Protein AF-A0A812XXJ5-F1 (afdb_monomer)

Radius of gyration: 35.47 Å; Cα contacts (8 Å, |Δi|>4): 1606; chains: 1; bounding box: 100×124×85 Å

pLDDT: mean 75.96, std 28.28, range [20.53, 98.88]

Sequence (986 aa):
MIASSPAGRAKTDRVAYLERGMTMTDVVAQTDQEGAGFGAFVGRHIGPDDSEVASMLAAVGAADMDSFIDQVVPAAIRMDRELELPAARNERVLLRDLREIAVKNKEHVRKMPGRLVGVSIDSQGKPALRLAVQTREQHIKRDRATSNICTAQVLLAVIASMYGVYHGPDGLKAIAQRIRHLTQTLRAGLLELGHEIDEDLVFDTLRVKVNGDPNAVLKATRDLRINLREFGDGTLGITMDETGDEQLVMDLLASFGCDGTCSFDALSEQAWMEIPEVFERTSAFMTHEVFNTHRSETEMLRYISELQSRELSLAHSMIPLGSCTMKLNATSEMIPVSWREFAHMHPFAPADQCEGYFELFRQLEAWLAEITGFEAVSLMPNAGSQGEYAGLLAIKAYHESRTDTQRNVCLIPTSAHGTNPASAVVAGMKVVGVKVDESGTIVFEDLVAQAEKHKDTLAAAMITYPSTCGVFDDSIREMIQVVHDKGGLVYLDGANMNAQVGLCRPGDYGADVCHLNLHKTFCIPHGGGGPGMGPIGVNDKLKPFLPGHPVRNPSTGGSVGAVSAAPEGSASILPISWVYIAMMGKRGLTQASKVAILNANYMAERLKDHYDILFRGARGHVAHEFVMDCRAFKKSAGIEIDDIAKRLIDFGFHAPTMSWPVPGTLMVEPTESESKAELDRFCDALITIRNEIRDIEEGKMPKDDNPLKGAPHSIAAIGADEWTHPYSRDVAAYPAEHLRRFKFWSPVGRVDNPYGDRNLVRDSGMRSIILASVLMTPFVSAAATQPFMEFHVQGVVDDSVNDRVIPVDFQLVFDTAAPPSRKQGDVIYFDAISAESVHSTLSAQLTPMRFESKTLDVPLAESMIYNSSTGVLVLASGSQLFGISHPVGPFSGSMTSLPDDPMDYALDTGVSTAVFALTADTGATITWNLAAGFTDPEGQRLGAFTIAVRLVDDPNDSCIADLNNDGALNFLDVSHYLQLYGAGCD

Foldseek 3Di:
DDDDDCPDPPPVVVVVVVVPPDDPVNVVVVVVVVCPDQHPVLPQQFFADPVLLCVLCVLLVHPDLVSVVPLAAFPVFWDPDFFPWDDFDDLVVVLVVLVVLLVLAFFDDDDDDDFFKFWFAFPVRHIDIDGFPCCLELQNVQLNHPFLDFFGAQLVVVVVVLVLLQQPDPNVVVLQLVLQLLQLLLVLLLVVLPWDWDPDDDRFKTKTQQPDQVVQLCVQCVVVPHHWDDPPPNIIMDGGHSPDDLVNSVSSSVSSPDPPPDDSVVSSVVRPSDDPPVPDPPDDARPFVSSPQQHDPVSSVVVVVVVVLQDQAVVQAFAFAQLQQNGDQDPSLVVQLPPCSQVGHDLLPDPSSCSSLLVLCVSLQVSVCSQAVFDTKFLFFFAQLLQLLQVLLLLQVLCVVVVLNLAAEEEEELQDGSSNSSSSVVNVHDYDYFYADQQRHTPQVSLLVVLVVCLSRHREYEAEPVTSQQGHDNCLLVSQVSNVVSVYAYEYECSVCLLPGRTGHNVSSGHFKYWHWCSNNQNQPCSVRDGTTIMMGGHPSSQQSGEAEDSHGDPSHHDSYHSAPRRSHSSSSSSSSSSSCNNCDSPSSNVQSSQLQSLAQSLCSLCVVLFPFRHYYPSRGGTSKTKTAPPVLCVQQVAFVQLLQLLVLLLVYHFYHACHPHHRIGMGGRGSRHYVVSSVSSSVSSSLVSVQSVCSSVVVAPSCAGLSNFGPCAPCNLPDPDDDGPDDSCCNRPVDPVVVVPHSGNNGHHTDNVRCNVCRQPDLSCRNPRPDRDDDDDDDDPDDDADKDKDWDWDWFQPPVVRDIHIWIKIWMFGPPDQFPDDDPPDTHTDTPDIDTDDDDDDDDDDDDDDDDPPDDDDDDWDWDADPVVRDIDGDDPDDDDDDDDDDDDDDDDDDDDDDDDDDDDDDDDDDDDDDDDDDDDDDWDKDFPPPFDADPVGHGPDTGIDTDDDDDDSDDDDDDDDDDDDDDDDDDDDDDDDDDDDDDD

Solvent-accessible surface area (backbone atoms only — not comparable to full-atom values): 57285 Å² total; per-residue (Å²): 140,92,84,84,80,86,90,72,71,85,69,64,61,73,60,62,56,69,80,68,76,64,50,77,66,55,55,52,58,49,52,67,61,74,51,77,63,81,49,82,51,40,74,68,50,39,33,47,50,77,67,49,48,53,54,40,34,53,71,67,71,30,93,46,72,64,68,39,44,65,53,49,52,50,75,90,55,45,59,94,61,81,51,96,52,62,72,57,40,57,65,75,62,46,55,52,55,51,46,69,38,26,77,37,39,48,62,49,92,91,92,90,74,82,88,56,61,30,50,27,33,22,74,81,71,44,84,39,80,43,76,44,67,56,71,44,34,12,86,70,33,21,66,71,22,84,46,32,67,73,59,33,38,40,43,63,48,51,54,53,50,49,52,44,25,44,44,18,50,68,44,49,48,51,50,54,50,50,27,29,46,55,34,27,22,40,50,40,48,43,45,75,74,56,31,49,59,77,90,70,93,66,60,35,55,48,58,36,41,52,72,69,63,52,65,57,31,55,47,43,30,46,76,74,71,48,86,70,45,76,71,86,80,65,34,38,35,48,74,53,47,89,86,60,52,72,67,56,41,51,56,49,44,42,30,74,64,48,86,76,78,75,48,70,70,69,25,48,76,60,26,74,77,80,65,61,72,96,75,48,83,81,74,86,60,64,81,45,65,72,25,70,70,24,63,48,72,68,43,36,53,48,53,54,52,53,56,53,70,61,55,92,47,80,92,76,37,72,46,26,24,35,95,43,44,61,47,62,60,52,68,82,28,52,58,58,39,73,33,61,42,37,57,34,38,24,79,82,49,61,69,89,40,32,53,21,55,53,53,51,48,56,52,43,34,53,51,53,11,63,50,31,49,26,78,36,38,40,56,24,18,42,15,49,42,38,11,48,28,49,49,50,40,12,53,46,50,48,32,44,76,69,70,40,67,68,32,33,31,29,40,33,44,70,54,51,63,26,32,61,45,14,19,35,44,75,59,68,29,49,78,42,81,25,54,58,49,86,56,52,43,73,36,61,69,48,45,51,50,52,37,65,75,34,30,86,27,28,36,35,33,52,45,49,50,46,27,68,44,19,24,52,68,82,55,55,49,61,56,42,48,52,37,47,78,31,68,18,45,34,39,32,42,29,65,41,36,48,56,25,37,60,44,32,30,56,32,80,52,58,38,40,27,33,24,36,30,36,33,24,65,33,39,33,55,49,43,93,42,3,51,38,33,1,32,30,33,19,29,78,84,35,42,65,21,26,58,13,31,97,90,55,59,44,99,58,36,24,73,59,34,64,77,39,98,32,52,45,33,60,57,39,56,50,55,19,35,47,40,50,52,44,33,28,10,37,64,35,45,26,49,40,17,53,40,10,24,49,46,24,36,36,51,55,61,74,38,51,94,75,37,52,66,60,32,42,21,99,73,71,36,37,30,32,21,39,33,38,52,42,61,64,36,44,76,66,34,64,41,53,56,66,29,56,36,27,31,33,37,37,68,47,29,58,47,43,25,69,40,48,72,48,78,46,26,38,13,38,15,55,28,27,36,50,28,55,73,54,57,46,54,53,51,52,47,52,54,49,50,48,48,57,46,45,34,30,56,72,63,78,38,54,68,83,60,40,63,45,67,58,23,25,60,11,60,66,64,72,66,42,93,71,81,89,63,94,63,54,67,55,63,47,60,45,70,44,77,71,39,80,79,58,68,69,61,44,83,51,41,41,65,42,63,72,57,16,63,72,38,63,79,70,56,83,92,63,60,78,77,62,81,83,76,85,86,80,80,85,84,81,81,94,72,95,75,78,60,65,50,77,46,80,50,75,50,69,48,76,39,78,88,76,77,45,78,42,78,46,43,34,44,39,33,30,57,70,72,54,80,60,79,43,73,61,88,97,48,75,40,71,69,72,77,46,79,50,76,76,75,91,80,92,82,92,80,96,71,86,91,73,94,79,67,97,84,64,96,76,92,84,88,81,74,80,52,73,42,85,92,78,75,48,77,46,82,71,68,84,95,65,86,87,84,89,91,85,87,86,90,88,88,91,85,88,89,84,86,87,89,87,89,84,90,84,85,84,88,80,90,81,94,72,88,82,81,92,78,91,75,94,76,77,97,74,76,57,72,49,75,57,84,69,64,48,53,51,101,86,66,51,74,78,51,75,67,77,55,75,61,80,88,84,83,84,91,86,81,82,89,80,88,85,89,82,94,76,94,77,89,86,90,86,86,86,84,86,84,86,86,83,87,82,89,81,89,132

Mean predicted aligned error: 15.4 Å

Nearest PDB structures (foldseek):
  6i33-assembly1_A  TM=9.801E-01  e=5.096E-86  Homo sapiens
  4lhd-assembly1_A  TM=9.634E-01  e=4.604E-86  Synechocystis sp. PCC 6803 substr. Kazusa
  4lhd-assembly1_B  TM=9.481E-01  e=3.361E-83  Synechocystis sp. PCC 6803 substr. Kazusa
  4lhc-assembly1_B  TM=9.491E-01  e=8.633E-82  Synechocystis sp. PCC 6803 substr. Kazusa
  6i33-assembly1_B  TM=9.437E-01  e=5.094E-81  Homo sapiens

Structure (mmCIF, N/CA/C/O backbone):
data_AF-A0A812XXJ5-F1
#
_entry.id   AF-A0A812XXJ5-F1
#
loop_
_atom_site.group_PDB
_atom_site.id
_atom_site.type_symbol
_atom_site.label_atom_id
_atom_site.label_alt_id
_atom_site.label_comp_id
_atom_site.label_asym_id
_atom_site.label_entity_id
_atom_site.label_seq_id
_atom_site.pdbx_PDB_ins_code
_atom_site.Cartn_x
_atom_site.Cartn_y
_atom_site.Cartn_z
_atom_site.occupancy
_atom_site.B_iso_or_equiv
_atom_site.auth_seq_id
_atom_site.auth_comp_id
_atom_site.auth_asym_id
_atom_site.auth_atom_id
_atom_site.pdbx_PDB_model_num
ATOM 1 N N . MET A 1 1 ? 31.289 -24.194 38.822 1.00 35.09 1 MET A N 1
ATOM 2 C CA . MET A 1 1 ? 30.716 -25.557 38.790 1.00 35.09 1 MET A CA 1
ATOM 3 C C . MET A 1 1 ? 30.378 -25.878 37.344 1.00 35.09 1 MET A C 1
ATOM 5 O O . MET A 1 1 ? 29.595 -25.139 36.770 1.00 35.09 1 MET A O 1
ATOM 9 N N . ILE A 1 2 ? 31.008 -26.894 36.743 1.00 33.88 2 ILE A N 1
ATOM 10 C CA . ILE A 1 2 ? 30.732 -27.341 35.365 1.00 33.88 2 ILE A CA 1
ATOM 11 C C . ILE A 1 2 ? 30.642 -28.872 35.379 1.00 33.88 2 ILE A C 1
ATOM 13 O O . ILE A 1 2 ? 31.660 -29.545 35.495 1.00 33.88 2 ILE A O 1
ATOM 17 N N . ALA A 1 3 ? 29.413 -29.385 35.321 1.00 27.33 3 ALA A N 1
ATOM 18 C CA . ALA A 1 3 ? 28.987 -30.770 35.080 1.00 27.33 3 ALA A CA 1
ATOM 19 C C . ALA A 1 3 ? 27.441 -30.763 35.134 1.00 27.33 3 ALA A C 1
ATOM 21 O O . ALA A 1 3 ? 26.890 -30.026 35.945 1.00 27.33 3 ALA A O 1
ATOM 22 N N . SER A 1 4 ? 26.677 -31.513 34.341 1.00 29.58 4 SER A N 1
ATOM 23 C CA . SER A 1 4 ? 27.002 -32.417 33.230 1.00 29.58 4 SER A CA 1
ATOM 24 C C . SER A 1 4 ? 25.770 -32.548 32.314 1.00 29.58 4 SER A C 1
ATOM 26 O O . SER A 1 4 ? 24.636 -32.569 32.785 1.00 29.58 4 SER A O 1
ATOM 28 N N . SER A 1 5 ? 25.978 -32.639 30.997 1.00 29.11 5 SER A N 1
ATOM 29 C CA . SER A 1 5 ? 24.898 -32.846 30.015 1.00 29.11 5 SER A CA 1
ATOM 30 C C . SER A 1 5 ? 24.563 -34.340 29.857 1.00 29.11 5 SER A C 1
ATOM 32 O O . SER A 1 5 ? 25.493 -35.145 29.750 1.00 29.11 5 SER A O 1
ATOM 34 N N . PRO A 1 6 ? 23.278 -34.740 29.751 1.00 34.16 6 PRO A N 1
ATOM 35 C CA . PRO A 1 6 ? 22.886 -36.093 29.365 1.00 34.16 6 PRO A CA 1
ATOM 36 C C . PRO A 1 6 ? 22.964 -36.287 27.837 1.00 34.16 6 PRO A C 1
ATOM 38 O O . PRO A 1 6 ? 21.974 -36.587 27.168 1.00 34.16 6 PRO A O 1
ATOM 41 N N . ALA A 1 7 ? 24.169 -36.173 27.272 1.00 34.25 7 ALA A N 1
ATOM 42 C CA . ALA A 1 7 ? 24.465 -36.512 25.878 1.00 34.25 7 ALA A CA 1
ATOM 43 C C . ALA A 1 7 ? 24.474 -38.046 25.662 1.00 34.25 7 ALA A C 1
ATOM 45 O O . ALA A 1 7 ? 25.510 -38.638 25.362 1.00 34.25 7 ALA A O 1
ATOM 46 N N . GLY A 1 8 ? 23.320 -38.697 25.865 1.00 30.09 8 GLY A N 1
ATOM 47 C CA . GLY A 1 8 ? 23.207 -40.161 25.955 1.00 30.09 8 GLY A CA 1
ATOM 48 C C . GLY A 1 8 ? 22.128 -40.839 25.102 1.00 30.09 8 GLY A C 1
ATOM 49 O O . GLY A 1 8 ? 22.223 -42.044 24.906 1.00 30.09 8 GLY A O 1
ATOM 50 N N . ARG A 1 9 ? 21.124 -40.119 24.569 1.00 31.97 9 ARG A N 1
ATOM 51 C CA . ARG A 1 9 ? 20.019 -40.735 23.790 1.00 31.97 9 ARG A CA 1
ATOM 52 C C . ARG A 1 9 ? 20.116 -40.610 22.264 1.00 31.97 9 ARG A C 1
ATOM 54 O O . ARG A 1 9 ? 19.564 -41.445 21.567 1.00 31.97 9 ARG A O 1
ATOM 61 N N . ALA A 1 10 ? 20.868 -39.650 21.725 1.00 36.59 10 ALA A N 1
ATOM 62 C CA . ALA A 1 10 ? 20.902 -39.389 20.275 1.00 36.59 10 ALA A CA 1
ATOM 63 C C . ALA A 1 10 ? 21.847 -40.301 19.451 1.00 36.59 10 ALA A C 1
ATOM 65 O O . ALA A 1 10 ? 21.981 -40.111 18.242 1.00 36.59 10 ALA A O 1
ATOM 66 N N . LYS A 1 11 ? 22.552 -41.259 20.077 1.00 32.81 11 LYS A N 1
ATOM 67 C CA . LYS A 1 11 ? 23.518 -42.144 19.388 1.00 32.81 11 LYS A CA 1
ATOM 68 C C . LYS A 1 11 ? 23.005 -43.554 19.085 1.00 32.81 11 LYS A C 1
ATOM 70 O O . LYS A 1 11 ? 23.611 -44.216 18.250 1.00 32.81 11 LYS A O 1
ATOM 75 N N . THR A 1 12 ? 21.922 -44.006 19.713 1.00 31.84 12 THR A N 1
ATOM 76 C CA . THR A 1 12 ? 21.368 -45.353 19.492 1.00 31.84 12 THR A CA 1
ATOM 77 C C . THR A 1 12 ? 20.500 -45.449 18.238 1.00 31.84 12 THR A C 1
ATOM 79 O O . THR A 1 12 ? 20.599 -46.443 17.525 1.00 31.84 12 THR A O 1
ATOM 82 N N . ASP A 1 13 ? 19.742 -44.407 17.886 1.00 37.28 13 ASP A N 1
ATOM 83 C CA . ASP A 1 13 ? 18.824 -44.487 16.736 1.00 37.28 13 ASP A CA 1
ATOM 84 C C . ASP A 1 13 ? 19.546 -44.436 15.383 1.00 37.28 13 ASP A C 1
ATOM 86 O O . ASP A 1 13 ? 19.122 -45.085 14.430 1.00 37.28 13 ASP A O 1
ATOM 90 N N . ARG A 1 14 ? 20.702 -43.759 15.287 1.00 37.78 14 ARG A N 1
ATOM 91 C CA . ARG A 1 14 ? 21.489 -43.688 14.036 1.00 37.78 14 ARG A CA 1
ATOM 92 C C . ARG A 1 14 ? 22.013 -45.040 13.534 1.00 37.78 14 ARG A C 1
ATOM 94 O O . ARG A 1 14 ? 22.386 -45.123 12.369 1.00 37.78 14 ARG A O 1
ATOM 101 N N . VAL A 1 15 ? 22.052 -46.072 14.377 1.00 37.00 15 VAL A N 1
ATOM 102 C CA . VAL A 1 15 ? 22.482 -47.422 13.973 1.00 37.00 15 VAL A CA 1
ATOM 103 C C . VAL A 1 15 ? 21.308 -48.235 13.406 1.00 37.00 15 VAL A C 1
ATOM 105 O O . VAL A 1 15 ? 21.505 -49.014 12.480 1.00 37.00 15 VAL A O 1
ATOM 108 N N . ALA A 1 16 ? 20.074 -47.986 13.861 1.00 37.50 16 ALA A N 1
ATOM 109 C CA . ALA A 1 16 ? 18.888 -48.741 13.446 1.00 37.50 16 ALA A CA 1
ATOM 110 C C . ALA A 1 16 ? 18.421 -48.457 12.001 1.00 37.50 16 ALA A C 1
ATOM 112 O O . ALA A 1 16 ? 17.788 -49.311 11.380 1.00 37.50 16 ALA A O 1
ATOM 113 N N . TYR A 1 17 ? 18.729 -47.278 11.445 1.00 43.41 17 TYR A N 1
ATOM 114 C CA . TYR A 1 17 ? 18.312 -46.906 10.082 1.00 43.41 17 TYR A CA 1
ATOM 115 C C . TYR A 1 17 ? 19.141 -47.577 8.974 1.00 43.41 17 TYR A C 1
ATOM 117 O O . TYR A 1 17 ? 18.617 -47.832 7.892 1.00 43.41 17 TYR A O 1
ATOM 125 N N . LEU A 1 18 ? 20.410 -47.917 9.235 1.00 37.88 18 LEU A N 1
ATOM 126 C CA . LEU A 1 18 ? 21.273 -48.579 8.246 1.00 37.88 18 LEU A CA 1
ATOM 127 C C . LEU A 1 18 ? 20.935 -50.067 8.058 1.00 37.88 18 LEU A C 1
ATOM 129 O O . LEU A 1 18 ? 21.150 -50.608 6.977 1.00 37.88 18 LEU A O 1
ATOM 133 N N . GLU A 1 19 ? 20.357 -50.723 9.067 1.00 40.06 19 GLU A N 1
ATOM 134 C CA . GLU A 1 19 ? 20.002 -52.151 9.011 1.00 40.06 19 GLU A CA 1
ATOM 135 C C . GLU A 1 19 ? 18.722 -52.444 8.201 1.00 40.06 19 GLU A C 1
ATOM 137 O O . GLU A 1 19 ? 18.415 -53.606 7.941 1.00 40.06 19 GLU A O 1
ATOM 142 N N . ARG A 1 20 ? 17.971 -51.414 7.779 1.00 47.72 20 ARG A N 1
ATOM 143 C CA . ARG A 1 20 ? 16.685 -51.564 7.064 1.00 47.72 20 ARG A CA 1
ATOM 144 C C . ARG A 1 20 ? 16.734 -51.294 5.559 1.00 47.72 20 ARG A C 1
ATOM 146 O O . ARG A 1 20 ? 15.711 -51.437 4.900 1.00 47.72 20 ARG A O 1
ATOM 153 N N . GLY A 1 21 ? 17.887 -50.908 5.009 1.00 36.34 21 GLY A N 1
ATOM 154 C CA . GLY A 1 21 ? 18.051 -50.681 3.564 1.00 36.34 21 GLY A CA 1
ATOM 155 C C . GLY A 1 21 ? 17.225 -49.523 2.981 1.00 36.34 21 GLY A C 1
ATOM 156 O O . GLY A 1 21 ? 17.043 -49.469 1.769 1.00 36.34 21 GLY A O 1
ATOM 157 N N . MET A 1 22 ? 16.724 -48.614 3.824 1.00 39.72 22 MET A N 1
ATOM 158 C CA . MET A 1 22 ? 15.948 -47.444 3.402 1.00 39.72 22 MET A CA 1
ATOM 159 C C . MET A 1 22 ? 16.862 -46.391 2.766 1.00 39.72 22 MET A C 1
ATOM 161 O O . MET A 1 22 ? 17.947 -46.099 3.274 1.00 39.72 22 MET A O 1
ATOM 165 N N . THR A 1 23 ? 16.422 -45.807 1.655 1.00 48.12 23 THR A N 1
ATOM 166 C CA . THR A 1 23 ? 17.123 -44.706 0.989 1.00 48.12 23 THR A CA 1
ATOM 167 C C . THR A 1 23 ? 16.859 -43.379 1.703 1.00 48.12 23 THR A C 1
ATOM 169 O O . THR A 1 23 ? 15.901 -43.236 2.464 1.00 48.12 23 THR A O 1
ATOM 172 N N . MET A 1 24 ? 17.681 -42.359 1.429 1.00 42.09 24 MET A N 1
ATOM 173 C CA . MET A 1 24 ? 17.445 -41.008 1.961 1.00 42.09 24 MET A CA 1
ATOM 174 C C . MET A 1 24 ? 16.073 -40.452 1.524 1.00 42.09 24 MET A C 1
ATOM 176 O O . MET A 1 24 ? 15.468 -39.669 2.250 1.00 42.09 24 MET A O 1
ATOM 180 N N . THR A 1 25 ? 15.575 -40.885 0.362 1.00 45.19 25 THR A N 1
ATOM 181 C CA . THR A 1 25 ? 14.255 -40.544 -0.183 1.00 45.19 25 THR A CA 1
ATOM 182 C C . THR A 1 25 ? 13.123 -41.136 0.657 1.00 45.19 25 THR A C 1
ATOM 184 O O . THR A 1 25 ? 12.153 -40.439 0.942 1.00 45.19 25 THR A O 1
ATOM 187 N N . ASP A 1 26 ? 13.271 -42.384 1.113 1.00 37.09 26 ASP A N 1
ATOM 188 C CA . ASP A 1 26 ? 12.275 -43.058 1.959 1.00 37.09 26 ASP A CA 1
ATOM 189 C C . ASP A 1 26 ? 12.176 -42.393 3.339 1.00 37.09 26 ASP A C 1
ATOM 191 O O . ASP A 1 26 ? 11.082 -42.223 3.868 1.00 37.09 26 ASP A O 1
ATOM 195 N N . VAL A 1 27 ? 13.311 -41.952 3.896 1.00 41.41 27 VAL A N 1
ATOM 196 C CA . VAL A 1 27 ? 13.356 -41.214 5.172 1.00 41.41 27 VAL A CA 1
ATOM 197 C C . VAL A 1 27 ? 12.649 -39.858 5.057 1.00 41.41 27 VAL A C 1
ATOM 199 O O . VAL A 1 27 ? 11.899 -39.491 5.958 1.00 41.41 27 VAL A O 1
ATOM 202 N N . VAL A 1 28 ? 12.839 -39.134 3.945 1.00 46.38 28 VAL A N 1
ATOM 203 C CA . VAL A 1 28 ? 12.136 -37.863 3.686 1.00 46.38 28 VAL A CA 1
ATOM 204 C C . VAL A 1 28 ? 10.626 -38.093 3.549 1.00 46.38 28 VAL A C 1
ATOM 206 O O . VAL A 1 28 ? 9.851 -37.429 4.235 1.00 46.38 28 VAL A O 1
ATOM 209 N N . ALA A 1 29 ? 10.213 -39.096 2.767 1.00 40.56 29 ALA A N 1
ATOM 210 C CA . ALA A 1 29 ? 8.803 -39.447 2.594 1.00 40.56 29 ALA A CA 1
ATOM 211 C C . ALA A 1 29 ? 8.122 -39.903 3.902 1.00 40.56 29 ALA A C 1
ATOM 213 O O . ALA A 1 29 ? 6.923 -39.689 4.079 1.00 40.56 29 ALA A O 1
ATOM 214 N N . GLN A 1 30 ? 8.869 -40.497 4.842 1.00 33.72 30 GLN A N 1
ATOM 215 C CA . GLN A 1 30 ? 8.343 -40.833 6.168 1.00 33.72 30 GLN A CA 1
ATOM 216 C C . GLN A 1 30 ? 8.179 -39.590 7.057 1.00 33.72 30 GLN A C 1
ATOM 218 O O . GLN A 1 30 ? 7.142 -39.444 7.706 1.00 33.72 30 GLN A O 1
ATOM 223 N N . THR A 1 31 ? 9.124 -38.640 7.024 1.00 39.50 31 THR A N 1
ATOM 224 C CA . THR A 1 31 ? 8.947 -37.345 7.712 1.00 39.50 31 THR A CA 1
ATOM 225 C C . THR A 1 31 ? 7.811 -36.495 7.134 1.00 39.50 31 THR A C 1
ATOM 227 O O . THR A 1 31 ? 7.184 -35.751 7.887 1.00 39.50 31 THR A O 1
ATOM 230 N N . ASP A 1 32 ? 7.481 -36.649 5.847 1.00 42.84 32 ASP A N 1
ATOM 231 C CA . ASP A 1 32 ? 6.318 -35.996 5.228 1.00 42.84 32 ASP A CA 1
ATOM 232 C C . ASP A 1 32 ? 4.971 -36.551 5.748 1.00 42.84 32 ASP A C 1
ATOM 234 O O . ASP A 1 32 ? 3.967 -35.839 5.715 1.00 42.84 32 ASP A O 1
ATOM 238 N N . GLN A 1 33 ? 4.928 -37.786 6.272 1.00 38.91 33 GLN A N 1
ATOM 239 C CA . GLN A 1 33 ? 3.727 -38.352 6.910 1.00 38.91 33 GLN A CA 1
ATOM 240 C C . GLN A 1 33 ? 3.664 -38.106 8.426 1.00 38.91 33 GLN A C 1
ATOM 242 O O . GLN A 1 33 ? 2.576 -37.908 8.963 1.00 38.91 33 GLN A O 1
ATOM 247 N N . GLU A 1 34 ? 4.801 -38.075 9.127 1.00 37.19 34 GLU A N 1
ATOM 248 C CA . GLU A 1 34 ? 4.832 -37.823 10.580 1.00 37.19 34 GLU A CA 1
ATOM 249 C C . GLU A 1 34 ? 4.711 -36.327 10.949 1.00 37.19 34 GLU A C 1
ATOM 251 O O . GLU A 1 34 ? 4.401 -35.997 12.092 1.00 37.19 34 GLU A O 1
ATOM 256 N N . GLY A 1 35 ? 4.854 -35.410 9.983 1.00 37.69 35 GLY A N 1
ATOM 257 C CA . GLY A 1 35 ? 4.602 -33.970 10.151 1.00 37.69 35 GLY A CA 1
ATOM 258 C C . GLY A 1 35 ? 3.122 -33.544 10.154 1.00 37.69 35 GLY A C 1
ATOM 259 O O . GLY A 1 35 ? 2.835 -32.348 10.112 1.00 37.69 35 GLY A O 1
ATOM 260 N N . ALA A 1 36 ? 2.173 -34.486 10.176 1.00 33.16 36 ALA A N 1
ATOM 261 C CA . ALA A 1 36 ? 0.744 -34.259 9.917 1.00 33.16 36 ALA A CA 1
ATOM 262 C C . ALA A 1 36 ? -0.081 -33.646 11.080 1.00 33.16 36 ALA A C 1
ATOM 264 O O . ALA A 1 36 ? -1.299 -33.821 11.136 1.00 33.16 36 ALA A O 1
ATOM 265 N N . GLY A 1 37 ? 0.549 -32.903 11.995 1.00 39.50 37 GLY A N 1
ATOM 266 C CA . GLY A 1 37 ? -0.133 -32.046 12.973 1.00 39.50 37 GLY A CA 1
ATOM 267 C C . GLY A 1 37 ? 0.094 -30.575 12.627 1.00 39.50 37 GLY A C 1
ATOM 268 O O . GLY A 1 37 ? 1.243 -30.151 12.653 1.00 39.50 37 GLY A O 1
ATOM 269 N N . PHE A 1 38 ? -0.977 -29.845 12.269 1.00 38.00 38 PHE A N 1
ATOM 270 C CA . PHE A 1 38 ? -1.027 -28.396 11.964 1.00 38.00 38 PHE A CA 1
ATOM 271 C C . PHE A 1 38 ? 0.333 -27.763 11.595 1.00 38.00 38 PHE A C 1
ATOM 273 O O . PHE A 1 38 ? 1.044 -27.211 12.431 1.00 38.00 38 PHE A O 1
ATOM 280 N N . GLY A 1 39 ? 0.690 -27.892 10.310 1.00 52.38 39 GLY A N 1
ATOM 281 C CA . GLY A 1 39 ? 2.053 -27.723 9.800 1.00 52.38 39 GLY A CA 1
ATOM 282 C C . GLY A 1 39 ? 2.787 -26.458 10.261 1.00 52.38 39 GLY A C 1
ATOM 283 O O . GLY A 1 39 ? 2.228 -25.364 10.300 1.00 52.38 39 GLY A O 1
ATOM 284 N N . ALA A 1 40 ? 4.085 -26.624 10.532 1.00 71.12 40 ALA A N 1
ATOM 285 C CA . ALA A 1 40 ? 4.940 -25.724 11.311 1.00 71.12 40 ALA A CA 1
ATOM 286 C C . ALA A 1 40 ? 5.050 -24.247 10.866 1.00 71.12 40 ALA A C 1
ATOM 288 O O . ALA A 1 40 ? 5.731 -23.494 11.562 1.00 71.12 40 ALA A O 1
ATOM 289 N N . PHE A 1 41 ? 4.472 -23.830 9.735 1.00 84.62 41 PHE A N 1
ATOM 290 C CA . PHE A 1 41 ? 4.342 -22.411 9.378 1.00 84.62 41 PHE A CA 1
ATOM 291 C C . PHE A 1 41 ? 3.077 -21.772 9.972 1.00 84.62 41 PHE A C 1
ATOM 293 O O . PHE A 1 41 ? 3.145 -20.649 10.454 1.00 84.62 41 PHE A O 1
ATOM 300 N N . VAL A 1 42 ? 1.944 -22.485 10.017 1.00 85.88 42 VAL A N 1
ATOM 301 C CA . VAL A 1 42 ? 0.667 -21.931 10.509 1.00 85.88 42 VAL A CA 1
ATOM 302 C C . VAL A 1 42 ? 0.802 -21.484 11.968 1.00 85.88 42 VAL A C 1
ATOM 304 O O . VAL A 1 42 ? 0.491 -20.341 12.280 1.00 85.88 42 VAL A O 1
ATOM 307 N N . GLY A 1 43 ? 1.391 -22.324 12.828 1.00 80.06 43 GLY A N 1
ATOM 308 C CA . GLY A 1 43 ? 1.739 -21.981 14.219 1.00 80.06 43 GLY A CA 1
ATOM 309 C C . GLY A 1 43 ? 2.967 -21.067 14.391 1.00 80.06 43 GLY A C 1
ATOM 310 O O . GLY A 1 43 ? 3.507 -20.971 15.487 1.00 80.06 43 GLY A O 1
ATOM 311 N N . ARG A 1 44 ? 3.463 -20.458 13.306 1.00 88.38 44 ARG A N 1
ATOM 312 C CA . ARG A 1 44 ? 4.425 -19.339 13.318 1.00 88.38 44 ARG A CA 1
ATOM 313 C C . ARG A 1 44 ? 3.848 -18.060 12.703 1.00 88.38 44 ARG A C 1
ATOM 315 O O . ARG A 1 44 ? 4.388 -16.992 12.964 1.00 88.38 44 ARG A O 1
ATOM 322 N N . HIS A 1 45 ? 2.790 -18.170 11.897 1.00 90.50 45 HIS A N 1
ATOM 323 C CA . HIS A 1 45 ? 2.058 -17.043 11.315 1.00 90.50 45 HIS A CA 1
ATOM 324 C C . HIS A 1 45 ? 0.926 -16.547 12.210 1.00 90.50 45 HIS A C 1
ATOM 326 O O . HIS A 1 45 ? 0.690 -15.344 12.288 1.00 90.50 45 HIS A O 1
ATOM 332 N N . ILE A 1 46 ? 0.216 -17.474 12.855 1.00 92.00 46 ILE A N 1
ATOM 333 C CA . ILE A 1 46 ? -0.828 -17.181 13.835 1.00 92.00 46 ILE A CA 1
ATOM 334 C C . ILE A 1 46 ? -0.154 -16.985 15.193 1.00 92.00 46 ILE A C 1
ATOM 336 O O . ILE A 1 46 ? 0.599 -17.852 15.636 1.00 92.00 46 ILE A O 1
ATOM 340 N N . GLY A 1 47 ? -0.406 -15.837 15.819 1.00 92.81 47 GLY A N 1
ATOM 341 C CA . GLY A 1 47 ? 0.215 -15.443 17.083 1.00 92.81 47 GLY A CA 1
ATOM 342 C C . GLY A 1 47 ? -0.318 -16.215 18.293 1.00 92.81 47 GLY A C 1
ATOM 343 O O . GLY A 1 47 ? 0.495 -16.735 19.058 1.00 92.81 47 GLY A O 1
ATOM 344 N N . PRO A 1 48 ? -1.650 -16.296 18.494 1.00 92.00 48 PRO A N 1
ATOM 345 C CA . PRO A 1 48 ? -2.225 -17.014 19.626 1.00 92.00 48 PRO A CA 1
ATOM 346 C C . PRO A 1 48 ? -2.160 -18.536 19.460 1.00 92.00 48 PRO A C 1
ATOM 348 O O . PRO A 1 48 ? -2.541 -19.069 18.416 1.00 92.00 48 PRO A O 1
ATOM 351 N N . ASP A 1 49 ? -1.732 -19.243 20.510 1.00 91.00 49 ASP A N 1
ATOM 352 C CA . ASP A 1 49 ? -1.787 -20.711 20.556 1.00 91.00 49 ASP A CA 1
ATOM 353 C C . ASP A 1 49 ? -3.191 -21.244 20.911 1.00 91.00 49 ASP A C 1
ATOM 355 O O . ASP A 1 49 ? -4.080 -20.491 21.310 1.00 91.00 49 ASP A O 1
ATOM 359 N N . ASP A 1 50 ? -3.408 -22.559 20.784 1.00 90.38 50 ASP A N 1
ATOM 360 C CA . ASP A 1 50 ? -4.709 -23.198 21.049 1.00 90.38 50 ASP A CA 1
ATOM 361 C C . ASP A 1 50 ? -5.262 -22.908 22.463 1.00 90.38 50 ASP A C 1
ATOM 363 O O . ASP A 1 50 ? -6.479 -22.856 22.663 1.00 90.38 50 ASP A O 1
ATOM 367 N N . SER A 1 51 ? -4.387 -22.713 23.457 1.00 92.56 51 SER A N 1
ATOM 368 C CA . SER A 1 51 ? -4.775 -22.404 24.838 1.00 92.56 51 SER A CA 1
ATOM 369 C C . SER A 1 51 ? -5.133 -20.927 25.021 1.00 92.56 51 SER A C 1
ATOM 371 O O . SER A 1 51 ? -6.101 -20.609 25.720 1.00 92.56 51 SER A O 1
ATOM 373 N N . GLU A 1 52 ? -4.419 -20.030 24.336 1.00 95.44 52 GLU A N 1
ATOM 374 C CA . GLU A 1 52 ? -4.764 -18.612 24.255 1.00 95.44 52 GLU A CA 1
ATOM 375 C C . GLU A 1 52 ? -6.105 -18.419 23.530 1.00 95.44 52 GLU A C 1
ATOM 377 O O . GLU A 1 52 ? -6.999 -17.769 24.075 1.00 95.44 52 GLU A O 1
ATOM 382 N N . VAL A 1 53 ? -6.298 -19.073 22.377 1.00 95.12 53 VAL A N 1
ATOM 383 C CA . VAL A 1 53 ? -7.558 -19.086 21.612 1.00 95.12 53 VAL A CA 1
ATOM 384 C C . VAL A 1 53 ? -8.725 -19.569 22.476 1.00 95.12 53 VAL A C 1
ATOM 386 O O . VAL A 1 53 ? -9.758 -18.902 22.530 1.00 95.12 53 VAL A O 1
ATOM 389 N N . ALA A 1 54 ? -8.568 -20.677 23.210 1.00 95.06 54 ALA A N 1
ATOM 390 C CA . ALA A 1 54 ? -9.605 -21.172 24.117 1.00 95.06 54 ALA A CA 1
ATOM 391 C C . ALA A 1 54 ? -9.943 -20.163 25.235 1.00 95.06 54 ALA A C 1
ATOM 393 O O . ALA A 1 54 ? -11.117 -19.958 25.555 1.00 95.06 54 ALA A O 1
ATOM 394 N N . SER A 1 55 ? -8.937 -19.483 25.799 1.00 96.88 55 SER A N 1
ATOM 395 C CA . SER A 1 55 ? -9.153 -18.420 26.790 1.00 96.88 55 SER A CA 1
ATOM 396 C C . SER A 1 55 ? -9.856 -17.192 26.203 1.00 96.88 55 SER A C 1
ATOM 398 O O . SER A 1 55 ? -10.608 -16.532 26.921 1.00 96.88 55 SER A O 1
ATOM 400 N N . MET A 1 56 ? -9.596 -16.852 24.940 1.00 97.81 56 MET A N 1
ATOM 401 C CA . MET A 1 56 ? -10.193 -15.699 24.261 1.00 97.81 56 MET A CA 1
ATOM 402 C C . MET A 1 56 ? -11.642 -15.977 23.859 1.00 97.81 56 MET A C 1
ATOM 404 O O . MET A 1 56 ? -12.498 -15.124 24.081 1.00 97.81 56 MET A O 1
ATOM 408 N N . LEU A 1 57 ? -11.940 -17.190 23.376 1.00 97.62 57 LEU A N 1
ATOM 409 C CA . LEU A 1 57 ? -13.307 -17.658 23.111 1.00 97.62 57 LEU A CA 1
ATOM 410 C C . LEU A 1 57 ? -14.172 -17.603 24.375 1.00 97.62 57 LEU A C 1
ATOM 412 O O . LEU A 1 57 ? -15.265 -17.039 24.347 1.00 97.62 57 LEU A O 1
ATOM 416 N N . ALA A 1 58 ? -13.645 -18.085 25.506 1.00 96.06 58 ALA A N 1
ATOM 417 C CA . ALA A 1 58 ? -14.328 -17.995 26.794 1.00 96.06 58 ALA A CA 1
ATOM 418 C C . ALA A 1 58 ? -14.581 -16.540 27.238 1.00 96.06 58 ALA A C 1
ATOM 420 O O . ALA A 1 58 ? -15.625 -16.256 27.823 1.00 96.06 58 ALA A O 1
ATOM 421 N N . ALA A 1 59 ? -13.659 -15.614 26.946 1.00 95.38 59 ALA A N 1
ATOM 422 C CA . ALA A 1 59 ? -13.822 -14.195 27.265 1.00 95.38 59 ALA A CA 1
ATOM 423 C C . ALA A 1 59 ? -14.917 -13.518 26.420 1.00 95.38 59 ALA A C 1
ATOM 425 O O . ALA A 1 59 ? -15.688 -12.738 26.967 1.00 95.38 59 ALA A O 1
ATOM 426 N N . VAL A 1 60 ? -15.040 -13.857 25.129 1.00 95.88 60 VAL A N 1
ATOM 427 C CA . VAL A 1 60 ? -16.127 -13.362 24.254 1.00 95.88 60 VAL A CA 1
ATOM 428 C C . VAL A 1 60 ? -17.437 -14.159 24.388 1.00 95.88 60 VAL A C 1
ATOM 430 O O . VAL A 1 60 ? -18.376 -13.933 23.629 1.00 95.88 60 VAL A O 1
ATOM 433 N N . GLY A 1 61 ? -17.519 -15.093 25.344 1.00 94.62 61 GLY A N 1
ATOM 434 C CA . GLY A 1 61 ? -18.725 -15.876 25.638 1.00 94.62 61 GLY A CA 1
ATOM 435 C C . GLY A 1 61 ? -19.038 -17.012 24.654 1.00 94.62 61 GLY A C 1
ATOM 436 O O . GLY A 1 61 ? -20.148 -17.544 24.684 1.00 94.62 61 GLY A O 1
ATOM 437 N N . ALA A 1 62 ? -18.091 -17.401 23.797 1.00 95.00 62 ALA A N 1
ATOM 438 C CA . ALA A 1 62 ? -18.262 -18.472 22.818 1.00 95.00 62 ALA A CA 1
ATOM 439 C C . ALA A 1 62 ? -17.789 -19.840 23.343 1.00 95.00 62 ALA A C 1
ATOM 441 O O . ALA A 1 62 ? -16.854 -19.933 24.138 1.00 95.00 62 ALA A O 1
ATOM 442 N N . ALA A 1 63 ? -18.429 -20.917 22.872 1.00 93.06 63 ALA A N 1
ATOM 443 C CA . ALA A 1 63 ? -18.084 -22.288 23.256 1.00 93.06 63 ALA A CA 1
ATOM 444 C C . ALA A 1 63 ? -16.882 -22.840 22.468 1.00 93.06 63 ALA A C 1
ATOM 446 O O . ALA A 1 63 ? -16.035 -23.532 23.030 1.00 93.06 63 ALA A O 1
ATOM 447 N N . ASP A 1 64 ? -16.811 -22.523 21.175 1.00 95.69 64 ASP A N 1
ATOM 448 C CA . ASP A 1 64 ? -15.742 -22.913 20.259 1.00 95.69 64 ASP A CA 1
ATOM 449 C C . ASP A 1 64 ? -15.626 -21.899 19.102 1.00 95.69 64 ASP A C 1
ATOM 451 O O . ASP A 1 64 ? -16.429 -20.972 18.974 1.00 95.69 64 ASP A O 1
ATOM 455 N N . MET A 1 65 ? -14.597 -22.053 18.264 1.00 96.38 65 MET A N 1
ATOM 456 C CA . MET A 1 65 ? -14.320 -21.118 17.169 1.00 96.38 65 MET A CA 1
ATOM 457 C C . MET A 1 65 ? -15.395 -21.140 16.072 1.00 96.38 65 MET A C 1
ATOM 459 O O . MET A 1 65 ? -15.666 -20.105 15.470 1.00 96.38 65 MET A O 1
ATOM 463 N N . ASP A 1 66 ? -16.007 -22.291 15.788 1.00 92.88 66 ASP A N 1
ATOM 464 C CA . ASP A 1 66 ? -17.010 -22.369 14.724 1.00 92.88 66 ASP A CA 1
ATOM 465 C C . ASP A 1 66 ? -18.303 -21.685 15.174 1.00 92.88 66 ASP A C 1
ATOM 467 O O . ASP A 1 66 ? -18.725 -20.730 14.530 1.00 92.88 66 ASP A O 1
ATOM 471 N N . SER A 1 67 ? -18.836 -22.044 16.345 1.00 93.38 67 SER A N 1
ATOM 472 C CA . SER A 1 67 ? -20.000 -21.384 16.952 1.00 93.38 67 SER A CA 1
ATOM 473 C C . SER A 1 67 ? -19.801 -19.884 17.193 1.00 93.38 67 SER A C 1
ATOM 475 O O . SER A 1 67 ? -20.770 -19.129 17.127 1.00 93.38 67 SER A O 1
ATOM 477 N N . PHE A 1 68 ? -18.572 -19.419 17.436 1.00 96.56 68 PHE A N 1
ATOM 478 C CA . PHE A 1 68 ? -18.247 -17.990 17.431 1.00 96.56 68 PHE A CA 1
ATOM 479 C C . PHE A 1 68 ? -18.427 -17.371 16.036 1.00 96.56 68 PHE A C 1
ATOM 481 O O . PHE A 1 68 ? -19.126 -16.374 15.882 1.00 96.56 68 PHE A O 1
ATOM 488 N N . ILE A 1 69 ? -17.852 -17.978 14.999 1.00 96.31 69 ILE A N 1
ATOM 489 C CA . ILE A 1 69 ? -17.905 -17.460 13.625 1.00 96.31 69 ILE A CA 1
ATOM 490 C C . ILE A 1 69 ? -19.330 -17.493 13.050 1.00 96.31 69 ILE A C 1
ATOM 492 O O . ILE A 1 69 ? -19.694 -16.562 12.334 1.00 96.31 69 ILE A O 1
ATOM 496 N N . ASP A 1 70 ? -20.159 -18.473 13.425 1.00 93.06 70 ASP A N 1
ATOM 497 C CA . ASP A 1 70 ? -21.611 -18.505 13.162 1.00 93.06 70 ASP A CA 1
ATOM 498 C C . ASP A 1 70 ? -22.352 -17.268 13.713 1.00 93.06 70 ASP A C 1
ATOM 500 O O . ASP A 1 70 ? -23.367 -16.848 13.157 1.00 93.06 70 ASP A O 1
ATOM 504 N N . GLN A 1 71 ? -21.855 -16.672 14.803 1.00 92.81 71 GLN A N 1
ATOM 505 C CA . GLN A 1 71 ? -22.417 -15.459 15.406 1.00 92.81 71 GLN A CA 1
ATOM 506 C C . GLN A 1 71 ? -21.859 -14.171 14.782 1.00 92.81 71 GLN A C 1
ATOM 508 O O . GLN A 1 71 ? -22.490 -13.121 14.901 1.00 92.81 71 GLN A O 1
ATOM 513 N N . VAL A 1 72 ? -20.726 -14.224 14.077 1.00 94.06 72 VAL A N 1
ATOM 514 C CA . VAL A 1 72 ? -20.144 -13.056 13.397 1.00 94.06 72 VAL A CA 1
ATOM 515 C C . VAL A 1 72 ? -20.582 -12.991 11.932 1.00 94.06 72 VAL A C 1
ATOM 517 O O . VAL A 1 72 ? -21.275 -12.051 11.535 1.00 94.06 72 VAL A O 1
ATOM 520 N N . VAL A 1 73 ? -20.212 -13.992 11.130 1.00 94.94 73 VAL A N 1
ATOM 521 C CA . VAL A 1 73 ? -20.386 -13.987 9.670 1.00 94.94 73 VAL A CA 1
ATOM 522 C C . VAL A 1 73 ? -21.838 -14.335 9.308 1.00 94.94 73 VAL A C 1
ATOM 524 O O . VAL A 1 73 ? -22.342 -15.358 9.775 1.00 94.94 73 VAL A O 1
ATOM 527 N N . PRO A 1 74 ? -22.530 -13.545 8.463 1.00 94.06 74 PRO A N 1
ATOM 528 C CA . PRO A 1 74 ? -23.917 -13.823 8.101 1.00 94.06 74 PRO A CA 1
ATOM 529 C C . PRO A 1 74 ? -24.062 -15.184 7.412 1.00 94.06 74 PRO A C 1
ATOM 531 O O . PRO A 1 74 ? -23.435 -15.448 6.383 1.00 94.06 74 PRO A O 1
ATOM 534 N N . ALA A 1 75 ? -24.947 -16.035 7.937 1.00 91.62 75 ALA A N 1
ATOM 535 C CA . ALA A 1 75 ? -25.156 -17.392 7.425 1.00 91.62 75 ALA A CA 1
ATOM 536 C C . ALA A 1 75 ? -25.531 -17.436 5.930 1.00 91.62 75 ALA A C 1
ATOM 538 O O . ALA A 1 75 ? -25.226 -18.411 5.252 1.00 91.62 75 ALA A O 1
ATOM 539 N N . ALA A 1 76 ? -26.150 -16.373 5.402 1.00 92.44 76 ALA A N 1
ATOM 540 C CA . ALA A 1 76 ? -26.520 -16.276 3.994 1.00 92.44 76 ALA A CA 1
ATOM 541 C C . ALA A 1 76 ? -25.310 -16.318 3.042 1.00 92.44 76 ALA A C 1
ATOM 543 O O . ALA A 1 76 ? -25.413 -16.918 1.974 1.00 92.44 76 ALA A O 1
ATOM 544 N N . ILE A 1 77 ? -24.182 -15.697 3.405 1.00 94.12 77 ILE A N 1
ATOM 545 C CA . ILE A 1 77 ? -22.998 -15.552 2.533 1.00 94.12 77 ILE A CA 1
ATOM 546 C C . ILE A 1 77 ? -21.870 -16.542 2.849 1.00 94.12 77 ILE A C 1
ATOM 548 O O . ILE A 1 77 ? -20.816 -16.498 2.215 1.00 94.12 77 ILE A O 1
ATOM 552 N N . ARG A 1 78 ? -22.061 -17.384 3.867 1.00 93.25 78 ARG A N 1
ATOM 553 C CA . ARG A 1 78 ? -21.033 -18.287 4.377 1.00 93.25 78 ARG A CA 1
ATOM 554 C C . ARG A 1 78 ? -20.764 -19.429 3.396 1.00 93.25 78 ARG A C 1
ATOM 556 O O . ARG A 1 78 ? -21.697 -19.999 2.837 1.00 93.25 78 ARG A O 1
ATOM 563 N N . MET A 1 79 ? -19.495 -19.797 3.238 1.00 93.06 79 MET A N 1
ATOM 564 C CA . MET A 1 79 ? -19.096 -21.003 2.510 1.00 93.06 79 MET A CA 1
ATOM 565 C C . MET A 1 79 ? -19.556 -22.268 3.249 1.00 93.06 79 MET A C 1
ATOM 567 O O . MET A 1 79 ? -19.404 -22.380 4.466 1.00 93.06 79 MET A O 1
ATOM 571 N N . ASP A 1 80 ? -20.059 -23.249 2.500 1.00 86.06 80 ASP A N 1
ATOM 572 C CA . ASP A 1 80 ? -20.418 -24.594 2.973 1.00 86.06 80 ASP A CA 1
ATOM 573 C C . ASP A 1 80 ? -19.313 -25.642 2.713 1.00 86.06 80 ASP A C 1
ATOM 575 O O . ASP A 1 80 ? -19.430 -26.801 3.121 1.00 86.06 80 ASP A O 1
ATOM 579 N N . ARG A 1 81 ? -18.212 -25.228 2.069 1.00 90.25 81 ARG A N 1
ATOM 580 C CA . ARG A 1 81 ? -17.057 -26.055 1.696 1.00 90.25 81 ARG A CA 1
ATOM 581 C C . ARG A 1 81 ? -15.723 -25.405 2.071 1.00 90.25 81 ARG A C 1
ATOM 583 O O . ARG A 1 81 ? -15.621 -24.188 2.182 1.00 90.25 81 ARG A O 1
ATOM 590 N N . GLU A 1 82 ? -14.672 -26.218 2.205 1.00 86.38 82 GLU A N 1
ATOM 591 C CA . GLU A 1 82 ? -13.292 -25.708 2.258 1.00 86.38 82 GLU A CA 1
ATOM 592 C C . GLU A 1 82 ? -12.888 -25.081 0.901 1.00 86.38 82 GLU A C 1
ATOM 594 O O . GLU A 1 82 ? -13.425 -25.446 -0.149 1.00 86.38 82 GLU A O 1
ATOM 599 N N . LEU A 1 83 ? -11.893 -24.184 0.915 1.00 88.50 83 LEU A N 1
ATOM 600 C CA . LEU A 1 83 ? -11.258 -23.646 -0.298 1.00 88.50 83 LEU A CA 1
ATOM 601 C C . LEU A 1 83 ? -10.594 -24.757 -1.139 1.00 88.50 83 LEU A C 1
ATOM 603 O O . LEU A 1 83 ? -9.897 -25.621 -0.599 1.00 88.50 83 LEU A O 1
ATOM 607 N N . GLU A 1 84 ? -10.716 -24.684 -2.463 1.00 88.94 84 GLU A N 1
ATOM 608 C CA . GLU A 1 84 ? -10.089 -25.585 -3.448 1.00 88.94 84 GLU A CA 1
ATOM 609 C C . GLU A 1 84 ? -8.624 -25.202 -3.737 1.00 88.94 84 GLU A C 1
ATOM 611 O O . GLU A 1 84 ? -8.176 -25.075 -4.874 1.00 88.94 84 GLU A O 1
ATOM 616 N N . LEU A 1 85 ? -7.849 -25.026 -2.665 1.00 87.31 85 LEU A N 1
ATOM 617 C CA . LEU A 1 85 ? -6.418 -24.722 -2.717 1.00 87.31 85 LEU A CA 1
ATOM 618 C C . LEU A 1 85 ? -5.566 -25.957 -2.377 1.00 87.31 85 LEU A C 1
ATOM 620 O O . LEU A 1 85 ? -6.041 -26.869 -1.686 1.00 87.31 85 LEU A O 1
ATOM 624 N N . PRO A 1 86 ? -4.281 -25.979 -2.787 1.00 79.56 86 PRO A N 1
ATOM 625 C CA . PRO A 1 86 ? -3.324 -26.980 -2.330 1.00 79.56 86 PRO A CA 1
ATOM 626 C C . PRO A 1 86 ? -3.261 -27.104 -0.798 1.00 79.56 86 PRO A C 1
ATOM 628 O O . PRO A 1 86 ? -3.564 -26.174 -0.042 1.00 79.56 86 PRO A O 1
ATOM 631 N N . ALA A 1 87 ? -2.838 -28.279 -0.329 1.00 82.00 87 ALA A N 1
ATOM 632 C CA . ALA A 1 87 ? -2.539 -28.490 1.083 1.00 82.00 87 ALA A CA 1
ATOM 633 C C . ALA A 1 87 ? -1.346 -27.625 1.533 1.00 82.00 87 ALA A C 1
ATOM 635 O O . ALA A 1 87 ? -0.457 -27.328 0.736 1.00 82.00 87 ALA A O 1
ATOM 636 N N . ALA A 1 88 ? -1.332 -27.260 2.818 1.00 83.50 88 ALA A N 1
ATOM 637 C CA . ALA A 1 88 ? -0.268 -26.486 3.455 1.00 83.50 88 ALA A CA 1
ATOM 638 C C . ALA A 1 88 ? 1.120 -27.116 3.234 1.00 83.50 88 ALA A C 1
ATOM 640 O O . ALA A 1 88 ? 1.285 -28.332 3.373 1.00 83.50 88 ALA A O 1
ATOM 641 N N . ARG A 1 89 ? 2.123 -26.293 2.912 1.00 84.06 89 ARG A N 1
ATOM 642 C CA . ARG A 1 89 ? 3.482 -26.736 2.556 1.00 84.06 89 ARG A CA 1
ATOM 643 C C . ARG A 1 89 ? 4.529 -26.257 3.564 1.00 84.06 89 ARG A C 1
ATOM 645 O O . ARG A 1 89 ? 4.447 -25.158 4.098 1.00 84.06 89 ARG A O 1
ATOM 652 N N . ASN A 1 90 ? 5.559 -27.072 3.798 1.00 79.69 90 ASN A N 1
ATOM 653 C CA . ASN A 1 90 ? 6.699 -26.692 4.636 1.00 79.69 90 ASN A CA 1
ATOM 654 C C . ASN A 1 90 ? 7.610 -25.677 3.916 1.00 79.69 90 ASN A C 1
ATOM 656 O O . ASN A 1 90 ? 7.980 -25.910 2.765 1.00 79.69 90 ASN A O 1
ATOM 660 N N . GLU A 1 91 ? 8.043 -24.618 4.609 1.00 76.88 91 GLU A N 1
ATOM 661 C CA . GLU A 1 91 ? 8.918 -23.555 4.073 1.00 76.88 91 GLU A CA 1
ATOM 662 C C . GLU A 1 91 ? 10.142 -24.071 3.317 1.00 76.88 91 GLU A C 1
ATOM 664 O O . GLU A 1 91 ? 10.436 -23.597 2.224 1.00 76.88 91 GLU A O 1
ATOM 669 N N . ARG A 1 92 ? 10.869 -25.053 3.867 1.00 71.69 92 ARG A N 1
ATOM 670 C CA . ARG A 1 92 ? 12.112 -25.544 3.253 1.00 71.69 92 ARG A CA 1
ATOM 671 C C . ARG A 1 92 ? 11.842 -26.238 1.920 1.00 71.69 92 ARG A C 1
ATOM 673 O O . ARG A 1 92 ? 12.627 -26.099 0.984 1.00 71.69 92 ARG A O 1
ATOM 680 N N . VAL A 1 93 ? 10.752 -27.000 1.855 1.00 70.19 93 VAL A N 1
ATOM 681 C CA . VAL A 1 93 ? 10.312 -27.692 0.637 1.00 70.19 93 VAL A CA 1
ATOM 682 C C . VAL A 1 93 ? 9.800 -26.668 -0.373 1.00 70.19 93 VAL A C 1
ATOM 684 O O . VAL A 1 93 ? 10.155 -26.726 -1.544 1.00 70.19 93 VAL A O 1
ATOM 687 N N . LEU A 1 94 ? 9.023 -25.687 0.086 1.00 81.38 94 LEU A N 1
ATOM 688 C CA . LEU A 1 94 ? 8.456 -24.659 -0.773 1.00 81.38 94 LEU A CA 1
ATOM 689 C C . LEU A 1 94 ? 9.519 -23.737 -1.382 1.00 81.38 94 LEU A C 1
ATOM 691 O O . LEU A 1 94 ? 9.453 -23.460 -2.574 1.00 81.38 94 LEU A O 1
ATOM 695 N N . LEU A 1 95 ? 10.515 -23.305 -0.604 1.00 72.25 95 LEU A N 1
ATOM 696 C CA . LEU A 1 95 ? 11.625 -22.486 -1.101 1.00 72.25 95 LEU A CA 1
ATOM 697 C C . LEU A 1 95 ? 12.476 -23.237 -2.134 1.00 72.25 95 LEU A C 1
ATOM 699 O O . LEU A 1 95 ? 12.923 -22.632 -3.104 1.00 72.25 95 LEU A O 1
ATOM 703 N N . ARG A 1 96 ? 12.675 -24.553 -1.975 1.00 79.81 96 ARG A N 1
ATOM 704 C CA . ARG A 1 96 ? 13.334 -25.376 -3.003 1.00 79.81 96 ARG A CA 1
ATOM 705 C C . ARG A 1 96 ? 12.520 -25.378 -4.299 1.00 79.81 96 ARG A C 1
ATOM 707 O O . ARG A 1 96 ? 13.065 -25.081 -5.354 1.00 79.81 96 ARG A O 1
ATOM 714 N N . ASP A 1 97 ? 11.228 -25.668 -4.221 1.00 78.31 97 ASP A N 1
ATOM 715 C CA . ASP A 1 97 ? 10.393 -25.834 -5.415 1.00 78.31 97 ASP A CA 1
ATOM 716 C C . ASP A 1 97 ? 10.117 -24.492 -6.113 1.00 78.31 97 ASP A C 1
ATOM 718 O O . ASP A 1 97 ? 10.115 -24.407 -7.339 1.00 78.31 97 ASP A O 1
ATOM 722 N N . LEU A 1 98 ? 9.976 -23.402 -5.353 1.00 79.50 98 LEU A N 1
ATOM 723 C CA . LEU A 1 98 ? 9.910 -22.055 -5.917 1.00 79.50 98 LEU A CA 1
ATOM 724 C C . LEU A 1 98 ? 11.227 -21.672 -6.604 1.00 79.50 98 LEU A C 1
ATOM 726 O O . LEU A 1 98 ? 11.195 -20.949 -7.593 1.00 79.50 98 LEU A O 1
ATOM 730 N N . ARG A 1 99 ? 12.383 -22.175 -6.145 1.00 76.00 99 ARG A N 1
ATOM 731 C CA . ARG A 1 99 ? 13.666 -21.973 -6.838 1.00 76.00 99 ARG A CA 1
ATOM 732 C C . ARG A 1 99 ? 13.683 -22.672 -8.201 1.00 76.00 99 ARG A C 1
ATOM 734 O O . ARG A 1 99 ? 14.208 -22.097 -9.148 1.00 76.00 99 ARG A O 1
ATOM 741 N N . GLU A 1 100 ? 13.073 -23.852 -8.326 1.00 81.44 100 GLU A N 1
ATOM 742 C CA . GLU A 1 100 ? 12.913 -24.569 -9.607 1.00 81.44 100 GLU A CA 1
ATOM 743 C C . GLU A 1 100 ? 11.982 -23.835 -10.589 1.00 81.44 100 GLU A C 1
ATOM 745 O O . GLU A 1 100 ? 12.203 -23.871 -11.801 1.00 81.44 100 GLU A O 1
ATOM 750 N N . ILE A 1 101 ? 10.973 -23.121 -10.078 1.00 74.12 101 ILE A N 1
ATOM 751 C CA . ILE A 1 101 ? 10.169 -22.178 -10.871 1.00 74.12 101 ILE A CA 1
ATOM 752 C C . ILE A 1 101 ? 11.036 -20.981 -11.288 1.00 74.12 101 ILE A C 1
ATOM 754 O O . ILE A 1 101 ? 11.055 -20.608 -12.458 1.00 74.12 101 ILE A O 1
ATOM 758 N N . ALA A 1 102 ? 11.778 -20.404 -10.342 1.00 60.47 102 ALA A N 1
ATOM 759 C CA . ALA A 1 102 ? 12.508 -19.158 -10.523 1.00 60.47 102 ALA A CA 1
ATOM 760 C C . ALA A 1 102 ? 13.619 -19.251 -11.591 1.00 60.47 102 ALA A C 1
ATOM 762 O O . ALA A 1 102 ? 13.744 -18.340 -12.397 1.00 60.47 102 ALA A O 1
ATOM 763 N N . VAL A 1 103 ? 14.396 -20.342 -11.675 1.00 78.25 103 VAL A N 1
ATOM 764 C CA . VAL A 1 103 ? 15.585 -20.471 -12.570 1.00 78.25 103 VAL A CA 1
ATOM 765 C C . VAL A 1 103 ? 15.326 -20.370 -14.091 1.00 78.25 103 VAL A C 1
ATOM 767 O O . VAL A 1 103 ? 16.230 -20.597 -14.894 1.00 78.25 103 VAL A O 1
ATOM 770 N N . LYS A 1 104 ? 14.111 -20.004 -14.505 1.00 77.12 104 LYS A N 1
ATOM 771 C CA . LYS A 1 104 ? 13.634 -19.874 -15.888 1.00 77.12 104 LYS A CA 1
ATOM 772 C C . LYS A 1 104 ? 13.599 -18.420 -16.425 1.00 77.12 104 LYS A C 1
ATOM 774 O O . LYS A 1 104 ? 12.986 -18.183 -17.460 1.00 77.12 104 LYS A O 1
ATOM 779 N N . ASN A 1 105 ? 14.228 -17.463 -15.732 1.00 62.44 105 ASN A N 1
ATOM 780 C CA . ASN A 1 105 ? 13.951 -16.011 -15.801 1.00 62.44 105 ASN A CA 1
ATOM 781 C C . ASN A 1 105 ? 15.219 -15.115 -16.106 1.00 62.44 105 ASN A C 1
ATOM 783 O O . ASN A 1 105 ? 16.307 -15.495 -15.666 1.00 62.44 105 ASN A O 1
ATOM 787 N N . LYS A 1 106 ? 15.127 -13.962 -16.843 1.00 45.53 106 LYS A N 1
ATOM 788 C CA . LYS A 1 106 ? 16.213 -12.946 -17.166 1.00 45.53 106 LYS A CA 1
ATOM 789 C C . LYS A 1 106 ? 15.830 -11.401 -17.225 1.00 45.53 106 LYS A C 1
ATOM 791 O O . LYS A 1 106 ? 14.676 -11.051 -17.454 1.00 45.53 106 LYS A O 1
ATOM 796 N N . GLU A 1 107 ? 16.803 -10.459 -17.112 1.00 37.03 107 GLU A N 1
ATOM 797 C CA . GLU A 1 107 ? 16.772 -9.143 -16.357 1.00 37.03 107 GLU A CA 1
ATOM 798 C C . GLU A 1 107 ? 16.406 -7.735 -16.975 1.00 37.03 107 GLU A C 1
ATOM 800 O O . GLU A 1 107 ? 16.523 -7.590 -18.182 1.00 37.03 107 GLU A O 1
ATOM 805 N N . HIS A 1 108 ? 16.059 -6.714 -16.112 1.00 33.00 108 HIS A N 1
ATOM 806 C CA . HIS A 1 108 ? 16.140 -5.185 -16.187 1.00 33.00 108 HIS A CA 1
ATOM 807 C C . HIS A 1 108 ? 14.852 -4.267 -15.959 1.00 33.00 108 HIS A C 1
ATOM 809 O O . HIS A 1 108 ? 13.735 -4.705 -16.175 1.00 33.00 108 HIS A O 1
ATOM 815 N N . VAL A 1 109 ? 14.918 -3.008 -15.426 1.00 32.38 109 VAL A N 1
ATOM 816 C CA . VAL A 1 109 ? 13.753 -2.293 -14.744 1.00 32.38 109 VAL A CA 1
ATOM 817 C C . VAL A 1 109 ? 13.794 -0.720 -14.700 1.00 32.38 109 VAL A C 1
ATOM 819 O O . VAL A 1 109 ? 14.903 -0.201 -14.755 1.00 32.38 109 VAL A O 1
ATOM 822 N N . ARG A 1 110 ? 12.655 0.017 -14.446 1.00 34.72 110 ARG A N 1
ATOM 823 C CA . ARG A 1 110 ? 12.413 1.282 -13.598 1.00 34.72 110 ARG A CA 1
ATOM 824 C C . ARG A 1 110 ? 11.284 2.235 -14.155 1.00 34.72 110 ARG A C 1
ATOM 826 O O . ARG A 1 110 ? 10.970 2.086 -15.325 1.00 34.72 110 ARG A O 1
ATOM 833 N N . LYS A 1 111 ? 10.639 3.251 -13.495 1.00 32.25 111 LYS A N 1
ATOM 834 C CA . LYS A 1 111 ? 10.133 3.562 -12.098 1.00 32.25 111 LYS A CA 1
ATOM 835 C C . LYS A 1 111 ? 9.287 4.897 -12.014 1.00 32.25 111 LYS A C 1
ATOM 837 O O . LYS A 1 111 ? 9.678 5.846 -12.679 1.00 32.25 111 LYS A O 1
ATOM 842 N N . MET A 1 112 ? 8.248 5.035 -11.145 1.00 29.52 112 MET A N 1
ATOM 843 C CA . MET A 1 112 ? 7.611 6.300 -10.589 1.00 29.52 112 MET A CA 1
ATOM 844 C C . MET A 1 112 ? 6.373 5.974 -9.671 1.00 29.52 112 MET A C 1
ATOM 846 O O . MET A 1 112 ? 6.042 4.786 -9.642 1.00 29.52 112 MET A O 1
ATOM 850 N N . PRO A 1 113 ? 5.596 6.897 -9.008 1.00 44.31 113 PRO A N 1
ATOM 851 C CA . PRO A 1 113 ? 5.802 8.238 -8.380 1.00 44.31 113 PRO A CA 1
ATOM 852 C C . PRO A 1 113 ? 5.372 8.257 -6.854 1.00 44.31 113 PRO A C 1
ATOM 854 O O . PRO A 1 113 ? 5.529 7.218 -6.209 1.00 44.31 113 PRO A O 1
ATOM 857 N N . GLY A 1 114 ? 4.834 9.349 -6.226 1.00 49.19 114 GLY A N 1
ATOM 858 C CA . GLY A 1 114 ? 4.330 9.268 -4.814 1.00 49.19 114 GLY A CA 1
ATOM 859 C C . GLY A 1 114 ? 4.004 10.516 -3.926 1.00 49.19 114 GLY A C 1
ATOM 860 O O . GLY A 1 114 ? 3.563 11.558 -4.404 1.00 49.19 114 GLY A O 1
ATOM 861 N N . ARG A 1 115 ? 4.157 10.325 -2.591 1.00 69.19 115 ARG A N 1
ATOM 862 C CA . ARG A 1 115 ? 3.852 11.227 -1.432 1.00 69.19 115 ARG A CA 1
ATOM 863 C C . ARG A 1 115 ? 4.898 12.351 -1.216 1.00 69.19 115 ARG A C 1
ATOM 865 O O . ARG A 1 115 ? 5.953 12.309 -1.835 1.00 69.19 115 ARG A O 1
ATOM 872 N N . LEU A 1 116 ? 4.658 13.294 -0.282 1.00 70.38 116 LEU A N 1
ATOM 873 C CA . LEU A 1 116 ? 5.599 14.385 0.074 1.00 70.38 116 LEU A CA 1
ATOM 874 C C . LEU A 1 116 ? 5.890 14.506 1.590 1.00 70.38 116 LEU A C 1
ATOM 876 O O . LEU A 1 116 ? 4.969 14.590 2.404 1.00 70.38 116 LEU A O 1
ATOM 880 N N . VAL A 1 117 ? 7.175 14.596 1.948 1.00 75.69 117 VAL A N 1
ATOM 881 C CA . VAL A 1 117 ? 7.690 14.905 3.301 1.00 75.69 117 VAL A CA 1
ATOM 882 C C . VAL A 1 117 ? 8.030 16.399 3.394 1.00 75.69 117 VAL A C 1
ATOM 884 O O . V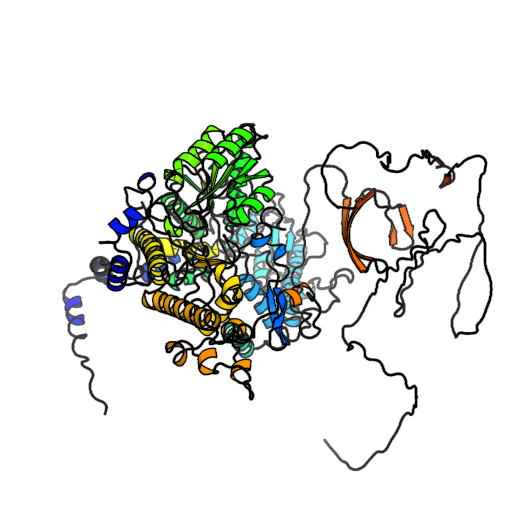AL A 1 117 ? 8.459 16.981 2.404 1.00 75.69 117 VAL A O 1
ATOM 887 N N . GLY A 1 118 ? 7.866 17.018 4.564 1.00 69.12 118 GLY A N 1
ATOM 888 C CA . GLY A 1 118 ? 8.262 18.402 4.837 1.00 69.12 118 GLY A CA 1
ATOM 889 C C . GLY A 1 118 ? 8.781 18.612 6.264 1.00 69.12 118 GLY A C 1
ATOM 890 O O . GLY A 1 118 ? 8.596 17.762 7.142 1.00 69.12 118 GLY A O 1
ATOM 891 N N . VAL A 1 119 ? 9.442 19.753 6.477 1.00 74.94 119 VAL A N 1
ATOM 892 C CA . VAL A 1 119 ? 10.009 20.167 7.772 1.00 74.94 119 VAL A CA 1
ATOM 893 C C . VAL A 1 119 ? 8.935 20.791 8.660 1.00 74.94 119 VAL A C 1
ATOM 895 O O . VAL A 1 119 ? 8.076 21.534 8.190 1.00 74.94 119 VAL A O 1
ATOM 898 N N . SER A 1 120 ? 9.023 20.534 9.958 1.00 85.50 120 SER A N 1
ATOM 899 C CA . SER A 1 120 ? 8.390 21.330 11.004 1.00 85.50 120 SER A CA 1
ATOM 900 C C . SER A 1 120 ? 9.296 21.388 12.240 1.00 85.50 120 SER A C 1
ATOM 902 O O . SER A 1 120 ? 10.455 20.980 12.186 1.00 85.50 120 SER A O 1
ATOM 904 N N . ILE A 1 121 ? 8.759 21.873 13.356 1.00 88.38 121 ILE A N 1
ATOM 905 C CA . ILE A 1 121 ? 9.372 21.818 14.684 1.00 88.38 121 ILE A CA 1
ATOM 906 C C . ILE A 1 121 ? 8.605 20.861 15.604 1.00 88.38 121 ILE A C 1
ATOM 908 O O . ILE A 1 121 ? 7.417 20.596 15.394 1.00 88.38 121 ILE A O 1
ATOM 912 N N . ASP A 1 122 ? 9.280 20.338 16.623 1.00 92.06 122 ASP A N 1
ATOM 913 C CA . ASP A 1 122 ? 8.665 19.629 17.743 1.00 92.06 122 ASP A CA 1
ATOM 914 C C . ASP A 1 122 ? 8.333 20.560 18.925 1.00 92.06 122 ASP A C 1
ATOM 916 O O . ASP A 1 122 ? 8.644 21.753 18.925 1.00 92.06 122 ASP A O 1
ATOM 920 N N . SER A 1 123 ? 7.712 20.002 19.966 1.00 90.31 123 SER A N 1
ATOM 921 C CA . SER A 1 123 ? 7.351 20.705 21.203 1.00 90.31 123 SER A CA 1
ATOM 922 C C . SER A 1 123 ? 8.545 21.215 22.024 1.00 90.31 123 SER A C 1
ATOM 924 O O . SER A 1 123 ? 8.341 21.924 23.006 1.00 90.31 123 SER A O 1
ATOM 926 N N . GLN A 1 124 ? 9.780 20.879 21.638 1.00 88.75 124 GLN A N 1
ATOM 927 C CA . GLN A 1 124 ? 11.025 21.405 22.204 1.00 88.75 124 GLN A CA 1
ATOM 928 C C . GLN A 1 124 ? 11.690 22.443 21.275 1.00 88.75 124 GLN A C 1
ATOM 930 O O . GLN A 1 124 ? 12.808 22.879 21.548 1.00 88.75 124 GLN A O 1
ATOM 935 N N . GLY A 1 125 ? 11.028 22.828 20.175 1.00 88.25 125 GLY A N 1
ATOM 936 C CA . GLY A 1 125 ? 11.537 23.755 19.163 1.00 88.25 125 GLY A CA 1
ATOM 937 C C . GLY A 1 125 ? 12.580 23.154 18.215 1.00 88.25 125 GLY A C 1
ATOM 938 O O . GLY A 1 125 ? 13.220 23.901 17.477 1.00 88.25 125 GLY A O 1
ATOM 939 N N . LYS A 1 126 ? 12.785 21.831 18.223 1.00 88.25 126 LYS A N 1
ATOM 940 C CA . LYS A 1 126 ? 13.788 21.157 17.383 1.00 88.25 126 LYS A CA 1
ATOM 941 C C . LYS A 1 126 ? 13.209 20.780 16.016 1.00 88.25 126 LYS A C 1
ATOM 943 O O . LYS A 1 126 ? 12.029 20.439 15.954 1.00 88.25 126 LYS A O 1
ATOM 948 N N . PRO A 1 127 ? 14.011 20.764 14.934 1.00 85.56 127 PRO A N 1
ATOM 949 C CA . PRO A 1 127 ? 13.553 20.297 13.628 1.00 85.56 127 PRO A CA 1
ATOM 950 C C . PRO A 1 127 ? 13.010 18.862 13.672 1.00 85.56 127 PRO A C 1
ATOM 952 O O . PRO A 1 127 ? 13.640 17.957 14.221 1.00 85.56 127 PRO A O 1
ATOM 955 N N . ALA A 1 128 ? 11.853 18.652 13.050 1.00 87.25 128 ALA A N 1
ATOM 956 C CA . ALA A 1 128 ? 11.183 17.363 12.932 1.00 87.25 128 ALA A CA 1
ATOM 957 C C . ALA A 1 128 ? 10.575 17.190 11.531 1.00 87.25 128 ALA A C 1
ATOM 959 O O . ALA A 1 128 ? 10.247 18.164 10.853 1.00 87.25 128 ALA A O 1
ATOM 960 N N . LEU A 1 129 ? 10.410 15.944 11.085 1.00 85.38 129 LEU A N 1
ATOM 961 C CA . LEU A 1 129 ? 9.836 15.620 9.775 1.00 85.38 129 LEU A CA 1
ATOM 962 C C . LEU A 1 129 ? 8.378 15.163 9.903 1.00 85.38 129 LEU A C 1
ATOM 964 O O . LEU A 1 129 ? 8.019 14.454 10.843 1.00 85.38 129 LEU A O 1
ATOM 968 N N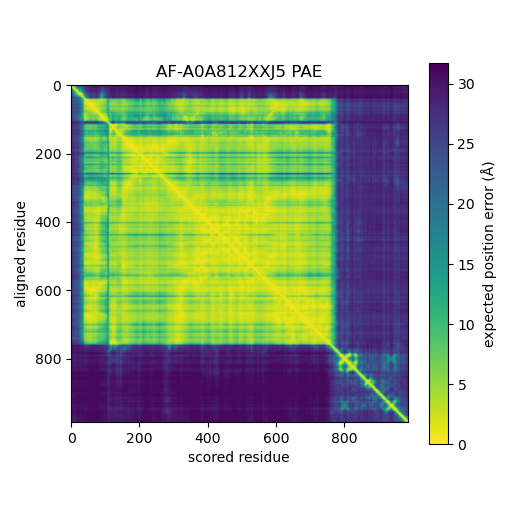 . ARG A 1 130 ? 7.546 15.524 8.921 1.00 84.38 130 ARG A N 1
ATOM 969 C CA . ARG A 1 130 ? 6.168 15.021 8.764 1.00 84.38 130 ARG A CA 1
ATOM 970 C C . ARG A 1 130 ? 5.773 14.906 7.291 1.00 84.38 130 ARG A C 1
ATOM 972 O O . ARG A 1 130 ? 6.363 15.559 6.437 1.00 84.38 130 ARG A O 1
ATOM 979 N N . LEU A 1 131 ? 4.722 14.144 6.980 1.00 78.44 131 LEU A N 1
ATOM 980 C CA . LEU A 1 131 ? 4.056 14.237 5.670 1.00 78.44 131 LEU A CA 1
ATOM 981 C C . LEU A 1 131 ? 3.348 15.595 5.564 1.00 78.44 131 LEU A C 1
ATOM 983 O O . LEU A 1 131 ? 2.547 15.922 6.444 1.00 78.44 131 LEU A O 1
ATOM 987 N N . ALA A 1 132 ? 3.635 16.391 4.535 1.00 67.69 132 ALA A N 1
ATOM 988 C CA . ALA A 1 132 ? 3.216 17.796 4.448 1.00 67.69 132 ALA A CA 1
ATOM 989 C C . ALA A 1 132 ? 2.098 18.038 3.419 1.00 67.69 132 ALA A C 1
ATOM 991 O O . ALA A 1 132 ? 2.005 17.363 2.391 1.00 67.69 132 ALA A O 1
ATOM 992 N N . VAL A 1 133 ? 1.236 19.024 3.691 1.00 70.12 133 VAL A N 1
ATOM 993 C CA . VAL A 1 133 ? 0.077 19.386 2.855 1.00 70.12 133 VAL A CA 1
ATOM 994 C C . VAL A 1 133 ? -0.803 18.158 2.547 1.00 70.12 133 VAL A C 1
ATOM 996 O O . VAL A 1 133 ? -1.176 17.899 1.399 1.00 70.12 133 VAL A O 1
ATOM 999 N N . GLN A 1 134 ? -1.110 17.372 3.588 1.00 67.50 134 GLN A N 1
ATOM 1000 C CA . GLN A 1 134 ? -1.882 16.117 3.500 1.00 67.50 134 GLN A CA 1
ATOM 1001 C C . GLN A 1 134 ? -3.308 16.335 2.969 1.00 67.50 134 GLN A C 1
ATOM 1003 O O . GLN A 1 134 ? -3.923 15.422 2.432 1.00 67.50 134 GLN A O 1
ATOM 1008 N N . THR A 1 135 ? -3.821 17.569 3.021 1.00 65.25 135 THR A N 1
ATOM 1009 C CA . THR A 1 135 ? -5.120 17.960 2.448 1.00 65.25 135 THR A CA 1
ATOM 1010 C C . THR A 1 135 ? -5.225 17.762 0.931 1.00 65.25 135 THR A C 1
ATOM 1012 O O . THR A 1 135 ? -6.305 17.941 0.381 1.00 65.25 135 THR A O 1
ATOM 1015 N N . ARG A 1 136 ? -4.144 17.408 0.224 1.00 68.00 136 ARG A N 1
ATOM 1016 C CA . ARG A 1 136 ? -4.178 16.978 -1.189 1.00 68.00 136 ARG A CA 1
ATOM 1017 C C . ARG A 1 136 ? -4.572 15.507 -1.361 1.00 68.00 136 ARG A C 1
ATOM 1019 O O . ARG A 1 136 ? -5.011 15.125 -2.443 1.00 68.00 136 ARG A O 1
ATOM 1026 N N . GLU A 1 137 ? -4.387 14.695 -0.324 1.00 62.56 137 GLU A N 1
ATOM 1027 C CA . GLU A 1 137 ? -4.474 13.238 -0.380 1.00 62.56 137 GLU A CA 1
ATOM 1028 C C . GLU A 1 137 ? -5.909 12.719 -0.190 1.00 62.56 137 GLU A C 1
ATOM 1030 O O . GLU A 1 137 ? -6.771 13.358 0.426 1.00 62.56 137 GLU A O 1
ATOM 1035 N N . GLN A 1 138 ? -6.144 11.510 -0.707 1.00 64.94 138 GLN A N 1
ATOM 1036 C CA . GLN A 1 138 ? -7.444 10.831 -0.744 1.00 64.94 138 GLN A CA 1
ATOM 1037 C C . GLN A 1 138 ? -8.150 10.745 0.622 1.00 64.94 138 GLN A C 1
ATOM 1039 O O . GLN A 1 138 ? -9.365 10.930 0.695 1.00 64.94 138 GLN A O 1
ATOM 1044 N N . HIS A 1 139 ? -7.396 10.559 1.711 1.00 68.50 139 HIS A N 1
ATOM 1045 C CA . HIS A 1 139 ? -7.955 10.314 3.043 1.00 68.50 139 HIS A CA 1
ATOM 1046 C C . HIS A 1 139 ? -8.619 11.559 3.660 1.00 68.50 139 HIS A C 1
ATOM 1048 O O . HIS A 1 139 ? -9.490 11.420 4.515 1.00 68.50 139 HIS A O 1
ATOM 1054 N N . ILE A 1 140 ? -8.262 12.764 3.194 1.00 68.56 140 ILE A N 1
ATOM 1055 C CA . ILE A 1 140 ? -8.914 14.027 3.581 1.00 68.56 140 ILE A CA 1
ATOM 1056 C C . ILE A 1 140 ? -9.877 14.506 2.491 1.00 68.56 140 ILE A C 1
ATOM 1058 O O . ILE A 1 140 ? -11.020 14.848 2.793 1.00 68.56 140 ILE A O 1
ATOM 1062 N N . LYS A 1 141 ? -9.436 14.565 1.225 1.00 70.31 141 LYS A N 1
ATOM 1063 C CA . LYS A 1 141 ? -10.205 15.226 0.154 1.00 70.31 141 LYS A CA 1
ATOM 1064 C C . LYS A 1 141 ? -11.102 14.317 -0.688 1.00 70.31 141 LYS A C 1
ATOM 1066 O O . LYS A 1 141 ? -11.909 14.860 -1.439 1.00 70.31 141 LYS A O 1
ATOM 1071 N N . ARG A 1 142 ? -11.011 12.987 -0.557 1.00 86.62 142 ARG A N 1
ATOM 1072 C CA . ARG A 1 142 ? -11.884 12.013 -1.243 1.00 86.62 142 ARG A CA 1
ATOM 1073 C C . ARG A 1 142 ? -11.966 12.283 -2.758 1.00 86.62 142 ARG A C 1
ATOM 1075 O O . ARG A 1 142 ? -10.935 12.303 -3.422 1.00 86.62 142 ARG A O 1
ATOM 1082 N N . ASP A 1 143 ? -13.157 12.564 -3.290 1.00 55.66 143 ASP A N 1
ATOM 1083 C CA . ASP A 1 143 ? -13.431 12.931 -4.692 1.00 55.66 143 ASP A CA 1
ATOM 1084 C C . ASP A 1 143 ? -12.654 14.160 -5.201 1.00 55.66 143 ASP A C 1
ATOM 1086 O O . ASP A 1 143 ? -12.505 14.332 -6.407 1.00 55.66 143 ASP A O 1
ATOM 1090 N N . ARG A 1 144 ? -12.143 15.011 -4.300 1.00 58.09 144 ARG A N 1
ATOM 1091 C CA . ARG A 1 144 ? -11.397 16.243 -4.622 1.00 58.09 144 ARG A CA 1
ATOM 1092 C C . ARG A 1 144 ? -9.886 16.121 -4.410 1.00 58.09 144 ARG A C 1
ATOM 1094 O O . ARG A 1 144 ? -9.193 17.141 -4.348 1.00 58.09 144 ARG A O 1
ATOM 1101 N N . ALA A 1 145 ? -9.376 14.910 -4.194 1.00 58.06 145 ALA A N 1
ATOM 1102 C CA . ALA A 1 145 ? -7.946 14.667 -4.039 1.00 58.06 145 ALA A CA 1
ATOM 1103 C C . ALA A 1 145 ? -7.202 14.858 -5.371 1.00 58.06 145 ALA A C 1
ATOM 1105 O O . ALA A 1 145 ? -7.780 14.712 -6.444 1.00 58.06 145 ALA A O 1
ATOM 1106 N N . THR A 1 146 ? -5.903 15.161 -5.319 1.00 58.34 146 THR A N 1
ATOM 1107 C CA . THR A 1 146 ? -5.094 15.373 -6.539 1.00 58.34 146 THR A CA 1
ATOM 1108 C C . THR A 1 146 ? -4.767 14.073 -7.283 1.00 58.34 146 THR A C 1
ATOM 1110 O O . THR A 1 146 ? -4.244 14.107 -8.390 1.00 58.34 146 THR A O 1
ATOM 1113 N N . SER A 1 147 ? -5.008 12.924 -6.650 1.00 72.25 147 SER A N 1
ATOM 1114 C CA . SER A 1 147 ? -4.833 11.574 -7.187 1.00 72.25 147 SER A CA 1
ATOM 1115 C C . SER A 1 147 ? -5.541 10.578 -6.259 1.00 72.25 147 SER A C 1
ATOM 1117 O O . SER A 1 147 ? -5.765 10.874 -5.083 1.00 72.25 147 SER A O 1
ATOM 1119 N N . ASN A 1 148 ? -5.848 9.383 -6.762 1.00 71.88 148 ASN A N 1
ATOM 1120 C CA . ASN A 1 148 ? -6.300 8.250 -5.954 1.00 71.88 148 ASN A CA 1
ATOM 1121 C C . ASN A 1 148 ? -5.148 7.507 -5.240 1.00 71.88 148 ASN A C 1
ATOM 1123 O O . ASN A 1 148 ? -5.416 6.579 -4.483 1.00 71.88 148 ASN A O 1
ATOM 1127 N N . ILE A 1 149 ? -3.876 7.863 -5.467 1.00 70.19 149 ILE A N 1
ATOM 1128 C CA . ILE A 1 149 ? -2.731 7.151 -4.877 1.00 70.19 149 ILE A CA 1
ATOM 1129 C C . ILE A 1 149 ? -2.746 7.186 -3.336 1.00 70.19 149 ILE A C 1
ATOM 1131 O O . ILE A 1 149 ? -3.023 8.212 -2.714 1.00 70.19 149 ILE A O 1
ATOM 1135 N N . CYS A 1 150 ? -2.416 6.051 -2.711 1.00 76.06 150 CYS A N 1
ATOM 1136 C CA . CYS A 1 150 ? -2.319 5.917 -1.254 1.00 76.06 150 CYS A CA 1
ATOM 1137 C C . CYS A 1 150 ? -1.064 5.127 -0.854 1.00 76.06 150 CYS A C 1
ATOM 1139 O O . CYS A 1 150 ? -0.103 5.700 -0.331 1.00 76.06 150 CYS A O 1
ATOM 1141 N N . THR A 1 151 ? -1.037 3.823 -1.140 1.00 71.44 151 THR A N 1
ATOM 1142 C CA . THR A 1 151 ? 0.208 3.040 -1.165 1.00 71.44 151 THR A CA 1
ATOM 1143 C C . THR A 1 151 ? 0.997 3.454 -2.405 1.00 71.44 151 THR A C 1
ATOM 1145 O O . THR A 1 151 ? 0.437 3.514 -3.498 1.00 71.44 151 THR A O 1
ATOM 1148 N N . ALA A 1 152 ? 2.275 3.777 -2.228 1.00 79.00 152 ALA A N 1
ATOM 1149 C CA . ALA A 1 152 ? 3.182 4.213 -3.283 1.00 79.00 152 ALA A CA 1
ATOM 1150 C C . ALA A 1 152 ? 4.370 3.237 -3.376 1.00 79.00 152 ALA A C 1
ATOM 1152 O O . ALA A 1 152 ? 4.173 2.027 -3.454 1.00 79.00 152 ALA A O 1
ATOM 1153 N N . GLN A 1 153 ? 5.605 3.744 -3.379 1.00 82.38 153 GLN A N 1
ATOM 1154 C CA . GLN A 1 153 ? 6.834 2.961 -3.560 1.00 82.38 153 GLN A CA 1
ATOM 1155 C C . GLN A 1 153 ? 7.923 3.377 -2.548 1.00 82.38 153 GLN A C 1
ATOM 1157 O O . GLN A 1 153 ? 9.089 3.521 -2.912 1.00 82.38 153 GLN A O 1
ATOM 1162 N N . VAL A 1 154 ? 7.538 3.627 -1.286 1.00 84.94 154 VAL A N 1
ATOM 1163 C CA . VAL A 1 154 ? 8.392 4.264 -0.259 1.00 84.94 154 VAL A CA 1
ATOM 1164 C C . VAL A 1 154 ? 9.697 3.502 -0.019 1.00 84.94 154 VAL A C 1
ATOM 1166 O O . VAL A 1 154 ? 10.758 4.100 -0.184 1.00 84.94 154 VAL A O 1
ATOM 1169 N N . LEU A 1 155 ? 9.661 2.193 0.250 1.00 87.44 155 LEU A N 1
ATOM 1170 C CA . LEU A 1 155 ? 10.879 1.391 0.431 1.00 87.44 155 LEU A CA 1
ATOM 1171 C C . LEU A 1 155 ? 11.823 1.486 -0.780 1.00 87.44 155 LEU A C 1
ATOM 1173 O O . LEU A 1 155 ? 13.036 1.624 -0.633 1.00 87.44 155 LEU A O 1
ATOM 1177 N N . LEU A 1 156 ? 11.273 1.480 -1.998 1.00 85.31 156 LEU A N 1
ATOM 1178 C CA . LEU A 1 156 ? 12.074 1.598 -3.217 1.00 85.31 156 LEU A CA 1
ATOM 1179 C C . LEU A 1 156 ? 12.598 3.026 -3.440 1.00 85.31 156 LEU A C 1
ATOM 1181 O O . LEU A 1 156 ? 13.598 3.190 -4.142 1.00 85.31 156 LEU A O 1
ATOM 1185 N N . ALA A 1 157 ? 11.944 4.051 -2.890 1.00 80.81 157 ALA A N 1
ATOM 1186 C CA . ALA A 1 157 ? 12.443 5.423 -2.868 1.00 80.81 157 ALA A CA 1
ATOM 1187 C C . ALA A 1 157 ? 13.585 5.578 -1.851 1.00 80.81 157 ALA A C 1
ATOM 1189 O O . ALA A 1 157 ? 14.602 6.168 -2.202 1.00 80.81 157 ALA A O 1
ATOM 1190 N N . VAL A 1 158 ? 13.477 4.959 -0.668 1.00 85.81 158 VAL A N 1
ATOM 1191 C CA . VAL A 1 158 ? 14.561 4.884 0.330 1.00 85.81 158 VAL A CA 1
ATOM 1192 C C . VAL A 1 158 ? 15.790 4.174 -0.244 1.00 85.81 158 VAL A C 1
ATOM 1194 O O . VAL A 1 158 ? 16.896 4.689 -0.146 1.00 85.81 158 VAL A O 1
ATOM 1197 N N . ILE A 1 159 ? 15.626 3.045 -0.941 1.00 87.56 159 ILE A N 1
ATOM 1198 C CA . ILE A 1 159 ? 16.754 2.373 -1.618 1.00 87.56 159 ILE A CA 1
ATOM 1199 C C . ILE A 1 159 ? 17.416 3.300 -2.657 1.00 87.56 159 ILE A C 1
ATOM 1201 O O . ILE A 1 159 ? 18.640 3.340 -2.766 1.00 87.56 159 ILE A O 1
ATOM 1205 N N . ALA A 1 160 ? 16.626 4.080 -3.404 1.00 84.62 160 ALA A N 1
ATOM 1206 C CA . ALA A 1 160 ? 17.160 5.021 -4.391 1.00 84.62 160 ALA A CA 1
ATOM 1207 C C . ALA A 1 160 ? 17.862 6.234 -3.751 1.00 84.62 160 ALA A C 1
ATOM 1209 O O . ALA A 1 160 ? 18.880 6.683 -4.279 1.00 84.62 160 ALA A O 1
ATOM 1210 N N . SER A 1 161 ? 17.366 6.750 -2.621 1.00 86.88 161 SER A N 1
ATOM 1211 C CA . SER A 1 161 ? 18.049 7.822 -1.891 1.00 86.88 161 SER A CA 1
ATOM 1212 C C . SER A 1 161 ? 19.332 7.322 -1.231 1.00 86.88 161 SER A C 1
ATOM 1214 O O . SER A 1 161 ? 20.334 8.022 -1.313 1.00 86.88 161 SER A O 1
ATOM 1216 N N . MET A 1 162 ? 19.358 6.099 -0.685 1.00 91.75 162 MET A N 1
ATOM 1217 C CA . MET A 1 162 ? 20.582 5.491 -0.144 1.00 91.75 162 MET A CA 1
ATOM 1218 C C . MET A 1 162 ? 21.644 5.262 -1.223 1.00 91.75 162 MET A C 1
ATOM 1220 O O . MET A 1 162 ? 22.808 5.568 -0.990 1.00 91.75 162 MET A O 1
ATOM 1224 N N . TYR A 1 163 ? 21.257 4.826 -2.426 1.00 90.75 163 TYR A N 1
ATOM 1225 C CA . TYR A 1 163 ? 22.165 4.764 -3.579 1.00 90.75 163 TYR A CA 1
ATOM 1226 C C . TYR A 1 163 ? 22.740 6.155 -3.922 1.00 90.75 163 TYR A C 1
ATOM 1228 O O . TYR A 1 163 ? 23.951 6.311 -4.083 1.00 90.75 163 TYR A O 1
ATOM 1236 N N . GLY A 1 164 ? 21.898 7.196 -3.933 1.00 91.75 164 GLY A N 1
ATOM 1237 C CA . GLY A 1 164 ? 22.340 8.584 -4.112 1.00 91.75 164 GLY A CA 1
ATOM 1238 C C . GLY A 1 164 ? 23.265 9.097 -2.999 1.00 91.75 164 GLY A C 1
ATOM 1239 O O . GLY A 1 164 ? 24.236 9.787 -3.287 1.00 91.75 164 GLY A O 1
ATOM 1240 N N . VAL A 1 165 ? 23.009 8.736 -1.739 1.00 93.06 165 VAL A N 1
ATOM 1241 C CA . VAL A 1 165 ? 23.857 9.071 -0.581 1.00 93.06 165 VAL A CA 1
ATOM 1242 C C . VAL A 1 165 ? 25.205 8.350 -0.648 1.00 93.06 165 VAL A C 1
ATOM 1244 O O . VAL A 1 165 ? 26.234 8.968 -0.378 1.00 93.06 165 VAL A O 1
ATOM 1247 N N . TYR A 1 166 ? 25.223 7.078 -1.059 1.00 95.00 166 TYR A N 1
ATOM 1248 C CA . TYR A 1 166 ? 26.447 6.282 -1.149 1.00 95.00 166 TYR A CA 1
ATOM 1249 C C . TYR A 1 166 ? 27.391 6.821 -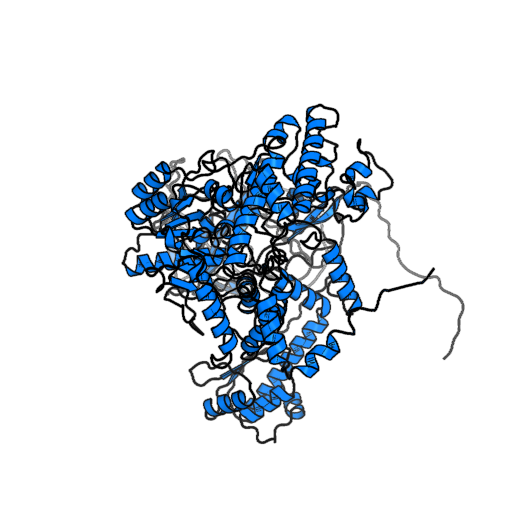2.228 1.00 95.00 166 TYR A C 1
ATOM 1251 O O . TYR A 1 166 ? 28.534 7.170 -1.939 1.00 95.00 166 TYR A O 1
ATOM 1259 N N . HIS A 1 167 ? 26.895 6.968 -3.460 1.00 95.12 167 HIS A N 1
ATOM 1260 C CA . HIS A 1 167 ? 27.707 7.398 -4.602 1.00 95.12 167 HIS A CA 1
ATOM 1261 C C . HIS A 1 167 ? 27.925 8.918 -4.655 1.00 95.12 167 HIS A C 1
ATOM 1263 O O . HIS A 1 167 ? 29.013 9.370 -5.017 1.00 95.12 167 HIS A O 1
ATOM 1269 N N . GLY A 1 168 ? 26.912 9.710 -4.290 1.00 92.31 168 GLY A N 1
ATOM 1270 C CA . GLY A 1 168 ? 26.939 11.172 -4.370 1.00 92.31 168 GLY A CA 1
ATOM 1271 C C . GLY A 1 168 ? 27.161 11.719 -5.784 1.00 92.31 168 GLY A C 1
ATOM 1272 O O . GLY A 1 168 ? 27.068 10.974 -6.764 1.00 92.31 168 GLY A O 1
ATOM 1273 N N . PRO A 1 169 ? 27.453 13.025 -5.923 1.00 94.00 169 PRO A N 1
ATOM 1274 C CA . PRO A 1 169 ? 27.555 13.655 -7.236 1.00 94.00 169 PRO A CA 1
ATOM 1275 C C . PRO A 1 169 ? 28.679 13.063 -8.093 1.00 94.00 169 PRO A C 1
ATOM 1277 O O . PRO A 1 169 ? 28.440 12.736 -9.255 1.00 94.00 169 PRO A O 1
ATOM 1280 N N . ASP A 1 170 ? 29.865 12.851 -7.519 1.00 95.00 170 ASP A N 1
ATOM 1281 C CA . ASP A 1 170 ? 31.027 12.341 -8.255 1.00 95.00 170 ASP A CA 1
ATOM 1282 C C . ASP A 1 170 ? 30.855 10.877 -8.672 1.00 95.00 170 ASP A C 1
ATOM 1284 O O . ASP A 1 170 ? 31.118 10.529 -9.822 1.00 95.00 170 ASP A O 1
ATOM 1288 N N . GLY A 1 171 ? 30.356 10.020 -7.773 1.00 95.50 171 GLY A N 1
ATOM 1289 C CA . GLY A 1 171 ? 30.115 8.609 -8.076 1.00 95.50 171 GLY A CA 1
ATOM 1290 C C . GLY A 1 171 ? 29.034 8.429 -9.142 1.00 95.50 171 GLY A C 1
ATOM 1291 O O . GLY A 1 171 ? 29.237 7.687 -10.101 1.00 95.50 171 GLY A O 1
ATOM 1292 N N . LEU A 1 172 ? 27.919 9.161 -9.037 1.00 94.81 172 LEU A N 1
ATOM 1293 C CA . LEU A 1 172 ? 26.860 9.131 -10.051 1.00 94.81 172 LEU A CA 1
ATOM 1294 C C . LEU A 1 172 ? 27.329 9.705 -11.394 1.00 94.81 172 LEU A C 1
ATOM 1296 O O . LEU A 1 172 ? 26.970 9.164 -12.441 1.00 94.81 172 LEU A O 1
ATOM 1300 N N . LYS A 1 173 ? 28.157 10.760 -11.386 1.00 95.88 173 LYS A N 1
ATOM 1301 C CA . LYS A 1 173 ? 28.770 11.303 -12.606 1.00 95.88 173 LYS A CA 1
ATOM 1302 C C . LYS A 1 173 ? 29.706 10.279 -13.253 1.00 95.88 173 LYS A C 1
ATOM 1304 O O . LYS A 1 173 ? 29.601 10.072 -14.457 1.00 95.88 173 LYS A O 1
ATOM 1309 N N . ALA A 1 174 ? 30.545 9.594 -12.475 1.00 96.25 174 ALA A N 1
ATOM 1310 C CA . ALA A 1 174 ? 31.438 8.549 -12.974 1.00 96.25 174 ALA A CA 1
ATOM 1311 C C . ALA A 1 174 ? 30.668 7.359 -13.579 1.00 96.25 174 ALA A C 1
ATOM 1313 O O . ALA A 1 174 ? 31.016 6.893 -14.663 1.00 96.25 174 ALA A O 1
ATOM 1314 N N . ILE A 1 175 ? 29.583 6.912 -12.933 1.00 95.62 175 ILE A N 1
ATOM 1315 C CA . ILE A 1 175 ? 28.693 5.861 -13.458 1.00 95.62 175 ILE A CA 1
ATOM 1316 C C . ILE A 1 175 ? 28.066 6.304 -14.787 1.00 95.62 175 ILE A C 1
ATOM 1318 O O . ILE A 1 175 ? 28.173 5.594 -15.786 1.00 95.62 175 ILE A O 1
ATOM 1322 N N . ALA A 1 176 ? 27.485 7.506 -14.840 1.00 94.31 176 ALA A N 1
ATOM 1323 C CA . ALA A 1 176 ? 26.875 8.045 -16.056 1.00 94.31 176 ALA A CA 1
ATOM 1324 C C . ALA A 1 176 ? 27.890 8.227 -17.203 1.00 94.31 176 ALA A C 1
ATOM 1326 O O . ALA A 1 176 ? 27.601 7.885 -18.350 1.00 94.31 176 ALA A O 1
ATOM 1327 N N . GLN A 1 177 ? 29.096 8.717 -16.900 1.00 95.19 177 GLN A N 1
ATOM 1328 C CA . GLN A 1 177 ? 30.185 8.852 -17.871 1.00 95.19 177 GLN A CA 1
ATOM 1329 C C . GLN A 1 177 ? 30.657 7.490 -18.392 1.00 95.19 177 GLN A C 1
ATOM 1331 O O . GLN A 1 177 ? 30.879 7.363 -19.594 1.00 95.19 177 GLN A O 1
ATOM 1336 N N . ARG A 1 178 ? 30.750 6.465 -17.533 1.00 97.25 178 ARG A N 1
ATOM 1337 C CA . ARG A 1 178 ? 31.100 5.091 -17.926 1.00 97.25 178 ARG A CA 1
ATOM 1338 C C . ARG A 1 178 ? 30.054 4.475 -18.858 1.00 97.25 178 ARG A C 1
ATOM 1340 O O . ARG A 1 178 ? 30.428 3.929 -19.891 1.00 97.25 178 ARG A O 1
ATOM 1347 N N . ILE A 1 179 ? 28.763 4.600 -18.533 1.00 96.19 179 ILE A N 1
ATOM 1348 C CA . ILE A 1 179 ? 27.661 4.108 -19.383 1.00 96.19 179 ILE A CA 1
ATOM 1349 C C . ILE A 1 179 ? 27.707 4.790 -20.755 1.00 96.19 179 ILE A C 1
ATOM 1351 O O . ILE A 1 179 ? 27.700 4.113 -21.786 1.00 96.19 179 ILE A O 1
ATOM 1355 N N . ARG A 1 180 ? 27.833 6.126 -20.782 1.00 95.69 180 ARG A N 1
ATOM 1356 C CA . ARG A 1 180 ? 27.940 6.883 -22.037 1.00 95.69 180 ARG A CA 1
ATOM 1357 C C . ARG A 1 180 ? 29.192 6.500 -22.827 1.00 95.69 180 ARG A C 1
ATOM 1359 O O . ARG A 1 180 ? 29.114 6.375 -24.042 1.00 95.69 180 ARG A O 1
ATOM 1366 N N . HIS A 1 181 ? 30.324 6.278 -22.162 1.00 96.94 181 HIS A N 1
ATOM 1367 C CA . HIS A 1 181 ? 31.560 5.852 -22.813 1.00 96.94 181 HIS A CA 1
ATOM 1368 C C . HIS A 1 181 ? 31.400 4.500 -23.516 1.00 96.94 181 HIS A C 1
ATOM 1370 O O . HIS A 1 181 ? 31.591 4.436 -24.725 1.00 96.94 181 HIS A O 1
ATOM 1376 N N . LEU A 1 182 ? 30.923 3.466 -22.812 1.00 97.94 182 LEU A N 1
ATOM 1377 C CA . LEU A 1 182 ? 30.631 2.154 -23.408 1.00 97.94 182 LEU A CA 1
ATOM 1378 C C . LEU A 1 182 ? 29.648 2.260 -24.590 1.00 97.94 182 LEU A C 1
ATOM 1380 O O . LEU A 1 182 ? 29.841 1.619 -25.621 1.00 97.94 182 LEU A O 1
ATOM 1384 N N . THR A 1 183 ? 28.630 3.117 -24.468 1.00 97.44 183 THR A N 1
ATOM 1385 C CA . THR A 1 183 ? 27.634 3.372 -25.524 1.00 97.44 183 THR A CA 1
ATOM 1386 C C . THR A 1 183 ? 28.251 4.022 -26.766 1.00 97.44 183 THR A C 1
ATOM 1388 O O . THR A 1 183 ? 27.927 3.632 -27.886 1.00 97.44 183 THR A O 1
ATOM 1391 N N . GLN A 1 184 ? 29.153 4.994 -26.604 1.00 97.00 184 GLN A N 1
ATOM 1392 C CA . GLN A 1 184 ? 29.803 5.668 -27.734 1.00 97.00 184 GLN A CA 1
ATOM 1393 C C . GLN A 1 184 ? 30.916 4.820 -28.363 1.00 97.00 184 GLN A C 1
ATOM 1395 O O . GLN A 1 184 ? 31.063 4.852 -29.581 1.00 97.00 184 GLN A O 1
ATOM 1400 N N . THR A 1 185 ? 31.642 4.011 -27.583 1.00 97.56 185 THR A N 1
ATOM 1401 C CA . THR A 1 185 ? 32.584 3.007 -28.112 1.00 97.56 185 THR A CA 1
ATOM 1402 C C . THR A 1 185 ? 31.847 1.972 -28.967 1.00 97.56 185 THR A C 1
ATOM 1404 O O . THR A 1 185 ? 32.278 1.655 -30.076 1.00 97.56 185 THR A O 1
ATOM 1407 N N . LEU A 1 186 ? 30.675 1.510 -28.509 1.00 97.62 186 LEU A N 1
ATOM 1408 C CA . LEU A 1 186 ? 29.783 0.665 -29.305 1.00 97.62 186 LEU A CA 1
ATOM 1409 C C . LEU A 1 186 ? 29.294 1.387 -30.574 1.00 97.62 186 LEU A C 1
ATOM 1411 O O . LEU A 1 186 ? 29.339 0.804 -31.654 1.00 97.62 186 LEU A O 1
ATOM 1415 N N . ARG A 1 187 ? 28.867 2.656 -30.476 1.00 97.19 187 ARG A N 1
ATOM 1416 C CA . ARG A 1 187 ? 28.443 3.466 -31.636 1.00 97.19 187 ARG A CA 1
ATOM 1417 C C . ARG A 1 187 ? 29.552 3.580 -32.684 1.00 97.19 187 ARG A C 1
ATOM 1419 O O . ARG A 1 187 ? 29.269 3.381 -33.860 1.00 97.19 187 ARG A O 1
ATOM 1426 N N . ALA A 1 188 ? 30.790 3.858 -32.268 1.00 95.75 188 ALA A N 1
ATOM 1427 C CA . ALA A 1 188 ? 31.944 3.951 -33.160 1.00 95.75 188 ALA A CA 1
ATOM 1428 C C . ALA A 1 188 ? 32.159 2.639 -33.932 1.00 95.75 188 ALA A C 1
ATOM 1430 O O . ALA A 1 188 ? 32.184 2.652 -35.160 1.00 95.75 188 ALA A O 1
ATOM 1431 N N . GLY A 1 189 ? 32.193 1.497 -33.235 1.00 96.38 189 GLY A N 1
ATOM 1432 C CA . GLY A 1 189 ? 32.357 0.193 -33.886 1.00 96.38 189 GLY A CA 1
ATOM 1433 C C . GLY A 1 189 ? 31.199 -0.170 -34.824 1.00 96.38 189 GLY A C 1
ATOM 1434 O O . GLY A 1 189 ? 31.425 -0.695 -35.910 1.00 96.38 189 GLY A O 1
ATOM 1435 N N . LEU A 1 190 ? 29.954 0.158 -34.463 1.00 96.69 190 LEU A N 1
ATOM 1436 C CA . LEU A 1 190 ? 28.795 -0.075 -35.334 1.00 96.69 190 LEU A CA 1
ATOM 1437 C C . LEU A 1 190 ? 28.835 0.779 -36.616 1.00 96.69 190 LEU A C 1
ATOM 1439 O O . LEU A 1 190 ? 28.400 0.310 -37.669 1.00 96.69 190 LEU A O 1
ATOM 1443 N N . LEU A 1 191 ? 29.370 2.002 -36.540 1.00 95.56 191 LEU A N 1
ATOM 1444 C CA . LEU A 1 191 ? 29.586 2.873 -37.700 1.00 95.56 191 LEU A CA 1
ATOM 1445 C C . LEU A 1 191 ? 30.756 2.386 -38.574 1.00 95.56 191 LEU A C 1
ATOM 1447 O O . LEU A 1 191 ? 30.628 2.402 -39.797 1.00 95.56 191 LEU A O 1
ATOM 1451 N N . GLU A 1 192 ? 31.856 1.890 -37.989 1.00 94.81 192 GLU A N 1
ATOM 1452 C CA . GLU A 1 192 ? 32.961 1.263 -38.744 1.00 94.81 192 GLU A CA 1
ATOM 1453 C C . GLU A 1 192 ? 32.506 0.013 -39.518 1.00 94.81 192 GLU A C 1
ATOM 1455 O O . GLU A 1 192 ? 32.896 -0.181 -40.670 1.00 94.81 192 GLU A O 1
ATOM 1460 N N . LEU A 1 193 ? 31.618 -0.799 -38.928 1.00 95.00 193 LEU A N 1
ATOM 1461 C CA . LEU A 1 193 ? 30.960 -1.936 -39.592 1.00 95.00 193 LEU A CA 1
ATOM 1462 C C . LEU A 1 193 ? 29.930 -1.505 -40.660 1.00 95.00 193 LEU A C 1
ATOM 1464 O O . LEU A 1 193 ? 29.357 -2.342 -41.362 1.00 95.00 193 LEU A O 1
ATOM 1468 N N . GLY A 1 194 ? 29.696 -0.199 -40.815 1.00 95.56 194 GLY A N 1
ATOM 1469 C CA . GLY A 1 194 ? 28.818 0.372 -41.828 1.00 95.56 194 GLY A CA 1
ATOM 1470 C C . GLY A 1 194 ? 27.329 0.206 -41.535 1.00 95.56 194 GLY A C 1
ATOM 1471 O O . GLY A 1 194 ? 26.542 0.192 -42.481 1.00 95.56 194 GLY A O 1
ATOM 1472 N N . HIS A 1 195 ? 26.924 0.047 -40.271 1.00 97.19 195 HIS A N 1
ATOM 1473 C CA . HIS A 1 195 ? 25.520 0.178 -39.879 1.00 97.19 195 HIS A CA 1
ATOM 1474 C C . HIS A 1 195 ? 25.133 1.656 -39.756 1.00 97.19 195 HIS A C 1
ATOM 1476 O O . HIS A 1 195 ? 25.966 2.513 -39.470 1.00 97.19 195 HIS A O 1
ATOM 1482 N N . GLU A 1 196 ? 23.853 1.964 -39.953 1.00 97.25 196 GLU A N 1
ATOM 1483 C CA . GLU A 1 196 ? 23.347 3.334 -39.864 1.00 97.25 196 GLU A CA 1
ATOM 1484 C C . GLU A 1 196 ? 22.811 3.609 -38.448 1.00 97.25 196 GLU A C 1
ATOM 1486 O O . GLU A 1 196 ? 22.018 2.833 -37.908 1.00 97.25 196 GLU A O 1
ATOM 1491 N N . ILE A 1 197 ? 23.238 4.724 -37.854 1.00 95.44 197 ILE A N 1
ATOM 1492 C CA . ILE A 1 197 ? 22.769 5.255 -36.566 1.00 95.44 197 ILE A CA 1
ATOM 1493 C C . ILE A 1 197 ? 22.555 6.756 -36.773 1.00 95.44 197 ILE A C 1
ATOM 1495 O O . ILE A 1 197 ? 23.406 7.402 -37.383 1.00 95.44 197 ILE A O 1
ATOM 1499 N N . ASP A 1 198 ? 21.446 7.304 -36.272 1.00 85.69 198 ASP A N 1
ATOM 1500 C CA . ASP A 1 198 ? 21.154 8.741 -36.359 1.00 85.69 198 ASP A CA 1
ATOM 1501 C C . ASP A 1 198 ? 22.300 9.573 -35.746 1.00 85.69 198 ASP A C 1
ATOM 1503 O O . ASP A 1 198 ? 22.933 9.143 -34.778 1.00 85.69 198 ASP A O 1
ATOM 1507 N N . GLU A 1 199 ? 22.591 10.763 -36.286 1.00 83.12 199 GLU A N 1
ATOM 1508 C CA . GLU A 1 199 ? 23.700 11.626 -35.820 1.00 83.12 199 GLU A CA 1
ATOM 1509 C C . GLU A 1 199 ? 23.443 12.273 -34.443 1.00 83.12 199 GLU A C 1
ATOM 1511 O O . GLU A 1 199 ? 24.362 12.818 -33.832 1.00 83.12 199 GLU A O 1
ATOM 1516 N N . ASP A 1 200 ? 22.228 12.133 -33.908 1.00 83.94 200 ASP A N 1
ATOM 1517 C CA . ASP A 1 200 ? 21.772 12.732 -32.654 1.00 83.94 200 ASP A CA 1
ATOM 1518 C C . ASP A 1 200 ? 22.680 12.457 -31.436 1.00 83.94 200 ASP A C 1
ATOM 1520 O O . ASP A 1 200 ? 23.449 11.485 -31.351 1.00 83.94 200 ASP A O 1
ATOM 1524 N N . LEU A 1 201 ? 22.567 13.343 -30.442 1.00 86.69 201 LEU A N 1
ATOM 1525 C CA . LEU A 1 201 ? 23.200 13.175 -29.140 1.00 86.69 201 LEU A CA 1
ATOM 1526 C C . LEU A 1 201 ? 22.488 12.065 -28.355 1.00 86.69 201 LEU A C 1
ATOM 1528 O O . LEU A 1 201 ? 21.299 12.156 -28.060 1.00 86.69 201 LEU A O 1
ATOM 1532 N N . VAL A 1 202 ? 23.252 11.053 -27.947 1.00 91.12 202 VAL A N 1
ATOM 1533 C CA . VAL A 1 202 ? 22.766 9.908 -27.164 1.00 91.12 202 VAL A CA 1
ATOM 1534 C C . VAL A 1 202 ? 23.484 9.809 -25.819 1.00 91.12 202 VAL A C 1
ATOM 1536 O O . VAL A 1 202 ? 24.660 10.171 -25.692 1.00 91.12 202 VAL A O 1
ATOM 1539 N N . PHE A 1 203 ? 22.765 9.306 -24.812 1.00 93.25 203 PHE A N 1
ATOM 1540 C CA . PHE A 1 203 ? 23.316 8.991 -23.494 1.00 93.25 203 PHE A CA 1
ATOM 1541 C C . PHE A 1 203 ? 23.704 7.510 -23.399 1.00 93.25 203 PHE A C 1
ATOM 1543 O O . PHE A 1 203 ? 24.887 7.192 -23.441 1.00 93.25 203 PHE A O 1
ATOM 1550 N N . ASP A 1 204 ? 22.714 6.620 -23.319 1.00 95.69 204 ASP A N 1
ATOM 1551 C CA . ASP A 1 204 ? 22.881 5.177 -23.095 1.00 95.69 204 ASP A CA 1
ATOM 1552 C C . ASP A 1 204 ? 22.264 4.298 -24.199 1.00 95.69 204 ASP A C 1
ATOM 1554 O O . ASP A 1 204 ? 22.490 3.090 -24.239 1.00 95.69 204 ASP A O 1
ATOM 1558 N N . THR A 1 205 ? 21.473 4.897 -25.093 1.00 95.56 205 THR A N 1
ATOM 1559 C CA . THR A 1 205 ? 20.588 4.180 -26.013 1.00 95.56 205 THR A CA 1
ATOM 1560 C C . THR A 1 205 ? 20.894 4.521 -27.466 1.00 95.56 205 THR A C 1
ATOM 1562 O O . THR A 1 205 ? 20.883 5.687 -27.856 1.00 95.56 205 THR A O 1
ATOM 1565 N N . LEU A 1 206 ? 21.105 3.487 -28.279 1.00 96.75 206 LEU A N 1
ATOM 1566 C CA . LEU A 1 206 ? 21.285 3.555 -29.728 1.00 96.75 206 LEU A CA 1
ATOM 1567 C C . LEU A 1 206 ? 20.068 2.953 -30.436 1.00 96.75 206 LEU A C 1
ATOM 1569 O O . LEU A 1 206 ? 19.566 1.903 -30.030 1.00 96.75 206 LEU A O 1
ATOM 1573 N N . ARG A 1 207 ? 19.644 3.572 -31.542 1.00 97.00 207 ARG A N 1
ATOM 1574 C CA . ARG A 1 207 ? 18.775 2.947 -32.546 1.00 97.00 207 ARG A CA 1
ATOM 1575 C C . ARG A 1 207 ? 19.615 2.681 -33.788 1.00 97.00 207 ARG A C 1
ATOM 1577 O O . ARG A 1 207 ? 20.189 3.601 -34.355 1.00 97.00 207 ARG A O 1
ATOM 1584 N N . VAL A 1 208 ? 19.706 1.415 -34.172 1.00 97.88 208 VAL A N 1
ATOM 1585 C CA . VAL A 1 208 ? 20.616 0.928 -35.208 1.00 97.88 208 VAL A CA 1
ATOM 1586 C C . VAL A 1 208 ? 19.800 0.356 -36.356 1.00 97.88 208 VAL A C 1
ATOM 1588 O O . VAL A 1 208 ? 19.020 -0.583 -36.177 1.00 97.88 208 VAL A O 1
ATOM 1591 N N . LYS A 1 209 ? 19.995 0.896 -37.554 1.00 97.69 209 LYS A N 1
ATOM 1592 C CA . LYS A 1 209 ? 19.521 0.301 -38.800 1.00 97.69 209 LYS A CA 1
ATOM 1593 C C . LYS A 1 209 ? 20.626 -0.612 -39.329 1.00 97.69 209 LYS A C 1
ATOM 1595 O O . LYS A 1 209 ? 21.688 -0.166 -39.766 1.00 97.69 209 LYS A O 1
ATOM 1600 N N . VAL A 1 210 ? 20.375 -1.915 -39.241 1.00 96.25 210 VAL A N 1
ATOM 1601 C CA . VAL A 1 210 ? 21.357 -2.952 -39.570 1.00 96.25 210 VAL A CA 1
ATOM 1602 C C . VAL A 1 210 ? 21.622 -2.965 -41.075 1.00 96.25 210 VAL A C 1
ATOM 1604 O O . VAL A 1 210 ? 20.744 -3.291 -41.871 1.00 96.25 210 VAL A O 1
ATOM 1607 N N . ASN A 1 211 ? 22.860 -2.667 -41.464 1.00 93.81 211 ASN A N 1
ATOM 1608 C CA . ASN A 1 211 ? 23.386 -3.007 -42.786 1.00 93.81 211 ASN A CA 1
ATOM 1609 C C . ASN A 1 211 ? 23.564 -4.534 -42.895 1.00 93.81 211 ASN A C 1
ATOM 1611 O O . ASN A 1 211 ? 24.618 -5.072 -42.564 1.00 93.81 211 ASN A O 1
ATOM 1615 N N . GLY A 1 212 ? 22.491 -5.237 -43.264 1.00 91.56 212 GLY A N 1
ATOM 1616 C CA . GLY A 1 212 ? 22.427 -6.699 -43.289 1.00 91.56 212 GLY A CA 1
ATOM 1617 C C . GLY A 1 212 ? 21.038 -7.221 -42.913 1.00 91.56 212 GLY A C 1
ATOM 1618 O O . GLY A 1 212 ? 20.037 -6.531 -43.091 1.00 91.56 212 GLY A O 1
ATOM 1619 N N . ASP A 1 213 ? 20.975 -8.447 -42.390 1.00 93.06 213 ASP A N 1
ATOM 1620 C CA . ASP A 1 213 ? 19.744 -9.021 -41.833 1.00 93.06 213 ASP A CA 1
ATOM 1621 C C . ASP A 1 213 ? 19.682 -8.787 -40.309 1.00 93.06 213 ASP A C 1
ATOM 1623 O O . ASP A 1 213 ? 20.469 -9.395 -39.575 1.00 93.06 213 ASP A O 1
ATOM 1627 N N . PRO A 1 214 ? 18.745 -7.967 -39.790 1.00 94.69 214 PRO A N 1
ATOM 1628 C CA . PRO A 1 214 ? 18.597 -7.766 -38.349 1.00 94.69 214 PRO A CA 1
ATOM 1629 C C . PRO A 1 214 ? 18.224 -9.057 -37.599 1.00 94.69 214 PRO A C 1
ATOM 1631 O O . PRO A 1 214 ? 18.537 -9.178 -36.416 1.00 94.69 214 PRO A O 1
ATOM 1634 N N . ASN A 1 215 ? 17.627 -10.059 -38.261 1.00 94.75 215 ASN A N 1
ATOM 1635 C CA . ASN A 1 215 ? 17.321 -11.346 -37.628 1.00 94.75 215 ASN A CA 1
ATOM 1636 C C . ASN A 1 215 ? 18.585 -12.164 -37.334 1.00 94.75 215 ASN A C 1
ATOM 1638 O O . ASN A 1 215 ? 18.624 -12.887 -36.337 1.00 94.75 215 ASN A O 1
ATOM 1642 N N . ALA A 1 216 ? 19.631 -12.035 -38.156 1.00 95.44 216 ALA A N 1
ATOM 1643 C CA . ALA A 1 216 ? 20.922 -12.665 -37.898 1.00 95.44 216 ALA A CA 1
ATOM 1644 C C . ALA A 1 216 ? 21.577 -12.081 -36.634 1.00 95.44 216 ALA A C 1
ATOM 1646 O O . ALA A 1 216 ? 22.035 -12.841 -35.780 1.00 95.44 216 ALA A O 1
ATOM 1647 N N . VAL A 1 217 ? 21.518 -10.754 -36.464 1.00 96.75 217 VAL A N 1
ATOM 1648 C CA . VAL A 1 217 ? 22.003 -10.042 -35.266 1.00 96.75 217 VAL A CA 1
ATOM 1649 C C . VAL A 1 217 ? 21.186 -10.412 -34.023 1.00 96.75 217 VAL A C 1
ATOM 1651 O O . VAL A 1 217 ? 21.750 -10.731 -32.974 1.00 96.75 217 VAL A O 1
ATOM 1654 N N . LEU A 1 218 ? 19.852 -10.443 -34.133 1.00 95.38 218 LEU A N 1
ATOM 1655 C CA . LEU A 1 218 ? 18.963 -10.902 -33.058 1.00 95.38 218 LEU A CA 1
ATOM 1656 C C . LEU A 1 218 ? 19.221 -12.365 -32.676 1.00 95.38 218 LEU A C 1
ATOM 1658 O O . LEU A 1 218 ? 19.111 -12.722 -31.506 1.00 95.38 218 LEU A O 1
ATOM 1662 N N . LYS A 1 219 ? 19.582 -13.227 -33.633 1.00 95.38 219 LYS A N 1
ATOM 1663 C CA . LYS A 1 219 ? 19.972 -14.608 -33.338 1.00 95.38 219 LYS A CA 1
ATOM 1664 C C . LYS A 1 219 ? 21.325 -14.662 -32.622 1.00 95.38 219 LYS A C 1
ATOM 1666 O O . LYS A 1 219 ? 21.420 -15.336 -31.602 1.00 95.38 219 LYS A O 1
ATOM 1671 N N . ALA A 1 220 ? 22.342 -13.960 -33.125 1.00 96.06 220 ALA A N 1
ATOM 1672 C CA . ALA A 1 220 ? 23.683 -13.952 -32.538 1.00 96.06 220 ALA A CA 1
ATOM 1673 C C . ALA A 1 220 ? 23.674 -13.424 -31.091 1.00 96.06 220 ALA A C 1
ATOM 1675 O O . ALA A 1 220 ? 24.167 -14.094 -30.185 1.00 96.06 220 ALA A O 1
ATOM 1676 N N . THR A 1 221 ? 22.997 -12.298 -30.845 1.00 95.88 221 THR A N 1
ATOM 1677 C CA . THR A 1 221 ? 22.814 -11.758 -29.487 1.00 95.88 221 THR A CA 1
ATOM 1678 C C . THR A 1 221 ? 22.040 -12.716 -28.576 1.00 95.88 221 THR A C 1
ATOM 1680 O O . THR A 1 221 ? 22.454 -12.932 -27.438 1.00 95.88 221 THR A O 1
ATOM 1683 N N . ARG A 1 222 ? 20.982 -13.385 -29.066 1.00 92.81 222 ARG A N 1
ATOM 1684 C CA . ARG A 1 222 ? 20.256 -14.417 -28.293 1.00 92.81 222 ARG A CA 1
ATOM 1685 C C . ARG A 1 222 ? 21.109 -15.642 -27.959 1.00 92.81 222 ARG A C 1
ATOM 1687 O O . ARG A 1 222 ? 20.977 -16.158 -26.848 1.00 92.81 222 ARG A O 1
ATOM 1694 N N . ASP A 1 223 ? 21.989 -16.082 -28.859 1.00 93.12 223 ASP A N 1
ATOM 1695 C CA . ASP A 1 223 ? 22.941 -17.171 -28.590 1.00 93.12 223 ASP A CA 1
ATOM 1696 C C . ASP A 1 223 ? 23.920 -16.782 -27.453 1.00 93.12 223 ASP A C 1
ATOM 1698 O O . ASP A 1 223 ? 24.263 -17.625 -26.621 1.00 93.12 223 ASP A O 1
ATOM 1702 N N . LEU A 1 224 ? 24.266 -15.490 -27.338 1.00 93.12 224 LEU A N 1
ATOM 1703 C CA . LEU A 1 224 ? 25.016 -14.892 -26.217 1.00 93.12 224 LEU A CA 1
ATOM 1704 C C . LEU A 1 224 ? 24.144 -14.502 -25.001 1.00 93.12 224 LEU A C 1
ATOM 1706 O O . LEU A 1 224 ? 24.662 -14.049 -23.984 1.00 93.12 224 LEU A O 1
ATOM 1710 N N . ARG A 1 225 ? 22.825 -14.740 -25.055 1.00 92.56 225 ARG A N 1
ATOM 1711 C CA . ARG A 1 225 ? 21.815 -14.393 -24.028 1.00 92.56 225 ARG A CA 1
ATOM 1712 C C . ARG A 1 225 ? 21.589 -12.889 -23.807 1.00 92.56 225 ARG A C 1
ATOM 1714 O O . ARG A 1 225 ? 21.057 -12.511 -22.765 1.00 92.56 225 ARG A O 1
ATOM 1721 N N . ILE A 1 226 ? 21.922 -12.065 -24.793 1.00 94.62 226 ILE A N 1
ATOM 1722 C CA . ILE A 1 226 ? 21.648 -10.627 -24.831 1.00 94.62 226 ILE A CA 1
ATOM 1723 C C . ILE A 1 226 ? 20.293 -10.398 -25.520 1.00 94.62 226 ILE A C 1
ATOM 1725 O O . ILE A 1 226 ? 19.995 -11.011 -26.546 1.00 94.62 226 ILE A O 1
ATOM 1729 N N . ASN A 1 227 ? 19.463 -9.512 -24.964 1.00 94.81 227 ASN A N 1
ATOM 1730 C CA . ASN A 1 227 ? 18.196 -9.093 -25.569 1.00 94.81 227 ASN A CA 1
ATOM 1731 C C . ASN A 1 227 ? 18.336 -7.678 -26.140 1.00 94.81 227 ASN A C 1
ATOM 1733 O O . ASN A 1 227 ? 18.749 -6.769 -25.426 1.00 94.81 227 ASN A O 1
ATOM 1737 N N . LEU A 1 228 ? 17.928 -7.484 -27.395 1.00 96.25 228 LEU A N 1
ATOM 1738 C CA . LEU A 1 228 ? 17.789 -6.165 -28.018 1.00 96.25 228 LEU A CA 1
ATOM 1739 C C . LEU A 1 228 ? 16.308 -5.792 -28.154 1.00 96.25 228 LEU A C 1
ATOM 1741 O O . LEU A 1 228 ? 15.438 -6.666 -28.195 1.00 96.25 228 LEU A O 1
ATOM 1745 N N . ARG A 1 229 ? 16.015 -4.495 -28.265 1.00 95.31 229 ARG A N 1
ATOM 1746 C CA . ARG A 1 229 ? 14.666 -4.002 -28.569 1.00 95.31 229 ARG A CA 1
ATOM 1747 C C . ARG A 1 229 ? 14.422 -4.065 -30.074 1.00 95.31 229 ARG A C 1
ATOM 1749 O O . ARG A 1 229 ? 15.127 -3.420 -30.836 1.00 95.31 229 ARG A O 1
ATOM 1756 N N . GLU A 1 230 ? 13.385 -4.765 -30.506 1.00 93.38 230 GLU A N 1
ATOM 1757 C CA . GLU A 1 230 ? 12.927 -4.721 -31.897 1.00 93.38 230 GLU A CA 1
ATOM 1758 C C . GLU A 1 230 ? 11.867 -3.616 -32.060 1.00 93.38 230 GLU A C 1
ATOM 1760 O O . GLU A 1 230 ? 10.933 -3.534 -31.260 1.00 93.38 230 GLU A O 1
ATOM 1765 N N . PHE A 1 231 ? 12.008 -2.747 -33.067 1.00 91.19 231 PHE A N 1
ATOM 1766 C CA . PHE A 1 231 ? 11.029 -1.682 -33.351 1.00 91.19 231 PHE A CA 1
ATOM 1767 C C . PHE A 1 231 ? 9.979 -2.064 -34.413 1.00 91.19 231 PHE A C 1
ATOM 1769 O O . PHE A 1 231 ? 9.016 -1.326 -34.606 1.00 91.19 231 PHE A O 1
ATOM 1776 N N . GLY A 1 232 ? 10.139 -3.208 -35.089 1.00 87.88 232 GLY A N 1
ATOM 1777 C CA . GLY A 1 232 ? 9.221 -3.705 -36.127 1.00 87.88 232 GLY A CA 1
ATOM 1778 C C . GLY A 1 232 ? 9.379 -3.059 -37.513 1.00 87.88 232 GLY A C 1
ATOM 1779 O O . GLY A 1 232 ? 8.724 -3.478 -38.462 1.00 87.88 232 GLY A O 1
ATOM 1780 N N . ASP A 1 233 ? 10.270 -2.076 -37.653 1.00 92.44 233 ASP A N 1
ATOM 1781 C CA . ASP A 1 233 ? 10.620 -1.386 -38.905 1.00 92.44 233 ASP A CA 1
ATOM 1782 C C . ASP A 1 233 ? 11.975 -1.835 -39.494 1.00 92.44 233 ASP A C 1
ATOM 1784 O O . ASP A 1 233 ? 12.476 -1.241 -40.448 1.00 92.44 233 ASP A O 1
ATOM 1788 N N . GLY A 1 234 ? 12.581 -2.877 -38.915 1.00 88.38 234 GLY A N 1
ATOM 1789 C CA . GLY A 1 234 ? 13.930 -3.350 -39.239 1.00 88.38 234 GLY A CA 1
ATOM 1790 C C . GLY A 1 234 ? 15.054 -2.686 -38.432 1.00 88.38 234 GLY A C 1
ATOM 1791 O O . GLY A 1 234 ? 16.207 -3.090 -38.581 1.00 88.38 234 GLY A O 1
ATOM 1792 N N . THR A 1 235 ? 14.752 -1.713 -37.563 1.00 96.31 235 THR A N 1
ATOM 1793 C CA . THR A 1 235 ? 15.734 -1.124 -36.637 1.00 96.31 235 THR A CA 1
ATOM 1794 C C . THR A 1 235 ? 15.760 -1.841 -35.285 1.00 96.31 235 THR A C 1
ATOM 1796 O O . THR A 1 235 ? 14.740 -2.332 -34.786 1.00 96.31 235 THR A O 1
ATOM 1799 N N . LEU A 1 236 ? 16.950 -1.894 -34.683 1.00 97.62 236 LEU A N 1
ATOM 1800 C CA . LEU A 1 236 ? 17.217 -2.507 -33.384 1.00 97.62 236 LEU A CA 1
ATOM 1801 C C . LEU A 1 236 ? 17.631 -1.438 -32.368 1.00 97.62 236 LEU A C 1
ATOM 1803 O O . LEU A 1 236 ? 18.457 -0.578 -32.659 1.00 97.62 236 LEU A O 1
ATOM 1807 N N . GLY A 1 237 ? 17.059 -1.491 -31.171 1.00 97.00 237 GLY A N 1
ATOM 1808 C CA . GLY A 1 237 ? 17.431 -0.659 -30.033 1.00 97.00 237 GLY A CA 1
ATOM 1809 C C . GLY A 1 237 ? 18.385 -1.387 -29.095 1.00 97.00 237 GLY A C 1
ATOM 1810 O O . GLY A 1 237 ? 18.115 -2.522 -28.696 1.00 97.00 237 GLY A O 1
ATOM 1811 N N . ILE A 1 238 ? 19.462 -0.709 -28.713 1.00 97.62 238 ILE A N 1
ATOM 1812 C CA . ILE A 1 238 ? 20.433 -1.167 -27.716 1.00 97.62 238 ILE A CA 1
ATOM 1813 C C . ILE A 1 238 ? 20.475 -0.112 -26.614 1.00 97.62 238 ILE A C 1
ATOM 1815 O O . ILE A 1 238 ? 20.737 1.046 -26.918 1.00 97.62 238 ILE A O 1
ATOM 1819 N N . THR A 1 239 ? 20.234 -0.494 -25.361 1.00 96.19 239 THR A N 1
ATOM 1820 C CA . THR A 1 239 ? 20.395 0.385 -24.192 1.00 96.19 239 THR A CA 1
ATOM 1821 C C . THR A 1 239 ? 21.451 -0.226 -23.283 1.00 96.19 239 THR A C 1
ATOM 1823 O O . THR A 1 239 ? 21.291 -1.360 -22.835 1.00 96.19 239 THR A O 1
ATOM 1826 N N . MET A 1 240 ? 22.536 0.507 -23.047 1.00 94.44 240 MET A N 1
ATOM 1827 C CA . MET A 1 240 ? 23.581 0.156 -22.087 1.00 94.44 240 MET A CA 1
ATOM 1828 C C . MET A 1 240 ? 23.138 0.557 -20.673 1.00 94.44 240 MET A C 1
ATOM 1830 O O . MET A 1 240 ? 22.413 1.533 -20.503 1.00 94.44 240 MET A O 1
ATOM 1834 N N . ASP A 1 241 ? 23.596 -0.149 -19.641 1.00 93.94 241 ASP A N 1
ATOM 1835 C CA . ASP A 1 241 ? 23.379 0.260 -18.251 1.00 93.94 241 ASP A CA 1
ATOM 1836 C C . ASP A 1 241 ? 24.645 0.102 -17.392 1.00 93.94 241 ASP A C 1
ATOM 1838 O O . ASP A 1 241 ? 25.728 -0.213 -17.891 1.00 93.94 241 ASP A O 1
ATOM 1842 N N . GLU A 1 242 ? 24.525 0.383 -16.092 1.00 95.25 242 GLU A N 1
ATOM 1843 C CA . GLU A 1 242 ? 25.614 0.318 -15.109 1.00 95.25 242 GLU A CA 1
ATOM 1844 C C . GLU A 1 242 ? 26.346 -1.038 -15.097 1.00 95.25 242 GLU A C 1
ATOM 1846 O O . GLU A 1 242 ? 27.544 -1.079 -14.813 1.00 95.25 242 GLU A O 1
ATOM 1851 N N . THR A 1 243 ? 25.653 -2.131 -15.437 1.00 92.62 243 THR A N 1
ATOM 1852 C CA . THR A 1 243 ? 26.197 -3.497 -15.441 1.00 92.62 243 THR A CA 1
ATOM 1853 C C . THR A 1 243 ? 27.022 -3.830 -16.682 1.00 92.62 243 THR A C 1
ATOM 1855 O O . THR A 1 243 ? 27.795 -4.786 -16.642 1.00 92.62 243 THR A O 1
ATOM 1858 N N . GLY A 1 244 ? 26.902 -3.046 -17.760 1.00 92.75 244 GLY A N 1
ATOM 1859 C CA . GLY A 1 244 ? 27.656 -3.267 -18.993 1.00 92.75 244 GLY A CA 1
ATOM 1860 C C . GLY A 1 244 ? 29.163 -3.111 -18.796 1.00 92.75 244 GLY A C 1
ATOM 1861 O O . GLY A 1 244 ? 29.613 -2.375 -17.915 1.00 92.75 244 GLY A O 1
ATOM 1862 N N . ASP A 1 245 ? 29.961 -3.788 -19.616 1.00 94.94 245 ASP A N 1
ATOM 1863 C CA . ASP A 1 245 ? 31.424 -3.749 -19.593 1.00 94.94 245 ASP A CA 1
ATOM 1864 C C . ASP A 1 245 ? 32.027 -3.821 -21.010 1.00 94.94 245 ASP A C 1
ATOM 1866 O O . ASP A 1 245 ? 31.314 -3.797 -22.014 1.00 94.94 245 ASP A O 1
ATOM 1870 N N . GLU A 1 246 ? 33.359 -3.853 -21.092 1.00 96.88 246 GLU A N 1
ATOM 1871 C CA . GLU A 1 246 ? 34.099 -4.001 -22.351 1.00 96.88 246 GLU A CA 1
ATOM 1872 C C . GLU A 1 246 ? 33.713 -5.285 -23.099 1.00 96.88 246 GLU A C 1
ATOM 1874 O O . GLU A 1 246 ? 33.489 -5.243 -24.310 1.00 96.88 246 GLU A O 1
ATOM 1879 N N . GLN A 1 247 ? 33.574 -6.413 -22.391 1.00 96.31 247 GLN A N 1
ATOM 1880 C CA . GLN A 1 247 ? 33.230 -7.688 -23.016 1.00 96.31 247 GLN A CA 1
ATOM 1881 C C . GLN A 1 247 ? 31.840 -7.623 -23.655 1.00 96.31 247 GLN A C 1
ATOM 1883 O O . GLN A 1 247 ? 31.687 -8.063 -24.789 1.00 96.31 247 GLN A O 1
ATOM 1888 N N . LEU A 1 248 ? 30.856 -7.006 -22.993 1.00 96.19 248 LEU A N 1
ATOM 1889 C CA . LEU A 1 248 ? 29.523 -6.797 -23.557 1.00 96.19 248 LEU A CA 1
ATOM 1890 C C . LEU A 1 248 ? 29.556 -5.936 -24.832 1.00 96.19 248 LEU A C 1
ATOM 1892 O O . LEU A 1 248 ? 28.840 -6.237 -25.787 1.00 96.19 248 LEU A O 1
ATOM 1896 N N . VAL A 1 249 ? 30.388 -4.887 -24.879 1.00 97.75 249 VAL A N 1
ATOM 1897 C CA . VAL A 1 249 ? 30.570 -4.075 -26.098 1.00 97.75 249 VAL A CA 1
ATOM 1898 C C . VAL A 1 249 ? 31.156 -4.924 -27.230 1.00 97.75 249 VAL A C 1
ATOM 1900 O O . VAL A 1 249 ? 30.644 -4.882 -28.349 1.00 97.75 249 VAL A O 1
ATOM 1903 N N . MET A 1 250 ? 32.175 -5.738 -26.949 1.00 97.31 250 MET A N 1
ATOM 1904 C CA . MET A 1 250 ? 32.804 -6.599 -27.956 1.00 97.31 250 MET A CA 1
ATOM 1905 C C . MET A 1 250 ? 31.890 -7.748 -28.417 1.00 97.31 250 MET A C 1
ATOM 1907 O O . MET A 1 250 ? 31.841 -8.043 -29.610 1.00 97.31 250 MET A O 1
ATOM 1911 N N . ASP A 1 251 ? 31.108 -8.340 -27.513 1.00 96.56 251 ASP A N 1
ATOM 1912 C CA . ASP A 1 251 ? 30.101 -9.372 -27.799 1.00 96.56 251 ASP A CA 1
ATOM 1913 C C . ASP A 1 251 ? 28.968 -8.833 -28.690 1.00 96.56 251 ASP A C 1
ATOM 1915 O O . ASP A 1 251 ? 28.499 -9.515 -29.611 1.00 96.56 251 ASP A O 1
ATOM 1919 N N . LEU A 1 252 ? 28.554 -7.582 -28.460 1.00 97.19 252 LEU A N 1
ATOM 1920 C CA . LEU A 1 252 ? 27.632 -6.865 -29.337 1.00 97.19 252 LEU A CA 1
ATOM 1921 C C . LEU A 1 252 ? 28.265 -6.632 -30.716 1.00 97.19 252 LEU A C 1
ATOM 1923 O O . LEU A 1 252 ? 27.680 -7.048 -31.712 1.00 97.19 252 LEU A O 1
ATOM 1927 N N . LEU A 1 253 ? 29.467 -6.056 -30.805 1.00 97.50 253 LEU A N 1
ATOM 1928 C CA . LEU A 1 253 ? 30.136 -5.811 -32.094 1.00 97.50 253 LEU A CA 1
ATOM 1929 C C . LEU A 1 253 ? 30.364 -7.101 -32.902 1.00 97.50 253 LEU A C 1
ATOM 1931 O O . LEU A 1 253 ? 30.135 -7.118 -34.112 1.00 97.50 253 LEU A O 1
ATOM 1935 N N . ALA A 1 254 ? 30.730 -8.205 -32.247 1.00 96.12 254 ALA A N 1
ATOM 1936 C CA . ALA A 1 254 ? 30.823 -9.521 -32.879 1.00 96.12 254 ALA A CA 1
ATOM 1937 C C . ALA A 1 254 ? 29.457 -10.005 -33.407 1.00 96.12 254 ALA A C 1
ATOM 1939 O O . ALA A 1 254 ? 29.366 -10.496 -34.531 1.00 96.12 254 ALA A O 1
ATOM 1940 N N . SER A 1 255 ? 28.377 -9.800 -32.643 1.00 96.50 255 SER A N 1
ATOM 1941 C CA . SER A 1 255 ? 27.003 -10.131 -33.064 1.00 96.50 255 SER A CA 1
ATOM 1942 C C . SER A 1 255 ? 26.500 -9.292 -34.244 1.00 96.50 255 SER A C 1
ATOM 1944 O O . SER A 1 255 ? 25.622 -9.739 -34.982 1.00 96.50 255 SER A O 1
ATOM 1946 N N . PHE A 1 256 ? 27.047 -8.089 -34.422 1.00 96.62 256 PHE A N 1
ATOM 1947 C CA . PHE A 1 256 ? 26.761 -7.186 -35.538 1.00 96.62 256 PHE A CA 1
ATOM 1948 C C . PHE A 1 256 ? 27.664 -7.420 -36.768 1.00 96.62 256 PHE A C 1
ATOM 1950 O O . PHE A 1 256 ? 27.351 -6.936 -37.852 1.00 96.62 256 PHE A O 1
ATOM 1957 N N . GLY A 1 257 ? 28.712 -8.245 -36.647 1.00 93.62 257 GLY A N 1
ATOM 1958 C CA . GLY A 1 257 ? 29.513 -8.721 -37.781 1.00 93.62 257 GLY A CA 1
ATOM 1959 C C . GLY A 1 257 ? 31.018 -8.470 -37.688 1.00 93.62 257 GLY A C 1
ATOM 1960 O O . GLY A 1 257 ? 31.716 -8.748 -38.660 1.00 93.62 257 GLY A O 1
ATOM 1961 N N . CYS A 1 258 ? 31.537 -7.979 -36.558 1.00 91.12 258 CYS A N 1
ATOM 1962 C CA . CYS A 1 258 ? 32.980 -7.824 -36.394 1.00 91.12 258 CYS A CA 1
ATOM 1963 C C . CYS A 1 258 ? 33.706 -9.179 -36.340 1.00 91.12 258 CYS A C 1
ATOM 1965 O O . CYS A 1 258 ? 33.437 -10.013 -35.476 1.00 91.12 258 CYS A O 1
ATOM 1967 N N . ASP A 1 259 ? 34.688 -9.378 -37.220 1.00 81.69 259 ASP A N 1
ATOM 1968 C CA . ASP A 1 259 ? 35.444 -10.625 -37.393 1.00 81.69 259 ASP A CA 1
ATOM 1969 C C . ASP A 1 259 ? 36.705 -10.718 -36.506 1.00 81.69 259 ASP A C 1
ATOM 1971 O O . ASP A 1 259 ? 37.687 -11.379 -36.849 1.00 81.69 259 ASP A O 1
ATOM 1975 N N . GLY A 1 260 ? 36.677 -10.066 -35.339 1.00 72.62 260 GLY A N 1
ATOM 1976 C CA . GLY A 1 260 ? 37.810 -9.989 -34.406 1.00 72.62 260 GLY A CA 1
ATOM 1977 C C . GLY A 1 260 ? 38.876 -8.954 -34.788 1.00 72.62 260 GLY A C 1
ATOM 1978 O O . GLY A 1 260 ? 39.957 -8.948 -34.204 1.00 72.62 260 GLY A O 1
ATOM 1979 N N . THR A 1 261 ? 38.582 -8.088 -35.761 1.00 78.50 261 THR A N 1
ATOM 1980 C CA . THR A 1 261 ? 39.427 -6.957 -36.177 1.00 78.50 261 THR A CA 1
ATOM 1981 C C . THR A 1 261 ? 39.220 -5.696 -35.330 1.00 78.50 261 THR A C 1
ATOM 1983 O O . THR A 1 261 ? 40.143 -4.894 -35.204 1.00 78.50 261 THR A O 1
ATOM 1986 N N . CYS A 1 262 ? 38.047 -5.539 -34.709 1.00 89.62 262 CYS A N 1
ATOM 1987 C CA . CYS A 1 262 ? 37.744 -4.449 -33.784 1.00 89.62 262 CYS A CA 1
ATOM 1988 C C . CYS A 1 262 ? 38.595 -4.561 -32.511 1.00 89.62 262 CYS A C 1
ATOM 1990 O O . CYS A 1 262 ? 38.697 -5.635 -31.918 1.00 89.62 262 CYS A O 1
ATOM 1992 N N . SER A 1 263 ? 39.139 -3.436 -32.049 1.00 93.75 263 SER A N 1
ATOM 1993 C CA . SER A 1 263 ? 39.811 -3.314 -30.752 1.00 93.75 263 SER A CA 1
ATOM 1994 C C . SER A 1 263 ? 39.038 -2.332 -29.881 1.00 93.75 263 SER A C 1
ATOM 1996 O O . SER A 1 263 ? 38.762 -1.218 -30.332 1.00 93.75 263 SER A O 1
ATOM 1998 N N . PHE A 1 264 ? 38.705 -2.721 -28.646 1.00 94.94 264 PHE A N 1
ATOM 1999 C CA . PHE A 1 264 ? 37.997 -1.838 -27.718 1.00 94.94 264 PHE A CA 1
ATOM 2000 C C . PHE A 1 264 ? 38.780 -0.544 -27.477 1.00 94.94 264 PHE A C 1
ATOM 2002 O O . PHE A 1 264 ? 38.203 0.529 -27.604 1.00 94.94 264 PHE A O 1
ATOM 2009 N N . ASP A 1 265 ? 40.093 -0.629 -27.234 1.00 95.25 265 ASP A N 1
ATOM 2010 C CA . ASP A 1 265 ? 40.961 0.539 -27.032 1.00 95.25 265 ASP A CA 1
ATOM 2011 C C . ASP A 1 265 ? 40.922 1.502 -28.234 1.00 95.25 265 ASP A C 1
ATOM 2013 O O . ASP A 1 265 ? 40.745 2.707 -28.068 1.00 95.25 265 ASP A O 1
ATOM 2017 N N . ALA A 1 266 ? 41.007 0.976 -29.461 1.00 94.06 266 ALA A N 1
ATOM 2018 C CA . ALA A 1 266 ? 41.016 1.799 -30.676 1.00 94.06 266 ALA A CA 1
ATOM 2019 C C . ALA A 1 266 ? 39.649 2.440 -30.986 1.00 94.06 266 ALA A C 1
ATOM 2021 O O . ALA A 1 266 ? 39.587 3.531 -31.550 1.00 94.06 266 ALA A O 1
ATOM 2022 N N . LEU A 1 267 ? 38.548 1.777 -30.622 1.00 95.94 267 LEU A N 1
ATOM 2023 C CA . LEU A 1 267 ? 37.196 2.339 -30.716 1.00 95.94 267 LEU A CA 1
ATOM 2024 C C . LEU A 1 267 ? 36.905 3.323 -29.574 1.00 95.94 267 LEU A C 1
ATOM 2026 O O . LEU A 1 267 ? 36.172 4.290 -29.757 1.00 95.94 267 LEU A O 1
ATOM 2030 N N . SER A 1 268 ? 37.497 3.090 -28.403 1.00 94.62 268 SER A N 1
ATOM 2031 C CA . SER A 1 268 ? 37.411 3.933 -27.210 1.00 94.62 268 SER A CA 1
ATOM 2032 C C . SER A 1 268 ? 38.078 5.292 -27.437 1.00 94.62 268 SER A C 1
ATOM 2034 O O . SER A 1 268 ? 37.494 6.322 -27.099 1.00 94.62 268 SER A O 1
ATOM 2036 N N . GLU A 1 269 ? 39.229 5.321 -28.119 1.00 93.50 269 GLU A N 1
ATOM 2037 C CA . GLU A 1 269 ? 39.877 6.559 -28.582 1.00 93.50 269 GLU A CA 1
ATOM 2038 C C . GLU A 1 269 ? 39.027 7.347 -29.602 1.00 93.50 269 GLU A C 1
ATOM 2040 O O . GLU A 1 269 ? 39.142 8.570 -29.684 1.00 93.50 269 GLU A O 1
ATOM 2045 N N . GLN A 1 270 ? 38.152 6.668 -30.353 1.00 90.94 270 GLN A N 1
ATOM 2046 C CA . GLN A 1 270 ? 37.220 7.278 -31.313 1.00 90.94 270 GLN A CA 1
ATOM 2047 C C . GLN A 1 270 ? 35.851 7.637 -30.710 1.00 90.94 270 GLN A C 1
ATOM 2049 O O . GLN A 1 270 ? 35.044 8.304 -31.362 1.00 90.94 270 GLN A O 1
ATOM 2054 N N . ALA A 1 271 ? 35.556 7.198 -29.483 1.00 89.88 271 ALA A N 1
ATOM 2055 C CA . ALA A 1 271 ? 34.251 7.376 -28.863 1.00 89.88 271 ALA A CA 1
ATOM 2056 C C . ALA A 1 271 ? 33.932 8.870 -28.684 1.00 89.88 271 ALA A C 1
ATOM 2058 O O . ALA A 1 271 ? 34.656 9.604 -28.008 1.00 89.88 271 ALA A O 1
ATOM 2059 N N . TRP A 1 272 ? 32.816 9.336 -29.257 1.00 86.19 272 TRP A N 1
ATOM 2060 C CA . TRP A 1 272 ? 32.449 10.755 -29.226 1.00 86.19 272 TRP A CA 1
ATOM 2061 C C . TRP A 1 272 ? 31.991 11.191 -27.824 1.00 86.19 272 TRP A C 1
ATOM 2063 O O . TRP A 1 272 ? 30.806 11.161 -27.479 1.00 86.19 272 TRP A O 1
ATOM 2073 N N . MET A 1 273 ? 32.954 11.570 -26.980 1.00 89.69 273 MET A N 1
ATOM 2074 C CA . MET A 1 273 ? 32.731 11.920 -25.572 1.00 89.69 273 MET A CA 1
ATOM 2075 C C . MET A 1 273 ? 32.328 13.374 -25.317 1.00 89.69 273 MET A C 1
ATOM 2077 O O . MET A 1 273 ? 31.849 13.681 -24.227 1.00 89.69 273 MET A O 1
ATOM 2081 N N . GLU A 1 274 ? 32.456 14.243 -26.316 1.00 86.88 274 GLU A N 1
ATOM 2082 C CA . GLU A 1 274 ? 32.001 15.630 -26.242 1.00 86.88 274 GLU A CA 1
ATOM 2083 C C . GLU A 1 274 ? 30.467 15.699 -26.131 1.00 86.88 274 GLU A C 1
ATOM 2085 O O . GLU A 1 274 ? 29.729 14.935 -26.763 1.00 86.88 274 GLU A O 1
ATOM 2090 N N . ILE A 1 275 ? 29.988 16.615 -25.292 1.00 87.50 275 ILE A N 1
ATOM 2091 C CA . ILE A 1 275 ? 28.577 16.969 -25.155 1.00 87.50 275 ILE A CA 1
ATOM 2092 C C . ILE A 1 275 ? 28.492 18.445 -25.556 1.00 87.50 275 ILE A C 1
ATOM 2094 O O . ILE A 1 275 ? 29.193 19.248 -24.945 1.00 87.50 275 ILE A O 1
ATOM 2098 N N . PRO A 1 276 ? 27.684 18.825 -26.563 1.00 87.69 276 PRO A N 1
ATOM 2099 C CA . PRO A 1 276 ? 27.528 20.228 -26.935 1.00 87.69 276 PRO A CA 1
ATOM 2100 C C . PRO A 1 276 ? 27.097 21.073 -25.731 1.00 87.69 276 PRO A C 1
ATOM 2102 O O . PRO A 1 276 ? 26.220 20.647 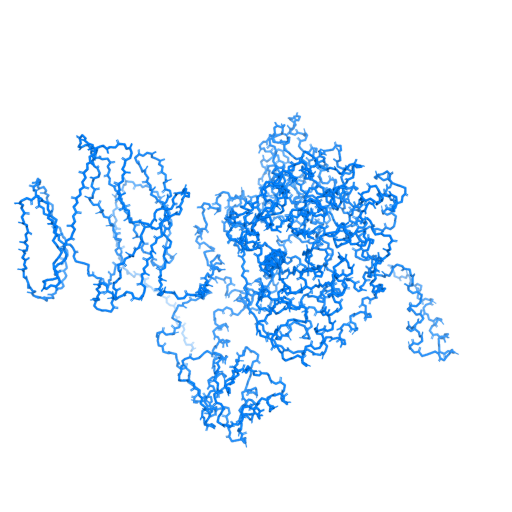-24.983 1.00 87.69 276 PRO A O 1
ATOM 2105 N N . GLU A 1 277 ? 27.660 22.274 -25.580 1.00 87.38 277 GLU A N 1
ATOM 2106 C CA . GLU A 1 277 ? 27.473 23.162 -24.414 1.00 87.38 277 GLU A CA 1
ATOM 2107 C C . GLU A 1 277 ? 25.994 23.352 -24.017 1.00 87.38 277 GLU A C 1
ATOM 2109 O O . GLU A 1 277 ? 25.646 23.300 -22.842 1.00 87.38 277 GLU A O 1
ATOM 2114 N N . VAL A 1 278 ? 25.099 23.460 -25.006 1.00 88.50 278 VAL A N 1
ATOM 2115 C CA . VAL A 1 278 ? 23.634 23.563 -24.836 1.00 88.50 278 VAL A CA 1
ATOM 2116 C C . VAL A 1 278 ? 22.988 22.374 -24.094 1.00 88.50 278 VAL A C 1
ATOM 2118 O O . VAL A 1 278 ? 21.902 22.515 -23.533 1.00 88.50 278 VAL A O 1
ATOM 2121 N N . PHE A 1 279 ? 23.645 21.213 -24.066 1.00 85.75 279 PHE A N 1
ATOM 2122 C CA . PHE A 1 279 ? 23.212 20.002 -23.362 1.00 85.75 279 PHE A CA 1
ATOM 2123 C C . PHE A 1 279 ? 24.126 19.620 -22.185 1.00 85.75 279 PHE A C 1
ATOM 2125 O O . PHE A 1 279 ? 23.794 18.693 -21.440 1.00 85.75 279 PHE A O 1
ATOM 2132 N N . GLU A 1 280 ? 25.271 20.284 -21.996 1.00 88.44 280 GLU A N 1
ATOM 2133 C CA . GLU A 1 280 ? 26.172 19.966 -20.890 1.00 88.44 280 GLU A CA 1
ATOM 2134 C C . GLU A 1 280 ? 25.599 20.468 -19.557 1.00 88.44 280 GLU A C 1
ATOM 2136 O O . GLU A 1 280 ? 25.218 21.628 -19.387 1.00 88.44 280 GLU A O 1
ATOM 2141 N N . ARG A 1 281 ? 25.553 19.583 -18.555 1.00 88.75 281 ARG A N 1
ATOM 2142 C CA . ARG A 1 281 ? 25.093 19.957 -17.218 1.00 88.75 281 ARG A CA 1
ATOM 2143 C C . ARG A 1 281 ? 26.178 20.729 -16.464 1.00 88.75 281 ARG A C 1
ATOM 2145 O O . ARG A 1 281 ? 27.025 20.130 -15.804 1.00 88.75 281 ARG A O 1
ATOM 2152 N N . THR A 1 282 ? 26.058 22.051 -16.466 1.00 89.69 282 THR A N 1
ATOM 2153 C CA . THR A 1 282 ? 26.892 22.972 -15.671 1.00 89.69 282 THR A CA 1
ATOM 2154 C C . THR A 1 282 ? 26.434 23.121 -14.212 1.00 89.69 282 THR A C 1
ATOM 2156 O O . THR A 1 282 ? 27.224 23.503 -13.351 1.00 89.69 282 THR A O 1
ATOM 2159 N N . SER A 1 283 ? 25.174 22.792 -13.896 1.00 90.44 283 SER A N 1
ATOM 2160 C CA . SER A 1 283 ? 24.625 22.900 -12.535 1.00 90.44 283 SER A CA 1
ATOM 2161 C C . SER A 1 283 ? 25.170 21.838 -11.573 1.00 90.44 283 SER A C 1
ATOM 2163 O O . SER A 1 283 ? 25.084 20.633 -11.834 1.00 90.44 283 SER A O 1
ATOM 2165 N N . ALA A 1 284 ? 25.639 22.278 -10.401 1.00 89.12 284 ALA A N 1
ATOM 2166 C CA . ALA A 1 284 ? 25.943 21.389 -9.283 1.00 89.12 284 ALA A CA 1
ATOM 2167 C C . ALA A 1 284 ? 24.680 20.653 -8.785 1.00 89.12 284 ALA A C 1
ATOM 2169 O O . ALA A 1 284 ? 23.552 21.129 -8.928 1.00 89.12 284 ALA A O 1
ATOM 2170 N N . PHE A 1 285 ? 24.862 19.477 -8.183 1.00 89.38 285 PHE A N 1
ATOM 2171 C CA . PHE A 1 285 ? 23.777 18.671 -7.616 1.00 89.38 285 PHE A CA 1
ATOM 2172 C C . PHE A 1 285 ? 24.268 17.859 -6.418 1.00 89.38 285 PHE A C 1
ATOM 2174 O O . PHE A 1 285 ? 25.469 17.689 -6.246 1.00 89.38 285 PHE A O 1
ATOM 2181 N N . MET A 1 286 ? 23.342 17.378 -5.577 1.00 85.00 286 MET A N 1
ATOM 2182 C CA . MET A 1 286 ? 23.671 16.630 -4.350 1.00 85.00 286 MET A CA 1
ATOM 2183 C C . MET A 1 286 ? 24.702 17.351 -3.451 1.00 85.00 286 MET A C 1
ATOM 2185 O O . MET A 1 286 ? 25.578 16.741 -2.845 1.00 85.00 286 MET A O 1
ATOM 2189 N N . THR A 1 287 ? 24.576 18.676 -3.349 1.00 87.50 287 THR A N 1
ATOM 2190 C CA . THR A 1 287 ? 25.483 19.547 -2.584 1.00 87.50 287 THR A CA 1
ATOM 2191 C C . THR A 1 287 ? 25.249 19.512 -1.070 1.00 87.50 287 THR A C 1
ATOM 2193 O O . THR A 1 287 ? 26.071 20.022 -0.318 1.00 87.50 287 THR A O 1
ATOM 2196 N N . HIS A 1 288 ? 24.144 18.920 -0.602 1.00 85.19 288 HIS A N 1
ATOM 2197 C CA . HIS A 1 288 ? 23.875 18.757 0.829 1.00 85.19 288 HIS A CA 1
ATOM 2198 C C . HIS A 1 288 ? 24.871 17.785 1.479 1.00 85.19 288 HIS A C 1
ATOM 2200 O O . HIS A 1 288 ? 25.229 16.768 0.880 1.00 85.19 288 HIS A O 1
ATOM 2206 N N . GLU A 1 289 ? 25.251 18.049 2.731 1.00 90.94 289 GLU A N 1
ATOM 2207 C CA . GLU A 1 289 ? 26.223 17.255 3.497 1.00 90.94 289 GLU A CA 1
ATOM 2208 C C . GLU A 1 289 ? 25.909 15.750 3.490 1.00 90.94 289 GLU A C 1
ATOM 2210 O O . GLU A 1 289 ? 26.800 14.940 3.251 1.00 90.94 289 GLU A O 1
ATOM 2215 N N . VAL A 1 290 ? 24.631 15.376 3.644 1.00 90.44 290 VAL A N 1
ATOM 2216 C CA . VAL A 1 290 ? 24.174 13.969 3.632 1.00 90.44 290 VAL A CA 1
ATOM 2217 C C . VAL A 1 290 ? 24.654 13.181 2.409 1.00 90.44 290 VAL A C 1
ATOM 2219 O O . VAL A 1 290 ? 24.959 12.003 2.524 1.00 90.44 290 VAL A O 1
ATOM 2222 N N . PHE A 1 291 ? 24.771 13.817 1.239 1.00 92.44 291 PHE A N 1
ATOM 2223 C CA . PHE A 1 291 ? 25.239 13.160 0.018 1.00 92.44 291 PHE A CA 1
ATOM 2224 C C . PHE A 1 291 ? 26.765 13.097 -0.078 1.00 92.44 291 PHE A C 1
ATOM 2226 O O . PHE A 1 291 ? 27.270 12.780 -1.151 1.00 92.44 291 PHE A O 1
ATOM 2233 N N . ASN A 1 292 ? 27.500 13.431 0.988 1.00 91.56 292 ASN A N 1
ATOM 2234 C CA . ASN A 1 292 ? 28.956 13.589 1.002 1.00 91.56 292 ASN A CA 1
ATOM 2235 C C . ASN A 1 292 ? 29.646 12.966 2.236 1.00 91.56 292 ASN A C 1
ATOM 2237 O O . ASN A 1 292 ? 30.857 12.766 2.197 1.00 91.56 292 ASN A O 1
ATOM 2241 N N . THR A 1 293 ? 28.906 12.591 3.287 1.00 89.94 293 THR A N 1
ATOM 2242 C CA . THR A 1 293 ? 29.450 12.080 4.567 1.00 89.94 293 THR A CA 1
ATOM 2243 C C . THR A 1 293 ? 29.317 10.571 4.802 1.00 89.94 293 THR A C 1
ATOM 2245 O O . THR A 1 293 ? 29.888 10.053 5.760 1.00 89.94 293 THR A O 1
ATOM 2248 N N . HIS A 1 294 ? 28.590 9.837 3.955 1.00 93.88 294 HIS A N 1
ATOM 2249 C CA . HIS A 1 294 ? 28.289 8.411 4.165 1.00 93.88 294 HIS A CA 1
ATOM 2250 C C . HIS A 1 294 ? 28.857 7.522 3.046 1.00 93.88 294 HIS A C 1
ATOM 2252 O O . HIS A 1 294 ? 28.139 6.739 2.423 1.00 93.88 294 HIS A 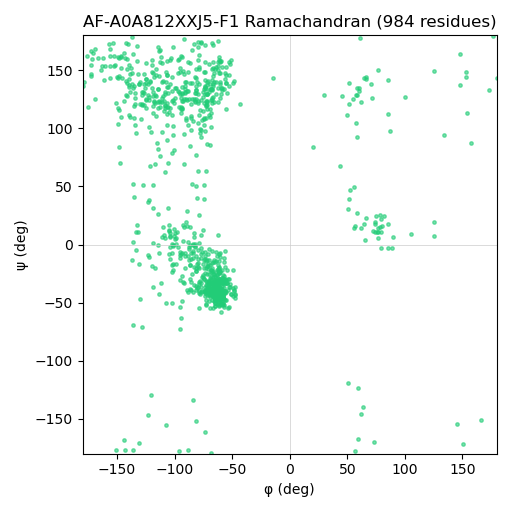O 1
ATOM 2258 N N . ARG A 1 295 ? 30.156 7.691 2.759 1.00 90.19 295 ARG A N 1
ATOM 2259 C CA . ARG A 1 295 ? 30.850 7.094 1.602 1.00 90.19 295 ARG A CA 1
ATOM 2260 C C . ARG A 1 295 ? 31.369 5.684 1.841 1.00 90.19 295 ARG A C 1
ATOM 2262 O O . ARG A 1 295 ? 31.334 4.865 0.928 1.00 90.19 295 ARG A O 1
ATOM 2269 N N . SER A 1 296 ? 31.893 5.396 3.028 1.00 95.38 296 SER A N 1
ATOM 2270 C CA . SER A 1 296 ? 32.333 4.041 3.355 1.00 95.38 296 SER A CA 1
ATOM 2271 C C . SER A 1 296 ? 31.143 3.157 3.720 1.00 95.38 296 SER A C 1
ATOM 2273 O O . SER A 1 296 ? 30.154 3.616 4.294 1.00 95.38 296 SER A O 1
ATOM 2275 N N . GLU A 1 297 ? 31.267 1.854 3.469 1.00 96.62 297 GLU A N 1
ATOM 2276 C CA . GLU A 1 297 ? 30.266 0.857 3.873 1.00 96.62 297 GLU A CA 1
ATOM 2277 C C . GLU A 1 297 ? 29.963 0.927 5.383 1.00 96.62 297 GLU A C 1
ATOM 2279 O O . GLU A 1 297 ? 28.822 0.762 5.807 1.00 96.62 297 GLU A O 1
ATOM 2284 N N . THR A 1 298 ? 30.965 1.264 6.206 1.00 96.56 298 THR A N 1
ATOM 2285 C CA . THR A 1 298 ? 30.801 1.443 7.659 1.00 96.56 298 THR A CA 1
ATOM 2286 C C . THR A 1 298 ? 29.983 2.687 8.019 1.00 96.56 298 THR A C 1
ATOM 2288 O O . THR A 1 298 ? 29.174 2.629 8.945 1.00 96.56 298 THR A O 1
ATOM 2291 N N . GLU A 1 299 ? 30.172 3.813 7.327 1.00 96.62 299 GLU A N 1
ATOM 2292 C CA . GLU A 1 299 ? 29.371 5.026 7.557 1.00 96.62 299 GLU A CA 1
ATOM 2293 C C . GLU A 1 299 ? 27.936 4.839 7.066 1.00 96.62 299 GLU A C 1
ATOM 2295 O O . GLU A 1 299 ? 27.005 5.186 7.790 1.00 96.62 299 GLU A O 1
ATOM 2300 N N . MET A 1 300 ? 27.750 4.223 5.896 1.00 96.12 300 MET A N 1
ATOM 2301 C CA . MET A 1 300 ? 26.427 3.896 5.362 1.00 96.12 300 MET A CA 1
ATOM 2302 C C . MET A 1 300 ? 25.667 2.925 6.278 1.00 96.12 300 MET A C 1
ATOM 2304 O O . MET A 1 300 ? 24.515 3.179 6.626 1.00 96.12 300 MET A O 1
ATOM 2308 N N . LEU A 1 301 ? 26.314 1.851 6.749 1.00 95.62 301 LEU A N 1
ATOM 2309 C CA . LEU A 1 301 ? 25.709 0.904 7.692 1.00 95.62 301 LEU A CA 1
ATOM 2310 C C . LEU A 1 301 ? 25.275 1.594 8.993 1.00 95.62 301 LEU A C 1
ATOM 2312 O O . LEU A 1 301 ? 24.191 1.312 9.508 1.00 95.62 301 LEU A O 1
ATOM 2316 N N . ARG A 1 302 ? 26.094 2.516 9.518 1.00 97.25 302 ARG A N 1
ATOM 2317 C CA . ARG A 1 302 ? 25.745 3.322 10.698 1.00 97.25 302 ARG A CA 1
ATOM 2318 C C . ARG A 1 302 ? 24.558 4.238 10.422 1.00 97.25 302 ARG A C 1
ATOM 2320 O O . ARG A 1 302 ? 23.639 4.246 11.230 1.00 97.25 302 ARG A O 1
ATOM 2327 N N . TYR A 1 303 ? 24.545 4.937 9.288 1.00 96.00 303 TYR A N 1
ATOM 2328 C CA . TYR A 1 303 ? 23.464 5.845 8.903 1.00 96.00 303 TYR A CA 1
ATOM 2329 C C . TYR A 1 303 ? 22.120 5.117 8.736 1.00 96.00 303 TYR A C 1
ATOM 2331 O O . TYR A 1 303 ? 21.113 5.535 9.308 1.00 96.00 303 TYR A O 1
ATOM 2339 N N . ILE A 1 304 ? 22.108 3.970 8.047 1.00 93.50 304 ILE A N 1
ATOM 2340 C CA . ILE A 1 304 ? 20.915 3.117 7.917 1.00 93.50 304 ILE A CA 1
ATOM 2341 C C . ILE A 1 304 ? 20.444 2.630 9.296 1.00 93.50 304 ILE A C 1
ATOM 2343 O O . ILE A 1 304 ? 19.258 2.732 9.606 1.00 93.50 304 ILE A O 1
ATOM 2347 N N . SER A 1 305 ? 21.364 2.149 10.141 1.00 95.81 305 SER A N 1
ATOM 2348 C CA . SER A 1 305 ? 21.036 1.669 11.495 1.00 95.81 305 SER A CA 1
ATOM 2349 C C . SER A 1 305 ? 20.481 2.784 12.388 1.00 95.81 305 SER A C 1
ATOM 2351 O O . SER A 1 305 ? 19.560 2.560 13.172 1.00 95.81 305 SER A O 1
ATOM 2353 N N . GLU A 1 306 ? 21.026 3.996 12.267 1.00 94.94 306 GLU A N 1
ATOM 2354 C CA . GLU A 1 306 ? 20.574 5.174 13.000 1.00 94.94 306 GLU A CA 1
ATOM 2355 C C . GLU A 1 306 ? 19.147 5.555 12.600 1.00 94.94 306 GLU A C 1
ATOM 2357 O O . GLU A 1 306 ? 18.301 5.724 13.478 1.00 94.94 306 GLU A O 1
ATOM 2362 N N . LEU A 1 307 ? 18.847 5.634 11.300 1.00 93.44 307 LEU A N 1
ATOM 2363 C CA . LEU A 1 307 ? 17.490 5.913 10.823 1.00 93.44 307 LEU A CA 1
ATOM 2364 C C . LEU A 1 307 ? 16.507 4.814 11.240 1.00 93.44 307 LEU A C 1
ATOM 2366 O O . LEU A 1 307 ? 15.459 5.127 11.797 1.00 93.44 307 LEU A O 1
ATOM 2370 N N . GLN A 1 308 ? 16.879 3.541 11.078 1.00 94.44 308 GLN A N 1
ATOM 2371 C CA . GLN A 1 308 ? 16.063 2.405 11.513 1.00 94.44 308 GLN A CA 1
ATOM 2372 C C . GLN A 1 308 ? 15.734 2.475 13.014 1.00 94.44 308 GLN A C 1
ATOM 2374 O O . GLN A 1 308 ? 14.607 2.196 13.411 1.00 94.44 308 GLN A O 1
ATOM 2379 N N . SER A 1 309 ? 16.687 2.889 13.859 1.00 94.12 309 SER A N 1
ATOM 2380 C CA . SER A 1 309 ? 16.467 3.013 15.309 1.00 94.12 309 SER A CA 1
ATOM 2381 C C . SER A 1 309 ? 15.462 4.102 15.715 1.00 94.12 309 SER A C 1
ATOM 2383 O O . SER A 1 309 ? 14.991 4.105 16.852 1.00 94.12 309 SER A O 1
ATOM 2385 N N . ARG A 1 310 ? 15.121 5.017 14.797 1.00 94.31 310 ARG A N 1
ATOM 2386 C CA . ARG A 1 310 ? 14.141 6.097 14.997 1.00 94.31 310 ARG A CA 1
ATOM 2387 C C . ARG A 1 310 ? 12.715 5.694 14.592 1.00 94.31 310 ARG A C 1
ATOM 2389 O O . ARG A 1 310 ? 11.787 6.460 14.846 1.00 94.31 310 ARG A O 1
ATOM 2396 N N . GLU A 1 311 ? 12.530 4.521 13.981 1.00 94.94 311 GLU A N 1
ATOM 2397 C CA . GLU A 1 311 ? 11.258 4.053 13.418 1.00 94.94 311 GLU A CA 1
ATOM 2398 C C . GLU A 1 311 ? 10.694 2.849 14.191 1.00 94.94 311 GLU A C 1
ATOM 2400 O O . GLU A 1 311 ? 11.282 1.765 14.228 1.00 94.94 311 GLU A O 1
ATOM 2405 N N . LEU A 1 312 ? 9.505 3.016 14.782 1.00 96.50 312 LEU A N 1
ATOM 2406 C CA . LEU A 1 312 ? 8.772 1.908 15.396 1.00 96.50 312 LEU A CA 1
ATOM 2407 C C . LEU A 1 312 ? 8.166 1.041 14.284 1.00 96.50 312 LEU A C 1
ATOM 2409 O O . LEU A 1 312 ? 7.390 1.512 13.455 1.00 96.50 312 LEU A O 1
ATOM 2413 N N . SER A 1 313 ? 8.536 -0.236 14.281 1.00 95.38 313 SER A N 1
ATOM 2414 C CA . SER A 1 313 ? 8.128 -1.254 13.305 1.00 95.38 313 SER A CA 1
ATOM 2415 C C . SER A 1 313 ? 7.672 -2.540 14.004 1.00 95.38 313 SER A C 1
ATOM 2417 O O . SER A 1 313 ? 7.929 -2.705 15.196 1.00 95.38 313 SER A O 1
ATOM 2419 N N . LEU A 1 314 ? 7.099 -3.491 13.255 1.00 96.62 314 LEU A N 1
ATOM 2420 C CA . LEU A 1 314 ? 6.650 -4.807 13.754 1.00 96.62 314 LEU A CA 1
ATOM 2421 C C . LEU A 1 314 ? 7.745 -5.650 14.445 1.00 96.62 314 LEU A C 1
ATOM 2423 O O . LEU A 1 314 ? 7.445 -6.637 15.104 1.00 96.62 314 LEU A O 1
ATOM 2427 N N . ALA A 1 315 ? 9.023 -5.265 14.343 1.00 95.25 315 ALA A N 1
ATOM 2428 C CA . ALA A 1 315 ? 10.104 -5.863 15.131 1.00 95.25 315 ALA A CA 1
ATOM 2429 C C . ALA A 1 315 ? 10.107 -5.433 16.619 1.00 95.25 315 ALA A C 1
ATOM 2431 O O . ALA A 1 315 ? 10.879 -5.980 17.407 1.00 95.25 315 ALA A O 1
ATOM 2432 N N . HIS A 1 316 ? 9.291 -4.442 16.997 1.00 97.56 316 HIS A N 1
ATOM 2433 C CA . HIS A 1 316 ? 9.234 -3.856 18.339 1.00 97.56 316 HIS A CA 1
ATOM 2434 C C . HIS A 1 316 ? 7.966 -4.263 19.103 1.00 97.56 316 HIS A C 1
ATOM 2436 O O . HIS A 1 316 ? 8.053 -4.685 20.259 1.00 97.56 316 HIS A O 1
ATOM 2442 N N . SER A 1 317 ? 6.808 -4.093 18.462 1.00 97.94 317 SER A N 1
ATOM 2443 C CA . SER A 1 317 ? 5.468 -4.279 19.026 1.00 97.94 317 SER A CA 1
ATOM 2444 C C . SER A 1 317 ? 4.408 -4.252 17.918 1.00 97.94 317 SER A C 1
ATOM 2446 O O . SER A 1 317 ? 4.691 -3.845 16.784 1.00 97.94 317 SER A O 1
ATOM 2448 N N . MET A 1 318 ? 3.183 -4.647 18.267 1.00 98.50 318 MET A N 1
ATOM 2449 C CA . MET A 1 318 ? 2.004 -4.552 17.406 1.00 98.50 318 MET A CA 1
ATOM 2450 C C . MET A 1 318 ? 1.771 -3.119 16.908 1.00 98.50 318 MET A C 1
ATOM 2452 O O . MET A 1 318 ? 1.846 -2.144 17.661 1.00 98.50 318 MET A O 1
ATOM 2456 N N . ILE A 1 319 ? 1.395 -2.996 15.634 1.00 98.69 319 ILE A N 1
ATOM 2457 C CA . ILE A 1 319 ? 0.962 -1.740 15.006 1.00 98.69 319 ILE A CA 1
ATOM 2458 C C . ILE A 1 319 ? -0.513 -1.911 14.604 1.00 98.69 319 ILE A C 1
ATOM 2460 O O . ILE A 1 319 ? -0.788 -2.337 13.487 1.00 98.69 319 ILE A O 1
ATOM 2464 N N . PRO A 1 320 ? -1.492 -1.628 15.484 1.00 98.25 320 PRO A N 1
ATOM 2465 C CA . PRO A 1 320 ? -2.881 -2.047 15.280 1.00 98.25 320 PRO A CA 1
ATOM 2466 C C . PRO A 1 320 ? -3.684 -1.063 14.407 1.00 98.25 320 PRO A C 1
ATOM 2468 O O . PRO A 1 320 ? -4.742 -0.566 14.799 1.00 98.25 320 PRO A O 1
ATOM 2471 N N . LEU A 1 321 ? -3.149 -0.720 13.234 1.00 97.94 321 LEU A N 1
ATOM 2472 C CA . LEU A 1 321 ? -3.756 0.216 12.288 1.00 97.94 321 LEU A CA 1
ATOM 2473 C C . LEU A 1 321 ? -4.977 -0.410 11.592 1.00 97.94 321 LEU A C 1
ATOM 2475 O O . LEU A 1 321 ? -4.815 -1.252 10.712 1.00 97.94 321 LEU A O 1
ATOM 2479 N N . GLY A 1 322 ? -6.182 0.059 11.937 1.00 96.69 322 GLY A N 1
ATOM 2480 C CA . GLY A 1 322 ? -7.426 -0.261 11.228 1.00 96.69 322 GLY A CA 1
ATOM 2481 C C . GLY A 1 322 ? -7.334 -0.079 9.709 1.00 96.69 322 GLY A C 1
ATOM 2482 O O . GLY A 1 322 ? -6.745 0.895 9.224 1.00 96.69 322 GLY A O 1
ATOM 2483 N N . SER A 1 323 ? -7.932 -1.015 8.974 1.00 95.69 323 SER A N 1
ATOM 2484 C CA . SER A 1 323 ? -7.881 -1.203 7.522 1.00 95.69 323 SER A CA 1
ATOM 2485 C C . SER A 1 323 ? -6.463 -1.212 6.929 1.00 95.69 323 SER A C 1
ATOM 2487 O O . SER A 1 323 ? -6.259 -0.811 5.780 1.00 95.69 323 SER A O 1
ATOM 2489 N N . CYS A 1 324 ? -5.455 -1.664 7.679 1.00 94.50 324 CYS A N 1
ATOM 2490 C CA . CYS A 1 324 ? -4.080 -1.816 7.179 1.00 94.50 324 CYS A CA 1
ATOM 2491 C C . CYS A 1 324 ? -3.562 -3.254 7.251 1.00 94.50 324 CYS A C 1
ATOM 2493 O O . CYS A 1 324 ? -2.602 -3.563 6.548 1.00 94.50 324 CYS A O 1
ATOM 2495 N N . THR A 1 325 ? -4.172 -4.120 8.059 1.00 98.19 325 THR A N 1
ATOM 2496 C CA . THR A 1 325 ? -3.777 -5.515 8.285 1.00 98.19 325 THR A CA 1
ATOM 2497 C C . THR A 1 325 ? -2.265 -5.668 8.459 1.00 98.19 325 THR A C 1
ATOM 2499 O O . THR A 1 325 ? -1.565 -6.232 7.617 1.00 98.19 325 THR A O 1
ATOM 2502 N N . MET A 1 326 ? -1.745 -5.132 9.562 1.00 97.88 326 MET A N 1
ATOM 2503 C CA . MET A 1 326 ? -0.319 -5.147 9.917 1.00 97.88 326 MET A CA 1
ATOM 2504 C C . MET A 1 326 ? 0.160 -6.533 10.407 1.00 97.88 326 MET A C 1
ATOM 2506 O O . MET A 1 326 ? 0.735 -6.659 11.483 1.00 97.88 326 MET A O 1
ATOM 2510 N N . LYS A 1 327 ? -0.119 -7.583 9.625 1.00 97.75 327 LYS A N 1
ATOM 2511 C CA . LYS A 1 327 ? 0.208 -8.984 9.929 1.00 97.75 327 LYS A CA 1
ATOM 2512 C C . LYS A 1 327 ? 1.688 -9.306 9.693 1.00 97.75 327 LYS A C 1
ATOM 2514 O O . LYS A 1 327 ? 2.430 -8.499 9.132 1.00 97.75 327 LYS A O 1
ATOM 2519 N N . LEU A 1 328 ? 2.099 -10.525 10.050 1.00 97.69 328 LEU A N 1
ATOM 2520 C CA . LEU A 1 328 ? 3.444 -11.031 9.772 1.00 97.69 328 LEU A CA 1
ATOM 2521 C C . LEU A 1 328 ? 3.798 -10.938 8.274 1.00 97.69 328 LEU A C 1
ATOM 2523 O O . LEU A 1 328 ? 3.071 -11.440 7.419 1.00 97.69 328 LEU A O 1
ATOM 2527 N N . ASN A 1 329 ? 4.971 -10.373 7.978 1.00 96.12 329 ASN A N 1
ATOM 2528 C CA . ASN A 1 329 ? 5.667 -10.530 6.699 1.00 96.12 329 ASN A CA 1
ATOM 2529 C C . ASN A 1 329 ? 6.788 -11.558 6.916 1.00 96.12 329 ASN A C 1
ATOM 2531 O O . ASN A 1 329 ? 7.858 -11.220 7.430 1.00 96.12 329 ASN A O 1
ATOM 2535 N N . ALA A 1 330 ? 6.543 -12.836 6.628 1.00 93.69 330 ALA A N 1
ATOM 2536 C CA . ALA A 1 330 ? 7.444 -13.892 7.077 1.00 93.69 330 ALA A CA 1
ATOM 2537 C C . ALA A 1 330 ? 8.753 -13.902 6.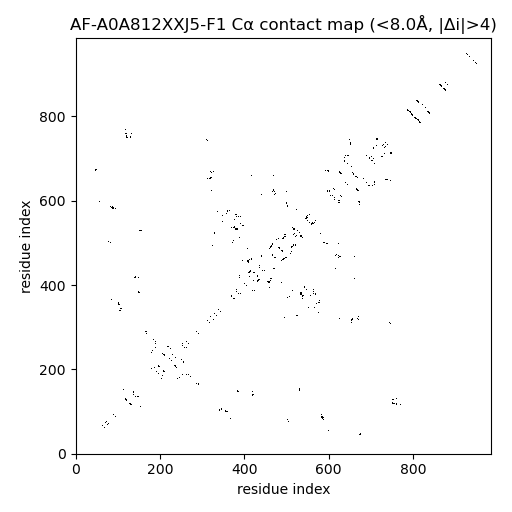276 1.00 93.69 330 ALA A C 1
ATOM 2539 O O . ALA A 1 330 ? 8.756 -13.767 5.054 1.00 93.69 330 ALA A O 1
ATOM 2540 N N . THR A 1 331 ? 9.888 -14.161 6.933 1.00 92.38 331 THR A N 1
ATOM 2541 C CA . THR A 1 331 ? 11.205 -14.205 6.267 1.00 92.38 331 THR A CA 1
ATOM 2542 C C . THR A 1 331 ? 11.219 -15.153 5.062 1.00 92.38 331 THR A C 1
ATOM 2544 O O . THR A 1 331 ? 11.780 -14.822 4.020 1.00 92.38 331 THR A O 1
ATOM 2547 N N . SER A 1 332 ? 10.550 -16.303 5.175 1.00 91.69 332 SER A N 1
ATOM 2548 C CA . SER A 1 332 ? 10.410 -17.290 4.098 1.00 91.69 332 SER A CA 1
ATOM 2549 C C . SER A 1 332 ? 9.605 -16.774 2.895 1.00 91.69 332 SER A C 1
ATOM 2551 O O . SER A 1 332 ? 9.868 -17.195 1.774 1.00 91.69 332 SER A O 1
ATOM 2553 N N . GLU A 1 333 ? 8.686 -15.825 3.089 1.00 94.19 333 GLU A N 1
ATOM 2554 C CA . GLU A 1 333 ? 7.965 -15.139 2.008 1.00 94.19 333 GLU A CA 1
ATOM 2555 C C . GLU A 1 333 ? 8.822 -14.041 1.356 1.00 94.19 333 GLU A C 1
ATOM 2557 O O . GLU A 1 333 ? 8.703 -13.801 0.157 1.00 94.19 333 GLU A O 1
ATOM 2562 N N . MET A 1 334 ? 9.702 -13.387 2.126 1.00 92.75 334 MET A N 1
ATOM 2563 C CA . MET A 1 334 ? 10.559 -12.295 1.642 1.00 92.75 334 MET A CA 1
ATOM 2564 C C . MET A 1 334 ? 11.782 -12.783 0.850 1.00 92.75 334 MET A C 1
ATOM 2566 O O . MET A 1 334 ? 12.208 -12.116 -0.091 1.00 92.75 334 MET A O 1
ATOM 2570 N N . ILE A 1 335 ? 12.359 -13.937 1.213 1.00 90.19 335 ILE A N 1
ATOM 2571 C CA . ILE A 1 335 ? 13.591 -14.485 0.604 1.00 90.19 335 ILE A CA 1
ATOM 2572 C C . ILE A 1 335 ? 13.571 -14.513 -0.942 1.00 90.19 335 ILE A C 1
ATOM 2574 O O . ILE A 1 335 ? 14.583 -14.134 -1.534 1.00 90.19 335 ILE A O 1
ATOM 2578 N N . PRO A 1 336 ? 12.485 -14.929 -1.628 1.00 91.69 336 PRO A N 1
ATOM 2579 C CA . PRO A 1 336 ? 12.462 -14.993 -3.090 1.00 91.69 336 PRO A CA 1
ATOM 2580 C C . PRO A 1 336 ? 12.532 -13.635 -3.797 1.00 91.69 336 PRO A C 1
ATOM 2582 O O . PRO A 1 336 ? 12.955 -13.581 -4.948 1.00 91.69 336 PRO A O 1
ATOM 2585 N N . VAL A 1 337 ? 12.157 -12.538 -3.130 1.00 88.25 337 VAL A N 1
ATOM 2586 C CA . VAL A 1 337 ? 12.093 -11.192 -3.734 1.00 88.25 337 VAL A CA 1
ATOM 2587 C C . VAL A 1 337 ? 13.464 -10.710 -4.206 1.00 88.25 337 VAL A C 1
ATOM 2589 O O . VAL A 1 337 ? 13.541 -9.968 -5.180 1.00 88.25 337 VAL A O 1
ATOM 2592 N N . SER A 1 338 ? 14.543 -11.136 -3.538 1.00 86.62 338 SER A N 1
ATOM 2593 C CA . SER A 1 338 ? 15.934 -10.799 -3.873 1.00 86.62 338 SER A CA 1
ATOM 2594 C C . SER A 1 338 ? 16.662 -11.890 -4.666 1.00 86.62 338 SER A C 1
ATOM 2596 O O . SER A 1 338 ? 17.859 -11.770 -4.929 1.00 86.62 338 SER A O 1
ATOM 2598 N N . TRP A 1 339 ? 15.974 -12.959 -5.077 1.00 89.50 339 TRP A N 1
ATOM 2599 C CA . TRP A 1 339 ? 16.558 -13.915 -6.012 1.00 89.50 339 TRP A CA 1
ATOM 2600 C C . TRP A 1 339 ? 16.747 -13.246 -7.368 1.00 89.50 339 TRP A C 1
ATOM 2602 O O . TRP A 1 339 ? 15.823 -12.620 -7.883 1.00 89.50 339 TRP A O 1
ATOM 2612 N N . ARG A 1 340 ? 17.931 -13.418 -7.964 1.00 87.06 340 ARG A N 1
ATOM 2613 C CA . ARG A 1 340 ? 18.267 -12.933 -9.313 1.00 87.06 340 ARG A CA 1
ATOM 2614 C C . ARG A 1 340 ? 17.183 -13.312 -10.327 1.00 87.06 340 ARG A C 1
ATOM 2616 O O . ARG A 1 340 ? 16.737 -12.507 -11.122 1.00 87.06 340 ARG A O 1
ATOM 2623 N N . GLU A 1 341 ? 16.671 -14.519 -10.189 1.00 88.38 341 GLU A N 1
ATOM 2624 C CA . GLU A 1 341 ? 15.552 -15.084 -10.928 1.00 88.38 341 GLU A CA 1
ATOM 2625 C C . GLU A 1 341 ? 14.213 -14.305 -10.869 1.00 88.38 341 GLU A C 1
ATOM 2627 O O . GLU A 1 341 ? 13.315 -14.585 -11.656 1.00 88.38 341 GLU A O 1
ATOM 2632 N N . PHE A 1 342 ? 14.024 -13.354 -9.952 1.00 86.75 342 PHE A N 1
ATOM 2633 C CA . PHE A 1 342 ? 12.803 -12.538 -9.851 1.00 86.75 342 PHE A CA 1
ATOM 2634 C C . PHE A 1 342 ? 13.105 -11.039 -9.763 1.00 86.75 342 PHE A C 1
ATOM 2636 O O . PHE A 1 342 ? 12.500 -10.245 -10.486 1.00 86.75 342 PHE A O 1
ATOM 2643 N N . ALA A 1 343 ? 14.049 -10.656 -8.899 1.00 85.12 343 ALA A N 1
ATOM 2644 C CA . ALA A 1 343 ? 14.487 -9.279 -8.666 1.00 85.12 343 ALA A CA 1
ATOM 2645 C C . ALA A 1 343 ? 15.027 -8.611 -9.934 1.00 85.12 343 ALA A C 1
ATOM 2647 O O . ALA A 1 343 ? 14.909 -7.401 -10.127 1.00 85.12 343 ALA A O 1
ATOM 2648 N N . HIS A 1 344 ? 15.657 -9.428 -10.770 1.00 85.19 344 HIS A N 1
ATOM 2649 C CA . HIS A 1 344 ? 16.358 -9.018 -11.956 1.00 85.19 344 HIS A CA 1
ATOM 2650 C C . HIS A 1 344 ? 15.613 -9.605 -13.162 1.00 85.19 344 HIS A C 1
ATOM 2652 O O . HIS A 1 344 ? 15.965 -10.659 -13.684 1.00 85.19 344 HIS A O 1
ATOM 2658 N N . MET A 1 345 ? 14.547 -8.929 -13.604 1.00 86.50 345 MET A N 1
ATOM 2659 C CA . MET A 1 345 ? 13.672 -9.397 -14.692 1.00 86.50 345 MET A CA 1
ATOM 2660 C C . MET A 1 345 ? 13.205 -8.262 -15.597 1.00 86.50 345 MET A C 1
ATOM 2662 O O . MET A 1 345 ? 12.643 -7.307 -15.065 1.00 86.50 345 MET A O 1
ATOM 2666 N N . HIS A 1 346 ? 13.373 -8.360 -16.929 1.00 89.62 346 HIS A N 1
ATOM 2667 C CA . HIS A 1 346 ? 12.794 -7.334 -17.809 1.00 89.62 346 HIS A CA 1
ATOM 2668 C C . HIS A 1 346 ? 11.289 -7.543 -17.921 1.00 89.62 346 HIS A C 1
ATOM 2670 O O . HIS A 1 346 ? 10.867 -8.633 -18.320 1.00 89.62 346 HIS A O 1
ATOM 2676 N N . PRO A 1 347 ? 10.449 -6.521 -17.660 1.00 88.31 347 PRO A N 1
ATOM 2677 C CA . PRO A 1 347 ? 9.005 -6.657 -17.834 1.00 88.31 347 PRO A CA 1
ATOM 2678 C C . PRO A 1 347 ? 8.630 -6.988 -19.286 1.00 88.31 347 PRO A C 1
ATOM 2680 O O . PRO A 1 347 ? 7.580 -7.577 -19.525 1.00 88.31 347 PRO A O 1
ATOM 2683 N N . PHE A 1 348 ? 9.506 -6.659 -20.245 1.00 91.44 348 PHE A N 1
ATOM 2684 C CA . PHE A 1 348 ? 9.353 -6.964 -21.670 1.00 91.44 348 PHE A CA 1
ATOM 2685 C C . PHE A 1 348 ? 10.412 -7.956 -22.187 1.00 91.44 348 PHE A C 1
ATOM 2687 O O . PHE A 1 348 ? 10.765 -7.912 -23.362 1.00 91.44 348 PHE A O 1
ATOM 2694 N N . ALA A 1 349 ? 10.972 -8.814 -21.325 1.00 90.25 349 ALA A N 1
ATOM 2695 C CA . ALA A 1 349 ? 11.797 -9.932 -21.788 1.00 90.25 349 ALA A CA 1
ATOM 2696 C C . ALA A 1 349 ? 10.957 -10.891 -22.665 1.00 90.25 349 ALA A C 1
ATOM 2698 O O . ALA A 1 349 ? 9.743 -11.017 -22.441 1.00 90.25 349 ALA A O 1
ATOM 2699 N N . PRO A 1 350 ? 11.575 -11.586 -23.641 1.00 90.31 350 PRO A N 1
ATOM 2700 C CA . PRO A 1 350 ? 10.911 -12.625 -24.424 1.00 90.31 350 PRO A CA 1
ATOM 2701 C C . PRO A 1 350 ? 10.228 -13.691 -23.551 1.00 90.31 350 PRO A C 1
ATOM 2703 O O . PRO A 1 350 ? 10.695 -14.029 -22.462 1.00 90.31 350 PRO A O 1
ATOM 2706 N N . ALA A 1 351 ? 9.095 -14.211 -24.026 1.00 88.44 351 ALA A N 1
ATOM 2707 C CA . ALA A 1 351 ? 8.214 -15.088 -23.252 1.00 88.44 351 ALA A CA 1
ATOM 2708 C C . ALA A 1 351 ? 8.884 -16.411 -22.821 1.00 88.44 351 ALA A C 1
ATOM 2710 O O . ALA A 1 351 ? 8.674 -16.881 -21.705 1.00 88.44 351 ALA A O 1
ATOM 2711 N N . ASP A 1 352 ? 9.749 -16.968 -23.669 1.00 89.62 352 ASP A N 1
ATOM 2712 C CA . ASP A 1 352 ? 10.586 -18.147 -23.402 1.00 89.62 352 ASP A CA 1
ATOM 2713 C C . ASP A 1 352 ? 11.620 -17.927 -22.279 1.00 89.62 352 ASP A C 1
ATOM 2715 O O . ASP A 1 352 ? 12.186 -18.879 -21.749 1.00 89.62 352 ASP A O 1
ATOM 2719 N N . GLN A 1 353 ? 11.845 -16.673 -21.881 1.00 90.44 353 GLN A N 1
ATOM 2720 C CA . GLN A 1 353 ? 12.720 -16.269 -20.777 1.00 90.44 353 GLN A CA 1
ATOM 2721 C C . GLN A 1 353 ? 11.934 -15.851 -19.523 1.00 90.44 353 GLN A C 1
ATOM 2723 O O . GLN A 1 353 ? 12.505 -15.218 -18.638 1.00 90.44 353 GLN A O 1
ATOM 2728 N N . CYS A 1 354 ? 10.625 -16.130 -19.478 1.00 91.00 354 CYS A N 1
ATOM 2729 C CA . CYS A 1 354 ? 9.714 -15.731 -18.400 1.00 91.00 354 CYS A CA 1
ATOM 2730 C C . CYS A 1 354 ? 8.828 -16.889 -17.895 1.00 91.00 354 CYS A C 1
ATOM 2732 O O . CYS A 1 354 ? 7.879 -16.647 -17.148 1.00 91.00 354 CYS A O 1
ATOM 2734 N N . GLU A 1 355 ? 9.095 -18.144 -18.283 1.00 93.69 355 GLU A N 1
ATOM 2735 C CA . GLU A 1 355 ? 8.243 -19.297 -17.931 1.00 93.69 355 GLU A CA 1
ATOM 2736 C C . GLU A 1 355 ? 8.031 -19.456 -16.417 1.00 93.69 355 GLU A C 1
ATOM 2738 O O . GLU A 1 355 ? 6.969 -19.896 -15.977 1.00 93.69 355 GLU A O 1
ATOM 2743 N N . GLY A 1 356 ? 9.040 -19.097 -15.616 1.00 93.31 356 GLY A N 1
ATOM 2744 C CA . GLY A 1 356 ? 8.968 -19.134 -14.158 1.00 93.31 356 GLY A CA 1
ATOM 2745 C C . GLY A 1 356 ? 7.937 -18.152 -13.618 1.00 93.31 356 GLY A C 1
ATOM 2746 O O . GLY A 1 356 ? 7.113 -18.501 -12.773 1.00 93.31 356 GLY A O 1
ATOM 2747 N N . TYR A 1 357 ? 7.924 -16.936 -14.166 1.00 94.12 357 TYR A N 1
ATOM 2748 C CA . TYR A 1 357 ? 6.884 -15.966 -13.852 1.00 94.12 357 TYR A CA 1
ATOM 2749 C C . TYR A 1 357 ? 5.506 -16.401 -14.337 1.00 94.12 357 TYR A C 1
ATOM 2751 O O . TYR A 1 357 ? 4.562 -16.312 -13.563 1.00 94.12 357 TYR A O 1
ATOM 2759 N N . PHE A 1 358 ? 5.369 -16.908 -15.563 1.00 94.62 358 PHE A N 1
ATOM 2760 C CA . PHE A 1 358 ? 4.055 -17.305 -16.077 1.00 94.62 358 PHE A CA 1
ATOM 2761 C C . PHE A 1 358 ? 3.430 -18.457 -15.286 1.00 94.62 358 PHE A C 1
ATOM 2763 O O . PHE A 1 358 ? 2.223 -18.450 -15.055 1.00 94.62 358 PHE A O 1
ATOM 2770 N N . GLU A 1 359 ? 4.235 -19.406 -14.803 1.00 96.19 359 GLU A N 1
ATOM 2771 C CA . GLU A 1 359 ? 3.747 -20.454 -13.905 1.00 96.19 359 GLU A CA 1
ATOM 2772 C C . GLU A 1 359 ? 3.329 -19.890 -12.536 1.00 96.19 359 GLU A C 1
ATOM 2774 O O . GLU A 1 359 ? 2.277 -20.264 -12.015 1.00 96.19 359 GLU A O 1
ATOM 2779 N N . LEU A 1 360 ? 4.094 -18.943 -11.978 1.00 97.12 360 LEU A N 1
ATOM 2780 C CA . LEU A 1 360 ? 3.738 -18.247 -10.736 1.00 97.12 360 LEU A CA 1
ATOM 2781 C C . LEU A 1 360 ? 2.445 -17.434 -10.884 1.00 97.12 360 LEU A C 1
ATOM 2783 O O . LEU A 1 360 ? 1.577 -17.516 -10.015 1.00 97.12 360 LEU A O 1
ATOM 2787 N N . PHE A 1 361 ? 2.296 -16.686 -11.981 1.00 97.12 361 PHE A N 1
ATOM 2788 C CA . PHE A 1 361 ? 1.107 -15.889 -12.285 1.00 97.12 361 PHE A CA 1
ATOM 2789 C C . PHE A 1 361 ? -0.116 -16.791 -12.421 1.00 97.12 361 PHE A C 1
ATOM 2791 O O . PHE A 1 361 ? -1.075 -16.607 -11.684 1.00 97.12 361 PHE A O 1
ATOM 2798 N N . ARG A 1 362 ? -0.041 -17.836 -13.255 1.00 97.44 362 ARG A N 1
ATOM 2799 C CA . ARG A 1 362 ? -1.128 -18.802 -13.472 1.00 97.44 362 ARG A CA 1
ATOM 2800 C C . ARG A 1 362 ? -1.597 -19.460 -12.171 1.00 97.44 362 ARG A C 1
ATOM 2802 O O . ARG A 1 362 ? -2.795 -19.653 -11.975 1.00 97.44 362 ARG A O 1
ATOM 2809 N N . GLN A 1 363 ? -0.666 -19.831 -11.289 1.00 97.94 363 GLN A N 1
ATOM 2810 C CA . GLN A 1 363 ? -1.005 -20.398 -9.983 1.00 97.94 363 GLN A CA 1
ATOM 2811 C C . GLN A 1 363 ? -1.639 -19.353 -9.056 1.00 97.94 363 GLN A C 1
ATOM 2813 O O . GLN A 1 363 ? -2.666 -19.636 -8.444 1.00 97.94 363 GLN A O 1
ATOM 2818 N N . LEU A 1 364 ? -1.071 -18.145 -8.977 1.00 98.25 364 LEU A N 1
ATOM 2819 C CA . LEU A 1 364 ? -1.581 -17.080 -8.113 1.00 98.25 364 LEU A CA 1
ATOM 2820 C C . LEU A 1 364 ? -2.955 -16.568 -8.578 1.00 98.25 364 LEU A C 1
ATOM 2822 O O . LEU A 1 364 ? -3.848 -16.427 -7.751 1.00 98.25 364 LEU A O 1
ATOM 2826 N N . GLU A 1 365 ? -3.159 -16.355 -9.880 1.00 98.44 365 GLU A N 1
ATOM 2827 C CA . GLU A 1 365 ? -4.453 -15.998 -10.479 1.00 98.44 365 GLU A CA 1
ATOM 2828 C C . GLU A 1 365 ? -5.524 -17.038 -10.128 1.00 98.44 365 GLU A C 1
ATOM 2830 O O . GLU A 1 365 ? -6.587 -16.667 -9.637 1.00 98.44 365 GLU A O 1
ATOM 2835 N N . ALA A 1 366 ? -5.227 -18.334 -10.292 1.00 98.31 366 ALA A N 1
ATOM 2836 C CA . ALA A 1 366 ? -6.156 -19.412 -9.952 1.00 98.31 366 ALA A CA 1
ATOM 2837 C C . ALA A 1 366 ? -6.482 -19.470 -8.447 1.00 98.31 366 ALA A C 1
ATOM 2839 O O . ALA A 1 366 ? -7.633 -19.684 -8.069 1.00 98.31 366 ALA A O 1
ATOM 2840 N N . TRP A 1 367 ? -5.493 -19.258 -7.573 1.00 98.69 367 TRP A N 1
ATOM 2841 C CA . TRP A 1 367 ? -5.722 -19.250 -6.125 1.00 98.69 367 TRP A CA 1
ATOM 2842 C C . TRP A 1 367 ? -6.518 -18.029 -5.667 1.00 98.69 367 TRP A C 1
ATOM 2844 O O . TRP A 1 367 ? -7.420 -18.168 -4.844 1.00 98.69 367 TRP A O 1
ATOM 2854 N N . LEU A 1 368 ? -6.227 -16.843 -6.206 1.00 98.69 368 LEU A N 1
ATOM 2855 C CA . LEU A 1 368 ? -6.976 -15.626 -5.895 1.00 98.69 368 LEU A CA 1
ATOM 2856 C C . LEU A 1 368 ? -8.408 -15.693 -6.450 1.00 98.69 368 LEU A C 1
ATOM 2858 O O . LEU A 1 368 ? -9.330 -15.255 -5.763 1.00 98.69 368 LEU A O 1
ATOM 2862 N N . ALA A 1 369 ? -8.616 -16.300 -7.624 1.00 98.44 369 ALA A N 1
ATOM 2863 C CA . ALA A 1 369 ? -9.937 -16.593 -8.181 1.00 98.44 369 ALA A CA 1
ATOM 2864 C C . ALA A 1 369 ? -10.764 -17.486 -7.235 1.00 98.44 369 ALA A C 1
ATOM 2866 O O . ALA A 1 369 ? -11.854 -17.096 -6.820 1.00 98.44 369 ALA A O 1
ATOM 2867 N N . GLU A 1 370 ? -10.213 -18.618 -6.781 1.00 98.38 370 GLU A N 1
ATOM 2868 C CA . GLU A 1 370 ? -10.888 -19.509 -5.822 1.00 98.38 370 GLU A CA 1
ATOM 2869 C C . GLU A 1 370 ? -11.118 -18.854 -4.449 1.00 98.38 370 GLU A C 1
ATOM 2871 O O . GLU A 1 370 ? -12.173 -19.050 -3.849 1.00 98.38 370 GLU A O 1
ATOM 2876 N N . ILE A 1 371 ? -10.189 -18.033 -3.948 1.00 98.56 371 ILE A N 1
ATOM 2877 C CA . ILE A 1 371 ? -10.372 -17.291 -2.686 1.00 98.56 371 ILE A CA 1
ATOM 2878 C C . ILE A 1 371 ? -11.518 -16.274 -2.780 1.00 98.56 371 ILE A C 1
ATOM 2880 O O . ILE A 1 371 ? -12.184 -16.006 -1.783 1.00 98.56 371 ILE A O 1
ATOM 2884 N N . THR A 1 372 ? -11.760 -15.710 -3.964 1.00 98.38 372 THR A N 1
ATOM 2885 C CA . THR A 1 372 ? -12.732 -14.624 -4.159 1.00 98.38 372 THR A CA 1
ATOM 2886 C C . THR A 1 372 ? -14.045 -15.047 -4.815 1.00 98.38 372 THR A C 1
ATOM 2888 O O . THR A 1 372 ? -15.009 -14.285 -4.766 1.00 98.38 372 THR A O 1
ATOM 2891 N N . GLY A 1 373 ? -14.120 -16.252 -5.385 1.00 98.06 373 GLY A N 1
ATOM 2892 C CA . GLY A 1 373 ? -15.280 -16.732 -6.144 1.00 98.06 373 GLY A CA 1
ATOM 2893 C C . GLY A 1 373 ? -15.411 -16.102 -7.536 1.00 98.06 373 GLY A C 1
ATOM 2894 O O . GLY A 1 373 ? -16.502 -16.098 -8.099 1.00 98.06 373 GLY A O 1
ATOM 2895 N N . PHE A 1 374 ? -14.327 -15.539 -8.079 1.00 98.50 374 PHE A N 1
ATOM 2896 C CA . PHE A 1 374 ? -14.302 -14.932 -9.412 1.00 98.50 374 PHE A CA 1
ATOM 2897 C C . PHE A 1 374 ? -13.775 -15.890 -10.484 1.00 98.50 374 PHE A C 1
ATOM 2899 O O . PHE A 1 374 ? -13.075 -16.851 -10.188 1.00 98.50 374 PHE A O 1
ATOM 2906 N N . GLU A 1 375 ? -14.100 -15.600 -11.743 1.00 97.00 375 GLU A N 1
ATOM 2907 C CA . GLU A 1 375 ? -13.717 -16.417 -12.903 1.00 97.00 375 GLU A CA 1
ATOM 2908 C C . GLU A 1 375 ? -12.297 -16.096 -13.397 1.00 97.00 375 GLU A C 1
ATOM 2910 O O . GLU A 1 375 ? -11.581 -16.965 -13.890 1.00 97.00 375 GLU A O 1
ATOM 2915 N N . ALA A 1 376 ? -11.887 -14.829 -13.316 1.00 97.44 376 ALA A N 1
ATOM 2916 C CA . ALA A 1 376 ? -10.591 -14.378 -13.810 1.00 97.44 376 ALA A CA 1
ATOM 2917 C C . ALA A 1 376 ? -9.976 -13.333 -12.882 1.00 97.44 376 ALA A C 1
ATOM 2919 O O . ALA A 1 376 ? -10.690 -12.565 -12.240 1.00 97.44 376 ALA A O 1
ATOM 2920 N N . VAL A 1 377 ? -8.645 -13.286 -12.849 1.00 98.56 377 VAL A N 1
ATOM 2921 C CA . VAL A 1 377 ? -7.868 -12.311 -12.079 1.00 98.56 377 VAL A CA 1
ATOM 2922 C C . VAL A 1 377 ? -6.901 -11.592 -13.013 1.00 98.56 377 VAL A C 1
ATOM 2924 O O . VAL A 1 377 ? -6.289 -12.231 -13.859 1.00 98.56 377 VAL A O 1
ATOM 2927 N N . SER A 1 378 ? -6.739 -10.277 -12.854 1.00 98.25 378 SER A N 1
ATOM 2928 C CA . SER A 1 378 ? -5.641 -9.522 -13.467 1.00 98.25 378 SER A CA 1
ATOM 2929 C C . SER A 1 378 ? -4.653 -9.075 -12.399 1.00 98.25 378 SER A C 1
ATOM 2931 O O . SER A 1 378 ? -5.016 -8.367 -11.455 1.00 98.25 378 SER A O 1
ATOM 2933 N N . LEU A 1 379 ? -3.389 -9.462 -12.577 1.00 98.25 379 LEU A N 1
ATOM 2934 C CA . LEU A 1 379 ? -2.269 -9.079 -11.713 1.00 98.25 379 LEU A CA 1
ATOM 2935 C C . LEU A 1 379 ? -1.660 -7.707 -12.066 1.00 98.25 379 LEU A C 1
ATOM 2937 O O . LEU A 1 379 ? -0.730 -7.273 -11.396 1.00 98.25 379 LEU A O 1
ATOM 2941 N N . MET A 1 380 ? -2.162 -7.008 -13.091 1.00 96.75 380 MET A N 1
ATOM 2942 C CA . MET A 1 380 ? -1.589 -5.738 -13.563 1.00 96.75 380 MET A CA 1
ATOM 2943 C C . MET A 1 380 ? -1.569 -4.595 -12.525 1.00 96.75 380 MET A C 1
ATOM 2945 O O . MET A 1 380 ? -0.549 -3.904 -12.453 1.00 96.75 380 MET A O 1
ATOM 2949 N N . PRO A 1 381 ? -2.639 -4.326 -11.745 1.00 97.00 381 PRO A N 1
ATOM 2950 C CA . PRO A 1 381 ? -2.691 -3.112 -10.935 1.00 97.00 381 PRO A CA 1
ATOM 2951 C C . PRO A 1 381 ? -1.738 -3.166 -9.729 1.00 97.00 381 PRO A C 1
ATOM 2953 O O . PRO A 1 381 ? -1.835 -4.032 -8.858 1.00 97.00 381 PRO A O 1
ATOM 2956 N N . ASN A 1 382 ? -0.830 -2.193 -9.642 1.00 92.25 382 ASN A N 1
ATOM 2957 C CA . ASN A 1 382 ? 0.268 -2.160 -8.665 1.00 92.25 382 ASN A CA 1
ATOM 2958 C C . ASN A 1 382 ? -0.037 -1.419 -7.341 1.00 92.25 382 ASN A C 1
ATOM 2960 O O . ASN A 1 382 ? 0.871 -1.085 -6.584 1.00 92.25 382 ASN A O 1
ATOM 2964 N N . ALA A 1 383 ? -1.309 -1.153 -7.045 1.00 89.62 383 ALA A N 1
ATOM 2965 C CA . ALA A 1 383 ? -1.786 -0.605 -5.773 1.00 89.62 383 ALA A CA 1
ATOM 2966 C C . ALA A 1 383 ? -3.296 -0.848 -5.644 1.00 89.62 383 ALA A C 1
ATOM 2968 O O . ALA A 1 383 ? -3.969 -1.031 -6.657 1.00 89.62 383 ALA A O 1
ATOM 2969 N N . GLY A 1 384 ? -3.850 -0.791 -4.428 1.00 91.69 384 GLY A N 1
ATOM 2970 C CA . GLY A 1 384 ? -5.294 -0.989 -4.231 1.00 91.69 384 GLY A CA 1
ATOM 2971 C C . GLY A 1 384 ? -6.153 0.021 -5.004 1.00 91.69 384 GLY A C 1
ATOM 2972 O O . GLY A 1 384 ? -7.054 -0.359 -5.744 1.00 91.69 384 GLY A O 1
ATOM 2973 N N . SER A 1 385 ? -5.747 1.293 -4.982 1.00 90.12 385 SER A N 1
ATOM 2974 C CA . SER A 1 385 ? -6.356 2.365 -5.779 1.00 90.12 385 SER A CA 1
ATOM 2975 C C . SER A 1 385 ? -6.249 2.146 -7.296 1.00 90.12 385 SER A C 1
ATOM 2977 O O . SER A 1 385 ? -7.149 2.533 -8.039 1.00 90.12 385 SER A O 1
ATOM 2979 N N . GLN A 1 386 ? -5.188 1.487 -7.780 1.00 90.44 386 GLN A N 1
ATOM 2980 C CA . GLN A 1 386 ? -5.101 1.081 -9.188 1.00 90.44 386 GLN A CA 1
ATOM 2981 C C . GLN A 1 386 ? -6.036 -0.094 -9.495 1.00 90.44 386 GLN A C 1
ATOM 2983 O O . GLN A 1 386 ? -6.554 -0.160 -10.605 1.00 90.44 386 GLN A O 1
ATOM 2988 N N . GLY A 1 387 ? -6.282 -0.990 -8.534 1.00 97.62 387 GLY A N 1
ATOM 2989 C CA . GLY A 1 387 ? -7.295 -2.043 -8.641 1.00 97.62 387 GLY A CA 1
ATOM 2990 C C . GLY A 1 387 ? -8.715 -1.475 -8.719 1.00 97.62 387 GLY A C 1
ATOM 2991 O O . GLY A 1 387 ? -9.488 -1.867 -9.589 1.00 97.62 387 GLY A O 1
ATOM 2992 N N . GLU A 1 388 ? -9.029 -0.470 -7.900 1.00 98.19 388 GLU A N 1
ATOM 2993 C CA . GLU A 1 388 ? -10.277 0.298 -8.010 1.00 98.19 388 GLU A CA 1
ATOM 2994 C C . GLU A 1 388 ? -10.436 0.937 -9.385 1.00 98.19 388 GLU A C 1
ATOM 2996 O O . GLU A 1 388 ? -11.432 0.703 -10.065 1.00 98.19 388 GLU A O 1
ATOM 3001 N N . TYR A 1 389 ? -9.436 1.702 -9.822 1.00 97.50 389 TYR A N 1
ATOM 3002 C CA . TYR A 1 389 ? -9.447 2.342 -11.132 1.00 97.50 389 TYR A CA 1
ATOM 3003 C C . TYR A 1 389 ? -9.624 1.321 -12.268 1.00 97.50 389 TYR A C 1
ATOM 3005 O O . TYR A 1 389 ? -10.498 1.491 -13.116 1.00 97.50 389 TYR A O 1
ATOM 3013 N N . ALA A 1 390 ? -8.873 0.217 -12.246 1.00 97.38 390 ALA A N 1
ATOM 3014 C CA . ALA A 1 390 ? -8.964 -0.855 -13.233 1.00 97.38 390 ALA A CA 1
ATOM 3015 C C . ALA A 1 390 ? -10.341 -1.539 -13.256 1.00 97.38 390 ALA A C 1
ATOM 3017 O O . ALA A 1 390 ? -10.895 -1.765 -14.331 1.00 97.38 390 ALA A O 1
ATOM 3018 N N . GLY A 1 391 ? -10.920 -1.833 -12.088 1.00 98.31 391 GLY A N 1
ATOM 3019 C CA . GLY A 1 391 ? -12.248 -2.439 -11.986 1.00 98.31 391 GLY A CA 1
ATOM 3020 C C . GLY A 1 391 ? -13.363 -1.510 -12.469 1.00 98.31 391 GLY A C 1
ATOM 3021 O O . GLY A 1 391 ? -14.276 -1.951 -13.166 1.00 98.31 391 GLY A O 1
ATOM 3022 N N . LEU A 1 392 ? -13.269 -0.210 -12.176 1.00 98.62 392 LEU A N 1
ATOM 3023 C CA . LEU A 1 392 ? -14.220 0.785 -12.677 1.00 98.62 392 LEU A CA 1
ATOM 3024 C C . LEU A 1 392 ? -14.076 1.025 -14.187 1.00 98.62 392 LEU A C 1
ATOM 3026 O O . LEU A 1 392 ? -15.090 1.191 -14.865 1.00 98.62 392 LEU A O 1
ATOM 3030 N N . LEU A 1 393 ? -12.857 0.983 -14.740 1.00 97.75 393 LEU A N 1
ATOM 3031 C CA . LEU A 1 393 ? -12.652 0.985 -16.192 1.00 97.75 393 LEU A CA 1
ATOM 3032 C C . LEU A 1 393 ? -13.246 -0.266 -16.857 1.00 97.75 393 LEU A C 1
ATOM 3034 O O . LEU A 1 393 ? -13.875 -0.137 -17.905 1.00 97.75 393 LEU A O 1
ATOM 3038 N N . ALA A 1 394 ? -13.120 -1.450 -16.246 1.00 98.25 394 ALA A N 1
ATOM 3039 C CA . ALA A 1 394 ? -13.745 -2.675 -16.750 1.00 98.25 394 ALA A CA 1
ATOM 3040 C C . ALA A 1 394 ? -15.282 -2.571 -16.763 1.00 98.25 394 ALA A C 1
ATOM 3042 O O . ALA A 1 394 ? -15.912 -2.889 -17.772 1.00 98.25 394 ALA A O 1
ATOM 3043 N N . ILE A 1 395 ? -15.890 -2.048 -15.687 1.00 98.69 395 ILE A N 1
ATOM 3044 C CA . ILE A 1 395 ? -17.336 -1.762 -15.628 1.00 98.69 395 ILE A CA 1
ATOM 3045 C C . ILE A 1 395 ? -17.744 -0.760 -16.719 1.00 98.69 395 ILE A C 1
ATOM 3047 O O . ILE A 1 395 ? -18.722 -0.983 -17.434 1.00 98.69 395 ILE A O 1
ATOM 3051 N N . LYS A 1 396 ? -16.984 0.328 -16.890 1.00 97.81 396 LYS A N 1
ATOM 3052 C CA . LYS A 1 396 ? -17.236 1.345 -17.919 1.00 97.81 396 LYS A CA 1
ATOM 3053 C C . LYS A 1 396 ? -17.194 0.749 -19.329 1.00 97.81 396 LYS A C 1
ATOM 3055 O O . LYS A 1 396 ? -18.168 0.885 -20.065 1.00 97.81 396 LYS A O 1
ATOM 3060 N N . ALA A 1 397 ? -16.132 0.020 -19.667 1.00 97.38 397 ALA A N 1
ATOM 3061 C CA . ALA A 1 397 ? -15.984 -0.635 -20.965 1.00 97.38 397 ALA A CA 1
ATOM 3062 C C . ALA A 1 397 ? -17.084 -1.687 -21.215 1.00 97.38 397 ALA A C 1
ATOM 3064 O O . ALA A 1 397 ? -17.585 -1.806 -22.334 1.00 97.38 397 ALA A O 1
ATOM 3065 N N . TYR A 1 398 ? -17.544 -2.391 -20.174 1.00 98.31 398 TYR A N 1
ATOM 3066 C CA . TYR A 1 398 ? -18.706 -3.278 -20.259 1.00 98.31 398 TYR A CA 1
ATOM 3067 C C . TYR A 1 398 ? -20.003 -2.528 -20.610 1.00 98.31 398 TYR A C 1
ATOM 3069 O O . TYR A 1 398 ? -20.756 -2.994 -21.468 1.00 98.31 398 TYR A O 1
ATOM 3077 N N . HIS A 1 399 ? -20.275 -1.364 -20.011 1.00 98.12 399 HIS A N 1
ATOM 3078 C CA . HIS A 1 399 ? -21.422 -0.531 -20.401 1.00 98.12 399 HIS A CA 1
ATOM 3079 C C . HIS A 1 399 ? -21.280 0.003 -21.833 1.00 98.12 399 HIS A C 1
ATOM 3081 O O . HIS A 1 399 ? -22.206 -0.135 -22.634 1.00 98.12 399 HIS A O 1
ATOM 3087 N N . GLU A 1 400 ? -20.109 0.530 -22.190 1.00 96.06 400 GLU A N 1
ATOM 3088 C CA . GLU A 1 400 ? -19.811 1.037 -23.536 1.00 96.06 400 GLU A CA 1
ATOM 3089 C C . GLU A 1 400 ? -19.984 -0.052 -24.611 1.00 96.06 400 GLU A C 1
ATOM 3091 O O . GLU A 1 400 ? -20.609 0.200 -25.642 1.00 96.06 400 GLU A O 1
ATOM 3096 N N . SER A 1 401 ? -19.557 -1.294 -24.339 1.00 97.19 401 SER A N 1
ATOM 3097 C CA . SER A 1 401 ? -19.734 -2.444 -25.246 1.00 97.19 401 SER A CA 1
ATOM 3098 C C . SER A 1 401 ? -21.200 -2.795 -25.533 1.00 97.19 401 SER A C 1
ATOM 3100 O O . SER A 1 401 ? -21.516 -3.363 -26.579 1.00 97.19 401 SER A O 1
ATOM 3102 N N . ARG A 1 402 ? -22.108 -2.427 -24.621 1.00 96.62 402 ARG A N 1
ATOM 3103 C CA . ARG A 1 402 ? -23.563 -2.606 -24.740 1.00 96.62 402 ARG A CA 1
ATOM 3104 C C . ARG A 1 402 ? -24.270 -1.335 -25.218 1.00 96.62 402 ARG A C 1
ATOM 3106 O O . ARG A 1 402 ? -25.495 -1.272 -25.181 1.00 96.62 402 ARG A O 1
ATOM 3113 N N . THR A 1 403 ? -23.517 -0.331 -25.674 1.00 94.75 403 THR A N 1
ATOM 3114 C CA . THR A 1 403 ? -23.983 1.013 -26.071 1.00 94.75 403 THR A CA 1
ATOM 3115 C C . THR A 1 403 ? -24.640 1.836 -24.952 1.00 94.75 403 THR A C 1
ATOM 3117 O O . THR A 1 403 ? -25.211 2.889 -25.212 1.00 94.75 403 THR A O 1
ATOM 3120 N N . ASP A 1 404 ? -24.479 1.411 -23.696 1.00 95.62 404 ASP A N 1
ATOM 3121 C CA . ASP A 1 404 ? -24.987 2.048 -22.471 1.00 95.62 404 ASP A CA 1
ATOM 3122 C C . ASP A 1 404 ? -24.074 3.225 -22.021 1.00 95.62 404 ASP A C 1
ATOM 3124 O O . ASP A 1 404 ? -23.781 3.401 -20.837 1.00 95.62 404 ASP A O 1
ATOM 3128 N N . THR A 1 405 ? -23.568 4.034 -22.960 1.00 93.00 405 THR A N 1
ATOM 3129 C CA . THR A 1 405 ? -22.517 5.051 -22.710 1.00 93.00 405 THR A CA 1
ATOM 3130 C C . THR A 1 405 ? -22.949 6.189 -21.776 1.00 93.00 405 THR A C 1
ATOM 3132 O O . THR A 1 405 ? -22.109 6.907 -21.236 1.00 93.00 405 THR A O 1
ATOM 3135 N N . GLN A 1 406 ? -24.253 6.343 -21.537 1.00 96.25 406 GLN A N 1
ATOM 3136 C CA . GLN A 1 406 ? -24.816 7.272 -20.557 1.00 96.25 406 GLN A CA 1
ATOM 3137 C C . GLN A 1 406 ? -24.637 6.809 -19.098 1.00 96.25 406 GLN A C 1
ATOM 3139 O O . GLN A 1 406 ? -24.877 7.591 -18.173 1.00 96.25 406 GLN A O 1
ATOM 3144 N N . ARG A 1 407 ? -24.256 5.544 -18.864 1.00 97.94 407 ARG A N 1
ATOM 3145 C CA . ARG A 1 407 ? -24.042 4.999 -17.520 1.00 97.94 407 ARG A CA 1
ATOM 3146 C C . ARG A 1 407 ? -22.694 5.457 -16.976 1.00 97.94 407 ARG A C 1
ATOM 3148 O O . ARG A 1 407 ? -21.656 4.882 -17.284 1.00 97.94 407 ARG A O 1
ATOM 3155 N N . ASN A 1 408 ? -22.723 6.494 -16.139 1.00 96.88 408 ASN A N 1
ATOM 3156 C CA . ASN A 1 408 ? -21.538 7.069 -15.501 1.00 96.88 408 ASN A CA 1
ATOM 3157 C C . ASN A 1 408 ? -21.705 7.387 -14.004 1.00 96.88 408 ASN A C 1
ATOM 3159 O O . ASN A 1 408 ? -20.772 7.909 -13.401 1.00 96.88 408 ASN A O 1
ATOM 3163 N N . VAL A 1 409 ? -22.851 7.100 -13.379 1.00 98.62 409 VAL A N 1
ATOM 3164 C CA . VAL A 1 409 ? -23.055 7.324 -11.938 1.00 98.62 409 VAL A CA 1
ATOM 3165 C C . VAL A 1 409 ? -22.480 6.163 -11.130 1.00 98.62 409 VAL A C 1
ATOM 3167 O O . VAL A 1 409 ? -22.802 5.004 -11.393 1.00 98.62 409 VAL A O 1
ATOM 3170 N N . CYS A 1 410 ? -21.676 6.490 -10.119 1.00 98.75 410 CYS A N 1
ATOM 3171 C CA . CYS A 1 410 ? -21.140 5.549 -9.142 1.00 98.75 410 CYS A CA 1
ATOM 3172 C C . CYS A 1 410 ? -21.709 5.859 -7.747 1.00 98.75 410 CYS A C 1
ATOM 3174 O O . CYS A 1 410 ? -21.493 6.954 -7.218 1.00 98.75 410 CYS A O 1
ATOM 3176 N N . LEU A 1 411 ? -22.453 4.917 -7.162 1.00 98.81 411 LEU A N 1
ATOM 3177 C CA . LEU A 1 411 ? -22.974 5.017 -5.796 1.00 98.81 411 LEU A CA 1
ATOM 3178 C C . LEU A 1 411 ? -21.885 4.614 -4.796 1.00 98.81 411 LEU A C 1
ATOM 3180 O O . LEU A 1 411 ? -21.329 3.522 -4.899 1.00 98.81 411 LEU A O 1
ATOM 3184 N N . ILE A 1 412 ? -21.574 5.476 -3.827 1.00 98.56 412 ILE A N 1
ATOM 3185 C CA . ILE A 1 412 ? -20.492 5.237 -2.859 1.00 98.56 412 ILE A CA 1
ATO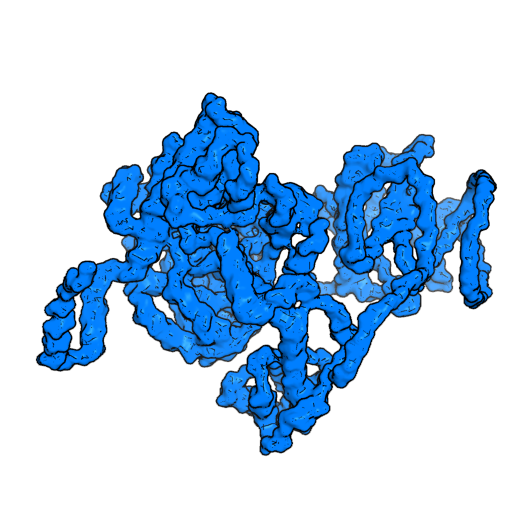M 3186 C C . ILE A 1 412 ? -20.980 5.578 -1.441 1.00 98.56 412 ILE A C 1
ATOM 3188 O O . ILE A 1 412 ? -21.360 6.727 -1.199 1.00 98.56 412 ILE A O 1
ATOM 3192 N N . PRO A 1 413 ? -20.966 4.632 -0.483 1.00 97.31 413 PRO A N 1
ATOM 3193 C CA . PRO A 1 413 ? -21.263 4.901 0.921 1.00 97.31 413 PRO A CA 1
ATOM 3194 C C . PRO A 1 413 ? -20.359 5.985 1.509 1.00 97.31 413 PRO A C 1
ATOM 3196 O O . PRO A 1 413 ? -19.157 6.028 1.237 1.00 97.31 413 PRO A O 1
ATOM 3199 N N . THR A 1 414 ? -20.902 6.840 2.377 1.00 94.00 414 THR A N 1
ATOM 3200 C CA . THR A 1 414 ? -20.111 7.896 3.034 1.00 94.00 414 THR A CA 1
ATOM 3201 C C . THR A 1 414 ? -18.994 7.357 3.935 1.00 94.00 414 THR A C 1
ATOM 3203 O O . THR A 1 414 ? -18.024 8.074 4.168 1.00 94.00 414 THR A O 1
ATOM 3206 N N . SER A 1 415 ? -19.090 6.104 4.397 1.00 92.12 415 SER A N 1
ATOM 3207 C CA . SER A 1 415 ? -18.046 5.411 5.168 1.00 92.12 415 SER A CA 1
ATOM 3208 C C . SER A 1 415 ? -16.906 4.842 4.315 1.00 92.12 415 SER A C 1
ATOM 3210 O O . SER A 1 415 ? -15.834 4.582 4.862 1.00 92.12 415 SER A O 1
ATOM 3212 N N . ALA A 1 416 ? -17.098 4.651 3.002 1.00 93.31 416 ALA A N 1
ATOM 3213 C CA . ALA A 1 416 ? -16.099 4.029 2.128 1.00 93.31 416 ALA A CA 1
ATOM 3214 C C . ALA A 1 416 ? -14.751 4.766 2.196 1.00 93.31 416 ALA A C 1
ATOM 3216 O O . ALA A 1 416 ? -14.713 5.976 2.464 1.00 93.31 416 ALA A O 1
ATOM 3217 N N . HIS A 1 417 ? -13.648 4.063 1.938 1.00 93.06 417 HIS A N 1
ATOM 3218 C CA . HIS A 1 417 ? -12.312 4.657 1.963 1.00 93.06 417 HIS A CA 1
ATOM 3219 C C . HIS A 1 417 ? -12.179 5.799 0.933 1.00 93.06 417 HIS A C 1
ATOM 3221 O O . HIS A 1 417 ? -12.999 5.961 0.027 1.00 93.06 417 HIS A O 1
ATOM 3227 N N . GLY A 1 418 ? -11.217 6.702 1.146 1.00 87.00 418 GLY A N 1
ATOM 3228 C CA . GLY A 1 418 ? -11.103 7.929 0.349 1.00 87.00 418 GLY A CA 1
ATOM 3229 C C . GLY A 1 418 ? -10.617 7.686 -1.083 1.00 87.00 418 GLY A C 1
ATOM 3230 O O . GLY A 1 418 ? -10.859 8.520 -1.957 1.00 87.00 418 GLY A O 1
ATOM 3231 N N . THR A 1 419 ? -9.998 6.530 -1.341 1.00 87.94 419 THR A N 1
ATOM 3232 C CA . THR A 1 419 ? -9.603 6.087 -2.683 1.00 87.94 419 THR A CA 1
ATOM 3233 C C . THR A 1 419 ? -10.817 5.813 -3.558 1.00 87.94 419 THR A C 1
ATOM 3235 O O . THR A 1 419 ? -10.840 6.302 -4.678 1.00 87.94 419 THR A O 1
ATOM 3238 N N . ASN A 1 420 ? -11.868 5.166 -3.045 1.00 96.12 420 ASN A N 1
ATOM 3239 C CA . ASN A 1 420 ? -13.044 4.754 -3.816 1.00 96.12 420 ASN A CA 1
ATOM 3240 C C . ASN A 1 420 ? -13.669 5.927 -4.619 1.00 96.12 420 ASN A C 1
ATOM 3242 O O . ASN A 1 420 ? -13.772 5.825 -5.845 1.00 96.12 420 ASN A O 1
ATOM 3246 N N . PRO A 1 421 ? -14.026 7.081 -4.006 1.00 90.31 421 PRO A N 1
ATOM 3247 C CA . PRO A 1 421 ? -14.523 8.235 -4.753 1.00 90.31 421 PRO A CA 1
ATOM 3248 C C . PRO A 1 421 ? -13.457 8.907 -5.631 1.00 90.31 421 PRO A C 1
ATOM 3250 O O . PRO A 1 421 ? -13.806 9.405 -6.699 1.00 90.31 421 PRO A O 1
ATOM 3253 N N . ALA A 1 422 ? -12.176 8.896 -5.245 1.00 81.12 422 ALA A N 1
ATOM 3254 C CA . ALA A 1 422 ? -11.100 9.430 -6.083 1.00 81.12 422 ALA A CA 1
ATOM 3255 C C . ALA A 1 422 ? -10.921 8.595 -7.368 1.00 81.12 422 ALA A C 1
ATOM 3257 O O . ALA A 1 422 ? -10.920 9.140 -8.469 1.00 81.12 422 ALA A O 1
ATOM 3258 N N . SER A 1 423 ? -10.848 7.269 -7.248 1.00 90.06 423 SER A N 1
ATOM 3259 C CA . SER A 1 423 ? -10.754 6.309 -8.352 1.00 90.06 423 SER A CA 1
ATOM 3260 C C . SER A 1 423 ? -11.969 6.388 -9.279 1.00 90.06 423 SER A C 1
ATOM 3262 O O . SER A 1 423 ? -11.807 6.323 -10.497 1.00 90.06 423 SER A O 1
ATOM 3264 N N . ALA A 1 424 ? -13.172 6.603 -8.734 1.00 92.88 424 ALA A N 1
ATOM 3265 C CA . ALA A 1 424 ? -14.376 6.835 -9.530 1.00 92.88 424 ALA A CA 1
ATOM 3266 C C . ALA A 1 424 ? -14.297 8.126 -10.358 1.00 92.88 424 ALA A C 1
ATOM 3268 O O . ALA A 1 424 ? -14.573 8.091 -11.558 1.00 92.88 424 ALA A O 1
ATOM 3269 N N . VAL A 1 425 ? -13.853 9.241 -9.768 1.00 85.44 425 VAL A N 1
ATOM 3270 C CA . VAL A 1 425 ? -13.636 10.497 -10.510 1.00 85.44 425 VAL A CA 1
ATOM 3271 C C . VAL A 1 425 ? -12.555 10.325 -11.585 1.00 85.44 425 VAL A C 1
ATOM 3273 O O . VAL A 1 425 ? -12.771 10.729 -12.726 1.00 85.44 425 VAL A O 1
ATOM 3276 N N . VAL A 1 426 ? -11.439 9.654 -11.277 1.00 80.75 426 VAL A N 1
ATOM 3277 C CA . VAL A 1 426 ? -10.346 9.386 -12.237 1.00 80.75 426 VAL A CA 1
ATOM 3278 C C . VAL A 1 426 ? -10.790 8.451 -13.380 1.00 80.75 426 VAL A C 1
ATOM 3280 O O . VAL A 1 426 ? -10.341 8.615 -14.513 1.00 80.75 426 VAL A O 1
ATOM 3283 N N . ALA A 1 427 ? -11.731 7.528 -13.147 1.00 90.75 427 ALA A N 1
ATOM 3284 C CA . ALA A 1 427 ? -12.378 6.724 -14.198 1.00 90.75 427 ALA A CA 1
ATOM 3285 C C . ALA A 1 427 ? -13.398 7.513 -15.061 1.00 90.75 427 ALA A C 1
ATOM 3287 O O . ALA A 1 427 ? -13.912 7.001 -16.067 1.00 90.75 427 ALA A O 1
ATOM 3288 N N . GLY A 1 428 ? -13.689 8.768 -14.700 1.00 89.44 428 GLY A N 1
ATOM 3289 C CA . GLY A 1 428 ? -14.679 9.623 -15.356 1.00 89.44 428 GLY A CA 1
ATOM 3290 C C . GLY A 1 428 ? -16.121 9.359 -14.910 1.00 89.44 428 GLY A C 1
ATOM 3291 O O . GLY A 1 428 ? -17.050 9.626 -15.673 1.00 89.44 428 GLY A O 1
ATOM 3292 N N . MET A 1 429 ? -16.323 8.811 -13.707 1.00 96.19 429 MET A N 1
ATOM 3293 C CA . MET A 1 429 ? -17.644 8.572 -13.122 1.00 96.19 429 MET A CA 1
ATOM 3294 C C . MET A 1 429 ? -18.079 9.712 -12.192 1.00 96.19 429 MET A C 1
ATOM 3296 O O . MET A 1 429 ? -17.284 10.331 -11.485 1.00 96.19 429 MET A O 1
ATOM 3300 N N . LYS A 1 430 ? -19.390 9.953 -12.143 1.00 96.94 430 LYS A N 1
ATOM 3301 C CA . LYS A 1 430 ? -20.038 10.876 -11.213 1.00 96.94 430 LYS A CA 1
ATOM 3302 C C . LYS A 1 430 ? -20.345 10.164 -9.897 1.00 96.94 430 LYS A C 1
ATOM 3304 O O . LYS A 1 430 ? -21.255 9.339 -9.835 1.00 96.94 430 LYS A O 1
ATOM 3309 N N . VAL A 1 431 ? -19.633 10.534 -8.837 1.00 97.38 431 VAL A N 1
ATOM 3310 C CA . VAL A 1 431 ? -19.886 10.031 -7.480 1.00 97.38 431 VAL A CA 1
ATOM 3311 C C . VAL A 1 431 ? -21.228 10.547 -6.946 1.00 97.38 431 VAL A C 1
ATOM 3313 O O . VAL A 1 431 ? -21.533 11.739 -7.027 1.00 97.38 431 VAL A O 1
ATOM 3316 N N . VAL A 1 432 ? -22.020 9.647 -6.364 1.00 98.25 432 VAL A N 1
ATOM 3317 C CA . VAL A 1 432 ? -23.224 9.954 -5.581 1.00 98.25 432 VAL A CA 1
ATOM 3318 C C . VAL A 1 432 ? -23.096 9.264 -4.225 1.00 98.25 432 VAL A C 1
ATOM 3320 O O . VAL A 1 432 ? -22.966 8.044 -4.149 1.00 98.25 432 VAL A O 1
ATOM 3323 N N . GLY A 1 433 ? -23.120 10.057 -3.154 1.00 97.62 433 GLY A N 1
ATOM 3324 C CA . GLY A 1 433 ? -23.040 9.545 -1.788 1.00 97.62 433 GLY A CA 1
ATOM 3325 C C . GLY A 1 433 ? -24.294 8.764 -1.390 1.00 97.62 433 GLY A C 1
ATOM 3326 O O . GLY A 1 433 ? -25.405 9.248 -1.607 1.00 97.62 433 GLY A O 1
ATOM 3327 N N . VAL A 1 434 ? -24.103 7.597 -0.776 1.00 98.00 434 VAL A N 1
ATOM 3328 C CA . VAL A 1 434 ? -25.153 6.817 -0.099 1.00 98.00 434 VAL A CA 1
ATOM 3329 C C . VAL A 1 434 ? -24.962 6.948 1.411 1.00 98.00 434 VAL A C 1
ATOM 3331 O O . VAL A 1 434 ? -23.830 6.887 1.902 1.00 98.00 434 VAL A O 1
ATOM 3334 N N . LYS A 1 435 ? -26.051 7.167 2.151 1.00 97.06 435 LYS A N 1
ATOM 3335 C CA . LYS A 1 435 ? -26.000 7.353 3.607 1.00 97.06 435 LYS A CA 1
ATOM 3336 C C . LYS A 1 435 ? -25.572 6.085 4.351 1.00 97.06 435 LYS A C 1
ATOM 3338 O O . LYS A 1 435 ? -25.845 4.962 3.931 1.00 97.06 435 LYS A O 1
ATOM 3343 N N . VAL A 1 436 ? -24.962 6.315 5.507 1.00 93.88 436 VAL A N 1
ATOM 3344 C CA . VAL A 1 436 ? -24.593 5.315 6.512 1.00 93.88 436 VAL A CA 1
ATOM 3345 C C . VAL A 1 436 ? -25.287 5.700 7.818 1.00 93.88 436 VAL A C 1
ATOM 3347 O O . VAL A 1 436 ? -25.426 6.892 8.104 1.00 93.88 436 VAL A O 1
ATOM 3350 N N . ASP A 1 437 ? -25.778 4.712 8.556 1.00 89.62 437 ASP A N 1
ATOM 3351 C CA . ASP A 1 437 ? -26.511 4.889 9.813 1.00 89.62 437 ASP A CA 1
ATOM 3352 C C . ASP A 1 437 ? -25.592 4.936 11.054 1.00 89.62 437 ASP A C 1
ATOM 3354 O O . ASP A 1 437 ? -24.363 4.898 10.963 1.00 89.62 437 ASP A O 1
ATOM 3358 N N . GLU A 1 438 ? -26.202 5.036 12.239 1.00 85.81 438 GLU A N 1
ATOM 3359 C CA . GLU A 1 438 ? -25.497 5.052 13.528 1.00 85.81 438 GLU A CA 1
ATOM 3360 C C . GLU A 1 438 ? -24.854 3.698 13.891 1.00 85.81 438 GLU A C 1
ATOM 3362 O O . GLU A 1 438 ? -23.942 3.672 14.713 1.00 85.81 438 GLU A O 1
ATOM 3367 N N . SER A 1 439 ? -25.260 2.591 13.257 1.00 82.81 439 SER A N 1
ATOM 3368 C CA . SER A 1 439 ? -24.624 1.268 13.376 1.00 82.81 439 SER A CA 1
ATOM 3369 C C . SER A 1 439 ? -23.421 1.077 12.440 1.00 82.81 439 SER A C 1
ATOM 3371 O O . SER A 1 439 ? -22.713 0.076 12.555 1.00 82.81 439 SER A O 1
ATOM 3373 N N . GLY A 1 440 ? -23.133 2.038 11.554 1.00 84.88 440 GLY A N 1
ATOM 3374 C CA . GLY A 1 440 ? -22.025 1.951 10.598 1.00 84.88 440 GLY A CA 1
ATOM 3375 C C . GLY A 1 440 ? -22.342 1.096 9.365 1.00 84.88 440 GLY A C 1
ATOM 3376 O O . GLY A 1 440 ? -21.424 0.701 8.636 1.00 84.88 440 GLY A O 1
ATOM 3377 N N . THR A 1 441 ? -23.628 0.822 9.130 1.00 90.25 441 THR A N 1
ATOM 3378 C CA . THR A 1 441 ? -24.176 0.073 7.991 1.00 90.25 441 THR A CA 1
ATOM 3379 C C . THR A 1 441 ? -24.796 1.009 6.951 1.00 90.25 441 THR A C 1
ATOM 3381 O O . THR A 1 441 ? -25.044 2.189 7.210 1.00 90.25 441 THR A O 1
ATOM 3384 N N . ILE A 1 442 ? -24.972 0.525 5.718 1.00 94.50 442 ILE A N 1
ATOM 3385 C CA . ILE A 1 442 ? -25.531 1.342 4.629 1.00 94.50 442 ILE A CA 1
ATOM 3386 C C . ILE A 1 442 ? -27.041 1.474 4.843 1.00 94.50 442 ILE A C 1
ATOM 3388 O O . ILE A 1 442 ? -27.734 0.473 5.003 1.00 94.50 442 ILE A O 1
ATOM 3392 N N . VAL A 1 443 ? -27.572 2.698 4.763 1.00 96.31 443 VAL A N 1
ATOM 3393 C CA . VAL A 1 443 ? -29.023 2.928 4.843 1.00 96.31 443 VAL A CA 1
ATOM 3394 C C . VAL A 1 443 ? -29.681 2.351 3.589 1.00 96.31 443 VAL A C 1
ATOM 3396 O O . VAL A 1 443 ? -29.642 2.963 2.517 1.00 96.31 443 VAL A O 1
ATOM 3399 N N . PHE A 1 444 ? -30.284 1.169 3.718 1.00 95.31 444 PHE A N 1
ATOM 3400 C CA . PHE A 1 444 ? -30.818 0.395 2.597 1.00 95.31 444 PHE A CA 1
ATOM 3401 C C . PHE A 1 444 ? -31.852 1.180 1.772 1.00 95.31 444 PHE A C 1
ATOM 3403 O O . PHE A 1 444 ? -31.792 1.196 0.542 1.00 95.31 444 PHE A O 1
ATOM 3410 N N . GLU A 1 445 ? -32.752 1.921 2.421 1.00 97.12 445 GLU A N 1
ATOM 3411 C CA . GLU A 1 445 ? -33.749 2.756 1.743 1.00 97.12 445 GLU A CA 1
ATOM 3412 C C . GLU A 1 445 ? -33.114 3.912 0.956 1.00 97.12 445 GLU A C 1
ATOM 3414 O O . GLU A 1 445 ? -33.639 4.307 -0.086 1.00 97.12 445 GLU A O 1
ATOM 3419 N N . ASP A 1 446 ? -31.981 4.452 1.420 1.00 98.12 446 ASP A N 1
ATOM 3420 C CA . ASP A 1 446 ? -31.251 5.499 0.700 1.00 98.12 446 ASP A CA 1
ATOM 3421 C C . ASP A 1 446 ? -30.524 4.921 -0.518 1.00 98.12 446 ASP A C 1
ATOM 3423 O O . ASP A 1 446 ? -30.575 5.530 -1.586 1.00 98.12 446 ASP A O 1
ATOM 3427 N N . LEU A 1 447 ? -29.942 3.718 -0.405 1.00 98.12 447 LEU A N 1
ATOM 3428 C CA . LEU A 1 447 ? -29.385 2.986 -1.547 1.00 98.12 447 LEU A CA 1
ATOM 3429 C C . LEU A 1 447 ? -30.458 2.746 -2.619 1.00 98.12 447 LEU A C 1
ATOM 3431 O O . LEU A 1 447 ? -30.249 3.106 -3.778 1.00 98.12 447 LEU A O 1
ATOM 3435 N N . VAL A 1 448 ? -31.624 2.213 -2.233 1.00 98.31 448 VAL A N 1
ATOM 3436 C CA . VAL A 1 448 ? -32.770 2.001 -3.138 1.00 98.31 448 VAL A CA 1
ATOM 3437 C C . VAL A 1 448 ? -33.217 3.319 -3.778 1.00 98.31 448 VAL A C 1
ATOM 3439 O O . VAL A 1 448 ? -33.442 3.373 -4.990 1.00 98.31 448 VAL A O 1
ATOM 3442 N N . ALA A 1 449 ? -33.304 4.402 -2.998 1.00 98.38 449 ALA A N 1
ATOM 3443 C CA . ALA A 1 449 ? -33.707 5.713 -3.497 1.00 98.38 449 ALA A CA 1
ATOM 3444 C C . ALA A 1 449 ? -32.694 6.315 -4.487 1.00 98.38 449 ALA A C 1
ATOM 3446 O O . ALA A 1 449 ? -33.110 6.838 -5.524 1.00 98.38 449 ALA A O 1
ATOM 3447 N N . GLN A 1 450 ? -31.381 6.236 -4.222 1.00 98.50 450 GLN A N 1
ATOM 3448 C CA . GLN A 1 450 ? -30.370 6.703 -5.180 1.00 98.50 450 GLN A CA 1
ATOM 3449 C C . GLN A 1 450 ? -30.327 5.810 -6.429 1.00 98.50 450 GLN A C 1
ATOM 3451 O O . GLN A 1 450 ? -30.231 6.340 -7.536 1.00 98.50 450 GLN A O 1
ATOM 3456 N N . ALA A 1 451 ? -30.448 4.486 -6.282 1.00 98.31 451 ALA A N 1
ATOM 3457 C CA . ALA A 1 451 ? -30.450 3.546 -7.401 1.00 98.31 451 ALA A CA 1
ATOM 3458 C C . ALA A 1 451 ? -31.651 3.764 -8.340 1.00 98.31 451 ALA A C 1
ATOM 3460 O O . ALA A 1 451 ? -31.467 3.834 -9.553 1.00 98.31 451 ALA A O 1
ATOM 3461 N N . GLU A 1 452 ? -32.866 3.963 -7.813 1.00 98.38 452 GLU A N 1
ATOM 3462 C CA . GLU A 1 452 ? -34.044 4.297 -8.632 1.00 98.38 452 GLU A CA 1
ATOM 3463 C C . GLU A 1 452 ? -33.911 5.677 -9.294 1.00 98.38 452 GLU A C 1
ATOM 3465 O O . GLU A 1 452 ? -34.159 5.816 -10.491 1.00 98.38 452 GLU A O 1
ATOM 3470 N N . LYS A 1 453 ? -33.460 6.692 -8.545 1.00 98.44 453 LYS A N 1
ATOM 3471 C CA . LYS A 1 453 ? -33.241 8.059 -9.051 1.00 98.44 453 LYS A CA 1
ATOM 3472 C C . LYS A 1 453 ? -32.207 8.124 -10.179 1.00 98.44 453 LYS A C 1
ATOM 3474 O O . LYS A 1 453 ? -32.304 9.000 -11.036 1.00 98.44 453 LYS A O 1
ATOM 3479 N N . HIS A 1 454 ? -31.213 7.237 -10.166 1.00 98.44 454 HIS A N 1
ATOM 3480 C CA .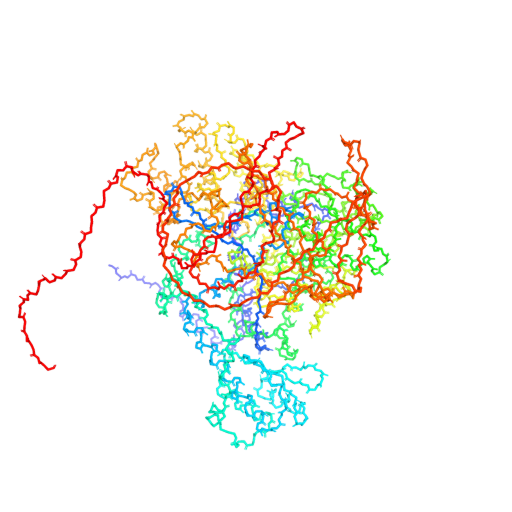 HIS A 1 454 ? -30.114 7.223 -11.129 1.00 98.44 454 HIS A CA 1
ATOM 3481 C C . HIS A 1 454 ? -30.166 6.064 -12.134 1.00 98.44 454 HIS A C 1
ATOM 3483 O O . HIS A 1 454 ? -29.251 5.971 -12.947 1.00 98.44 454 HIS A O 1
ATOM 3489 N N . LYS A 1 455 ? -31.221 5.235 -12.145 1.00 98.06 455 LYS A N 1
ATOM 3490 C CA . LYS A 1 455 ? -31.324 3.964 -12.898 1.00 98.06 455 LYS A CA 1
ATOM 3491 C C . LYS A 1 455 ? -30.905 4.005 -14.373 1.00 98.06 455 LYS A C 1
ATOM 3493 O O . LYS A 1 455 ? -30.294 3.058 -14.860 1.00 98.06 455 LYS A O 1
ATOM 3498 N N . ASP A 1 456 ? -31.189 5.101 -15.074 1.00 97.75 456 ASP A N 1
ATOM 3499 C CA . ASP A 1 456 ? -30.878 5.247 -16.503 1.00 97.75 456 ASP A CA 1
ATOM 3500 C C . ASP A 1 456 ? -29.389 5.577 -16.746 1.00 97.75 456 ASP A C 1
ATOM 3502 O O . ASP A 1 456 ? -28.861 5.333 -17.828 1.00 97.75 456 ASP A O 1
ATOM 3506 N N . THR A 1 457 ? -28.706 6.085 -15.713 1.00 98.38 457 THR A N 1
ATOM 3507 C CA . THR A 1 457 ? -27.298 6.532 -15.703 1.00 98.38 457 THR A CA 1
ATOM 3508 C C . THR A 1 457 ? -26.406 5.756 -14.723 1.00 98.38 457 THR A C 1
ATOM 3510 O O . THR A 1 457 ? -25.224 6.068 -14.594 1.00 98.38 457 THR A O 1
ATOM 3513 N N . LEU A 1 458 ? -26.945 4.765 -14.008 1.00 98.75 458 LEU A N 1
ATOM 3514 C CA . LEU A 1 458 ? -26.225 3.998 -12.993 1.00 98.75 458 LEU A CA 1
ATOM 3515 C C . LEU A 1 458 ? -25.210 3.063 -13.659 1.00 98.75 458 LEU A C 1
ATOM 3517 O O . LEU A 1 458 ? -25.604 2.159 -14.394 1.00 98.75 458 LEU A O 1
ATOM 3521 N N . ALA A 1 459 ? -23.925 3.283 -13.389 1.00 98.56 459 ALA A N 1
ATOM 3522 C CA . ALA A 1 459 ? -22.836 2.410 -13.818 1.00 98.56 459 ALA A CA 1
ATOM 3523 C C . ALA A 1 459 ? -22.465 1.417 -12.716 1.00 98.56 459 ALA A C 1
ATOM 3525 O O . ALA A 1 459 ? -22.461 0.207 -12.925 1.00 98.56 459 ALA A O 1
ATOM 3526 N N . ALA A 1 460 ? -22.179 1.932 -11.521 1.00 98.62 460 ALA A N 1
ATOM 3527 C CA . ALA A 1 460 ? -21.583 1.142 -10.455 1.00 98.62 460 ALA A CA 1
ATOM 3528 C C . ALA A 1 460 ? -22.142 1.482 -9.069 1.00 98.62 460 ALA A C 1
ATOM 3530 O O . ALA A 1 460 ? -22.636 2.586 -8.830 1.00 98.62 460 ALA A O 1
ATOM 3531 N N . ALA A 1 461 ? -21.966 0.556 -8.133 1.00 98.69 461 ALA A N 1
ATOM 3532 C CA . ALA A 1 461 ? -21.838 0.865 -6.715 1.00 98.69 461 ALA A CA 1
ATOM 3533 C C . ALA A 1 461 ? -20.490 0.342 -6.198 1.00 98.69 461 ALA A C 1
ATOM 3535 O O . ALA A 1 461 ? -20.083 -0.756 -6.576 1.00 98.69 461 ALA A O 1
ATOM 3536 N N . MET A 1 462 ? -19.808 1.107 -5.342 1.00 98.75 462 MET A N 1
ATOM 3537 C CA . MET A 1 462 ? -18.598 0.661 -4.639 1.00 98.75 462 MET A CA 1
ATOM 3538 C C . MET A 1 462 ? -18.927 0.375 -3.178 1.00 98.75 462 MET A C 1
ATOM 3540 O O . MET A 1 462 ? -19.318 1.287 -2.455 1.00 98.75 462 MET A O 1
ATOM 3544 N N . ILE A 1 463 ? -18.749 -0.869 -2.735 1.00 98.19 463 ILE A N 1
ATOM 3545 C CA . ILE A 1 463 ? -19.067 -1.311 -1.369 1.00 98.19 463 ILE A CA 1
ATOM 3546 C C . ILE A 1 463 ? -17.827 -1.975 -0.758 1.00 98.19 463 ILE A C 1
ATOM 3548 O O . ILE A 1 463 ? -17.238 -2.850 -1.382 1.00 98.19 463 ILE A O 1
ATOM 3552 N N . THR A 1 464 ? -17.428 -1.592 0.455 1.00 98.00 464 THR A N 1
ATOM 3553 C CA . THR A 1 464 ? -16.390 -2.302 1.232 1.00 98.00 464 THR A CA 1
ATOM 3554 C C . THR A 1 464 ? -17.063 -3.356 2.110 1.00 98.00 464 THR A C 1
ATOM 3556 O O . THR A 1 464 ? -18.074 -3.049 2.745 1.00 98.00 464 THR A O 1
ATOM 3559 N N . TYR A 1 465 ? -16.537 -4.585 2.147 1.00 97.50 465 TYR A N 1
ATOM 3560 C CA . TYR A 1 465 ? -17.128 -5.672 2.937 1.00 97.50 465 TYR A CA 1
ATOM 3561 C C . TYR A 1 465 ? -16.068 -6.534 3.661 1.00 97.50 465 TYR A C 1
ATOM 3563 O O . TYR A 1 465 ? -15.124 -6.981 3.004 1.00 97.50 465 TYR A O 1
ATOM 3571 N N . PRO A 1 466 ? -16.206 -6.810 4.979 1.00 96.56 466 PRO A N 1
ATOM 3572 C CA . PRO A 1 466 ? -17.051 -6.073 5.930 1.00 96.56 466 PRO A CA 1
ATOM 3573 C C . PRO A 1 466 ? -16.769 -4.564 5.860 1.00 96.56 466 PRO A C 1
ATOM 3575 O O . PRO A 1 466 ? -15.726 -4.151 5.346 1.00 96.56 466 PRO A O 1
ATOM 3578 N N . SER A 1 467 ? -17.714 -3.738 6.313 1.00 96.06 467 SER A N 1
ATOM 3579 C CA . SER A 1 467 ? -17.622 -2.288 6.112 1.00 96.06 467 SER A CA 1
ATOM 3580 C C . SER A 1 467 ? -16.377 -1.703 6.786 1.00 96.06 467 SER A C 1
ATOM 3582 O O . SER A 1 467 ? -15.810 -2.290 7.708 1.00 96.06 467 SER A O 1
ATOM 3584 N N . THR A 1 468 ? -15.981 -0.504 6.364 1.00 94.19 468 THR A N 1
ATOM 3585 C CA . THR A 1 468 ? -14.884 0.271 6.972 1.00 94.19 468 THR A CA 1
ATOM 3586 C C . THR A 1 468 ? -15.132 0.644 8.438 1.00 94.19 468 THR A C 1
ATOM 3588 O O . THR A 1 468 ? -14.237 1.166 9.087 1.00 94.19 468 THR A O 1
ATOM 3591 N N . CYS A 1 469 ? -16.334 0.389 8.966 1.00 93.81 469 CYS A N 1
ATOM 3592 C CA . CYS A 1 469 ? -16.669 0.500 10.384 1.00 93.81 469 CYS A CA 1
ATOM 3593 C C . CYS A 1 469 ? -16.395 -0.799 11.173 1.00 93.81 469 CYS A C 1
ATOM 3595 O O . CYS A 1 469 ? -16.701 -0.859 12.363 1.00 93.81 469 CYS A O 1
ATOM 3597 N N . GLY A 1 470 ? -15.855 -1.840 10.528 1.00 95.06 470 GLY A N 1
ATOM 3598 C CA . GLY A 1 470 ? -15.537 -3.124 11.152 1.00 95.06 470 GLY A CA 1
ATOM 3599 C C . GLY A 1 470 ? -16.737 -4.051 11.359 1.00 95.06 470 GLY A C 1
ATOM 3600 O O . GLY A 1 470 ? -16.698 -4.897 12.249 1.00 95.06 470 GLY A O 1
ATOM 3601 N N . VAL A 1 471 ? -17.812 -3.919 10.570 1.00 94.94 471 VAL A N 1
ATOM 3602 C CA . VAL A 1 471 ? -19.054 -4.699 10.753 1.00 94.94 471 VAL A CA 1
ATOM 3603 C C . VAL A 1 471 ? -19.473 -5.472 9.501 1.00 94.94 471 VAL A C 1
ATOM 3605 O O . VAL A 1 471 ? -19.344 -4.997 8.371 1.00 94.94 471 VAL A O 1
ATOM 3608 N N . PHE A 1 472 ? -19.995 -6.683 9.710 1.00 95.44 472 PHE A N 1
ATOM 3609 C CA . PHE A 1 472 ? -20.689 -7.448 8.676 1.00 95.44 472 PHE A CA 1
ATOM 3610 C C . PHE A 1 472 ? -22.142 -6.975 8.571 1.00 95.44 472 PHE A C 1
ATOM 3612 O O . PHE A 1 472 ? -22.881 -7.019 9.554 1.00 95.44 472 PHE A O 1
ATOM 3619 N N . ASP A 1 473 ? -22.542 -6.555 7.373 1.00 91.25 473 ASP A N 1
ATOM 3620 C CA . ASP A 1 473 ? -23.935 -6.253 7.041 1.00 91.25 473 ASP A CA 1
ATOM 3621 C C . ASP A 1 473 ? -24.635 -7.540 6.574 1.00 91.25 473 ASP A C 1
ATOM 3623 O O . ASP A 1 473 ? -24.141 -8.217 5.665 1.00 91.25 473 ASP A O 1
ATOM 3627 N N . ASP A 1 474 ? -25.759 -7.895 7.200 1.00 90.62 474 ASP A N 1
ATOM 3628 C CA . ASP A 1 474 ? -26.529 -9.099 6.858 1.00 90.62 474 ASP A CA 1
ATOM 3629 C C . ASP A 1 474 ? -27.251 -8.967 5.493 1.00 90.62 474 ASP A C 1
ATOM 3631 O O . ASP A 1 474 ? -27.635 -9.986 4.923 1.00 90.62 474 ASP A O 1
ATOM 3635 N N . SER A 1 475 ? -27.407 -7.748 4.949 1.00 93.25 475 SER A N 1
ATOM 3636 C CA . SER A 1 475 ? -28.219 -7.438 3.753 1.00 93.25 475 SER A CA 1
ATOM 3637 C C . SER A 1 475 ? -27.419 -7.166 2.464 1.00 93.25 475 SER A C 1
ATOM 3639 O O . SER A 1 475 ? -27.924 -6.613 1.483 1.00 93.25 475 SER A O 1
ATOM 3641 N N . ILE A 1 476 ? -26.142 -7.567 2.434 1.00 96.25 476 ILE A N 1
ATOM 3642 C CA . ILE A 1 476 ? -25.226 -7.321 1.306 1.00 96.25 476 ILE A CA 1
ATOM 3643 C C . ILE A 1 476 ? -25.731 -7.884 -0.037 1.00 96.25 476 ILE A C 1
ATOM 3645 O O . ILE A 1 476 ? -25.522 -7.261 -1.079 1.00 96.25 476 ILE A O 1
ATOM 3649 N N . ARG A 1 477 ? -26.434 -9.025 -0.037 1.00 97.25 477 ARG A N 1
ATOM 3650 C CA . ARG A 1 477 ? -26.990 -9.628 -1.263 1.00 97.25 477 ARG A CA 1
ATOM 3651 C C . ARG A 1 477 ? -28.136 -8.800 -1.830 1.00 97.25 477 ARG A C 1
ATOM 3653 O O . ARG A 1 477 ? -28.204 -8.578 -3.035 1.00 97.25 477 ARG A O 1
ATOM 3660 N N . GLU A 1 478 ? -29.005 -8.308 -0.961 1.00 97.62 478 GLU A N 1
ATOM 3661 C CA . GLU A 1 478 ? -30.122 -7.437 -1.294 1.00 97.62 478 GLU A CA 1
ATOM 3662 C C . GLU A 1 478 ? -29.611 -6.098 -1.844 1.00 97.62 478 GLU A C 1
ATOM 3664 O O . GLU A 1 478 ? -30.128 -5.614 -2.849 1.00 97.62 478 GLU A O 1
ATOM 3669 N N . MET A 1 479 ? -28.551 -5.531 -1.252 1.00 97.69 479 MET A N 1
ATOM 3670 C CA . MET A 1 479 ? -27.895 -4.319 -1.768 1.00 97.69 479 MET A CA 1
ATOM 3671 C C . MET A 1 479 ? -27.336 -4.520 -3.181 1.00 97.69 479 MET A C 1
ATOM 3673 O O . MET A 1 479 ? -27.515 -3.660 -4.045 1.00 97.69 479 MET A O 1
ATOM 3677 N N . ILE A 1 480 ? -26.689 -5.661 -3.429 1.00 98.38 480 ILE A N 1
ATOM 3678 C CA . ILE A 1 480 ? -26.168 -6.024 -4.750 1.00 98.38 480 ILE A CA 1
ATOM 3679 C C . ILE A 1 480 ? -27.312 -6.173 -5.760 1.00 98.38 480 ILE A C 1
ATOM 3681 O O . ILE A 1 480 ? -27.264 -5.570 -6.835 1.00 98.38 480 ILE A O 1
ATOM 3685 N N . GLN A 1 481 ? -28.377 -6.892 -5.392 1.00 98.44 481 GLN A N 1
ATOM 3686 C CA . GLN A 1 481 ? -29.546 -7.086 -6.248 1.00 98.44 481 GLN A CA 1
ATOM 3687 C C . GLN A 1 481 ? -30.217 -5.753 -6.614 1.00 98.44 481 GLN A C 1
ATOM 3689 O O . GLN A 1 481 ? -30.556 -5.546 -7.775 1.00 98.44 481 GLN A O 1
ATOM 3694 N N . VAL A 1 482 ? -30.334 -4.810 -5.671 1.00 98.44 482 VAL A N 1
ATOM 3695 C CA . VAL A 1 482 ? -30.868 -3.457 -5.927 1.00 98.44 482 VAL A CA 1
ATOM 3696 C C . VAL A 1 482 ? -30.062 -2.709 -6.994 1.00 98.44 482 VAL A C 1
ATOM 3698 O O . VAL A 1 482 ? -30.647 -1.995 -7.809 1.00 98.44 482 VAL A O 1
ATOM 3701 N N . VAL A 1 483 ? -28.736 -2.864 -7.025 1.00 98.69 483 VAL A N 1
ATOM 3702 C CA . VAL A 1 483 ? -27.871 -2.235 -8.040 1.00 98.69 483 VAL A CA 1
ATOM 3703 C C . VAL A 1 483 ? -28.022 -2.931 -9.398 1.00 98.69 483 VAL A C 1
ATOM 3705 O O . VAL A 1 483 ? -28.184 -2.255 -10.421 1.00 98.69 483 VAL A O 1
ATOM 3708 N N . HIS A 1 484 ? -28.043 -4.269 -9.409 1.00 98.69 484 HIS A N 1
ATOM 3709 C CA . HIS A 1 484 ? -28.239 -5.084 -10.616 1.00 98.69 484 HIS A CA 1
ATOM 3710 C C . HIS A 1 484 ? -29.610 -4.855 -11.269 1.00 98.69 484 HIS A C 1
ATOM 3712 O O . HIS A 1 484 ? -29.681 -4.683 -12.486 1.00 98.69 484 HIS A O 1
ATOM 3718 N N . ASP A 1 485 ? -30.682 -4.745 -10.479 1.00 98.44 485 ASP A N 1
ATOM 3719 C CA . ASP A 1 485 ? -32.056 -4.474 -10.939 1.00 98.44 485 ASP A CA 1
ATOM 3720 C C . ASP A 1 485 ? -32.201 -3.120 -11.657 1.00 98.44 485 ASP A C 1
ATOM 3722 O O . ASP A 1 485 ? -33.159 -2.896 -12.401 1.00 98.44 485 ASP A O 1
ATOM 3726 N N . LYS A 1 486 ? -31.256 -2.194 -11.441 1.00 98.38 486 LYS A N 1
ATOM 3727 C CA . LYS A 1 486 ? -31.185 -0.883 -12.112 1.00 98.38 486 LYS A CA 1
ATOM 3728 C C . LYS A 1 486 ? -30.110 -0.833 -13.208 1.00 98.38 486 LYS A C 1
ATOM 3730 O O . LYS A 1 486 ? -29.837 0.232 -13.763 1.00 98.38 486 LYS A O 1
ATOM 3735 N N . GLY A 1 487 ? -29.527 -1.982 -13.555 1.00 97.31 487 GLY A N 1
ATOM 3736 C CA . GLY A 1 487 ? -28.554 -2.141 -14.638 1.00 97.31 487 GLY A CA 1
ATOM 3737 C C . GLY A 1 487 ? -27.138 -1.658 -14.317 1.00 97.31 487 GLY A C 1
ATOM 3738 O O . GLY A 1 487 ? -26.330 -1.554 -15.242 1.00 97.31 487 GLY A O 1
ATOM 3739 N N . GLY A 1 488 ? -26.841 -1.353 -13.050 1.00 98.38 488 GLY A N 1
ATOM 3740 C CA . GLY A 1 488 ? -25.476 -1.119 -12.576 1.00 98.38 488 GLY A CA 1
ATOM 3741 C C . GLY A 1 488 ? -24.768 -2.427 -12.216 1.00 98.38 488 GLY A C 1
ATOM 3742 O O . GLY A 1 488 ? -25.405 -3.473 -12.093 1.00 98.38 488 GLY A O 1
ATOM 3743 N N . LEU A 1 489 ? -23.453 -2.361 -12.019 1.00 98.69 489 LEU A N 1
ATOM 3744 C CA . LEU A 1 489 ? -22.629 -3.454 -11.488 1.00 98.69 489 LEU A CA 1
ATOM 3745 C C . LEU A 1 489 ? -22.089 -3.116 -10.090 1.00 98.69 489 LEU A C 1
ATOM 3747 O O . LEU A 1 489 ? -22.049 -1.949 -9.697 1.00 98.69 489 LEU A O 1
ATOM 3751 N N . VAL A 1 490 ? -21.650 -4.119 -9.331 1.00 98.81 490 VAL A N 1
ATOM 3752 C CA . VAL A 1 490 ? -21.068 -3.906 -7.998 1.00 98.81 490 VAL A CA 1
ATOM 3753 C C . VAL A 1 490 ? -19.568 -4.144 -8.009 1.00 98.81 490 VAL A C 1
ATOM 3755 O O . VAL A 1 490 ? -19.086 -5.250 -8.261 1.00 98.81 490 VAL A O 1
ATOM 3758 N N . TYR A 1 491 ? -18.843 -3.084 -7.668 1.00 98.81 491 TYR A N 1
ATOM 3759 C CA . TYR A 1 491 ? -17.444 -3.131 -7.298 1.00 98.81 491 TYR A CA 1
ATOM 3760 C C . TYR A 1 491 ? -17.332 -3.362 -5.788 1.00 98.81 491 TYR A C 1
ATOM 3762 O O . TYR A 1 491 ? -17.856 -2.575 -4.994 1.00 98.81 491 TYR A O 1
ATOM 3770 N N . LEU A 1 492 ? -16.621 -4.412 -5.383 1.00 98.69 492 LEU A N 1
ATOM 3771 C CA . LEU A 1 492 ? -16.330 -4.689 -3.984 1.00 98.69 492 LEU A CA 1
ATOM 3772 C C . LEU A 1 492 ? -14.896 -4.288 -3.632 1.00 98.69 492 LEU A C 1
ATOM 3774 O O . LEU A 1 492 ? -13.919 -4.741 -4.224 1.00 98.69 492 LEU A O 1
ATOM 3778 N N . ASP A 1 493 ? -14.761 -3.436 -2.633 1.00 98.50 493 ASP A N 1
ATOM 3779 C CA . ASP A 1 493 ? -13.477 -3.075 -2.055 1.00 98.50 493 ASP A CA 1
ATOM 3780 C C . ASP A 1 493 ? -13.035 -4.178 -1.081 1.00 98.50 493 ASP A C 1
ATOM 3782 O O . ASP A 1 493 ? -13.597 -4.339 0.005 1.00 98.50 493 ASP A O 1
ATOM 3786 N N . GLY A 1 494 ? -12.065 -4.982 -1.527 1.00 97.81 494 GLY A N 1
ATOM 3787 C CA . GLY A 1 494 ? -11.534 -6.137 -0.808 1.00 97.81 494 GLY A CA 1
ATOM 3788 C C . GLY A 1 494 ? -10.346 -5.820 0.097 1.00 97.81 494 GLY A C 1
ATOM 3789 O O . GLY A 1 494 ? -9.626 -6.741 0.482 1.00 97.81 494 GLY A O 1
ATOM 3790 N N . ALA A 1 495 ? -10.137 -4.554 0.478 1.00 96.25 495 ALA A N 1
ATOM 3791 C CA . ALA A 1 495 ? -9.170 -4.192 1.516 1.00 96.25 495 ALA A CA 1
ATOM 3792 C C . ALA A 1 495 ? -9.367 -4.987 2.818 1.00 96.25 495 ALA A C 1
ATOM 3794 O O . ALA A 1 495 ? -8.388 -5.396 3.442 1.00 96.25 495 ALA A O 1
ATOM 3795 N N . ASN A 1 496 ? -10.627 -5.258 3.169 1.00 98.38 496 ASN A N 1
ATOM 3796 C CA . ASN A 1 496 ? -11.038 -5.938 4.396 1.00 98.38 496 ASN A CA 1
ATOM 3797 C C . ASN A 1 496 ? -11.185 -7.473 4.220 1.00 98.38 496 ASN A C 1
ATOM 3799 O O . ASN A 1 496 ? -11.781 -8.160 5.054 1.00 98.38 496 ASN A O 1
ATOM 3803 N N . MET A 1 497 ? -10.612 -8.055 3.154 1.00 98.50 497 MET A N 1
ATOM 3804 C CA . MET A 1 497 ? -10.674 -9.502 2.883 1.00 98.50 497 MET A CA 1
ATOM 3805 C C . MET A 1 497 ? -10.030 -10.375 3.968 1.00 98.50 497 MET A C 1
ATOM 3807 O O . MET A 1 497 ? -10.319 -11.570 4.009 1.00 98.50 497 MET A O 1
ATOM 3811 N N . ASN A 1 498 ? -9.231 -9.824 4.893 1.00 98.50 498 ASN A N 1
ATOM 3812 C CA . ASN A 1 498 ? -8.698 -10.608 6.015 1.00 98.50 498 ASN A CA 1
ATOM 3813 C C . ASN A 1 498 ? -9.804 -11.160 6.936 1.00 98.50 498 ASN A C 1
ATOM 3815 O O . ASN A 1 498 ? -9.582 -12.161 7.608 1.00 98.50 498 ASN A O 1
ATOM 3819 N N . ALA A 1 499 ? -11.007 -10.576 6.917 1.00 98.31 499 ALA A N 1
ATOM 3820 C CA . ALA A 1 499 ? -12.189 -11.116 7.590 1.00 98.31 499 ALA A CA 1
ATOM 3821 C C . ALA A 1 499 ? -12.984 -12.146 6.753 1.00 98.31 499 ALA A C 1
ATOM 3823 O O . ALA A 1 499 ? -13.939 -12.724 7.265 1.00 98.31 499 ALA A O 1
ATOM 3824 N N . GLN A 1 500 ? -12.643 -12.360 5.476 1.00 98.62 500 GLN A N 1
ATOM 3825 C CA . GLN A 1 500 ? -13.439 -13.166 4.539 1.00 98.62 500 GLN A CA 1
ATOM 3826 C C . GLN A 1 500 ? -12.789 -14.485 4.103 1.00 98.62 500 GLN A C 1
ATOM 3828 O O . GLN A 1 500 ? -13.518 -15.443 3.852 1.00 98.62 500 GLN A O 1
ATOM 3833 N N . VAL A 1 501 ? -11.456 -14.562 3.976 1.00 98.38 501 VAL A N 1
ATOM 3834 C CA . VAL A 1 501 ? -10.778 -15.703 3.323 1.00 98.38 501 VAL A CA 1
ATOM 3835 C C . VAL A 1 501 ? -11.169 -17.046 3.960 1.00 98.38 501 VAL A C 1
ATOM 3837 O O . VAL A 1 501 ? -10.892 -17.319 5.124 1.00 98.38 501 VAL A O 1
ATOM 3840 N N . GLY A 1 502 ? -11.809 -17.913 3.167 1.00 97.31 502 GLY A N 1
ATOM 3841 C CA . GLY A 1 502 ? -12.277 -19.235 3.605 1.00 97.31 502 GLY A CA 1
ATOM 3842 C C . GLY A 1 502 ? -13.554 -19.232 4.456 1.00 97.31 502 GLY A C 1
ATOM 3843 O O . GLY A 1 502 ? -13.955 -20.287 4.945 1.00 97.31 502 GLY A O 1
ATOM 3844 N N . LEU A 1 503 ? -14.194 -18.072 4.635 1.00 97.62 503 LEU A N 1
ATOM 3845 C CA . LEU A 1 503 ? -15.454 -17.894 5.366 1.00 97.62 503 LEU A CA 1
ATOM 3846 C C . LEU A 1 503 ? -16.597 -17.459 4.440 1.00 97.62 503 LEU A C 1
ATOM 3848 O O . LEU A 1 503 ? -17.702 -17.986 4.551 1.00 97.62 503 LEU A O 1
ATOM 3852 N N . CYS A 1 504 ? -16.333 -16.531 3.520 1.00 97.94 504 CYS A N 1
ATOM 3853 C CA . CYS A 1 504 ? -17.246 -16.062 2.475 1.00 97.94 504 CYS A CA 1
ATOM 3854 C C . CYS A 1 504 ? -16.444 -15.564 1.257 1.00 97.94 504 CYS A C 1
ATOM 3856 O O . CYS A 1 504 ? -15.239 -15.329 1.357 1.00 97.94 504 CYS A O 1
ATOM 3858 N N . ARG A 1 505 ? -17.089 -15.448 0.088 1.00 98.44 505 ARG A N 1
ATOM 3859 C CA . ARG A 1 505 ? -16.423 -15.075 -1.174 1.00 98.44 505 ARG A CA 1
ATOM 3860 C C . ARG A 1 505 ? -17.221 -14.017 -1.947 1.00 98.44 505 ARG A C 1
ATOM 3862 O O . ARG A 1 505 ? -18.389 -14.281 -2.235 1.00 98.44 505 ARG A O 1
ATOM 3869 N N . PRO A 1 506 ? -16.623 -12.872 -2.337 1.00 98.19 506 PRO A N 1
ATOM 3870 C CA . PRO A 1 506 ? -17.303 -11.802 -3.073 1.00 98.19 506 PRO A CA 1
ATOM 3871 C C . PRO A 1 506 ? -18.135 -12.234 -4.289 1.00 98.19 506 PRO A C 1
ATOM 3873 O O . PRO A 1 506 ? -19.260 -11.757 -4.451 1.00 98.19 506 PRO A O 1
ATOM 3876 N N . GLY A 1 507 ? -17.629 -13.155 -5.114 1.00 97.69 507 GLY A N 1
ATOM 3877 C CA . GLY A 1 507 ? -18.364 -13.677 -6.270 1.00 97.69 507 GLY A CA 1
ATOM 3878 C C . GLY A 1 507 ? -19.609 -14.491 -5.890 1.00 97.69 507 GLY A C 1
ATOM 3879 O O . GLY A 1 507 ? -20.660 -14.322 -6.507 1.00 97.69 507 GLY A O 1
ATOM 3880 N N . ASP A 1 508 ? -19.548 -15.290 -4.816 1.00 97.81 508 ASP A N 1
ATOM 3881 C CA . ASP A 1 508 ? -20.651 -16.164 -4.363 1.00 97.81 508 ASP A CA 1
ATOM 3882 C C . ASP A 1 508 ? -21.840 -15.393 -3.763 1.00 97.81 508 ASP A C 1
ATOM 3884 O O . ASP A 1 508 ? -22.946 -15.928 -3.617 1.00 97.81 508 ASP A O 1
ATOM 3888 N N . TYR A 1 509 ? -21.628 -14.138 -3.360 1.00 97.31 509 TYR A N 1
ATOM 3889 C CA . TYR A 1 509 ? -22.699 -13.245 -2.919 1.00 97.31 509 TYR A CA 1
ATOM 3890 C C . TYR A 1 509 ? -23.001 -12.103 -3.902 1.00 97.31 509 TYR A C 1
ATOM 3892 O O . TYR A 1 509 ? -23.864 -11.280 -3.608 1.00 97.31 509 TYR A O 1
ATOM 3900 N N . GLY A 1 510 ? -22.400 -12.126 -5.098 1.00 97.31 510 GLY A N 1
ATOM 3901 C CA . GLY A 1 510 ? -22.879 -11.394 -6.273 1.00 97.31 510 GLY A CA 1
ATOM 3902 C C . GLY A 1 510 ? -22.094 -10.144 -6.677 1.00 97.31 510 GLY A C 1
ATOM 3903 O O . GLY A 1 510 ? -22.552 -9.427 -7.565 1.00 97.31 510 GLY A O 1
ATOM 3904 N N . ALA A 1 511 ? -20.931 -9.861 -6.082 1.00 98.38 511 ALA A N 1
ATOM 3905 C CA . ALA A 1 511 ? -20.068 -8.793 -6.592 1.00 98.38 511 ALA A CA 1
ATOM 3906 C C . ALA A 1 511 ? -19.626 -9.097 -8.041 1.00 98.38 511 ALA A C 1
ATOM 3908 O O . ALA A 1 511 ? -19.453 -10.259 -8.409 1.00 98.38 511 ALA A O 1
ATOM 3909 N N . ASP A 1 512 ? -19.432 -8.072 -8.877 1.00 98.81 512 ASP A N 1
ATOM 3910 C CA . ASP A 1 512 ? -18.989 -8.261 -10.268 1.00 98.81 512 ASP A CA 1
ATOM 3911 C C . ASP A 1 512 ? -17.465 -8.175 -10.421 1.00 98.81 512 ASP A C 1
ATOM 3913 O O . ASP A 1 512 ? -16.885 -8.861 -11.266 1.00 98.81 512 ASP A O 1
ATOM 3917 N N . VAL A 1 513 ? -16.825 -7.345 -9.595 1.00 98.75 513 VAL A N 1
ATOM 3918 C CA . VAL A 1 513 ? -15.372 -7.149 -9.536 1.00 98.75 513 VAL A CA 1
ATOM 3919 C C . VAL A 1 513 ? -14.942 -6.822 -8.110 1.00 98.75 513 VAL A C 1
ATOM 3921 O O . VAL A 1 513 ? -15.661 -6.135 -7.387 1.00 98.75 513 VAL A O 1
ATOM 3924 N N . CYS A 1 514 ? -13.760 -7.283 -7.705 1.00 98.56 514 CYS A N 1
ATOM 3925 C CA . CYS A 1 514 ? -13.141 -6.937 -6.430 1.00 98.56 514 CYS A CA 1
ATOM 3926 C C . CYS A 1 514 ? -11.632 -6.762 -6.582 1.00 98.56 514 CYS A C 1
ATOM 3928 O O . CYS A 1 514 ? -11.004 -7.577 -7.254 1.00 98.56 514 CYS A O 1
ATOM 3930 N N . HIS A 1 515 ? -11.038 -5.759 -5.931 1.00 98.75 515 HIS A N 1
ATOM 3931 C CA . HIS A 1 515 ? -9.580 -5.705 -5.770 1.00 98.75 515 HIS A CA 1
ATOM 3932 C C . HIS A 1 515 ? -9.128 -6.288 -4.431 1.00 98.75 515 HIS A C 1
ATOM 3934 O O . HIS A 1 515 ? -9.841 -6.192 -3.435 1.00 98.75 515 HIS A O 1
ATOM 3940 N N . LEU A 1 516 ? -7.905 -6.818 -4.395 1.00 98.50 516 LEU A N 1
ATOM 3941 C CA . LEU A 1 516 ? -7.271 -7.333 -3.182 1.00 98.50 516 LEU A CA 1
ATOM 3942 C C . LEU A 1 516 ? -6.022 -6.523 -2.837 1.00 98.50 516 LEU A C 1
ATOM 3944 O O . LEU A 1 516 ? -5.110 -6.421 -3.655 1.00 98.50 516 LEU A O 1
ATOM 3948 N N . ASN A 1 517 ? -5.893 -6.021 -1.608 1.00 98.50 517 ASN A N 1
ATOM 3949 C CA . ASN A 1 517 ? -4.606 -5.508 -1.138 1.00 98.50 517 ASN A CA 1
ATOM 3950 C C . ASN A 1 517 ? -3.684 -6.679 -0.754 1.00 98.50 517 ASN A C 1
ATOM 3952 O O . ASN A 1 517 ? -3.695 -7.141 0.389 1.00 98.50 517 ASN A O 1
ATOM 3956 N N . LEU A 1 518 ? -2.806 -7.116 -1.665 1.00 98.44 518 LEU A N 1
ATOM 3957 C CA . LEU A 1 518 ? -1.793 -8.136 -1.330 1.00 98.44 518 LEU A CA 1
ATOM 3958 C C . LEU A 1 518 ? -0.839 -7.682 -0.205 1.00 98.44 518 LEU A C 1
ATOM 3960 O O . LEU A 1 518 ? -0.297 -8.499 0.528 1.00 98.44 518 LEU A O 1
ATOM 3964 N N . HIS A 1 519 ? -0.705 -6.367 -0.033 1.00 97.81 519 HIS A N 1
ATOM 3965 C CA . HIS A 1 519 ? 0.064 -5.679 1.010 1.00 97.81 519 HIS A CA 1
ATOM 3966 C C . HIS A 1 519 ? -0.731 -5.385 2.293 1.00 97.81 519 HIS A C 1
ATOM 3968 O O . HIS A 1 519 ? -0.342 -4.535 3.086 1.00 97.81 519 HIS A O 1
ATOM 3974 N N . LYS A 1 520 ? -1.875 -6.054 2.462 1.00 98.06 520 LYS A N 1
ATOM 3975 C CA . LYS A 1 520 ? -2.640 -6.134 3.710 1.00 98.06 520 LYS A CA 1
ATOM 3976 C C . LYS A 1 520 ? -2.917 -7.610 4.013 1.00 98.06 520 LYS A C 1
ATOM 3978 O O . LYS A 1 520 ? -2.291 -8.224 4.869 1.00 98.06 520 LYS A O 1
ATOM 3983 N N . THR A 1 521 ? -3.796 -8.233 3.228 1.00 98.56 521 THR A N 1
ATOM 3984 C CA . THR A 1 521 ? -4.291 -9.595 3.480 1.00 98.56 521 THR A CA 1
ATOM 3985 C C . THR A 1 521 ? -3.268 -10.695 3.162 1.00 98.56 521 THR A C 1
ATOM 3987 O O . THR A 1 521 ? -3.290 -11.738 3.813 1.00 98.56 521 THR A O 1
ATOM 3990 N N . PHE A 1 522 ? -2.357 -10.476 2.204 1.00 98.62 522 PHE A N 1
ATOM 3991 C CA . PHE A 1 522 ? -1.463 -11.513 1.653 1.00 98.62 522 PHE A CA 1
ATOM 3992 C C . PHE A 1 522 ? 0.039 -11.186 1.801 1.00 98.62 522 PHE A C 1
ATOM 3994 O O . PHE A 1 522 ? 0.843 -11.473 0.909 1.00 98.62 522 PHE A O 1
ATOM 4001 N N . CYS A 1 523 ? 0.391 -10.589 2.941 1.00 98.12 523 CYS A N 1
ATOM 4002 C CA . CYS A 1 523 ? 1.744 -10.486 3.504 1.00 98.12 523 CYS A CA 1
ATOM 4003 C C . CYS A 1 523 ? 2.813 -9.672 2.745 1.00 98.12 523 CYS A C 1
ATOM 4005 O O . CYS A 1 523 ? 3.945 -9.615 3.229 1.00 98.12 523 CYS A O 1
ATOM 4007 N N . ILE A 1 524 ? 2.513 -8.989 1.627 1.00 97.25 524 ILE A N 1
ATOM 4008 C CA . ILE A 1 524 ? 3.472 -8.021 1.043 1.00 97.25 524 ILE A CA 1
ATOM 4009 C C . ILE A 1 524 ? 3.762 -6.921 2.086 1.00 97.25 524 ILE A C 1
ATOM 4011 O O . ILE A 1 524 ? 2.815 -6.361 2.637 1.00 97.25 524 ILE A O 1
ATOM 4015 N N . PRO A 1 525 ? 5.036 -6.602 2.387 1.00 94.06 525 PRO A N 1
ATOM 4016 C CA . PRO A 1 525 ? 5.379 -5.693 3.473 1.00 94.06 525 PRO A CA 1
ATOM 4017 C C . PRO A 1 525 ? 4.966 -4.261 3.152 1.00 94.06 525 PRO A C 1
ATOM 4019 O O . PRO A 1 525 ? 5.220 -3.752 2.060 1.00 94.06 525 PRO A O 1
ATOM 4022 N N . HIS A 1 526 ? 4.410 -3.573 4.150 1.00 94.88 526 HIS A N 1
ATOM 4023 C CA . HIS A 1 526 ? 3.916 -2.199 4.027 1.00 94.88 526 HIS A CA 1
ATOM 4024 C C . HIS A 1 526 ? 5.010 -1.187 3.655 1.00 94.88 526 HIS A C 1
ATOM 4026 O O . HIS A 1 526 ? 4.699 -0.120 3.129 1.00 94.88 526 HIS A O 1
ATOM 4032 N N . GLY A 1 527 ? 6.287 -1.493 3.923 1.00 90.12 527 GLY A N 1
ATOM 4033 C CA . GLY A 1 527 ? 7.451 -0.767 3.389 1.00 90.12 527 GLY A CA 1
ATOM 4034 C C . GLY A 1 527 ? 7.514 0.734 3.715 1.00 90.12 527 GLY A C 1
ATOM 4035 O O . GLY A 1 527 ? 8.041 1.507 2.919 1.00 90.12 527 GLY A O 1
ATOM 4036 N N . GLY A 1 528 ? 6.916 1.170 4.829 1.00 84.69 528 GLY A N 1
ATOM 4037 C CA . GLY A 1 528 ? 6.787 2.595 5.180 1.00 84.69 528 GLY A CA 1
ATOM 4038 C C . GLY A 1 528 ? 5.769 3.375 4.329 1.00 84.69 528 GLY A C 1
ATOM 4039 O O . GLY A 1 528 ? 5.738 4.602 4.371 1.00 84.69 528 GLY A O 1
ATOM 4040 N N . GLY A 1 529 ? 4.935 2.687 3.541 1.00 81.81 529 GLY A N 1
ATOM 4041 C CA . GLY A 1 529 ? 3.957 3.279 2.618 1.00 81.81 529 GLY A CA 1
ATOM 4042 C C . GLY A 1 529 ? 4.078 2.802 1.165 1.00 81.81 529 GLY A C 1
ATOM 4043 O O . GLY A 1 529 ? 3.602 3.487 0.258 1.00 81.81 529 GLY A O 1
ATOM 4044 N N . GLY A 1 530 ? 4.731 1.665 0.920 1.00 81.75 530 GLY A N 1
ATOM 4045 C CA . GLY A 1 530 ? 4.896 1.030 -0.388 1.00 81.75 530 GLY A CA 1
ATOM 4046 C C . GLY A 1 530 ? 6.170 0.177 -0.463 1.00 81.75 530 GLY A C 1
ATOM 4047 O O . GLY A 1 530 ? 7.169 0.551 0.151 1.00 81.75 530 GLY A O 1
ATOM 4048 N N . PRO A 1 531 ? 6.198 -0.918 -1.241 1.00 90.44 531 PRO A N 1
ATOM 4049 C CA . PRO A 1 531 ? 5.344 -1.187 -2.400 1.00 90.44 531 PRO A CA 1
ATOM 4050 C C . PRO A 1 531 ? 3.965 -1.772 -2.061 1.00 90.44 531 PRO A C 1
ATOM 4052 O O . PRO A 1 531 ? 3.676 -2.135 -0.926 1.00 90.44 531 PRO A O 1
ATOM 4055 N N . GLY A 1 532 ? 3.114 -1.887 -3.078 1.00 90.25 532 GLY A N 1
ATOM 4056 C CA . GLY A 1 532 ? 1.874 -2.650 -3.015 1.00 90.25 532 GLY A CA 1
ATOM 4057 C C . GLY A 1 532 ? 1.619 -3.418 -4.310 1.00 90.25 532 GLY A C 1
ATOM 4058 O O . GLY A 1 532 ? 2.316 -3.243 -5.303 1.00 90.25 532 GLY A O 1
ATOM 4059 N N . MET A 1 533 ? 0.594 -4.263 -4.273 1.00 96.50 533 MET A N 1
ATOM 4060 C CA . MET A 1 533 ? -0.109 -4.824 -5.429 1.00 96.50 533 MET A CA 1
ATOM 4061 C C . MET A 1 533 ? -1.610 -4.810 -5.116 1.00 96.50 533 MET A C 1
ATOM 4063 O O . MET A 1 533 ? -1.988 -4.941 -3.942 1.00 96.50 533 MET A O 1
ATOM 4067 N N . GLY A 1 534 ? -2.431 -4.607 -6.146 1.00 98.06 534 GLY A N 1
ATOM 4068 C CA . GLY A 1 534 ? -3.890 -4.486 -6.076 1.00 98.06 534 GLY A CA 1
ATOM 4069 C C . GLY A 1 534 ? -4.619 -5.276 -7.170 1.00 98.06 534 GLY A C 1
ATOM 4070 O O . GLY A 1 534 ? -5.412 -4.668 -7.888 1.00 98.06 534 GLY A O 1
ATOM 4071 N N . PRO A 1 535 ? -4.340 -6.582 -7.356 1.00 98.50 535 PRO A N 1
ATOM 4072 C CA . PRO A 1 535 ? -4.972 -7.391 -8.393 1.00 98.50 535 PRO A CA 1
ATOM 4073 C C . PRO A 1 535 ? -6.495 -7.378 -8.274 1.00 98.50 535 PRO A C 1
ATOM 4075 O O . PRO A 1 535 ? -7.032 -7.330 -7.164 1.00 98.50 535 PRO A O 1
ATOM 4078 N N . ILE A 1 536 ? -7.175 -7.460 -9.419 1.00 98.69 536 ILE A N 1
ATOM 4079 C CA . ILE A 1 536 ? -8.640 -7.516 -9.489 1.00 98.69 536 ILE A CA 1
ATOM 4080 C C . ILE A 1 536 ? -9.123 -8.903 -9.895 1.00 98.69 536 ILE A C 1
ATOM 4082 O O . ILE A 1 536 ? -8.663 -9.433 -10.901 1.00 98.69 536 ILE A O 1
ATOM 4086 N N . GLY A 1 537 ? -10.062 -9.465 -9.135 1.00 98.62 537 GLY A N 1
ATOM 4087 C CA . GLY A 1 537 ? -10.896 -10.592 -9.548 1.00 98.62 537 GLY A CA 1
ATOM 4088 C C . GLY A 1 537 ? -12.182 -10.086 -10.200 1.00 98.62 537 GLY A C 1
ATOM 4089 O O . GLY A 1 537 ? -12.744 -9.091 -9.743 1.00 98.62 537 GLY A O 1
ATOM 4090 N N . VAL A 1 538 ? -12.634 -10.739 -11.272 1.00 98.69 538 VAL A N 1
ATOM 4091 C CA . VAL A 1 538 ? -13.827 -10.361 -12.046 1.00 98.69 538 VAL A CA 1
ATOM 4092 C C . VAL A 1 538 ? -14.684 -11.566 -12.435 1.00 98.69 538 VAL A C 1
ATOM 4094 O O . VAL A 1 538 ? -14.183 -12.678 -12.620 1.00 98.69 538 VAL A O 1
ATOM 4097 N N . ASN A 1 539 ? -15.989 -11.344 -12.601 1.00 98.12 539 ASN A N 1
ATOM 4098 C CA . ASN A 1 539 ? -16.899 -12.345 -13.159 1.00 98.12 539 ASN A CA 1
ATOM 4099 C C . ASN A 1 539 ? -16.835 -12.417 -14.701 1.00 98.12 539 ASN A C 1
ATOM 4101 O O . ASN A 1 539 ? -16.201 -11.587 -15.360 1.00 98.12 539 ASN A O 1
ATOM 4105 N N . ASP A 1 540 ? -17.540 -13.392 -15.285 1.00 96.94 540 ASP A N 1
ATOM 4106 C CA . ASP A 1 540 ? -17.622 -13.615 -16.738 1.00 96.94 540 ASP A CA 1
ATOM 4107 C C . ASP A 1 540 ? -17.959 -12.359 -17.555 1.00 96.94 540 ASP A C 1
ATOM 4109 O O . ASP A 1 540 ? -17.430 -12.174 -18.652 1.00 96.94 540 ASP A O 1
ATOM 4113 N N . LYS A 1 541 ? -18.830 -11.479 -17.035 1.00 96.75 541 LYS A N 1
ATOM 4114 C CA . LYS A 1 541 ? -19.272 -10.264 -17.743 1.00 96.75 541 LYS A CA 1
ATOM 4115 C C . LYS A 1 541 ? -18.106 -9.301 -17.970 1.00 96.75 541 LYS A C 1
ATOM 4117 O O . LYS A 1 541 ? -18.065 -8.622 -18.992 1.00 96.75 541 LYS A O 1
ATOM 4122 N N . LEU A 1 542 ? -17.201 -9.221 -16.993 1.00 98.44 542 LEU A N 1
ATOM 4123 C CA . LEU A 1 542 ? -16.106 -8.254 -16.933 1.00 98.44 542 LEU A CA 1
ATOM 4124 C C . LEU A 1 542 ? -14.763 -8.821 -17.418 1.00 98.44 542 LEU A C 1
ATOM 4126 O O . LEU A 1 542 ? -13.885 -8.049 -17.793 1.00 98.44 542 LEU A O 1
ATOM 4130 N N . LYS A 1 543 ? -14.621 -10.150 -17.504 1.00 97.75 543 LYS A N 1
ATOM 4131 C CA . LYS A 1 543 ? -13.434 -10.852 -18.028 1.00 97.75 543 LYS A CA 1
ATOM 4132 C C . LYS A 1 543 ? -12.905 -10.318 -19.380 1.00 97.75 543 LYS A C 1
ATOM 4134 O O . LYS A 1 543 ? -11.696 -10.118 -19.472 1.00 97.75 543 LYS A O 1
ATOM 4139 N N . PRO A 1 544 ? -13.731 -9.997 -20.405 1.00 98.00 544 PRO A N 1
ATOM 4140 C CA . PRO A 1 544 ? -13.237 -9.422 -21.669 1.00 98.00 544 PRO A CA 1
ATOM 4141 C C . PRO A 1 544 ? -12.666 -7.998 -21.541 1.00 98.00 544 PRO A C 1
ATOM 4143 O O . PRO A 1 544 ? -11.978 -7.519 -22.443 1.00 98.00 544 PRO A O 1
ATOM 4146 N N . PHE A 1 545 ? -12.957 -7.320 -20.430 1.00 98.06 545 PHE A N 1
ATOM 4147 C CA . PHE A 1 545 ? -12.646 -5.916 -20.163 1.00 98.06 545 PHE A CA 1
ATOM 4148 C C . PHE A 1 545 ? -11.560 -5.752 -19.090 1.00 98.06 545 PHE A C 1
ATOM 4150 O O . PHE A 1 545 ? -11.374 -4.660 -18.561 1.00 98.06 545 PHE A O 1
ATOM 4157 N N . LEU A 1 546 ? -10.823 -6.817 -18.760 1.00 97.88 546 LEU A N 1
ATOM 4158 C CA . LEU A 1 546 ? -9.634 -6.713 -17.914 1.00 97.88 546 LEU A CA 1
ATOM 4159 C C . LEU A 1 546 ? -8.560 -5.804 -18.558 1.00 97.88 546 LEU A C 1
ATOM 4161 O O . LEU A 1 546 ? -8.550 -5.635 -19.781 1.00 97.88 546 LEU A O 1
ATOM 4165 N N . PRO A 1 547 ? -7.636 -5.220 -17.772 1.00 96.12 547 PRO A N 1
ATOM 4166 C CA . PRO A 1 547 ? -6.530 -4.432 -18.311 1.00 96.12 547 PRO A CA 1
ATOM 4167 C C . PRO A 1 547 ? -5.650 -5.236 -19.274 1.00 96.12 547 PRO A C 1
ATOM 4169 O O . PRO A 1 547 ? -5.233 -6.350 -18.957 1.00 96.12 547 PRO A O 1
ATOM 4172 N N . GLY A 1 548 ? -5.342 -4.651 -20.430 1.00 94.69 548 GLY A N 1
ATOM 4173 C CA . GLY A 1 548 ? -4.424 -5.207 -21.431 1.00 94.69 548 GLY A CA 1
ATOM 4174 C C . GLY A 1 548 ? -3.159 -4.357 -21.563 1.00 94.69 548 GLY A C 1
ATOM 4175 O O . GLY A 1 548 ? -3.117 -3.243 -21.054 1.00 94.69 548 GLY A O 1
ATOM 4176 N N . HIS A 1 549 ? -2.098 -4.830 -22.219 1.00 95.25 549 HIS A N 1
ATOM 4177 C CA . HIS A 1 549 ? -0.840 -4.060 -22.317 1.00 95.25 549 HIS A CA 1
ATOM 4178 C C . HIS A 1 549 ? -0.239 -4.078 -23.733 1.00 95.25 549 HIS A C 1
ATOM 4180 O O . HIS A 1 549 ? -0.187 -5.143 -24.349 1.00 95.25 549 HIS A O 1
ATOM 4186 N N . PRO A 1 550 ? 0.205 -2.920 -24.274 1.00 90.62 550 PRO A N 1
ATOM 4187 C CA . PRO A 1 550 ? 0.570 -2.787 -25.687 1.00 90.62 550 PRO A CA 1
ATOM 4188 C C . PRO A 1 550 ? 1.883 -3.472 -26.092 1.00 90.62 550 PRO A C 1
ATOM 4190 O O . PRO A 1 550 ? 2.080 -3.704 -27.280 1.00 90.62 550 PRO A O 1
ATOM 4193 N N . VAL A 1 551 ? 2.787 -3.776 -25.150 1.00 89.44 551 VAL A N 1
ATOM 4194 C CA . VAL A 1 551 ? 4.075 -4.438 -25.455 1.00 89.44 551 VAL A CA 1
ATOM 4195 C C . VAL A 1 551 ? 3.960 -5.956 -25.311 1.00 89.44 551 VAL A C 1
ATOM 4197 O O . VAL A 1 551 ? 4.346 -6.698 -26.209 1.00 89.44 551 VAL A O 1
ATOM 4200 N N . ARG A 1 552 ? 3.397 -6.423 -24.191 1.00 90.00 552 ARG A N 1
ATOM 4201 C CA . ARG A 1 552 ? 3.042 -7.828 -23.956 1.00 90.00 552 ARG A CA 1
ATOM 4202 C C . ARG A 1 552 ? 1.688 -7.863 -23.269 1.00 90.00 552 ARG A C 1
ATOM 4204 O O . ARG A 1 552 ? 1.609 -7.519 -22.096 1.00 90.00 552 ARG A O 1
ATOM 4211 N N . ASN A 1 553 ? 0.649 -8.314 -23.963 1.00 90.69 553 ASN A N 1
ATOM 4212 C CA . ASN A 1 553 ? -0.657 -8.484 -23.336 1.00 90.69 553 ASN A CA 1
ATOM 4213 C C . ASN A 1 553 ? -0.628 -9.691 -22.368 1.00 90.69 553 ASN A C 1
ATOM 4215 O O . ASN A 1 553 ? -0.184 -10.761 -22.796 1.00 90.69 553 ASN A O 1
ATOM 4219 N N . PRO A 1 554 ? -1.079 -9.566 -21.102 1.00 90.62 554 PRO A N 1
ATOM 4220 C CA . PRO A 1 554 ? -1.219 -10.710 -20.197 1.00 90.62 554 PRO A CA 1
ATOM 4221 C C . PRO A 1 554 ? -2.179 -11.771 -20.753 1.00 90.62 554 PRO A C 1
ATOM 4223 O O . PRO A 1 554 ? -3.058 -11.457 -21.557 1.00 90.62 554 PRO A O 1
ATOM 4226 N N . SER A 1 555 ? -2.074 -13.021 -20.288 1.00 88.69 555 SER A N 1
ATOM 4227 C CA . SER A 1 555 ? -2.995 -14.109 -20.681 1.00 88.69 555 SER A CA 1
ATOM 4228 C C . SER A 1 555 ? -4.457 -13.814 -20.320 1.00 88.69 555 SER A C 1
ATOM 4230 O O . SER A 1 555 ? -5.369 -14.243 -21.023 1.00 88.69 555 SER A O 1
ATOM 4232 N N . THR A 1 556 ? -4.666 -13.059 -19.241 1.00 89.50 556 THR A N 1
ATOM 4233 C CA . THR A 1 556 ? -5.954 -12.562 -18.742 1.00 89.50 556 THR A CA 1
ATOM 4234 C C . THR A 1 556 ? -6.303 -11.160 -19.270 1.00 89.50 556 THR A C 1
ATOM 4236 O O . THR A 1 556 ? -7.323 -10.599 -18.882 1.00 89.50 556 THR A O 1
ATOM 4239 N N . GLY A 1 557 ? -5.478 -10.573 -20.148 1.00 90.38 557 GLY A N 1
ATOM 4240 C CA . GLY A 1 557 ? -5.591 -9.178 -20.578 1.00 90.38 557 GLY A CA 1
ATOM 4241 C C . GLY A 1 557 ? -6.698 -8.919 -21.605 1.00 90.38 557 GLY A C 1
ATOM 4242 O O . GLY A 1 557 ? -6.712 -9.521 -22.681 1.00 90.38 557 GLY A O 1
ATOM 4243 N N . GLY A 1 558 ? -7.595 -7.985 -21.285 1.00 92.81 558 GLY A N 1
ATOM 4244 C CA . GLY A 1 558 ? -8.753 -7.594 -22.092 1.00 92.81 558 GLY A CA 1
ATOM 4245 C C . GLY A 1 558 ? -8.620 -6.219 -22.762 1.00 92.81 558 GLY A C 1
ATOM 4246 O O . GLY A 1 558 ? -7.524 -5.731 -23.038 1.00 92.81 558 GLY A O 1
ATOM 4247 N N . SER A 1 559 ? -9.760 -5.586 -23.057 1.00 92.38 559 SER A N 1
ATOM 4248 C CA . SER A 1 559 ? -9.823 -4.392 -23.917 1.00 92.38 559 SER A CA 1
ATOM 4249 C C . SER A 1 559 ? -9.561 -3.041 -23.237 1.00 92.38 559 SER A C 1
ATOM 4251 O O . SER A 1 559 ? -9.511 -2.032 -23.935 1.00 92.38 559 SER A O 1
ATOM 4253 N N . VAL A 1 560 ? -9.430 -2.976 -21.907 1.00 86.81 560 VAL A N 1
ATOM 4254 C CA . VAL A 1 560 ? -9.331 -1.698 -21.159 1.00 86.81 560 VAL A CA 1
ATOM 4255 C C . VAL A 1 560 ? -7.990 -0.974 -21.348 1.00 86.81 560 VAL A C 1
ATOM 4257 O O . VAL A 1 560 ? -7.871 0.211 -21.041 1.00 86.81 560 VAL A O 1
ATOM 4260 N N . GLY A 1 561 ? -6.983 -1.651 -21.903 1.00 89.69 561 GLY A N 1
ATOM 4261 C CA . GLY A 1 561 ? -5.638 -1.094 -22.036 1.00 89.69 561 GLY A CA 1
ATOM 4262 C C . GLY A 1 561 ? -4.896 -1.022 -20.698 1.00 89.69 561 GLY A C 1
ATOM 4263 O O . GLY A 1 561 ? -5.309 -1.627 -19.704 1.00 89.69 561 GLY A O 1
ATOM 4264 N N . ALA A 1 562 ? -3.746 -0.345 -20.700 1.00 91.19 562 ALA A N 1
ATOM 4265 C CA . ALA A 1 562 ? -2.757 -0.480 -19.636 1.00 91.19 562 ALA A CA 1
ATOM 4266 C C . ALA A 1 562 ? -3.040 0.450 -18.449 1.00 91.19 562 ALA A C 1
ATOM 4268 O O . ALA A 1 562 ? -3.006 1.671 -18.580 1.00 91.19 562 ALA A O 1
ATOM 4269 N N . VAL A 1 563 ? -3.223 -0.139 -17.263 1.00 91.62 563 VAL A N 1
ATOM 4270 C CA . VAL A 1 563 ? -3.358 0.580 -15.976 1.00 91.62 563 VAL A CA 1
ATOM 4271 C C . VAL A 1 563 ? -2.053 0.612 -15.167 1.00 91.62 563 VAL A C 1
ATOM 4273 O O . VAL A 1 563 ? -2.008 1.113 -14.041 1.00 91.62 563 VAL A O 1
ATOM 4276 N N . SER A 1 564 ? -0.981 0.027 -15.702 1.00 91.06 564 SER A N 1
ATOM 4277 C CA . SER A 1 564 ? 0.370 0.029 -15.134 1.00 91.06 564 SER A CA 1
ATOM 4278 C C . SER A 1 564 ? 1.409 -0.110 -16.248 1.00 91.06 564 SER A C 1
ATOM 4280 O O . SER A 1 564 ? 1.130 -0.660 -17.312 1.00 91.06 564 SER A O 1
ATOM 4282 N N . ALA A 1 565 ? 2.619 0.404 -16.011 1.00 87.00 565 ALA A N 1
ATOM 4283 C CA . ALA A 1 565 ? 3.678 0.449 -17.023 1.00 87.00 565 ALA A CA 1
ATOM 4284 C C . ALA A 1 565 ? 4.240 -0.937 -17.401 1.00 87.00 565 ALA A C 1
ATOM 4286 O O . ALA A 1 565 ? 4.772 -1.092 -18.497 1.00 87.00 565 ALA A O 1
ATOM 4287 N N . ALA A 1 566 ? 4.090 -1.941 -16.532 1.00 91.44 566 ALA A N 1
ATOM 4288 C CA . ALA A 1 566 ? 4.440 -3.339 -16.782 1.00 91.44 566 ALA A CA 1
ATOM 4289 C C . ALA A 1 566 ? 3.176 -4.224 -16.739 1.00 91.44 566 ALA A C 1
ATOM 4291 O O . ALA A 1 566 ? 2.241 -3.873 -16.011 1.00 91.44 566 ALA A O 1
ATOM 4292 N N . PRO A 1 567 ? 3.125 -5.355 -17.475 1.00 91.62 567 PRO A N 1
ATOM 4293 C CA . PRO A 1 567 ? 1.866 -6.068 -17.710 1.00 91.62 567 PRO A CA 1
ATOM 4294 C C . PRO A 1 567 ? 1.293 -6.744 -16.452 1.00 91.62 567 PRO A C 1
ATOM 4296 O O . PRO A 1 567 ? 0.080 -6.840 -16.310 1.00 91.62 567 PRO A O 1
ATOM 4299 N N . GLU A 1 568 ? 2.148 -7.140 -15.508 1.00 93.94 568 GLU A N 1
ATOM 4300 C CA . GLU A 1 568 ? 1.787 -7.721 -14.205 1.00 93.94 568 GLU A CA 1
ATOM 4301 C C . GLU A 1 568 ? 2.296 -6.845 -13.038 1.00 93.94 568 GLU A C 1
ATOM 4303 O O . GLU A 1 568 ? 2.677 -7.332 -11.972 1.00 93.94 568 GLU A O 1
ATOM 4308 N N . GLY A 1 569 ? 2.353 -5.524 -13.261 1.00 93.19 569 GLY A N 1
ATOM 4309 C CA . GLY A 1 569 ? 2.695 -4.532 -12.242 1.00 93.19 569 GLY A CA 1
ATOM 4310 C C . GLY A 1 569 ? 4.087 -4.737 -11.632 1.00 93.19 569 GLY A C 1
ATOM 4311 O O . GLY A 1 569 ? 5.100 -4.737 -12.332 1.00 93.19 569 GLY A O 1
ATOM 4312 N N . SER A 1 570 ? 4.154 -4.878 -10.307 1.00 94.06 570 SER A N 1
ATOM 4313 C CA . SER A 1 570 ? 5.389 -5.163 -9.564 1.00 94.06 570 SER A CA 1
ATOM 4314 C C . SER A 1 570 ? 5.584 -6.675 -9.386 1.00 94.06 570 SER A C 1
ATOM 4316 O O . SER A 1 570 ? 5.492 -7.205 -8.282 1.00 94.06 570 SER A O 1
ATOM 4318 N N . ALA A 1 571 ? 5.868 -7.380 -10.483 1.00 93.44 571 ALA A N 1
ATOM 4319 C CA . ALA A 1 571 ? 5.915 -8.846 -10.516 1.00 93.44 571 ALA A CA 1
ATOM 4320 C C . ALA A 1 571 ? 6.851 -9.500 -9.471 1.00 93.44 571 ALA A C 1
ATOM 4322 O O . ALA A 1 571 ? 6.523 -10.559 -8.939 1.00 93.44 571 ALA A O 1
ATOM 4323 N N . SER A 1 572 ? 7.975 -8.865 -9.116 1.00 92.44 572 SER A N 1
ATOM 4324 C CA . SER A 1 572 ? 8.990 -9.431 -8.206 1.00 92.44 572 SER A CA 1
ATOM 4325 C C . SER A 1 572 ? 8.567 -9.558 -6.740 1.00 92.44 572 SER A C 1
ATOM 4327 O O . SER A 1 572 ? 9.229 -10.269 -5.987 1.00 92.44 572 SER A O 1
ATOM 4329 N N . ILE A 1 573 ? 7.458 -8.929 -6.332 1.00 95.69 573 ILE A N 1
ATOM 4330 C CA . ILE A 1 573 ? 6.884 -9.065 -4.979 1.00 95.69 573 ILE A CA 1
ATOM 4331 C C . ILE A 1 573 ? 5.667 -10.000 -4.920 1.00 95.69 573 ILE A C 1
ATOM 4333 O O . ILE A 1 573 ? 5.236 -10.364 -3.830 1.00 95.69 573 ILE A O 1
ATOM 4337 N N . LEU A 1 574 ? 5.155 -10.474 -6.062 1.00 97.50 574 LEU A N 1
ATOM 4338 C CA . LEU A 1 574 ? 4.118 -11.516 -6.108 1.00 97.50 574 LEU A CA 1
ATOM 4339 C C . LEU A 1 574 ? 4.532 -12.875 -5.493 1.00 97.50 574 LEU A C 1
ATOM 4341 O O . LEU A 1 574 ? 3.653 -13.535 -4.929 1.00 97.50 574 LEU A O 1
ATOM 4345 N N . PRO A 1 575 ? 5.820 -13.299 -5.508 1.00 97.38 575 PRO A N 1
ATOM 4346 C CA . PRO A 1 575 ? 6.268 -14.480 -4.772 1.00 97.38 575 PRO A CA 1
ATOM 4347 C C . PRO A 1 575 ? 5.904 -14.477 -3.284 1.00 97.38 575 PRO A C 1
ATOM 4349 O O . PRO A 1 575 ? 5.669 -15.548 -2.741 1.00 97.38 575 PRO A O 1
ATOM 4352 N N . ILE A 1 576 ? 5.792 -13.312 -2.635 1.00 97.50 576 ILE A N 1
ATOM 4353 C CA . ILE A 1 576 ? 5.419 -13.202 -1.215 1.00 97.50 576 ILE A CA 1
ATOM 4354 C C . ILE A 1 576 ? 4.041 -13.826 -0.969 1.00 97.50 576 ILE A C 1
ATOM 4356 O O . ILE A 1 576 ? 3.904 -14.774 -0.198 1.00 97.50 576 ILE A O 1
ATOM 4360 N N . SER A 1 577 ? 3.020 -13.325 -1.670 1.00 98.38 577 SER A N 1
ATOM 4361 C CA . SER A 1 577 ? 1.638 -13.786 -1.517 1.00 98.38 577 SER A CA 1
ATOM 4362 C C . SER A 1 577 ? 1.454 -15.220 -2.013 1.00 98.38 577 SER A C 1
ATOM 4364 O O . SER A 1 577 ? 0.680 -15.976 -1.429 1.00 98.38 577 SER A O 1
ATOM 4366 N N . TRP A 1 578 ? 2.200 -15.618 -3.050 1.00 98.44 578 TRP A N 1
ATOM 4367 C CA . TRP A 1 578 ? 2.254 -17.007 -3.507 1.00 98.44 578 TRP A CA 1
ATOM 4368 C C . TRP A 1 578 ? 2.813 -17.932 -2.410 1.00 98.44 578 TRP A C 1
ATOM 4370 O O . TRP A 1 578 ? 2.221 -18.973 -2.124 1.00 98.44 578 TRP A O 1
ATOM 4380 N N . VAL A 1 579 ? 3.905 -17.535 -1.742 1.00 97.38 579 VAL A N 1
ATOM 4381 C CA . VAL A 1 579 ? 4.517 -18.308 -0.651 1.00 97.38 579 VAL A CA 1
ATOM 4382 C C . VAL A 1 579 ? 3.580 -18.385 0.557 1.00 97.38 579 VAL A C 1
ATOM 4384 O O . VAL A 1 579 ? 3.349 -19.485 1.055 1.00 97.38 579 VAL A O 1
ATOM 4387 N N . TYR A 1 580 ? 2.956 -17.275 0.961 1.00 98.25 580 TYR A N 1
ATOM 4388 C CA . TYR A 1 580 ? 1.946 -17.248 2.027 1.00 98.25 580 TYR A CA 1
ATOM 4389 C C . TYR A 1 580 ? 0.801 -18.245 1.770 1.00 98.25 580 TYR A C 1
ATOM 4391 O O . TYR A 1 580 ? 0.551 -19.136 2.588 1.00 98.25 580 TYR A O 1
ATOM 4399 N N . ILE A 1 581 ? 0.147 -18.156 0.603 1.00 97.94 581 ILE A N 1
ATOM 4400 C CA . ILE A 1 581 ? -0.971 -19.038 0.227 1.00 97.94 581 ILE A CA 1
ATOM 4401 C C . ILE A 1 581 ? -0.529 -20.508 0.216 1.00 97.94 581 ILE A C 1
ATOM 4403 O O . ILE A 1 581 ? -1.234 -21.368 0.747 1.00 97.94 581 ILE A O 1
ATOM 4407 N N . ALA A 1 582 ? 0.650 -20.806 -0.336 1.00 96.00 582 ALA A N 1
ATOM 4408 C CA . ALA A 1 582 ? 1.162 -22.168 -0.425 1.00 96.00 582 ALA A CA 1
ATOM 4409 C C . ALA A 1 582 ? 1.577 -22.763 0.937 1.00 96.00 582 ALA A C 1
ATOM 4411 O O . ALA A 1 582 ? 1.413 -23.967 1.147 1.00 96.00 582 ALA A O 1
ATOM 4412 N N . MET A 1 583 ? 2.094 -21.967 1.880 1.00 93.75 583 MET A N 1
ATOM 4413 C CA . MET A 1 583 ? 2.457 -22.461 3.219 1.00 93.75 583 MET A CA 1
ATOM 4414 C C . MET A 1 583 ? 1.248 -22.609 4.136 1.00 93.75 583 MET A C 1
ATOM 4416 O O . MET A 1 583 ? 1.157 -23.596 4.862 1.00 93.75 583 MET A O 1
ATOM 4420 N N . MET A 1 584 ? 0.305 -21.668 4.082 1.00 94.50 584 MET A N 1
ATOM 4421 C CA . MET A 1 584 ? -0.922 -21.723 4.878 1.00 94.50 584 MET A CA 1
ATOM 4422 C C . MET A 1 584 ? -1.888 -22.798 4.368 1.00 94.50 584 MET A C 1
ATOM 4424 O O . MET A 1 584 ? -2.504 -23.519 5.160 1.00 94.50 584 MET A O 1
ATOM 4428 N N . GLY A 1 585 ? -2.025 -22.917 3.043 1.00 91.44 585 GLY A N 1
ATOM 4429 C CA . GLY A 1 585 ? -3.032 -23.748 2.390 1.00 91.44 585 GLY A CA 1
ATOM 4430 C C . GLY A 1 585 ? -4.467 -23.394 2.806 1.00 91.44 585 GLY A C 1
ATOM 4431 O O . GLY A 1 585 ? -4.717 -22.500 3.618 1.00 91.44 585 GLY A O 1
ATOM 4432 N N . LYS A 1 586 ? -5.445 -24.145 2.290 1.00 90.38 586 LYS A N 1
ATOM 4433 C CA . LYS A 1 586 ? -6.877 -23.893 2.555 1.00 90.38 586 LYS A CA 1
ATOM 4434 C C . LYS A 1 586 ? -7.249 -23.745 4.041 1.00 90.38 586 LYS A C 1
ATOM 4436 O O . LYS A 1 586 ? -8.016 -22.852 4.397 1.00 90.38 586 LYS A O 1
ATOM 4441 N N . ARG A 1 587 ? -6.695 -24.591 4.920 1.00 90.69 587 ARG A N 1
ATOM 4442 C CA . ARG A 1 587 ? -7.014 -24.584 6.362 1.00 90.69 587 ARG A CA 1
ATOM 4443 C C . ARG A 1 587 ? -6.312 -23.471 7.128 1.00 90.69 587 ARG A C 1
ATOM 4445 O O . ARG A 1 587 ? -6.964 -22.833 7.945 1.00 90.69 587 ARG A O 1
ATOM 4452 N N . GLY A 1 588 ? -5.028 -23.221 6.860 1.00 93.25 588 GLY A N 1
ATOM 4453 C CA . GLY A 1 588 ? -4.291 -22.141 7.517 1.00 93.25 588 GLY A CA 1
ATOM 4454 C C . GLY A 1 588 ? -4.876 -20.775 7.172 1.00 93.25 588 GLY A C 1
ATOM 4455 O O . GLY A 1 588 ? -5.094 -19.973 8.072 1.00 93.25 588 GLY A O 1
ATOM 4456 N N . LEU A 1 589 ? -5.220 -20.545 5.898 1.00 97.06 589 LEU A N 1
ATOM 4457 C CA . LEU A 1 589 ? -5.863 -19.305 5.449 1.00 97.06 589 LEU A CA 1
ATOM 4458 C C . LEU A 1 589 ? -7.215 -19.076 6.138 1.00 97.06 589 LEU A C 1
ATOM 4460 O O . LEU A 1 589 ? -7.453 -18.005 6.684 1.00 97.06 589 LEU A O 1
ATOM 4464 N N . THR A 1 590 ? -8.062 -20.109 6.189 1.00 97.00 590 THR A N 1
ATOM 4465 C CA . THR A 1 590 ? -9.351 -20.033 6.896 1.00 97.00 590 THR A CA 1
ATOM 4466 C C . THR A 1 590 ? -9.149 -19.745 8.389 1.00 97.00 590 THR A C 1
ATOM 4468 O O . THR A 1 590 ? -9.838 -18.904 8.962 1.00 97.00 590 THR A O 1
ATOM 4471 N N . GLN A 1 591 ? -8.187 -20.415 9.036 1.00 96.62 591 GLN A N 1
ATOM 4472 C CA . GLN A 1 591 ? -7.898 -20.213 10.457 1.00 96.62 591 GLN A CA 1
ATOM 4473 C C . GLN A 1 591 ? -7.346 -18.809 10.747 1.00 96.62 591 GLN A C 1
ATOM 4475 O O . GLN A 1 591 ? -7.705 -18.233 11.770 1.00 96.62 591 GLN A O 1
ATOM 4480 N N . ALA A 1 592 ? -6.543 -18.234 9.847 1.00 97.81 592 ALA A N 1
ATOM 4481 C CA . ALA A 1 592 ? -6.072 -16.855 9.956 1.00 97.81 592 ALA A CA 1
ATOM 4482 C C . ALA A 1 592 ? -7.249 -15.868 10.028 1.00 97.81 592 ALA A C 1
ATOM 4484 O O . ALA A 1 592 ? -7.341 -15.109 10.990 1.00 97.81 592 ALA A O 1
ATOM 4485 N N . SER A 1 593 ? -8.211 -15.941 9.102 1.00 98.50 593 SER A N 1
ATOM 4486 C CA . SER A 1 593 ? -9.404 -15.082 9.150 1.00 98.50 593 SER A CA 1
ATOM 4487 C C . SER A 1 593 ? -10.240 -15.284 10.418 1.00 98.50 593 SER A C 1
ATOM 4489 O O . SER A 1 593 ? -10.699 -14.307 11.012 1.00 98.50 593 SER A O 1
ATOM 4491 N N . LYS A 1 594 ? -10.385 -16.529 10.895 1.00 98.44 594 LYS A N 1
ATOM 4492 C CA . LYS A 1 594 ? -11.079 -16.819 12.162 1.00 98.44 594 LYS A CA 1
ATOM 4493 C C . LYS A 1 594 ? -10.389 -16.174 13.372 1.00 98.44 594 LYS A C 1
ATOM 4495 O O . LYS A 1 594 ? -11.057 -15.555 14.198 1.00 98.44 594 LYS A O 1
ATOM 4500 N N . VAL A 1 595 ? -9.061 -16.281 13.466 1.00 98.56 595 VAL A N 1
ATOM 4501 C CA . VAL A 1 595 ? -8.287 -15.706 14.580 1.00 98.56 595 VAL A CA 1
ATOM 4502 C C . VAL A 1 595 ? -8.216 -14.179 14.492 1.00 98.56 595 VAL A C 1
ATOM 4504 O O . VAL A 1 595 ? -8.353 -13.529 15.521 1.00 98.56 595 VAL A O 1
ATOM 4507 N N . ALA A 1 596 ? -8.122 -13.577 13.302 1.00 98.75 596 ALA A N 1
ATOM 4508 C CA . ALA A 1 596 ? -8.187 -12.118 13.152 1.00 98.75 596 ALA A CA 1
ATOM 4509 C C . ALA A 1 596 ? -9.503 -11.532 13.709 1.00 98.75 596 ALA A C 1
ATOM 4511 O O . ALA A 1 596 ? -9.486 -10.535 14.432 1.00 98.75 596 ALA A O 1
ATOM 4512 N N . ILE A 1 597 ? -10.639 -12.188 13.434 1.00 98.75 597 ILE A N 1
ATOM 4513 C CA . ILE A 1 597 ? -11.952 -11.817 13.990 1.00 98.75 597 ILE A CA 1
ATOM 4514 C C . ILE A 1 597 ? -11.991 -12.033 15.513 1.00 98.75 597 ILE A C 1
ATOM 4516 O O . ILE A 1 597 ? -12.487 -11.171 16.245 1.00 98.75 597 ILE A O 1
ATOM 4520 N N . LEU A 1 598 ? -11.458 -13.154 16.015 1.00 98.81 598 LEU A N 1
ATOM 4521 C CA . LEU A 1 598 ? -11.408 -13.432 17.455 1.00 98.81 598 LEU A CA 1
ATOM 4522 C C . LEU A 1 598 ? -10.557 -12.401 18.209 1.00 98.81 598 LEU A C 1
ATOM 4524 O O . LEU A 1 598 ? -11.000 -11.890 19.234 1.00 98.81 598 LEU A O 1
ATOM 4528 N N . ASN A 1 599 ? -9.376 -12.057 17.691 1.00 98.88 599 ASN A N 1
ATOM 4529 C CA . ASN A 1 599 ? -8.459 -11.088 18.289 1.00 98.88 599 ASN A CA 1
ATOM 4530 C C . ASN A 1 599 ? -9.123 -9.708 18.425 1.00 98.88 599 ASN A C 1
ATOM 4532 O O . ASN A 1 599 ? -9.080 -9.102 19.497 1.00 98.88 599 ASN A O 1
ATOM 4536 N N . ALA A 1 600 ? -9.809 -9.241 17.378 1.00 98.81 600 ALA A N 1
ATOM 4537 C CA . ALA A 1 600 ? -10.536 -7.974 17.403 1.00 98.81 600 ALA A CA 1
ATOM 4538 C C . ALA A 1 600 ? -11.704 -7.977 18.404 1.00 98.81 600 ALA A C 1
ATOM 4540 O O . ALA A 1 600 ? -11.838 -7.044 19.197 1.00 98.81 600 ALA A O 1
ATOM 4541 N N . ASN A 1 601 ? -12.516 -9.041 18.429 1.00 98.75 601 ASN A N 1
ATOM 4542 C CA . ASN A 1 601 ? -13.619 -9.163 19.389 1.00 98.75 601 ASN A CA 1
ATOM 4543 C C . ASN A 1 601 ? -13.117 -9.290 20.835 1.00 98.75 601 ASN A C 1
ATOM 4545 O O . ASN A 1 601 ? -13.713 -8.698 21.730 1.00 98.75 601 ASN A O 1
ATOM 4549 N N . TYR A 1 602 ? -12.009 -9.998 21.065 1.00 98.81 602 TYR A N 1
ATOM 4550 C CA . TYR A 1 602 ? -11.370 -10.115 22.375 1.00 98.81 602 TYR A CA 1
ATOM 4551 C C . TYR A 1 602 ? -10.935 -8.751 22.924 1.00 98.81 602 TYR A C 1
ATOM 4553 O O . TYR A 1 602 ? -11.242 -8.414 24.068 1.00 98.81 602 TYR A O 1
ATOM 4561 N N . MET A 1 603 ? -10.274 -7.935 22.101 1.00 98.81 603 MET A N 1
ATOM 4562 C CA . MET A 1 603 ? -9.873 -6.581 22.489 1.00 98.81 603 MET A CA 1
ATOM 4563 C C . MET A 1 603 ? -11.082 -5.664 22.708 1.00 98.81 603 MET A C 1
ATOM 4565 O O . MET A 1 603 ? -11.137 -4.957 23.714 1.00 98.81 603 MET A O 1
ATOM 4569 N N . ALA A 1 604 ? -12.078 -5.705 21.818 1.00 98.38 604 ALA A N 1
ATOM 4570 C CA . ALA A 1 604 ? -13.312 -4.933 21.967 1.00 98.38 604 ALA A CA 1
ATOM 4571 C C . ALA A 1 604 ? -14.099 -5.318 23.237 1.00 98.38 604 ALA A C 1
ATOM 4573 O O . ALA A 1 604 ? -14.734 -4.461 23.850 1.00 98.38 604 ALA A O 1
ATOM 4574 N N . GLU A 1 605 ? -14.049 -6.586 23.650 1.00 98.06 605 GLU A N 1
ATOM 4575 C CA . GLU A 1 605 ? -14.642 -7.086 24.895 1.00 98.06 605 GLU A CA 1
ATOM 4576 C C . GLU A 1 605 ? -13.836 -6.650 26.130 1.00 98.06 605 GLU A C 1
ATOM 4578 O O . GLU A 1 605 ? -14.422 -6.189 27.109 1.00 98.06 605 GLU A O 1
ATOM 4583 N N . ARG A 1 606 ? -12.494 -6.694 26.076 1.00 98.31 606 ARG A N 1
ATOM 4584 C CA . ARG A 1 606 ? -11.618 -6.180 27.149 1.00 98.31 606 ARG A CA 1
ATOM 4585 C C . ARG A 1 606 ? -11.740 -4.669 27.375 1.00 98.31 606 ARG A C 1
ATOM 4587 O O . ARG A 1 606 ? -11.524 -4.213 28.495 1.00 98.31 606 ARG A O 1
ATOM 4594 N N . LEU A 1 607 ? -12.036 -3.893 26.331 1.00 98.31 607 LEU A N 1
ATOM 4595 C CA . LEU A 1 607 ? -12.048 -2.424 26.375 1.00 98.31 607 LEU A CA 1
ATOM 4596 C C . LEU A 1 607 ? -13.434 -1.804 26.625 1.00 98.31 607 LEU A C 1
ATOM 4598 O O . LEU A 1 607 ? -13.504 -0.612 26.926 1.00 98.31 607 LEU A O 1
ATOM 4602 N N . LYS A 1 608 ? -14.521 -2.586 26.551 1.00 95.81 608 LYS A N 1
ATOM 4603 C CA . LYS A 1 608 ? -15.914 -2.089 26.585 1.00 95.81 608 LYS A CA 1
ATOM 4604 C C . LYS A 1 608 ? -16.289 -1.260 27.823 1.00 95.81 608 LYS A C 1
ATOM 4606 O O . LYS A 1 608 ? -17.114 -0.363 27.722 1.00 95.81 608 LYS A O 1
ATOM 4611 N N . ASP A 1 609 ? -15.689 -1.550 28.980 1.00 96.75 609 ASP A N 1
ATOM 4612 C CA . ASP A 1 609 ? -15.970 -0.854 30.248 1.00 96.75 609 ASP A CA 1
ATOM 4613 C C . ASP A 1 609 ? -15.113 0.423 30.416 1.00 96.75 609 ASP A C 1
ATOM 4615 O O . ASP A 1 609 ? -15.201 1.136 31.420 1.00 96.75 609 ASP A O 1
ATOM 4619 N N . HIS A 1 610 ? -14.256 0.713 29.431 1.00 97.75 610 HIS A N 1
ATOM 4620 C CA . HIS A 1 610 ? -13.289 1.811 29.428 1.00 97.75 610 HIS A CA 1
ATOM 4621 C C . HIS A 1 610 ? -13.532 2.806 28.285 1.00 97.75 610 HIS A C 1
ATOM 4623 O O . HIS A 1 610 ? -13.355 4.012 28.488 1.00 97.75 610 HIS A O 1
ATOM 4629 N N . TYR A 1 611 ? -13.950 2.305 27.120 1.00 97.56 611 TYR A N 1
ATOM 4630 C CA . TYR A 1 611 ? -14.217 3.067 25.905 1.00 97.56 611 TYR A CA 1
ATOM 4631 C C . TYR A 1 611 ? -15.469 2.544 25.196 1.00 97.56 611 TYR A C 1
ATOM 4633 O O . TYR A 1 611 ? -15.669 1.332 25.092 1.00 97.56 611 TYR A O 1
ATOM 4641 N N . ASP A 1 612 ? -16.262 3.454 24.631 1.00 95.56 612 ASP A N 1
ATOM 4642 C CA . ASP A 1 612 ? -17.430 3.085 23.836 1.00 95.56 612 ASP A CA 1
ATOM 4643 C C . ASP A 1 612 ? -16.981 2.487 22.489 1.00 95.56 612 ASP A C 1
ATOM 4645 O O . ASP A 1 612 ? -16.288 3.130 21.693 1.00 95.56 612 ASP A O 1
ATOM 4649 N N . ILE A 1 613 ? -17.373 1.237 22.225 1.00 96.50 613 ILE A N 1
ATOM 4650 C CA . ILE A 1 613 ? -17.148 0.569 20.935 1.00 96.50 613 ILE A CA 1
ATOM 4651 C C . ILE A 1 613 ? -18.283 0.979 19.997 1.00 96.50 613 ILE A C 1
ATOM 4653 O O . ILE A 1 613 ? -19.420 0.544 20.176 1.00 96.50 613 ILE A O 1
ATOM 4657 N N . LEU A 1 614 ? -17.972 1.847 19.032 1.00 95.31 614 LEU A N 1
ATOM 4658 C CA . LEU A 1 614 ? -18.958 2.668 18.323 1.00 95.31 614 LEU A CA 1
ATOM 4659 C C . LEU A 1 614 ? -19.887 1.866 17.401 1.00 95.31 614 LEU A C 1
ATOM 4661 O O . LEU A 1 614 ? -21.056 2.211 17.267 1.00 95.31 614 LEU A O 1
ATOM 4665 N N . PHE A 1 615 ? -19.374 0.801 16.781 1.00 95.12 615 PHE A N 1
ATOM 4666 C CA . PHE A 1 615 ? -20.103 -0.009 15.806 1.00 95.12 615 PHE A CA 1
ATOM 4667 C C . PHE A 1 615 ? -19.987 -1.496 16.136 1.00 95.12 615 PHE A C 1
ATOM 4669 O O . PHE A 1 615 ? -18.913 -1.982 16.494 1.00 95.12 615 PHE A O 1
ATOM 4676 N N . ARG A 1 616 ? -21.103 -2.219 16.005 1.00 93.25 616 ARG A N 1
ATOM 4677 C CA . ARG A 1 616 ? -21.224 -3.674 16.176 1.00 93.25 616 ARG A CA 1
ATOM 4678 C C . ARG A 1 616 ? -22.276 -4.181 15.189 1.00 93.25 616 ARG A C 1
ATOM 4680 O O . ARG A 1 616 ? -23.273 -3.501 14.963 1.00 93.25 616 ARG A O 1
ATOM 4687 N N . GLY A 1 617 ? -22.067 -5.363 14.613 1.00 88.12 617 GLY A N 1
ATOM 4688 C CA . GLY A 1 617 ? -23.063 -6.013 13.759 1.00 88.12 617 GLY A CA 1
ATOM 4689 C C . GLY A 1 617 ? -24.309 -6.434 14.549 1.00 88.12 617 GLY A C 1
ATOM 4690 O O . GLY A 1 617 ? -24.312 -6.415 15.781 1.00 88.12 617 GLY A O 1
ATOM 4691 N N . ALA A 1 618 ? -25.355 -6.886 13.851 1.00 84.50 618 ALA A N 1
ATOM 4692 C CA . ALA A 1 618 ? -26.673 -7.193 14.432 1.00 84.50 618 ALA A CA 1
ATOM 4693 C C . ALA A 1 618 ? -26.660 -8.185 15.620 1.00 84.50 618 ALA A C 1
ATOM 4695 O O . ALA A 1 618 ? -27.589 -8.207 16.426 1.00 84.50 618 ALA A O 1
ATOM 4696 N N . ARG A 1 619 ? -25.604 -9.000 15.741 1.00 86.75 619 ARG A N 1
ATOM 4697 C CA . ARG A 1 619 ? -25.392 -9.999 16.804 1.00 86.75 619 ARG A CA 1
ATOM 4698 C C . ARG A 1 619 ? -24.438 -9.528 17.920 1.00 86.75 619 ARG A C 1
ATOM 4700 O O . ARG A 1 619 ? -24.044 -10.325 18.757 1.00 86.75 619 ARG A O 1
ATOM 4707 N N . GLY A 1 620 ? -24.062 -8.246 17.947 1.00 91.44 620 GLY A N 1
ATOM 4708 C CA . GLY A 1 620 ? -23.209 -7.640 18.983 1.00 91.44 620 GLY A CA 1
ATOM 4709 C C . GLY A 1 620 ? -21.696 -7.778 18.761 1.00 91.44 620 GLY A C 1
ATOM 4710 O O . GLY A 1 620 ? -20.912 -7.219 19.531 1.00 91.44 620 GLY A O 1
ATOM 4711 N N . HIS A 1 621 ? -21.274 -8.465 17.701 1.00 95.06 621 HIS A N 1
ATOM 4712 C CA . HIS A 1 621 ? -19.868 -8.702 17.368 1.00 95.06 621 HIS A CA 1
ATOM 4713 C C . HIS A 1 621 ? -19.313 -7.714 16.338 1.00 95.06 621 HIS A C 1
ATOM 4715 O O . HIS A 1 621 ? -20.057 -7.109 15.563 1.00 95.06 621 HIS A O 1
ATOM 4721 N N . VAL A 1 622 ? -17.989 -7.587 16.316 1.00 97.50 622 VAL A N 1
ATOM 4722 C CA . VAL A 1 622 ? -17.228 -6.887 15.268 1.00 97.50 622 VAL A CA 1
ATOM 4723 C C . VAL A 1 622 ? -16.608 -7.905 14.301 1.00 97.50 622 VAL A C 1
ATOM 4725 O O . VAL A 1 622 ? -16.645 -9.110 14.554 1.00 97.50 622 VAL A O 1
ATOM 4728 N N . ALA A 1 623 ? -16.060 -7.445 13.180 1.00 97.50 623 ALA A N 1
ATOM 4729 C CA . ALA A 1 623 ? -15.299 -8.268 12.242 1.00 97.50 623 ALA A CA 1
ATOM 4730 C C . ALA A 1 623 ? -13.825 -8.378 12.699 1.00 97.50 623 ALA A C 1
ATOM 4732 O O . ALA A 1 623 ? -13.555 -8.629 13.868 1.00 97.50 623 ALA A O 1
ATOM 4733 N N . HIS A 1 624 ? -12.865 -8.191 11.788 1.00 98.50 624 HIS A N 1
ATOM 4734 C CA . HIS A 1 624 ? -11.421 -8.140 12.080 1.00 98.50 624 HIS A CA 1
ATOM 4735 C C . HIS A 1 624 ? -10.916 -6.827 12.712 1.00 98.50 624 HIS A C 1
ATOM 4737 O O . HIS A 1 624 ? -9.745 -6.733 13.066 1.00 98.50 624 HIS A O 1
ATOM 4743 N N . GLU A 1 625 ? -11.767 -5.807 12.834 1.00 98.44 625 GLU A N 1
ATOM 4744 C CA . GLU A 1 625 ? -11.396 -4.472 13.316 1.00 98.44 625 GLU A CA 1
ATOM 4745 C C . GLU A 1 625 ? -12.573 -3.821 14.052 1.00 98.44 625 GLU A C 1
ATOM 4747 O O . GLU A 1 625 ? -13.717 -4.240 13.868 1.00 98.44 625 GLU A O 1
ATOM 4752 N N . PHE A 1 626 ? -12.309 -2.806 14.879 1.00 98.44 626 PHE A N 1
ATOM 4753 C CA . PHE A 1 626 ? -13.351 -2.062 15.596 1.00 98.44 626 PHE A CA 1
ATOM 4754 C C . PHE A 1 626 ? -13.005 -0.583 15.798 1.00 98.44 626 PHE A C 1
ATOM 4756 O O . PHE A 1 626 ? -11.837 -0.205 15.906 1.00 98.44 626 PHE A O 1
ATOM 4763 N N . VAL A 1 627 ? -14.040 0.257 15.894 1.00 98.00 627 VAL A N 1
ATOM 4764 C CA . VAL A 1 627 ? -13.914 1.703 16.136 1.00 98.00 627 VAL A CA 1
ATOM 4765 C C . VAL A 1 627 ? -14.174 2.026 17.608 1.00 98.00 627 VAL A C 1
ATOM 4767 O O . VAL A 1 627 ? -15.219 1.684 18.159 1.00 98.00 627 VAL A O 1
ATOM 4770 N N . MET A 1 628 ? -13.227 2.725 18.227 1.00 97.12 628 MET A N 1
ATOM 4771 C CA . MET A 1 628 ? -13.250 3.178 19.614 1.00 97.12 628 MET A CA 1
ATOM 4772 C C . MET A 1 628 ? -13.559 4.681 19.671 1.00 97.12 628 MET A C 1
ATOM 4774 O O . MET A 1 628 ? -12.792 5.504 19.153 1.00 97.12 628 MET A O 1
ATOM 4778 N N . ASP A 1 629 ? -14.678 5.057 20.292 1.00 96.50 629 ASP A N 1
ATOM 4779 C CA . ASP A 1 629 ? -15.087 6.456 20.401 1.00 96.50 629 ASP A CA 1
ATOM 4780 C C . ASP A 1 629 ? -14.321 7.179 21.518 1.00 96.50 629 ASP A C 1
ATOM 4782 O O . ASP A 1 629 ? -14.357 6.807 22.690 1.00 96.50 629 ASP A O 1
ATOM 4786 N N . CYS A 1 630 ? -13.616 8.243 21.137 1.00 96.62 630 CYS A N 1
ATOM 4787 C CA . CYS A 1 630 ? -12.844 9.093 22.040 1.00 96.62 630 CYS A CA 1
ATOM 4788 C C . CYS A 1 630 ? -13.409 10.523 22.134 1.00 96.62 630 CYS A C 1
ATOM 4790 O O . CYS A 1 630 ? -12.867 11.359 22.861 1.00 96.62 630 CYS A O 1
ATOM 4792 N N . ARG A 1 631 ? -14.496 10.835 21.412 1.00 96.69 631 ARG A N 1
ATOM 4793 C CA . ARG A 1 631 ? -15.008 12.207 21.228 1.00 96.69 631 ARG A CA 1
ATOM 4794 C C . ARG A 1 631 ? -15.469 12.847 22.541 1.00 96.69 631 ARG A C 1
ATOM 4796 O O . ARG A 1 631 ? -15.341 14.060 22.714 1.00 96.69 631 ARG A O 1
ATOM 4803 N N . ALA A 1 632 ? -15.963 12.043 23.484 1.00 96.19 632 ALA A N 1
ATOM 4804 C CA . ALA A 1 632 ? -16.412 12.506 24.798 1.00 96.19 632 ALA A CA 1
ATOM 4805 C C . ALA A 1 632 ? -15.282 13.146 25.634 1.00 96.19 632 ALA A C 1
ATOM 4807 O O . ALA A 1 632 ? -15.524 14.137 26.333 1.00 96.19 632 ALA A O 1
ATOM 4808 N N . PHE A 1 633 ? -14.044 12.647 25.516 1.00 97.56 633 PHE A N 1
ATOM 4809 C CA . PHE A 1 633 ? -12.911 13.079 26.346 1.00 97.56 633 PHE A CA 1
ATOM 4810 C C . PHE A 1 633 ? -12.489 14.532 26.095 1.00 97.56 633 PHE A C 1
ATOM 4812 O O . PHE A 1 633 ? -11.990 15.198 27.008 1.00 97.56 633 PHE A O 1
ATOM 4819 N N . LYS A 1 634 ? -12.791 15.084 24.910 1.00 96.12 634 LYS A N 1
ATOM 4820 C CA . LYS A 1 634 ? -12.580 16.509 24.616 1.00 96.12 634 LYS A CA 1
ATOM 4821 C C . LYS A 1 634 ? -13.438 17.400 25.514 1.00 96.12 634 LYS A C 1
ATOM 4823 O O . LYS A 1 634 ? -12.994 18.465 25.931 1.00 96.12 634 LYS A O 1
ATOM 4828 N N . LYS A 1 635 ? -14.659 16.961 25.843 1.00 95.56 635 LYS A N 1
ATOM 4829 C CA . LYS A 1 635 ? -15.589 17.705 26.703 1.00 95.56 635 LYS A CA 1
ATOM 4830 C C . LYS A 1 635 ? -15.327 17.466 28.192 1.00 95.56 635 LYS A C 1
ATOM 4832 O O . LYS A 1 635 ? -15.419 18.416 28.965 1.00 95.56 635 LYS A O 1
ATOM 4837 N N . SER A 1 636 ? -15.031 16.231 28.604 1.00 96.50 636 SER A N 1
ATOM 4838 C CA . SER A 1 636 ? -14.820 15.906 30.023 1.00 96.50 636 SER A CA 1
ATOM 4839 C C . SER A 1 636 ? -13.428 16.325 30.515 1.00 96.50 636 SER A C 1
ATOM 4841 O O . SER A 1 636 ? -13.308 17.124 31.450 1.00 96.50 636 SER A O 1
ATOM 4843 N N . ALA A 1 637 ? -12.376 15.867 29.836 1.00 97.12 637 ALA A N 1
ATOM 4844 C CA . ALA A 1 637 ? -10.981 16.040 30.238 1.00 97.12 637 ALA A CA 1
ATOM 4845 C C . ALA A 1 637 ? -10.233 17.143 29.464 1.00 97.12 637 ALA A C 1
ATOM 4847 O O . ALA A 1 637 ? -9.279 17.703 29.992 1.00 97.12 637 ALA A O 1
ATOM 4848 N N . GLY A 1 638 ? -10.678 17.504 28.254 1.00 96.75 638 GLY A N 1
ATOM 4849 C CA . GLY A 1 638 ? -9.901 18.348 27.328 1.00 96.75 638 GLY A CA 1
ATOM 4850 C C . GLY A 1 638 ? -8.906 17.548 26.474 1.00 96.75 638 GLY A C 1
ATOM 4851 O O . GLY A 1 638 ? -7.967 18.117 25.918 1.00 96.75 638 GLY A O 1
ATOM 4852 N N . ILE A 1 639 ? -9.103 16.230 26.392 1.00 98.06 639 ILE A N 1
ATOM 4853 C CA . ILE A 1 639 ? -8.222 15.270 25.721 1.00 98.06 639 ILE A CA 1
ATOM 4854 C C . ILE A 1 639 ? -8.758 14.943 24.325 1.00 98.06 639 ILE A C 1
ATOM 4856 O O . ILE A 1 639 ? -9.949 14.691 24.154 1.00 98.06 639 ILE A O 1
ATOM 4860 N N . GLU A 1 640 ? -7.877 14.943 23.330 1.00 96.25 640 GLU A N 1
ATOM 4861 C CA . GLU A 1 640 ? -8.182 14.592 21.939 1.00 96.25 640 GLU A CA 1
ATOM 4862 C C . GLU A 1 640 ? -7.478 13.287 21.535 1.00 96.25 640 GLU A C 1
ATOM 4864 O O . GLU A 1 640 ? -6.591 12.802 22.239 1.00 96.25 640 GLU A O 1
ATOM 4869 N N . ILE A 1 641 ? -7.849 12.697 20.391 1.00 96.12 641 ILE A N 1
ATOM 4870 C CA . ILE A 1 641 ? -7.226 11.437 19.947 1.00 96.12 641 ILE A CA 1
ATOM 4871 C C . ILE A 1 641 ? -5.720 11.561 19.712 1.00 96.12 641 ILE A C 1
ATOM 4873 O O . ILE A 1 641 ? -5.008 10.588 19.933 1.00 96.12 641 ILE A O 1
ATOM 4877 N N . ASP A 1 642 ? -5.232 12.743 19.329 1.00 95.56 642 ASP A N 1
ATOM 4878 C CA . ASP A 1 642 ? -3.802 12.995 19.147 1.00 95.56 642 ASP A CA 1
ATOM 4879 C C . ASP A 1 642 ? -3.040 12.823 20.467 1.00 95.56 642 ASP A C 1
ATOM 4881 O O . ASP A 1 642 ? -1.944 12.270 20.464 1.00 95.56 642 ASP A O 1
ATOM 4885 N N . ASP A 1 643 ? -3.630 13.212 21.603 1.00 98.12 643 ASP A N 1
ATOM 4886 C CA . ASP A 1 643 ? -3.029 13.007 22.924 1.00 98.12 643 ASP A CA 1
ATOM 4887 C C . ASP A 1 643 ? -2.894 11.512 23.238 1.00 98.12 643 ASP A C 1
ATOM 4889 O O . ASP A 1 643 ? -1.817 11.050 23.609 1.00 98.12 643 ASP A O 1
ATOM 4893 N N . ILE A 1 644 ? -3.965 10.738 23.023 1.00 98.50 644 ILE A N 1
ATOM 4894 C CA . ILE A 1 644 ? -3.991 9.279 23.227 1.00 98.50 644 ILE A CA 1
ATOM 4895 C C . ILE A 1 644 ? -2.974 8.598 22.299 1.00 98.50 644 ILE A C 1
ATOM 4897 O O . ILE A 1 644 ? -2.169 7.777 22.738 1.00 98.50 644 ILE A O 1
ATOM 4901 N N . ALA A 1 645 ? -2.966 8.978 21.022 1.00 97.81 645 ALA A N 1
ATOM 4902 C CA . ALA A 1 645 ? -2.074 8.445 20.003 1.00 97.81 645 ALA A CA 1
ATOM 4903 C C . ALA A 1 645 ? -0.598 8.754 20.282 1.00 97.81 645 ALA A C 1
ATOM 4905 O O . ALA A 1 645 ? 0.259 7.902 20.056 1.00 97.81 645 ALA A O 1
ATOM 4906 N N . LYS A 1 646 ? -0.279 9.954 20.787 1.00 98.12 646 LYS A N 1
ATOM 4907 C CA . LYS A 1 646 ? 1.089 10.283 21.206 1.00 98.12 646 LYS A CA 1
ATOM 4908 C C . LYS A 1 646 ? 1.460 9.587 22.510 1.00 98.12 646 LYS A C 1
ATOM 4910 O O . LYS A 1 646 ? 2.593 9.131 22.629 1.00 98.12 646 LYS A O 1
ATOM 4915 N N . ARG A 1 647 ? 0.525 9.439 23.452 1.00 98.62 647 ARG A N 1
ATOM 4916 C CA . ARG A 1 647 ? 0.761 8.739 24.721 1.00 98.62 647 ARG A CA 1
ATOM 4917 C C . ARG A 1 647 ? 1.043 7.252 24.520 1.00 98.62 647 ARG A C 1
ATOM 4919 O O . ARG A 1 647 ? 1.918 6.726 25.196 1.00 98.62 647 ARG A O 1
ATOM 4926 N N . LEU A 1 648 ? 0.418 6.593 23.540 1.00 98.69 648 LEU A N 1
ATOM 4927 C CA . LEU A 1 648 ? 0.735 5.203 23.172 1.00 98.69 648 LEU A CA 1
ATOM 4928 C C . LEU A 1 648 ? 2.212 4.985 22.786 1.00 98.69 648 LEU A C 1
ATOM 4930 O O . LEU A 1 648 ? 2.754 3.919 23.079 1.00 98.69 648 LEU A O 1
ATOM 4934 N N . ILE A 1 649 ? 2.901 5.998 22.243 1.00 98.12 649 ILE A N 1
ATOM 4935 C CA . ILE A 1 649 ? 4.346 5.927 21.950 1.00 98.12 649 ILE A CA 1
ATOM 4936 C C . ILE A 1 649 ? 5.151 5.748 23.248 1.00 98.12 649 ILE A C 1
ATOM 4938 O O . ILE A 1 649 ? 6.121 4.990 23.282 1.00 98.12 649 ILE A O 1
ATOM 4942 N N . ASP A 1 650 ? 4.724 6.371 24.350 1.00 98.44 650 ASP A N 1
ATOM 4943 C CA . ASP A 1 650 ? 5.359 6.174 25.656 1.00 98.44 650 ASP A CA 1
ATOM 4944 C C . ASP A 1 650 ? 5.133 4.754 26.195 1.00 98.44 650 ASP A C 1
ATOM 4946 O O . ASP A 1 650 ? 6.014 4.214 26.865 1.00 98.44 650 ASP A O 1
ATOM 4950 N N . PHE A 1 651 ? 4.011 4.122 25.842 1.00 98.50 651 PHE A N 1
ATOM 4951 C CA . PHE A 1 651 ? 3.739 2.704 26.100 1.00 98.50 651 PHE A CA 1
ATOM 4952 C C . PHE A 1 651 ? 4.442 1.749 25.118 1.00 98.50 651 PHE A C 1
ATOM 4954 O O . PHE A 1 651 ? 4.291 0.538 25.243 1.00 98.50 651 PHE A O 1
ATOM 4961 N N . GLY A 1 652 ? 5.236 2.265 24.172 1.00 97.50 652 GLY A N 1
ATOM 4962 C CA . GLY A 1 652 ? 5.972 1.456 23.199 1.00 97.50 652 GLY A CA 1
ATOM 4963 C C . GLY A 1 652 ? 5.130 0.961 22.022 1.00 97.50 652 GLY A C 1
ATOM 4964 O O . GLY A 1 652 ? 5.524 -0.011 21.385 1.00 97.50 652 GLY A O 1
ATOM 4965 N N . PHE A 1 653 ? 4.002 1.610 21.721 1.00 98.62 653 PHE A N 1
ATOM 4966 C CA . PHE A 1 653 ? 3.096 1.244 20.631 1.00 98.62 653 PHE A CA 1
ATOM 4967 C C . PHE A 1 653 ? 2.951 2.353 19.586 1.00 98.62 653 PHE A C 1
ATOM 4969 O O . PHE A 1 653 ? 2.954 3.544 19.903 1.00 98.62 653 PHE A O 1
ATOM 4976 N N . HIS A 1 654 ? 2.747 1.956 18.329 1.00 98.56 654 HIS A N 1
ATOM 4977 C CA . HIS A 1 654 ? 2.186 2.858 17.327 1.00 98.56 654 HIS A CA 1
ATOM 4978 C C . HIS A 1 654 ? 0.682 3.043 17.588 1.00 98.56 654 HIS A C 1
ATOM 4980 O O . HIS A 1 654 ? -0.000 2.132 18.060 1.00 98.56 654 HIS A O 1
ATOM 4986 N N . ALA A 1 655 ? 0.143 4.218 17.267 1.00 97.75 655 ALA A N 1
ATOM 4987 C CA . ALA A 1 655 ? -1.288 4.471 17.392 1.00 97.75 655 ALA A CA 1
ATOM 4988 C C . ALA A 1 655 ? -2.118 3.640 16.382 1.00 97.75 655 ALA A C 1
ATOM 4990 O O . ALA A 1 655 ? -1.632 3.371 15.278 1.00 97.75 655 ALA A O 1
ATOM 4991 N N . PRO A 1 656 ? -3.376 3.289 16.706 1.00 98.19 656 PRO A N 1
ATOM 4992 C CA . PRO A 1 656 ? -4.351 2.811 15.725 1.00 98.19 656 PRO A CA 1
ATOM 4993 C C . PRO A 1 656 ? -4.668 3.866 14.654 1.00 98.19 656 PRO A C 1
ATOM 4995 O O . PRO A 1 656 ? -4.229 5.016 14.735 1.00 98.19 656 PRO A O 1
ATOM 4998 N N . THR A 1 657 ? -5.476 3.497 13.660 1.00 97.44 657 THR A N 1
ATOM 4999 C CA . THR A 1 657 ? -5.890 4.417 12.589 1.00 97.44 657 THR A CA 1
ATOM 5000 C C . THR A 1 657 ? -6.724 5.562 13.174 1.00 97.44 657 THR A C 1
ATOM 5002 O O . THR A 1 657 ? -7.654 5.332 13.944 1.00 97.44 657 THR A O 1
ATOM 5005 N N . MET A 1 658 ? -6.374 6.811 12.850 1.00 95.50 658 MET A N 1
ATOM 5006 C CA . MET A 1 658 ? -6.886 8.007 13.535 1.00 95.50 658 MET A CA 1
ATOM 5007 C C . MET A 1 658 ? -7.905 8.780 12.691 1.00 95.50 658 MET A C 1
ATOM 5009 O O . MET A 1 658 ? -7.654 9.050 11.520 1.00 95.50 658 MET A O 1
ATOM 5013 N N . SER A 1 659 ? -9.016 9.213 13.300 1.00 91.75 659 SER A N 1
ATOM 5014 C CA . SER A 1 659 ? -10.063 10.052 12.676 1.00 91.75 659 SER A CA 1
ATOM 5015 C C . SER A 1 659 ? -10.711 9.504 11.392 1.00 91.75 659 SER A C 1
ATOM 5017 O O . SER A 1 659 ? -11.390 10.247 10.680 1.00 91.75 659 SER A O 1
ATOM 5019 N N . TRP A 1 660 ? -10.550 8.214 11.098 1.00 91.38 660 TRP A N 1
ATOM 5020 C CA . TRP A 1 660 ? -11.184 7.542 9.967 1.00 91.38 660 TRP A CA 1
ATOM 5021 C C . TRP A 1 660 ? -11.651 6.131 10.388 1.00 91.38 660 TRP A C 1
ATOM 5023 O O . TRP A 1 660 ? -10.910 5.466 11.115 1.00 91.38 660 TRP A O 1
ATOM 5033 N N . PRO A 1 661 ? -12.861 5.679 9.990 1.00 90.31 661 PRO A N 1
ATOM 5034 C CA . PRO A 1 661 ? -13.848 6.374 9.150 1.00 90.31 661 PRO A CA 1
ATOM 5035 C C . PRO A 1 661 ? -14.585 7.533 9.845 1.00 90.31 661 PRO A C 1
ATOM 5037 O O . PRO A 1 661 ? -15.204 8.345 9.161 1.00 90.31 661 PRO A O 1
ATOM 5040 N N . VAL A 1 662 ? -14.511 7.645 11.178 1.00 92.88 662 VAL A N 1
ATOM 5041 C CA . VAL A 1 662 ? -15.196 8.695 11.953 1.00 92.88 662 VAL A CA 1
ATOM 5042 C C . VAL A 1 662 ? -14.183 9.699 12.532 1.00 92.88 662 VAL A C 1
ATOM 5044 O O . VAL A 1 662 ? -13.247 9.300 13.224 1.00 92.88 662 VAL A O 1
ATOM 5047 N N . PRO A 1 663 ? -14.352 11.018 12.315 1.00 92.00 663 PRO A N 1
ATOM 5048 C CA . PRO A 1 663 ? -13.489 12.027 12.925 1.00 92.00 663 PRO A CA 1
ATOM 5049 C C . PRO A 1 663 ? -13.510 11.979 14.460 1.00 92.00 663 PRO A C 1
ATOM 5051 O O . PRO A 1 663 ? -14.577 11.930 15.077 1.00 92.00 663 PRO A O 1
ATOM 5054 N N . GLY A 1 664 ? -12.332 12.043 15.085 1.00 92.62 664 GLY A N 1
ATOM 5055 C CA . GLY A 1 664 ? -12.189 12.006 16.545 1.00 92.62 664 GLY A CA 1
ATOM 5056 C C . GLY A 1 664 ? -12.309 10.615 17.184 1.00 92.62 664 GLY A C 1
ATOM 5057 O O . GLY A 1 664 ? -12.473 10.535 18.401 1.00 92.62 664 GLY A O 1
ATOM 5058 N N . THR A 1 665 ? -12.217 9.535 16.403 1.00 96.88 665 THR A N 1
ATOM 5059 C CA . THR A 1 665 ? -12.153 8.146 16.897 1.00 96.88 665 THR A CA 1
ATOM 5060 C C . THR A 1 665 ? -10.808 7.489 16.573 1.00 96.88 665 THR A C 1
ATOM 5062 O O . THR A 1 665 ? -10.009 8.027 15.801 1.00 96.88 665 THR A O 1
ATOM 5065 N N . LEU A 1 666 ? -10.571 6.307 17.146 1.00 98.19 666 LEU A N 1
ATOM 5066 C CA . LEU A 1 666 ? -9.442 5.428 16.821 1.00 98.19 666 LEU A CA 1
ATOM 5067 C C . LEU A 1 666 ? -9.977 4.084 16.307 1.00 98.19 666 LEU A C 1
ATOM 5069 O O . LEU A 1 666 ? -10.891 3.534 16.915 1.00 98.19 666 LEU A O 1
ATOM 5073 N N . MET A 1 667 ? -9.428 3.551 15.214 1.00 98.50 667 MET A N 1
ATOM 5074 C CA . MET A 1 667 ? -9.822 2.254 14.650 1.00 98.50 667 MET A CA 1
ATOM 5075 C C . MET A 1 667 ? -8.690 1.231 14.750 1.00 98.50 667 MET A C 1
ATOM 5077 O O . MET A 1 667 ? -7.580 1.474 14.270 1.00 98.50 667 MET A O 1
ATOM 5081 N N . VAL A 1 668 ? -8.998 0.104 15.394 1.00 98.75 668 VAL A N 1
ATOM 5082 C CA . VAL A 1 668 ? -8.053 -0.906 15.883 1.00 98.75 668 VAL A CA 1
ATOM 5083 C C . VAL A 1 668 ? -8.225 -2.206 15.095 1.00 98.75 668 VAL A C 1
ATOM 5085 O O . VAL A 1 668 ? -9.309 -2.788 15.105 1.00 98.75 668 VAL A O 1
ATOM 5088 N N . GLU A 1 669 ? -7.152 -2.685 14.465 1.00 98.81 669 GLU A N 1
ATOM 5089 C CA . GLU A 1 669 ? -7.082 -3.994 13.793 1.00 98.81 669 GLU A CA 1
ATOM 5090 C C . GLU A 1 669 ? -5.825 -4.746 14.279 1.00 98.81 669 GLU A C 1
ATOM 5092 O O . GLU A 1 669 ? -4.717 -4.351 13.917 1.00 98.81 669 GLU A O 1
ATOM 5097 N N . PRO A 1 670 ? -5.951 -5.808 15.099 1.00 98.25 670 PRO A N 1
ATOM 5098 C CA . PRO A 1 670 ? -4.794 -6.541 15.627 1.00 98.25 670 PRO A CA 1
ATOM 5099 C C . PRO A 1 670 ? -4.218 -7.600 14.679 1.00 98.25 670 PRO A C 1
ATOM 5101 O O . PRO A 1 670 ? -3.080 -8.024 14.852 1.00 98.25 670 PRO A O 1
ATOM 5104 N N . THR A 1 671 ? -4.987 -8.043 13.678 1.00 98.50 671 THR A N 1
ATOM 5105 C CA . THR A 1 671 ? -4.684 -9.213 12.825 1.00 98.50 671 THR A CA 1
ATOM 5106 C C . THR A 1 671 ? -4.570 -10.542 13.586 1.00 98.50 671 THR A C 1
ATOM 5108 O O . THR A 1 671 ? -4.724 -10.609 14.804 1.00 98.50 671 THR A O 1
ATOM 5111 N N . GLU A 1 672 ? -4.338 -11.631 12.851 1.00 98.56 672 GLU A N 1
ATOM 5112 C CA . GLU A 1 672 ? -4.135 -12.976 13.392 1.00 98.56 672 GLU A CA 1
ATOM 5113 C C . GLU A 1 672 ? -2.724 -13.245 13.942 1.00 98.56 672 GLU A C 1
ATOM 5115 O O . GLU A 1 672 ? -2.524 -14.244 14.634 1.00 98.56 672 GLU A O 1
ATOM 5120 N N . SER A 1 673 ? -1.739 -12.407 13.601 1.00 98.44 673 SER A N 1
ATOM 5121 C CA . SER A 1 673 ? -0.319 -12.684 13.873 1.00 98.44 673 SER A CA 1
ATOM 5122 C C . SER A 1 673 ? 0.143 -12.291 15.273 1.00 98.44 673 SER A C 1
ATOM 5124 O O . SER A 1 673 ? 1.223 -12.697 15.695 1.00 98.44 673 SER A O 1
ATOM 5126 N N . GLU A 1 674 ? -0.675 -11.545 16.011 1.00 98.38 674 GLU A N 1
ATOM 5127 C CA . GLU A 1 674 ? -0.322 -11.029 17.329 1.00 98.38 674 GLU A CA 1
ATOM 5128 C C . GLU A 1 674 ? -0.782 -11.976 18.442 1.00 98.38 674 GLU A C 1
ATOM 5130 O O . GLU A 1 674 ? -1.960 -12.324 18.540 1.00 98.38 674 GLU A O 1
ATOM 5135 N N . SER A 1 675 ? 0.165 -12.409 19.281 1.00 98.31 675 SER A N 1
ATOM 5136 C CA . SER A 1 675 ? -0.103 -13.266 20.450 1.00 98.31 675 SER A CA 1
ATOM 5137 C C . SER A 1 675 ? -1.074 -12.607 21.428 1.00 98.31 675 SER A C 1
ATOM 5139 O O . SER A 1 675 ? -1.072 -11.380 21.565 1.00 98.31 675 SER A O 1
ATOM 5141 N N . LYS A 1 676 ? -1.837 -13.393 22.199 1.00 98.50 676 LYS A N 1
ATOM 5142 C CA . LYS A 1 676 ? -2.767 -12.838 23.196 1.00 98.50 676 LYS A CA 1
ATOM 5143 C C . LYS A 1 676 ? -2.049 -11.937 24.203 1.00 98.50 676 LYS A C 1
ATOM 5145 O O . LYS A 1 676 ? -2.585 -10.896 24.575 1.00 98.50 676 LYS A O 1
ATOM 5150 N N . ALA A 1 677 ? -0.827 -12.297 24.597 1.00 98.12 677 ALA A N 1
ATOM 5151 C CA . ALA A 1 677 ? 0.009 -11.475 25.469 1.00 98.12 677 ALA A CA 1
ATOM 5152 C C . ALA A 1 677 ? 0.280 -10.065 24.903 1.00 98.12 677 ALA A C 1
ATOM 5154 O O . ALA A 1 677 ? 0.391 -9.113 25.675 1.00 98.12 677 ALA A O 1
ATOM 5155 N N . GLU A 1 678 ? 0.358 -9.903 23.578 1.00 98.56 678 GLU A N 1
ATOM 5156 C CA . GLU A 1 678 ? 0.536 -8.593 22.941 1.00 98.56 678 GLU A CA 1
ATOM 5157 C C . GLU A 1 678 ? -0.764 -7.792 22.875 1.00 98.56 678 GLU A C 1
ATOM 5159 O O . GLU A 1 678 ? -0.777 -6.605 23.219 1.00 98.56 678 GLU A O 1
ATOM 5164 N N . LEU A 1 679 ? -1.876 -8.458 22.543 1.00 98.81 679 LEU A N 1
ATOM 5165 C CA . LEU A 1 679 ? -3.212 -7.862 22.637 1.00 98.81 679 LEU A CA 1
ATOM 5166 C C . LEU A 1 679 ? -3.469 -7.345 24.059 1.00 98.81 679 LEU A C 1
ATOM 5168 O O . LEU A 1 679 ? -3.992 -6.244 24.241 1.00 98.81 679 LEU A O 1
ATOM 5172 N N . ASP A 1 680 ? -3.049 -8.117 25.066 1.00 98.69 680 ASP A N 1
ATOM 5173 C CA . ASP A 1 680 ? -3.162 -7.761 26.475 1.00 98.69 680 ASP A CA 1
ATOM 5174 C C . ASP A 1 680 ? -2.308 -6.544 26.840 1.00 98.69 680 ASP A C 1
ATOM 5176 O O . ASP A 1 680 ? -2.840 -5.620 27.455 1.00 98.69 680 ASP A O 1
ATOM 5180 N N . ARG A 1 681 ? -1.035 -6.479 26.410 1.00 98.50 681 ARG A N 1
ATOM 5181 C CA . ARG A 1 681 ? -0.179 -5.295 26.627 1.00 98.50 681 ARG A CA 1
ATOM 5182 C C . ARG A 1 681 ? -0.797 -4.023 26.045 1.00 98.50 681 ARG A C 1
ATOM 5184 O O . ARG A 1 681 ? -0.746 -2.976 26.692 1.00 98.50 681 ARG A O 1
ATOM 5191 N N . PHE A 1 682 ? -1.391 -4.104 24.854 1.00 98.75 682 PHE A N 1
ATOM 5192 C CA . PHE A 1 682 ? -2.039 -2.956 24.220 1.00 98.75 682 PHE A CA 1
ATOM 5193 C C . PHE A 1 682 ? -3.348 -2.559 24.921 1.00 98.75 682 PHE A C 1
ATOM 5195 O O . PHE A 1 682 ? -3.590 -1.372 25.157 1.00 98.75 682 PHE A O 1
ATOM 5202 N N . CYS A 1 683 ? -4.173 -3.534 25.319 1.00 98.81 683 CYS A N 1
ATOM 5203 C CA . CYS A 1 683 ? -5.380 -3.268 26.104 1.00 98.81 683 CYS A CA 1
ATOM 5204 C C . CYS A 1 683 ? -5.038 -2.625 27.455 1.00 98.81 683 CYS A C 1
ATOM 5206 O O . CYS A 1 683 ? -5.673 -1.648 27.841 1.00 98.81 683 CYS A O 1
ATOM 5208 N N . ASP A 1 684 ? -4.011 -3.119 28.147 1.00 98.69 684 ASP A N 1
ATOM 5209 C CA . ASP A 1 684 ? -3.559 -2.582 29.434 1.00 98.69 684 ASP A CA 1
ATOM 5210 C C . ASP A 1 684 ? -3.008 -1.151 29.298 1.00 98.69 684 ASP A C 1
ATOM 5212 O O . ASP A 1 684 ? -3.263 -0.308 30.163 1.00 98.69 684 ASP A O 1
ATOM 5216 N N . ALA A 1 685 ? -2.314 -0.841 28.195 1.00 98.69 685 ALA A N 1
ATOM 5217 C CA . ALA A 1 685 ? -1.881 0.519 27.868 1.00 98.69 685 ALA A CA 1
ATOM 5218 C C . ALA A 1 685 ? -3.078 1.468 27.687 1.00 98.69 685 ALA A C 1
ATOM 5220 O O . ALA A 1 685 ? -3.125 2.525 28.317 1.00 98.69 685 ALA A O 1
ATOM 5221 N N . LEU A 1 686 ? -4.090 1.073 26.904 1.00 98.75 686 LEU A N 1
ATOM 5222 C CA . LEU A 1 686 ? -5.322 1.852 26.739 1.00 98.75 686 LEU A CA 1
ATOM 5223 C C . LEU A 1 686 ? -6.108 1.994 28.051 1.00 98.75 686 LEU A C 1
ATOM 5225 O O . LEU A 1 686 ? -6.572 3.083 28.373 1.00 98.75 686 LEU A O 1
ATOM 5229 N N . ILE A 1 687 ? -6.220 0.942 28.861 1.00 98.81 687 ILE A N 1
ATOM 5230 C CA . ILE A 1 687 ? -6.875 1.002 30.178 1.00 98.81 687 ILE A CA 1
ATOM 5231 C C . ILE A 1 687 ? -6.135 1.969 31.116 1.00 98.81 687 ILE A C 1
ATOM 5233 O O . ILE A 1 687 ? -6.769 2.747 31.833 1.00 98.81 687 ILE A O 1
ATOM 5237 N N . THR A 1 688 ? -4.801 1.971 31.079 1.00 98.62 688 THR A N 1
ATOM 5238 C CA . THR A 1 688 ? -3.974 2.912 31.848 1.00 98.62 688 THR A CA 1
ATOM 5239 C C . THR A 1 688 ? -4.190 4.345 31.364 1.00 98.62 688 THR A C 1
ATOM 5241 O O . THR A 1 688 ? -4.479 5.216 32.182 1.00 98.62 688 THR A O 1
ATOM 5244 N N . ILE A 1 689 ? -4.190 4.582 30.049 1.00 98.75 689 ILE A N 1
ATOM 5245 C CA . ILE A 1 689 ? -4.529 5.885 29.456 1.00 98.75 689 ILE A CA 1
ATOM 5246 C C . ILE A 1 689 ? -5.948 6.327 29.851 1.00 98.75 689 ILE A C 1
ATOM 5248 O O . ILE A 1 689 ? -6.152 7.487 30.205 1.00 98.75 689 ILE A O 1
ATOM 5252 N N . ARG A 1 690 ? -6.939 5.425 29.884 1.00 98.56 690 ARG A N 1
ATOM 5253 C CA . ARG A 1 690 ? -8.295 5.760 30.353 1.00 98.56 690 ARG A CA 1
ATOM 5254 C C . ARG A 1 690 ? -8.311 6.201 31.817 1.00 98.56 690 ARG A C 1
ATOM 5256 O O . ARG A 1 690 ? -9.123 7.060 32.171 1.00 98.56 690 ARG A O 1
ATOM 5263 N N . ASN A 1 691 ? -7.441 5.639 32.654 1.00 98.50 691 ASN A N 1
ATOM 5264 C CA . ASN A 1 691 ? -7.276 6.066 34.043 1.00 98.50 691 ASN A CA 1
ATOM 5265 C C . ASN A 1 691 ? -6.559 7.427 34.136 1.00 98.50 691 ASN A C 1
ATOM 5267 O O . ASN A 1 691 ? -7.030 8.272 34.888 1.00 98.50 691 ASN A O 1
ATOM 5271 N N . GLU A 1 692 ? -5.533 7.694 33.315 1.00 98.56 692 GLU A N 1
ATOM 5272 C CA . GLU A 1 692 ? -4.917 9.033 33.195 1.00 98.56 692 GLU A CA 1
ATOM 5273 C C . GLU A 1 692 ? -5.959 10.094 32.787 1.00 98.56 692 GLU A C 1
ATOM 5275 O O . GLU A 1 692 ? -6.038 11.157 33.401 1.00 98.56 692 GLU A O 1
ATOM 5280 N N . ILE A 1 693 ? -6.837 9.779 31.823 1.00 98.62 693 ILE A N 1
ATOM 5281 C CA . ILE A 1 693 ? -7.988 10.627 31.464 1.00 98.62 693 ILE A CA 1
ATOM 5282 C C . ILE A 1 693 ? -8.909 10.825 32.677 1.00 98.62 693 ILE A C 1
ATOM 5284 O O . ILE A 1 693 ? -9.309 11.955 32.951 1.00 98.62 693 ILE A O 1
ATOM 5288 N N . ARG A 1 694 ? -9.231 9.762 33.431 1.00 98.38 694 ARG A N 1
ATOM 5289 C CA . ARG A 1 694 ? -10.120 9.852 34.604 1.00 98.38 694 ARG A CA 1
ATOM 5290 C C . ARG A 1 694 ? -9.541 10.744 35.701 1.00 98.38 694 ARG A C 1
ATOM 5292 O O . ARG A 1 694 ? -10.277 11.519 36.300 1.00 98.38 694 ARG A O 1
ATOM 5299 N N . ASP A 1 695 ? -8.234 10.693 35.933 1.00 98.25 695 ASP A N 1
ATOM 5300 C CA . ASP A 1 695 ? -7.584 11.554 36.921 1.00 98.25 695 ASP A CA 1
ATOM 5301 C C . ASP A 1 695 ? -7.630 13.044 36.522 1.00 98.25 695 ASP A C 1
ATOM 5303 O O . ASP A 1 695 ? -7.667 13.912 37.396 1.00 98.25 695 ASP A O 1
ATOM 5307 N N . ILE A 1 696 ? -7.728 13.357 35.224 1.00 98.44 696 ILE A N 1
ATOM 5308 C CA . ILE A 1 696 ? -8.012 14.711 34.720 1.00 98.44 696 ILE A CA 1
ATOM 5309 C C . ILE A 1 696 ? -9.509 15.061 34.866 1.00 98.44 696 ILE A C 1
ATOM 5311 O O . ILE A 1 696 ? -9.843 16.180 35.258 1.00 98.44 696 ILE A O 1
ATOM 5315 N N . GLU A 1 697 ? -10.424 14.119 34.594 1.00 98.19 697 GLU A N 1
ATOM 5316 C CA . GLU A 1 697 ? -11.879 14.288 34.798 1.00 98.19 697 GLU A CA 1
ATOM 5317 C C . GLU A 1 697 ? -12.227 14.575 36.272 1.00 98.19 697 GLU A C 1
ATOM 5319 O O . GLU A 1 697 ? -13.095 15.400 36.557 1.00 98.19 697 GLU A O 1
ATOM 5324 N N . GLU A 1 698 ? -11.521 13.932 37.204 1.00 97.94 698 GLU A N 1
ATOM 5325 C CA . GLU A 1 698 ? -11.678 14.075 38.658 1.00 97.94 698 GLU A CA 1
ATOM 5326 C C . GLU A 1 698 ? -10.843 15.224 39.263 1.00 97.94 698 GLU A C 1
ATOM 5328 O O . GLU A 1 698 ? -10.943 15.494 40.460 1.00 97.94 698 GLU A O 1
ATOM 5333 N N . GLY A 1 699 ? -10.025 15.918 38.462 1.00 96.56 699 GLY A N 1
ATOM 5334 C CA . GLY A 1 699 ? -9.215 17.061 38.906 1.00 96.56 699 GLY A CA 1
ATOM 5335 C C . GLY A 1 699 ? -7.995 16.712 39.769 1.00 96.56 699 GLY A C 1
ATOM 5336 O O . GLY A 1 699 ? -7.451 17.593 40.435 1.00 96.56 699 GLY A O 1
ATOM 5337 N N . LYS A 1 700 ? -7.546 15.451 39.763 1.00 97.12 700 LYS A N 1
ATOM 5338 C CA . LYS A 1 700 ? -6.285 15.010 40.391 1.00 97.12 700 LYS A CA 1
ATOM 5339 C C . LYS A 1 700 ? -5.057 15.417 39.569 1.00 97.12 700 LYS A C 1
ATOM 5341 O O . LYS A 1 700 ? -3.983 15.596 40.135 1.00 97.12 700 LYS A O 1
ATOM 5346 N N . MET A 1 701 ? -5.215 15.557 38.251 1.00 95.50 701 MET A N 1
ATOM 5347 C CA . MET A 1 701 ? -4.194 16.059 37.328 1.00 95.50 701 MET A CA 1
ATOM 5348 C C . MET A 1 701 ? -4.654 17.352 36.632 1.00 95.50 701 MET A C 1
ATOM 5350 O O . MET A 1 701 ? -5.839 17.472 36.307 1.00 95.50 701 MET A O 1
ATOM 5354 N N . PRO A 1 702 ? -3.751 18.317 36.359 1.00 96.25 702 PRO A N 1
ATOM 5355 C CA . PRO A 1 702 ? -4.076 19.494 35.553 1.00 96.25 702 PRO A CA 1
ATOM 5356 C C . PRO A 1 702 ? -4.498 19.117 34.128 1.00 96.25 702 PRO A C 1
ATOM 5358 O O . PRO A 1 702 ? -3.977 18.164 33.554 1.00 96.25 702 PRO A O 1
ATOM 5361 N N . LYS A 1 703 ? -5.404 19.895 33.522 1.00 94.88 703 LYS A N 1
ATOM 5362 C CA . LYS A 1 703 ? -5.878 19.656 32.142 1.00 94.88 703 LYS A CA 1
ATOM 5363 C C . LYS A 1 703 ? -4.822 19.935 31.071 1.00 94.88 703 LYS A C 1
ATOM 5365 O O . LYS A 1 703 ? -4.789 19.240 30.056 1.00 94.88 703 LYS A O 1
ATOM 5370 N N . ASP A 1 704 ? -3.954 20.908 31.333 1.00 95.19 704 ASP A N 1
ATOM 5371 C CA . ASP A 1 704 ? -3.011 21.441 30.346 1.00 95.19 704 ASP A CA 1
ATOM 5372 C C . ASP A 1 704 ? -1.573 20.919 30.531 1.00 95.19 704 ASP A C 1
ATOM 5374 O O . ASP A 1 704 ? -0.787 20.964 29.590 1.00 95.19 704 ASP A O 1
ATOM 5378 N N . ASP A 1 705 ? -1.241 20.370 31.709 1.00 96.88 705 ASP A N 1
ATOM 5379 C CA . ASP A 1 705 ? 0.062 19.755 32.003 1.00 96.88 705 ASP A CA 1
ATOM 5380 C C . ASP A 1 705 ? -0.107 18.397 32.709 1.00 96.88 705 ASP A C 1
ATOM 5382 O O . ASP A 1 705 ? -0.325 18.295 33.919 1.00 96.88 705 ASP A O 1
ATOM 5386 N N . ASN A 1 706 ? -0.063 17.340 31.902 1.00 98.06 706 ASN A N 1
ATOM 5387 C CA . ASN A 1 706 ? -0.250 15.938 32.271 1.00 98.06 706 ASN A CA 1
ATOM 5388 C C . ASN A 1 706 ? 0.444 15.043 31.219 1.00 98.06 706 ASN A C 1
ATOM 5390 O O . ASN A 1 706 ? 0.797 15.544 30.145 1.00 98.06 706 ASN A O 1
ATOM 5394 N N . PRO A 1 707 ? 0.620 13.729 31.467 1.00 98.25 707 PRO A N 1
ATOM 5395 C CA . PRO A 1 707 ? 1.345 12.856 30.544 1.00 98.25 707 PRO A CA 1
ATOM 5396 C C . PRO A 1 707 ? 0.739 12.798 29.134 1.00 98.25 707 PRO A C 1
ATOM 5398 O O . PRO A 1 707 ? 1.475 12.697 28.158 1.00 98.25 707 PRO A O 1
ATOM 5401 N N . LEU A 1 708 ? -0.586 12.913 29.002 1.00 98.44 708 LEU A N 1
ATOM 5402 C CA . LEU A 1 708 ? -1.288 12.908 27.714 1.00 98.44 708 LEU A CA 1
ATOM 5403 C C . LEU A 1 708 ? -0.996 14.159 26.871 1.00 98.44 708 LEU A C 1
ATOM 5405 O O . LEU A 1 708 ? -0.832 14.047 25.656 1.00 98.44 708 LEU A O 1
ATOM 5409 N N . LYS A 1 709 ? -0.886 15.338 27.495 1.00 97.31 709 LYS A N 1
ATOM 5410 C CA . LYS A 1 709 ? -0.471 16.583 26.823 1.00 97.31 709 LYS A CA 1
ATOM 5411 C C . LYS A 1 709 ? 1.039 16.645 26.577 1.00 97.31 709 LYS A C 1
ATOM 5413 O O . LYS A 1 709 ? 1.448 17.118 25.520 1.00 97.31 709 LYS A O 1
ATOM 5418 N N . GLY A 1 710 ? 1.852 16.124 27.500 1.00 96.25 710 GLY A N 1
ATOM 5419 C CA . GLY A 1 710 ? 3.314 16.060 27.372 1.00 96.25 710 GLY A CA 1
ATOM 5420 C C . GLY A 1 710 ? 3.818 15.068 26.315 1.00 96.25 710 GLY A C 1
ATOM 5421 O O . GLY A 1 710 ? 4.892 15.263 25.750 1.00 96.25 710 GLY A O 1
ATOM 5422 N N . ALA A 1 711 ? 3.036 14.030 26.003 1.00 97.56 711 ALA A N 1
ATOM 5423 C CA . ALA A 1 711 ? 3.450 12.967 25.093 1.00 97.56 711 ALA A CA 1
ATOM 5424 C C . ALA A 1 711 ? 3.660 13.427 23.627 1.00 97.56 711 ALA A C 1
ATOM 5426 O O . ALA A 1 711 ? 2.903 14.270 23.123 1.00 97.56 711 ALA A O 1
ATOM 5427 N N . PRO A 1 712 ? 4.602 12.809 22.883 1.00 97.62 712 PRO A N 1
ATOM 5428 C CA . PRO A 1 712 ? 5.490 11.735 23.325 1.00 97.62 712 PRO A CA 1
ATOM 5429 C C . PRO A 1 712 ? 6.705 12.290 24.077 1.00 97.62 712 PRO A C 1
ATOM 5431 O O . PRO A 1 712 ? 7.257 13.333 23.719 1.00 97.62 712 PRO A O 1
ATOM 5434 N N . HIS A 1 713 ? 7.160 11.568 25.097 1.00 97.81 713 HIS A N 1
ATOM 5435 C CA . HIS A 1 713 ? 8.299 11.990 25.902 1.00 97.81 713 HIS A CA 1
ATOM 5436 C C . HIS A 1 713 ? 9.606 11.538 25.243 1.00 97.81 713 HIS A C 1
ATOM 5438 O O . HIS A 1 713 ? 10.032 10.385 25.363 1.00 97.81 713 HIS A O 1
ATOM 5444 N N . SER A 1 714 ? 10.244 12.463 24.521 1.00 95.38 714 SER A N 1
ATOM 5445 C CA . SER A 1 714 ? 11.509 12.207 23.829 1.00 95.38 714 SER A CA 1
ATOM 5446 C C . SER A 1 714 ? 12.637 11.846 24.805 1.00 95.38 714 SER A C 1
ATOM 5448 O O . SER A 1 714 ? 12.634 12.248 25.975 1.00 95.38 714 SER A O 1
ATOM 5450 N N . ILE A 1 715 ? 13.663 11.144 24.313 1.00 92.06 715 ILE A N 1
ATOM 5451 C CA . ILE A 1 715 ? 14.869 10.859 25.114 1.00 92.06 715 ILE A CA 1
ATOM 5452 C C . ILE A 1 715 ? 15.529 12.149 25.640 1.00 92.06 715 ILE A C 1
ATOM 5454 O O . ILE A 1 715 ? 16.040 12.174 26.758 1.00 92.06 715 ILE A O 1
ATOM 5458 N N . ALA A 1 716 ? 15.448 13.246 24.879 1.00 91.69 716 ALA A N 1
ATOM 5459 C CA . ALA A 1 716 ? 15.957 14.552 25.285 1.00 91.69 716 ALA A CA 1
ATOM 5460 C C . ALA A 1 716 ? 15.092 15.227 26.366 1.00 91.69 716 ALA A C 1
ATOM 5462 O O . ALA A 1 716 ? 15.639 15.900 27.233 1.00 91.69 716 ALA A O 1
ATOM 5463 N N . ALA A 1 717 ? 13.767 15.046 26.347 1.00 93.62 717 ALA A N 1
ATOM 5464 C CA . ALA A 1 717 ? 12.877 15.540 27.400 1.00 93.62 717 ALA A CA 1
ATOM 5465 C C . ALA A 1 717 ? 13.119 14.815 28.736 1.00 93.62 717 ALA A C 1
ATOM 5467 O O . ALA A 1 717 ? 13.233 15.450 29.781 1.00 93.62 717 ALA A O 1
ATOM 5468 N N . ILE A 1 718 ? 13.260 13.486 28.705 1.00 95.25 718 ILE A N 1
ATOM 5469 C CA . ILE A 1 718 ? 13.521 12.678 29.909 1.00 95.25 718 ILE A CA 1
ATOM 5470 C C . ILE A 1 718 ? 14.952 12.869 30.438 1.00 95.25 718 ILE A C 1
ATOM 5472 O O . ILE A 1 718 ? 15.177 12.814 31.650 1.00 95.25 718 ILE A O 1
ATOM 5476 N N . GLY A 1 719 ? 15.914 13.113 29.545 1.00 93.81 719 GLY A N 1
ATOM 5477 C CA . GLY A 1 719 ? 17.320 13.359 29.873 1.00 93.81 719 GLY A CA 1
ATOM 5478 C C . GLY A 1 719 ? 17.670 14.793 30.285 1.00 93.81 719 GLY A C 1
ATOM 5479 O O . GLY A 1 719 ? 18.832 15.038 30.586 1.00 93.81 719 GLY A O 1
ATOM 5480 N N . ALA A 1 720 ? 16.716 15.731 30.295 1.00 94.00 720 ALA A N 1
ATOM 5481 C CA . ALA A 1 720 ? 16.962 17.121 30.689 1.00 94.00 720 ALA A CA 1
ATOM 5482 C C . ALA A 1 720 ? 17.442 17.246 32.151 1.00 94.00 720 ALA A C 1
ATOM 5484 O O . ALA A 1 720 ? 17.183 16.366 32.977 1.00 94.00 720 ALA A O 1
ATOM 5485 N N . ASP A 1 721 ? 18.093 18.355 32.507 1.00 95.94 721 ASP A N 1
ATOM 5486 C CA . ASP A 1 721 ? 18.482 18.617 33.901 1.00 95.94 721 ASP A CA 1
ATOM 5487 C C . ASP A 1 721 ? 17.257 18.972 34.760 1.00 95.94 721 ASP A C 1
ATOM 5489 O O . ASP A 1 721 ? 17.024 18.373 35.810 1.00 95.94 721 ASP A O 1
ATOM 5493 N N . GLU A 1 722 ? 16.409 19.880 34.273 1.00 94.94 722 GLU A N 1
ATOM 5494 C CA . GLU A 1 722 ? 15.182 20.302 34.956 1.00 94.94 722 GLU A CA 1
ATOM 5495 C C . GLU A 1 722 ? 13.974 19.415 34.601 1.00 94.94 722 GLU A C 1
ATOM 5497 O O . GLU A 1 722 ? 13.938 18.724 33.580 1.00 94.94 722 GLU A O 1
ATOM 5502 N N . TRP A 1 723 ? 12.968 19.387 35.476 1.00 96.62 723 TRP A N 1
ATOM 5503 C CA . TRP A 1 723 ? 11.688 18.720 35.227 1.00 96.62 723 TRP A CA 1
ATOM 5504 C C . TRP A 1 723 ? 10.580 19.462 35.967 1.00 96.62 723 TRP A C 1
ATOM 5506 O O . TRP A 1 723 ? 10.465 19.368 37.188 1.00 96.62 723 TRP A O 1
ATOM 5516 N N . THR A 1 724 ? 9.800 20.237 35.223 1.00 94.50 724 THR A N 1
ATOM 5517 C CA . THR A 1 724 ? 8.797 21.170 35.758 1.00 94.50 724 THR A CA 1
ATOM 5518 C C . THR A 1 724 ? 7.383 20.588 35.817 1.00 94.50 724 THR A C 1
ATOM 5520 O O . THR A 1 724 ? 6.495 21.216 36.388 1.00 94.50 724 THR A O 1
ATOM 5523 N N . HIS A 1 725 ? 7.179 19.387 35.272 1.00 96.38 725 HIS A N 1
ATOM 5524 C CA . HIS A 1 725 ? 5.879 18.726 35.199 1.00 96.38 725 HIS A CA 1
ATOM 5525 C C . HIS A 1 725 ? 5.402 18.171 36.561 1.00 96.38 725 HIS A C 1
ATOM 5527 O O . HIS A 1 725 ? 6.217 17.684 37.350 1.00 96.38 725 HIS A O 1
ATOM 5533 N N . PRO A 1 726 ? 4.079 18.138 36.828 1.00 96.31 726 PRO A N 1
ATOM 5534 C CA . PRO A 1 726 ? 3.495 17.643 38.082 1.00 96.31 726 PRO A CA 1
ATOM 5535 C C . PRO A 1 726 ? 3.458 16.106 38.201 1.00 96.31 726 PRO A C 1
ATOM 5537 O O . PRO A 1 726 ? 3.034 15.575 39.226 1.00 96.31 726 PRO A O 1
ATOM 5540 N N . TYR A 1 727 ? 3.887 15.382 37.165 1.00 97.56 727 TYR A N 1
ATOM 5541 C CA . TYR A 1 727 ? 4.041 13.924 37.121 1.00 97.56 727 TYR A CA 1
ATOM 5542 C C . TYR A 1 727 ? 5.525 13.557 37.018 1.00 97.56 727 TYR A C 1
ATOM 5544 O O . TYR A 1 727 ? 6.337 14.366 36.583 1.00 97.56 727 TYR A O 1
ATOM 5552 N N . SER A 1 728 ? 5.918 12.345 37.416 1.00 97.69 728 SER A N 1
ATOM 5553 C CA . SER A 1 728 ? 7.334 11.951 37.407 1.00 97.69 728 SER A CA 1
ATOM 5554 C C . SER A 1 728 ? 7.831 11.537 36.014 1.00 97.69 728 SER A C 1
ATOM 5556 O O . SER A 1 728 ? 7.062 11.075 35.169 1.00 97.69 728 SER A O 1
ATOM 5558 N N . ARG A 1 729 ? 9.156 11.592 35.807 1.00 97.62 729 ARG A N 1
ATOM 5559 C CA . ARG A 1 729 ? 9.816 10.998 34.626 1.00 97.62 729 ARG A CA 1
ATOM 5560 C C . ARG A 1 729 ? 9.559 9.492 34.488 1.00 97.62 729 ARG A C 1
ATOM 5562 O O . ARG A 1 729 ? 9.599 8.976 33.378 1.00 97.62 729 ARG A O 1
ATOM 5569 N N . ASP A 1 730 ? 9.282 8.797 35.592 1.00 96.69 730 ASP A N 1
ATOM 5570 C CA . ASP A 1 730 ? 8.951 7.367 35.583 1.00 96.69 730 ASP A CA 1
ATOM 5571 C C . ASP A 1 730 ? 7.548 7.124 35.001 1.00 96.69 730 ASP A C 1
ATOM 5573 O O . ASP A 1 730 ? 7.398 6.285 34.121 1.00 96.69 730 ASP A O 1
ATOM 5577 N N . VAL A 1 731 ? 6.554 7.940 35.381 1.00 96.88 731 VAL A N 1
ATOM 5578 C CA . VAL A 1 731 ? 5.217 7.943 34.750 1.00 96.88 731 VAL A CA 1
ATOM 5579 C C . VAL A 1 731 ? 5.307 8.332 33.272 1.00 96.88 731 VAL A C 1
ATOM 5581 O O . VAL A 1 731 ? 4.621 7.752 32.433 1.00 96.88 731 VAL A O 1
ATOM 5584 N N . ALA A 1 732 ? 6.168 9.291 32.929 1.00 97.62 732 ALA A N 1
ATOM 5585 C CA . ALA A 1 732 ? 6.377 9.705 31.547 1.00 97.62 732 ALA A CA 1
ATOM 5586 C C . ALA A 1 732 ? 6.986 8.580 30.685 1.00 97.62 732 ALA A C 1
ATOM 5588 O O . ALA A 1 732 ? 6.415 8.226 29.655 1.00 97.62 732 ALA A O 1
ATOM 5589 N N . ALA A 1 733 ? 8.110 7.990 31.114 1.00 96.06 733 ALA A N 1
ATOM 5590 C CA . ALA A 1 733 ? 8.922 7.080 30.302 1.00 96.06 733 ALA A CA 1
ATOM 5591 C C . ALA A 1 733 ? 8.626 5.581 30.488 1.00 96.06 733 ALA A C 1
ATOM 5593 O O . ALA A 1 733 ? 8.793 4.817 29.534 1.00 96.06 733 ALA A O 1
ATOM 5594 N N . TYR A 1 734 ? 8.196 5.150 31.676 1.00 97.31 734 TYR A N 1
ATOM 5595 C CA . TYR A 1 734 ? 7.978 3.743 32.037 1.00 97.31 734 TYR A CA 1
ATOM 5596 C C . TYR A 1 734 ? 6.570 3.485 32.618 1.00 97.31 734 TYR A C 1
ATOM 5598 O O . TYR A 1 734 ? 6.456 2.845 33.665 1.00 97.31 734 TYR A O 1
ATOM 5606 N N . PRO A 1 735 ? 5.475 3.915 31.954 1.00 97.38 735 PRO A N 1
ATOM 5607 C CA . PRO A 1 735 ? 4.115 3.724 32.471 1.00 97.38 735 PRO A CA 1
ATOM 5608 C C . PRO A 1 735 ? 3.645 2.254 32.507 1.00 97.38 735 PRO A C 1
ATOM 5610 O O . PRO A 1 735 ? 2.573 1.965 33.030 1.00 97.38 735 PRO A O 1
ATOM 5613 N N . ALA A 1 736 ? 4.437 1.317 31.976 1.00 95.88 736 ALA A N 1
ATOM 5614 C CA . ALA A 1 736 ? 4.216 -0.121 32.069 1.00 95.88 736 ALA A CA 1
ATOM 5615 C C . ALA A 1 736 ? 5.535 -0.854 32.372 1.00 95.88 736 ALA A C 1
ATOM 5617 O O . ALA A 1 736 ? 6.570 -0.568 31.770 1.00 95.88 736 ALA A O 1
ATOM 5618 N N . GLU A 1 737 ? 5.498 -1.842 33.270 1.00 93.06 737 GLU A N 1
ATOM 5619 C CA . GLU A 1 737 ? 6.705 -2.486 33.820 1.00 93.06 737 GLU A CA 1
ATOM 5620 C C . GLU A 1 737 ? 7.581 -3.173 32.755 1.00 93.06 737 GLU A C 1
ATOM 5622 O O . GLU A 1 737 ? 8.809 -3.166 32.846 1.00 93.06 737 GLU A O 1
ATOM 5627 N N . HIS A 1 738 ? 6.975 -3.706 31.688 1.00 91.12 738 HIS A N 1
ATOM 5628 C CA . HIS A 1 738 ? 7.714 -4.356 30.602 1.00 91.12 738 HIS A CA 1
ATOM 5629 C C . HIS A 1 738 ? 8.691 -3.403 29.879 1.00 91.12 738 HIS A C 1
ATOM 5631 O O . HIS A 1 738 ? 9.709 -3.856 29.350 1.00 91.12 738 HIS A O 1
ATOM 5637 N N . LEU A 1 739 ? 8.436 -2.089 29.915 1.00 96.31 739 LEU A N 1
ATOM 5638 C CA . LEU A 1 739 ? 9.284 -1.064 29.300 1.00 96.31 739 LEU A CA 1
ATOM 5639 C C . LEU A 1 739 ? 10.640 -0.921 30.000 1.00 96.31 739 LEU A C 1
ATOM 5641 O O . LEU A 1 739 ? 11.607 -0.486 29.381 1.00 96.31 739 LEU A O 1
ATOM 5645 N N . ARG A 1 740 ? 10.755 -1.341 31.270 1.00 94.56 740 ARG A N 1
ATOM 5646 C CA . ARG A 1 740 ? 12.044 -1.368 31.985 1.00 94.56 740 ARG A CA 1
ATOM 5647 C C . ARG A 1 740 ? 13.014 -2.406 31.412 1.00 94.56 740 ARG A C 1
ATOM 5649 O O . ARG A 1 740 ? 14.217 -2.300 31.634 1.00 94.56 740 ARG A O 1
ATOM 5656 N N . ARG A 1 741 ? 12.509 -3.408 30.677 1.00 93.19 741 ARG A N 1
ATOM 5657 C CA . ARG A 1 741 ? 13.321 -4.415 29.974 1.00 93.19 741 ARG A CA 1
ATOM 5658 C C . ARG A 1 741 ? 13.699 -3.970 28.561 1.00 93.19 741 ARG A C 1
ATOM 5660 O O . ARG A 1 741 ? 14.813 -4.246 28.124 1.00 93.19 741 ARG A O 1
ATOM 5667 N N . PHE A 1 742 ? 12.771 -3.344 27.842 1.00 94.06 742 PHE A N 1
ATOM 5668 C CA . PHE A 1 742 ? 12.975 -2.857 26.480 1.00 94.06 742 PHE A CA 1
ATOM 5669 C C . PHE A 1 742 ? 12.089 -1.636 26.232 1.00 94.06 742 PHE A C 1
ATOM 5671 O O . PHE A 1 742 ? 10.868 -1.725 26.347 1.00 94.06 742 PHE A O 1
ATOM 5678 N N . LYS A 1 743 ? 12.708 -0.507 25.879 1.00 95.94 743 LYS A N 1
ATOM 5679 C CA . LYS A 1 743 ? 12.039 0.774 25.642 1.00 95.94 743 LYS A CA 1
ATOM 5680 C C . LYS A 1 743 ? 12.392 1.277 24.248 1.00 95.94 743 LYS A C 1
ATOM 5682 O O . LYS A 1 743 ? 13.552 1.588 23.985 1.00 95.94 743 LYS A O 1
ATOM 5687 N N . PHE A 1 744 ? 11.385 1.403 23.389 1.00 97.12 744 PHE A N 1
ATOM 5688 C CA . PHE A 1 744 ? 11.480 2.255 22.207 1.00 97.12 744 PHE A CA 1
ATOM 5689 C C . PHE A 1 744 ? 11.396 3.723 22.650 1.00 97.12 744 PHE A C 1
ATOM 5691 O O . PHE A 1 744 ? 10.551 4.073 23.477 1.00 97.12 744 PHE A O 1
ATOM 5698 N N . TRP A 1 745 ? 12.273 4.577 22.126 1.00 95.75 745 TRP A N 1
ATOM 5699 C CA . TRP A 1 745 ? 12.339 5.997 22.476 1.00 95.75 745 TRP A CA 1
ATOM 5700 C C . TRP A 1 745 ? 11.841 6.855 21.322 1.00 95.75 745 TRP A C 1
ATOM 5702 O O . TRP A 1 745 ? 12.311 6.707 20.198 1.00 95.75 745 TRP A O 1
ATOM 5712 N N . SER A 1 746 ? 10.943 7.803 21.604 1.00 95.06 746 SER A N 1
ATOM 5713 C CA . SER A 1 746 ? 10.597 8.805 20.597 1.00 95.06 746 SER A CA 1
ATOM 5714 C C . SER A 1 746 ? 11.822 9.694 20.321 1.00 95.06 746 SER A C 1
ATOM 5716 O O . SER A 1 746 ? 12.402 10.232 21.275 1.00 95.06 746 SER A O 1
ATOM 5718 N N . PRO A 1 747 ? 12.252 9.850 19.054 1.00 93.19 747 PRO A N 1
ATOM 5719 C CA . PRO A 1 747 ? 13.438 10.637 18.716 1.00 93.19 747 PRO A CA 1
ATOM 5720 C C . PRO A 1 747 ? 13.199 12.152 18.822 1.00 93.19 747 PRO A C 1
ATOM 5722 O O . PRO A 1 747 ? 14.156 12.911 18.954 1.00 93.19 747 PRO A O 1
ATOM 5725 N N . VAL A 1 748 ? 11.935 12.588 18.785 1.00 95.06 748 VAL A N 1
ATOM 5726 C CA . VAL A 1 748 ? 11.487 13.990 18.843 1.00 95.06 748 VAL A CA 1
ATOM 5727 C C . VAL A 1 748 ? 10.293 14.126 19.791 1.00 95.06 748 VAL A C 1
ATOM 5729 O O . VAL A 1 748 ? 9.676 13.129 20.164 1.00 95.06 748 VAL A O 1
ATOM 5732 N N . GLY A 1 749 ? 9.974 15.351 20.206 1.00 95.12 749 GLY A N 1
ATOM 5733 C CA . GLY A 1 749 ? 8.729 15.668 20.909 1.00 95.12 749 GLY A CA 1
ATOM 5734 C C . GLY A 1 749 ? 7.500 15.649 19.988 1.00 95.12 749 GLY A C 1
ATOM 5735 O O . GLY A 1 749 ? 7.510 15.099 18.883 1.00 95.12 749 GLY A O 1
ATOM 5736 N N . ARG A 1 750 ? 6.406 16.285 20.418 1.00 95.56 750 ARG A N 1
ATOM 5737 C CA . ARG A 1 750 ? 5.183 16.378 19.604 1.00 95.56 750 ARG A CA 1
ATOM 5738 C C . ARG A 1 750 ? 5.398 17.356 18.448 1.00 95.56 750 ARG A C 1
ATOM 5740 O O . ARG A 1 750 ? 5.652 18.528 18.688 1.00 95.56 750 ARG A O 1
ATOM 5747 N N . VAL A 1 751 ? 5.266 16.886 17.209 1.00 93.12 751 VAL A N 1
ATOM 5748 C CA . VAL A 1 751 ? 5.434 17.713 16.000 1.00 93.12 751 VAL A CA 1
ATOM 5749 C C . VAL A 1 751 ? 4.283 18.713 15.843 1.00 93.12 751 VAL A C 1
ATOM 5751 O O . VAL A 1 751 ? 3.115 18.323 15.888 1.00 93.12 751 VAL A O 1
ATOM 5754 N N . ASP A 1 752 ? 4.603 19.987 15.604 1.00 90.00 752 ASP A N 1
ATOM 5755 C CA . ASP A 1 752 ? 3.626 21.021 15.256 1.00 90.00 752 ASP A CA 1
ATOM 5756 C C . ASP A 1 752 ? 3.193 20.844 13.790 1.00 90.00 752 ASP A C 1
ATOM 5758 O O . ASP A 1 752 ? 3.949 21.104 12.850 1.00 90.00 752 ASP A O 1
ATOM 5762 N N . ASN A 1 753 ? 1.967 20.372 13.567 1.00 83.69 753 ASN A N 1
ATOM 5763 C CA . ASN A 1 753 ? 1.444 20.202 12.214 1.00 83.69 753 ASN A CA 1
ATOM 5764 C C . ASN A 1 753 ? 1.191 21.565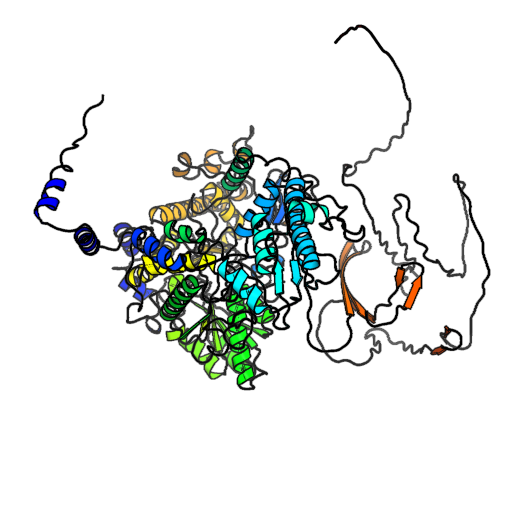 11.514 1.00 83.69 753 ASN A C 1
ATOM 5766 O O . ASN A 1 753 ? 1.767 21.772 10.438 1.00 83.69 753 ASN A O 1
ATOM 5770 N N . PRO A 1 754 ? 0.412 22.516 12.077 1.00 82.31 754 PRO A N 1
ATOM 5771 C CA . PRO A 1 754 ? 0.181 23.830 11.464 1.00 82.31 754 PRO A CA 1
ATOM 5772 C C . PRO A 1 754 ? 1.429 24.680 11.195 1.00 82.31 754 PRO A C 1
ATOM 5774 O O . PRO A 1 754 ? 1.399 25.516 10.292 1.00 82.31 754 PRO A O 1
ATOM 5777 N N . TYR A 1 755 ? 2.511 24.547 11.965 1.00 83.44 755 TYR A N 1
ATOM 5778 C CA . TYR A 1 755 ? 3.770 25.242 11.683 1.00 83.44 755 TYR A CA 1
ATOM 5779 C C . TYR A 1 755 ? 4.372 24.759 10.363 1.00 83.44 755 TYR A C 1
ATOM 5781 O O . TYR A 1 755 ? 4.661 25.592 9.506 1.00 83.44 755 TYR A O 1
ATOM 5789 N N . GLY A 1 756 ? 4.498 23.444 10.168 1.00 75.44 756 GLY A N 1
ATOM 5790 C CA . GLY A 1 756 ? 5.108 22.862 8.968 1.00 75.44 756 GLY A CA 1
ATOM 5791 C C . GLY A 1 756 ? 4.337 23.187 7.688 1.00 75.44 756 GLY A C 1
ATOM 5792 O O . GLY A 1 756 ? 4.939 23.583 6.695 1.00 75.44 756 GLY A O 1
ATOM 5793 N N . ASP A 1 757 ? 3.000 23.128 7.723 1.00 71.56 757 ASP A N 1
ATOM 5794 C CA . ASP A 1 757 ? 2.181 23.487 6.553 1.00 71.56 757 ASP A CA 1
ATOM 5795 C C . ASP A 1 757 ? 2.243 25.000 6.229 1.00 71.56 757 ASP A C 1
ATOM 5797 O O . ASP A 1 757 ? 2.128 25.376 5.064 1.00 71.56 757 ASP A O 1
ATOM 5801 N N . ARG A 1 758 ? 2.484 25.875 7.223 1.00 73.44 758 ARG A N 1
ATOM 5802 C CA . ARG A 1 758 ? 2.723 27.322 7.014 1.00 73.44 758 ARG A CA 1
ATOM 5803 C C . ARG A 1 758 ? 4.165 27.661 6.610 1.00 73.44 758 ARG A C 1
ATOM 5805 O O . ARG A 1 758 ? 4.395 28.719 6.034 1.00 73.44 758 ARG A O 1
ATOM 5812 N N . ASN A 1 759 ? 5.133 26.798 6.919 1.00 67.44 759 ASN A N 1
ATOM 5813 C CA . ASN A 1 759 ? 6.572 27.047 6.758 1.00 67.44 759 ASN A CA 1
ATOM 5814 C C . ASN A 1 759 ? 7.250 25.993 5.866 1.00 67.44 759 ASN A C 1
ATOM 5816 O O . ASN A 1 759 ? 8.405 25.640 6.096 1.00 67.44 759 ASN A O 1
ATOM 5820 N N . LEU A 1 760 ? 6.547 25.536 4.823 1.00 58.69 760 LEU A N 1
ATOM 5821 C CA . LEU A 1 760 ? 6.884 24.379 3.977 1.00 58.69 760 LEU A CA 1
ATOM 5822 C C . LEU A 1 760 ? 8.337 24.333 3.438 1.00 58.69 760 LEU A C 1
ATOM 5824 O O . LEU A 1 760 ? 8.816 23.260 3.081 1.00 58.69 760 LEU A O 1
ATOM 5828 N N . VAL A 1 761 ? 9.036 25.476 3.375 1.00 50.34 761 VAL A N 1
ATOM 5829 C CA . VAL A 1 761 ? 10.391 25.630 2.796 1.00 50.34 761 VAL A CA 1
ATOM 5830 C C . VAL A 1 761 ? 11.348 26.454 3.695 1.00 50.34 761 VAL A C 1
ATOM 5832 O O . VAL A 1 761 ? 12.401 26.900 3.244 1.00 50.34 761 VAL A O 1
ATOM 5835 N N . ARG A 1 762 ? 10.995 26.761 4.956 1.00 37.41 762 ARG A N 1
ATOM 5836 C CA . ARG A 1 762 ? 11.585 27.939 5.640 1.00 37.41 762 ARG A CA 1
ATOM 5837 C C . ARG A 1 762 ? 12.910 27.753 6.399 1.00 37.41 762 ARG A C 1
ATOM 5839 O O . ARG A 1 762 ? 13.541 28.766 6.690 1.00 37.41 762 ARG A O 1
ATOM 5846 N N . ASP A 1 763 ? 13.379 26.533 6.661 1.00 38.47 763 ASP A N 1
ATOM 5847 C CA . ASP A 1 763 ? 14.626 26.297 7.421 1.00 38.47 763 ASP A CA 1
ATOM 5848 C C . ASP A 1 763 ? 15.859 26.149 6.509 1.00 38.47 763 ASP A C 1
ATOM 5850 O O . ASP A 1 763 ? 15.883 25.295 5.625 1.00 38.47 763 ASP A O 1
ATOM 5854 N N . SER A 1 764 ? 16.887 26.979 6.729 1.00 37.44 764 SER A N 1
ATOM 5855 C CA . SER A 1 764 ? 18.168 26.991 6.006 1.00 37.44 764 SER A CA 1
ATOM 5856 C C . SER A 1 764 ? 19.040 25.752 6.221 1.00 37.44 764 SER A C 1
ATOM 5858 O O . SER A 1 764 ? 19.782 25.399 5.307 1.00 37.44 764 SER A O 1
ATOM 5860 N N . GLY A 1 765 ? 18.938 25.069 7.365 1.00 38.94 765 GLY A N 1
ATOM 5861 C CA . GLY A 1 765 ? 19.802 23.925 7.690 1.00 38.94 765 GLY A CA 1
ATOM 5862 C C . GLY A 1 765 ? 19.462 22.626 6.952 1.00 38.94 765 GLY A C 1
ATOM 5863 O O . GLY A 1 765 ? 20.286 21.720 6.908 1.00 38.94 765 GLY A O 1
ATOM 5864 N N . MET A 1 766 ? 18.262 22.520 6.368 1.00 41.00 766 MET A N 1
ATOM 5865 C CA . MET A 1 766 ? 17.741 21.263 5.804 1.00 41.00 766 MET A CA 1
ATOM 5866 C C . MET A 1 766 ? 17.135 21.431 4.393 1.00 41.00 766 MET A C 1
ATOM 5868 O O . MET A 1 766 ? 16.399 20.565 3.914 1.00 41.00 766 MET A O 1
ATOM 5872 N N . ARG A 1 767 ? 17.447 22.548 3.706 1.00 37.56 767 ARG A N 1
ATOM 5873 C CA . ARG A 1 767 ? 16.803 22.969 2.437 1.00 37.56 767 ARG A CA 1
ATOM 5874 C C . ARG A 1 767 ? 16.906 21.961 1.295 1.00 37.56 767 ARG A C 1
ATOM 5876 O O . ARG A 1 767 ? 15.990 21.881 0.482 1.00 37.56 767 ARG A O 1
ATOM 5883 N N . SER A 1 768 ? 18.001 21.211 1.199 1.00 32.69 768 SER A N 1
ATOM 5884 C CA . SER A 1 768 ? 18.346 20.443 -0.008 1.00 32.69 768 SER A CA 1
ATOM 5885 C C . SER A 1 768 ? 18.016 18.944 0.041 1.00 32.69 768 SER A C 1
ATOM 5887 O O . SER A 1 768 ? 18.340 18.230 -0.905 1.00 32.69 768 SER A O 1
ATOM 5889 N N . ILE A 1 769 ? 17.318 18.461 1.079 1.00 36.97 769 ILE A N 1
ATOM 5890 C CA . ILE A 1 769 ? 16.796 17.076 1.132 1.00 36.97 769 ILE A CA 1
ATOM 5891 C C . ILE A 1 769 ? 15.344 16.976 0.615 1.00 36.97 769 ILE A C 1
ATOM 5893 O O . ILE A 1 769 ? 14.936 15.932 0.112 1.00 36.97 769 ILE A O 1
ATOM 5897 N N . ILE A 1 770 ? 14.548 18.047 0.715 1.00 35.09 770 ILE A N 1
ATOM 5898 C CA . ILE A 1 770 ? 13.072 17.960 0.671 1.00 35.09 770 ILE A CA 1
ATOM 5899 C C . ILE A 1 770 ? 12.431 18.336 -0.681 1.00 35.09 770 ILE A C 1
ATOM 5901 O O . ILE A 1 770 ? 11.224 18.178 -0.857 1.00 35.09 770 ILE A O 1
ATOM 5905 N N . LEU A 1 771 ? 13.221 18.713 -1.694 1.00 29.38 771 LEU A N 1
ATOM 5906 C CA . LEU A 1 771 ? 12.714 19.008 -3.044 1.00 29.38 771 LEU A CA 1
ATOM 5907 C C . LEU A 1 771 ? 13.082 17.936 -4.090 1.00 29.38 771 LEU A C 1
ATOM 5909 O O . LEU A 1 771 ? 13.747 18.205 -5.086 1.00 29.38 771 LEU A O 1
ATOM 5913 N N . ALA A 1 772 ? 12.601 16.709 -3.878 1.00 25.86 772 ALA A N 1
ATOM 5914 C CA . ALA A 1 772 ? 12.661 15.617 -4.856 1.00 25.86 772 ALA A CA 1
ATOM 5915 C C . ALA A 1 772 ? 11.246 15.167 -5.266 1.00 25.86 772 ALA A C 1
ATOM 5917 O O . ALA A 1 772 ? 10.772 14.085 -4.923 1.00 25.86 772 ALA A O 1
ATOM 5918 N N . SER A 1 773 ? 10.539 16.029 -5.995 1.00 25.44 773 SER A N 1
ATOM 5919 C CA . SER A 1 773 ? 9.258 15.717 -6.646 1.00 25.44 773 SER A CA 1
ATOM 5920 C C . SER A 1 773 ? 9.145 16.514 -7.943 1.00 25.44 773 SER A C 1
ATOM 5922 O O . SER A 1 773 ? 8.385 17.473 -8.042 1.00 25.44 773 SER A O 1
ATOM 5924 N N . VAL A 1 774 ? 9.956 16.138 -8.935 1.00 24.47 774 VAL A N 1
ATOM 5925 C CA . VAL A 1 774 ? 9.890 16.725 -10.278 1.00 24.47 774 VAL A CA 1
ATOM 5926 C C . VAL A 1 774 ? 8.653 16.175 -10.985 1.00 24.47 774 VAL A C 1
ATOM 5928 O O . VAL A 1 774 ? 8.606 15.003 -11.358 1.00 24.47 774 VAL A O 1
ATOM 5931 N N . LEU A 1 775 ? 7.646 17.030 -11.155 1.00 22.48 775 LEU A N 1
ATOM 5932 C CA . LEU A 1 775 ? 6.503 16.772 -12.024 1.00 22.48 775 LEU A CA 1
ATOM 5933 C C . LEU A 1 775 ? 6.966 16.821 -13.486 1.00 22.48 775 LEU A C 1
ATOM 5935 O O . LEU A 1 775 ? 7.304 17.880 -14.001 1.00 22.48 775 LEU A O 1
ATOM 5939 N N . MET A 1 776 ? 6.950 15.667 -14.150 1.00 21.41 776 MET A N 1
ATOM 5940 C CA . MET A 1 776 ? 7.028 15.544 -15.606 1.00 21.41 776 MET A CA 1
ATOM 5941 C C . MET A 1 776 ? 5.759 14.834 -16.074 1.00 21.41 776 MET A C 1
ATOM 5943 O O . MET A 1 776 ? 5.663 13.609 -16.008 1.00 21.41 776 MET A O 1
ATOM 5947 N N . THR A 1 777 ? 4.767 15.608 -16.512 1.00 21.67 777 THR A N 1
ATOM 5948 C CA . THR A 1 777 ? 3.513 15.085 -17.066 1.00 21.67 777 THR A CA 1
ATOM 5949 C C . THR A 1 777 ? 3.512 15.287 -18.580 1.00 21.67 777 THR A C 1
ATOM 5951 O O . THR A 1 777 ? 3.257 16.402 -19.033 1.00 21.67 777 THR A O 1
ATOM 5954 N N . PRO A 1 778 ? 3.771 14.248 -19.394 1.00 21.92 778 PRO A N 1
ATOM 5955 C CA . PRO A 1 778 ? 3.513 14.329 -20.822 1.00 21.92 778 PRO A CA 1
ATOM 5956 C C . PRO A 1 778 ? 2.000 14.235 -21.052 1.00 21.92 778 PRO A C 1
ATOM 5958 O O . PRO A 1 778 ? 1.416 13.152 -20.998 1.00 21.92 778 PRO A O 1
ATOM 5961 N N . PHE A 1 779 ? 1.351 15.369 -21.321 1.00 21.84 779 PHE A N 1
ATOM 5962 C CA . PHE A 1 779 ? 0.012 15.355 -21.904 1.00 21.84 779 PHE A CA 1
ATOM 5963 C C . PHE A 1 779 ? 0.111 14.850 -23.347 1.00 21.84 779 PHE A C 1
ATOM 5965 O O . PHE A 1 779 ? 0.606 15.548 -24.228 1.00 21.84 779 PHE A O 1
ATOM 5972 N N . VAL A 1 780 ? -0.387 13.639 -23.595 1.00 21.88 780 VAL A N 1
ATOM 5973 C CA . VAL A 1 780 ? -0.671 13.150 -24.948 1.00 21.88 780 VAL A CA 1
ATOM 5974 C C . VAL A 1 780 ? -2.185 13.144 -25.119 1.00 21.88 780 VAL A C 1
ATOM 5976 O O . VAL A 1 780 ? -2.849 12.159 -24.800 1.00 21.88 780 VAL A O 1
ATOM 5979 N N . SER A 1 781 ? -2.748 14.254 -25.602 1.00 23.86 781 SER A N 1
ATOM 5980 C CA . SER A 1 781 ? -4.123 14.250 -26.104 1.00 23.86 781 SER A CA 1
ATOM 5981 C C . SER A 1 781 ? -4.120 13.751 -27.552 1.00 23.86 781 SER A C 1
ATOM 5983 O O . SER A 1 781 ? -3.408 14.257 -28.417 1.00 23.86 781 SER A O 1
ATOM 5985 N N . ALA A 1 782 ? -4.909 12.713 -27.821 1.00 24.72 782 ALA A N 1
ATOM 5986 C CA . ALA A 1 782 ? -5.028 12.117 -29.146 1.00 24.72 782 ALA A CA 1
ATOM 5987 C C . ALA A 1 782 ? -6.361 12.504 -29.805 1.00 24.72 782 ALA A C 1
ATOM 5989 O O . ALA A 1 782 ? -7.238 11.659 -29.953 1.00 24.72 782 ALA A O 1
ATOM 5990 N N . ALA A 1 783 ? -6.513 13.774 -30.202 1.00 23.28 783 ALA A N 1
ATOM 5991 C CA . ALA A 1 783 ? -7.418 14.201 -31.281 1.00 23.28 783 ALA A CA 1
ATOM 5992 C C . ALA A 1 783 ? -7.161 15.669 -31.676 1.00 23.28 783 ALA A C 1
ATOM 5994 O O . ALA A 1 783 ? -7.204 16.567 -30.845 1.00 23.28 783 ALA A O 1
ATOM 5995 N N . ALA A 1 784 ? -6.909 15.890 -32.964 1.00 30.00 784 ALA A N 1
ATOM 5996 C CA . ALA A 1 784 ? -6.535 17.149 -33.608 1.00 30.00 784 ALA A CA 1
ATOM 5997 C C . ALA A 1 784 ? -7.288 18.435 -33.182 1.00 30.00 784 ALA A C 1
ATOM 5999 O O . ALA A 1 784 ? -8.473 18.555 -33.471 1.00 30.00 784 ALA A O 1
ATOM 6000 N N . THR A 1 785 ? -6.542 19.434 -32.682 1.00 35.66 785 THR A N 1
ATOM 6001 C CA . THR A 1 785 ? -6.390 20.803 -33.254 1.00 35.66 785 THR A CA 1
ATOM 6002 C C . THR A 1 785 ? -5.356 21.598 -32.442 1.00 35.66 785 THR A C 1
ATOM 6004 O O . THR A 1 785 ? -5.615 21.829 -31.273 1.00 35.66 785 THR A O 1
ATOM 6007 N N . GLN A 1 786 ? -4.253 22.019 -33.089 1.00 39.50 786 GLN A N 1
ATOM 6008 C CA . GLN A 1 786 ? -3.182 22.955 -32.652 1.00 39.50 786 GLN A CA 1
ATOM 6009 C C . GLN A 1 786 ? -2.585 22.800 -31.222 1.00 39.50 786 GLN A C 1
ATOM 6011 O O . GLN A 1 786 ? -3.311 22.802 -30.237 1.00 39.50 786 GLN A O 1
ATOM 6016 N N . PRO A 1 787 ? -1.247 22.713 -31.062 1.00 39.84 787 PRO A N 1
ATOM 6017 C CA . PRO A 1 787 ? -0.630 22.688 -29.735 1.00 39.84 787 PRO A CA 1
ATOM 6018 C C . PRO A 1 787 ? -0.781 24.038 -29.019 1.00 39.84 787 PRO A C 1
ATOM 6020 O O . PRO A 1 787 ? -0.470 25.090 -29.581 1.00 39.84 787 PRO A O 1
ATOM 6023 N N . PHE A 1 788 ? -1.184 24.009 -27.754 1.00 41.09 788 PHE A N 1
ATOM 6024 C CA . PHE A 1 788 ? -1.256 25.172 -26.872 1.00 41.09 788 PHE A CA 1
ATOM 6025 C C . PHE A 1 788 ? -0.449 24.921 -25.592 1.00 41.09 788 PHE A C 1
ATOM 6027 O O . PHE A 1 788 ? -0.194 23.778 -25.213 1.00 41.09 788 PHE A O 1
ATOM 6034 N N . MET A 1 789 ? -0.012 26.001 -24.949 1.00 38.78 789 MET A N 1
ATOM 6035 C CA . MET A 1 789 ? 0.769 25.992 -23.716 1.00 38.78 789 MET A CA 1
ATOM 6036 C C . MET A 1 789 ? -0.034 26.695 -22.626 1.00 38.78 789 MET A C 1
ATOM 6038 O O . MET A 1 789 ? -0.437 27.846 -22.798 1.00 38.78 789 MET A O 1
ATOM 6042 N N . GLU A 1 790 ? -0.275 26.000 -21.518 1.00 40.72 790 GLU A N 1
ATOM 6043 C CA . GLU A 1 790 ? -1.082 26.506 -20.407 1.00 40.72 790 GLU A CA 1
ATOM 6044 C C . GLU A 1 790 ? -0.225 26.768 -19.170 1.00 40.72 790 GLU A C 1
ATOM 6046 O O . GLU A 1 790 ? 0.644 25.970 -18.814 1.00 40.72 790 GLU A O 1
ATOM 6051 N N . PHE A 1 791 ? -0.511 27.872 -18.484 1.00 40.06 791 PHE A N 1
ATOM 6052 C CA . PHE A 1 791 ? 0.097 28.237 -17.213 1.00 40.06 791 PHE A CA 1
ATOM 6053 C C . PHE A 1 791 ? -0.996 28.478 -16.175 1.00 40.06 791 PHE A C 1
ATOM 6055 O O . PHE A 1 791 ? -1.872 29.320 -16.371 1.00 40.06 791 PHE A O 1
ATOM 6062 N N . HIS A 1 792 ? -0.910 27.776 -15.048 1.00 36.56 792 HIS A N 1
ATOM 6063 C CA . HIS A 1 792 ? -1.721 28.052 -13.865 1.00 36.56 792 HIS A CA 1
ATOM 6064 C C . HIS A 1 792 ? -0.932 28.958 -12.922 1.00 36.56 792 HIS A C 1
ATOM 6066 O O . HIS A 1 792 ? 0.146 28.590 -12.452 1.00 36.56 792 HIS A O 1
ATOM 6072 N N . VAL A 1 793 ? -1.462 30.151 -12.659 1.00 37.91 793 VAL A N 1
ATOM 6073 C CA . VAL A 1 793 ? -0.834 31.169 -11.817 1.00 37.91 793 VAL A CA 1
ATOM 6074 C C . VAL A 1 793 ? -1.644 31.307 -10.536 1.00 37.91 793 VAL A C 1
ATOM 6076 O O . VAL A 1 793 ? -2.642 32.024 -10.485 1.00 37.91 793 VAL A O 1
ATOM 6079 N N . GLN A 1 794 ? -1.182 30.618 -9.493 1.00 34.88 794 GLN A N 1
ATOM 6080 C CA . GLN A 1 794 ? -1.718 30.730 -8.139 1.00 34.88 794 GLN A CA 1
ATOM 6081 C C . GLN A 1 794 ? -0.917 31.752 -7.335 1.00 34.88 794 GLN A C 1
ATOM 6083 O O . GLN A 1 794 ? 0.311 31.687 -7.261 1.00 34.88 794 GLN A O 1
ATOM 6088 N N . GLY A 1 795 ? -1.622 32.685 -6.705 1.00 37.88 795 GLY A N 1
ATOM 6089 C CA . GLY A 1 795 ? -1.043 33.732 -5.877 1.00 37.88 795 GLY A CA 1
ATOM 6090 C C . GLY A 1 795 ? -1.985 34.175 -4.765 1.00 37.88 795 GLY A C 1
ATOM 6091 O O . GLY A 1 795 ? -3.082 33.648 -4.585 1.00 37.88 795 GLY A O 1
ATOM 6092 N N . VAL A 1 796 ? -1.543 35.172 -4.010 1.00 35.22 796 VAL A N 1
ATOM 6093 C CA . VAL A 1 796 ? -2.333 35.840 -2.975 1.00 35.22 796 VAL A CA 1
ATOM 6094 C C . VAL A 1 796 ? -2.155 37.346 -3.116 1.00 35.22 796 VAL A C 1
ATOM 6096 O O . VAL A 1 796 ? -1.031 37.833 -3.215 1.00 35.22 796 VAL A O 1
ATOM 6099 N N . VAL A 1 797 ? -3.268 38.073 -3.136 1.00 35.53 797 VAL A N 1
ATOM 6100 C CA . VAL A 1 797 ? -3.307 39.534 -3.059 1.00 35.53 797 VAL A CA 1
ATOM 6101 C C . VAL A 1 797 ? -3.514 39.915 -1.600 1.00 35.53 797 VAL A C 1
ATOM 6103 O O . VAL A 1 797 ? -4.457 39.447 -0.964 1.00 35.53 797 VAL A O 1
ATOM 6106 N N . ASP A 1 798 ? -2.633 40.756 -1.073 1.00 32.12 798 ASP A N 1
ATOM 6107 C CA . ASP A 1 798 ? -2.751 41.287 0.282 1.00 32.12 798 ASP A CA 1
ATOM 6108 C C . ASP A 1 798 ? -3.594 42.574 0.260 1.00 32.12 798 ASP A C 1
ATOM 6110 O O . ASP A 1 798 ? -3.134 43.635 -0.175 1.00 32.12 798 ASP A O 1
ATOM 6114 N N . ASP A 1 799 ? -4.860 42.478 0.675 1.00 38.91 799 ASP A N 1
ATOM 6115 C CA . ASP A 1 799 ? -5.740 43.630 0.874 1.00 38.91 799 ASP A CA 1
ATOM 6116 C C . ASP A 1 799 ? -5.454 44.255 2.245 1.00 38.91 799 ASP A C 1
ATOM 6118 O O . ASP A 1 799 ? -6.197 44.103 3.219 1.00 38.91 799 ASP A O 1
ATOM 6122 N N . SER A 1 800 ? -4.344 44.990 2.282 1.00 33.06 800 SER A N 1
ATOM 6123 C CA . SER A 1 800 ? -3.878 45.771 3.435 1.00 33.06 800 SER A CA 1
ATOM 6124 C C . SER A 1 800 ? -4.848 46.868 3.905 1.00 33.06 800 SER A C 1
ATOM 6126 O O . SER A 1 800 ? -4.648 47.423 4.984 1.00 33.06 800 SER A O 1
ATOM 6128 N N . VAL A 1 801 ? -5.906 47.183 3.144 1.00 33.34 801 VAL A N 1
ATOM 6129 C CA . VAL A 1 801 ? -6.941 48.152 3.551 1.00 33.34 801 VAL A CA 1
ATOM 6130 C C . VAL A 1 801 ? -8.021 47.481 4.407 1.00 33.34 801 VAL A C 1
ATOM 6132 O O . VAL A 1 801 ? -8.559 48.113 5.315 1.00 33.34 801 VAL A O 1
ATOM 6135 N N . ASN A 1 802 ? -8.311 46.198 4.162 1.00 33.97 802 ASN A N 1
ATOM 6136 C CA . ASN A 1 802 ? -9.309 45.416 4.908 1.00 33.97 802 ASN A CA 1
ATOM 6137 C C . ASN A 1 802 ? -8.709 44.304 5.793 1.00 33.97 802 ASN A C 1
ATOM 6139 O O . ASN A 1 802 ? -9.469 43.520 6.368 1.00 33.97 802 ASN A O 1
ATOM 6143 N N . ASP A 1 803 ? -7.378 44.245 5.898 1.00 32.28 803 ASP A N 1
ATOM 6144 C CA . ASP A 1 803 ? -6.592 43.277 6.681 1.00 32.28 803 ASP A CA 1
ATOM 6145 C C . ASP A 1 803 ? -6.919 41.814 6.303 1.00 32.28 803 ASP A C 1
ATOM 6147 O O . ASP A 1 803 ? -7.264 40.966 7.134 1.00 32.28 803 ASP A O 1
ATOM 6151 N N . ARG A 1 804 ? -6.911 41.532 4.988 1.00 33.84 804 ARG A N 1
ATOM 6152 C CA . ARG A 1 804 ? -7.277 40.225 4.414 1.00 33.84 804 ARG A CA 1
ATOM 6153 C C . ARG A 1 804 ? -6.375 39.808 3.261 1.00 33.84 804 ARG A C 1
ATOM 6155 O O . ARG A 1 804 ? -6.183 40.540 2.301 1.00 33.84 804 ARG A O 1
ATOM 6162 N N . VAL A 1 805 ? -5.967 38.543 3.284 1.00 34.00 805 VAL A N 1
ATOM 6163 C CA . VAL A 1 805 ? -5.249 37.904 2.177 1.00 34.00 805 VAL A CA 1
ATOM 6164 C C . VAL A 1 805 ? -6.249 37.181 1.270 1.00 34.00 805 VAL A C 1
ATOM 6166 O O . VAL A 1 805 ? -6.935 36.254 1.705 1.00 34.00 805 VAL A O 1
ATOM 6169 N N . ILE A 1 806 ? -6.340 37.606 0.010 1.00 34.62 806 ILE A N 1
ATOM 6170 C CA . ILE A 1 806 ? -7.266 37.080 -0.999 1.00 34.62 806 ILE A CA 1
ATOM 6171 C C . ILE A 1 806 ? -6.488 36.152 -1.947 1.00 34.62 806 ILE A C 1
ATOM 6173 O O . ILE A 1 806 ? -5.648 36.639 -2.706 1.00 34.62 806 ILE A O 1
ATOM 6177 N N . PRO A 1 807 ? -6.727 34.828 -1.944 1.00 34.16 807 PRO A N 1
ATOM 6178 C CA . PRO A 1 807 ? -6.126 33.941 -2.934 1.00 34.16 807 PRO A CA 1
ATOM 6179 C C . PRO A 1 807 ? -6.687 34.235 -4.327 1.00 34.16 807 PRO A C 1
ATOM 6181 O O . PRO A 1 807 ? -7.878 34.496 -4.488 1.00 34.16 807 PRO A O 1
ATOM 6184 N N . VAL A 1 808 ? -5.823 34.161 -5.334 1.00 35.66 808 VAL A N 1
ATOM 6185 C CA . VAL A 1 808 ? -6.171 34.311 -6.749 1.00 35.66 808 VAL A CA 1
ATOM 6186 C C . VAL A 1 808 ? -5.565 33.166 -7.550 1.00 35.66 808 VAL A C 1
ATOM 6188 O O . VAL A 1 808 ? -4.424 32.771 -7.317 1.00 35.66 808 VAL A O 1
ATOM 6191 N N . ASP A 1 809 ? -6.345 32.628 -8.482 1.00 38.41 809 ASP A N 1
ATOM 6192 C CA . ASP A 1 809 ? -5.947 31.546 -9.380 1.00 38.41 809 ASP A CA 1
ATOM 6193 C C . ASP A 1 809 ? -6.416 31.906 -10.792 1.00 38.41 809 ASP A C 1
ATOM 6195 O O . ASP A 1 809 ? -7.614 32.126 -11.018 1.00 38.41 809 ASP A O 1
ATOM 6199 N N . PHE A 1 810 ? -5.461 32.019 -11.714 1.00 40.50 810 PHE A N 1
ATOM 6200 C CA . PHE A 1 810 ? -5.713 32.347 -13.112 1.00 40.50 810 PHE A CA 1
ATOM 6201 C C . PHE A 1 810 ? -5.084 31.308 -14.037 1.00 40.50 810 PHE A C 1
ATOM 6203 O O . PHE A 1 810 ? -3.929 30.917 -13.854 1.00 40.50 810 PHE A O 1
ATOM 6210 N N . GLN A 1 811 ? -5.817 30.922 -15.078 1.00 39.44 811 GLN A N 1
ATOM 6211 C CA . GLN A 1 811 ? -5.300 30.094 -16.167 1.00 39.44 811 GLN A CA 1
ATOM 6212 C C . GLN A 1 811 ? -4.982 30.986 -17.371 1.00 39.44 811 GLN A C 1
ATOM 6214 O O . GLN A 1 811 ? -5.849 31.723 -17.843 1.00 39.44 811 GLN A O 1
ATOM 6219 N N . LEU A 1 812 ? -3.742 30.921 -17.857 1.00 41.12 812 LEU A N 1
ATOM 6220 C CA . LEU A 1 812 ? -3.265 31.608 -19.057 1.00 41.12 812 LEU A CA 1
ATOM 6221 C C . LEU A 1 812 ? -2.972 30.575 -20.143 1.00 41.12 812 LEU A C 1
ATOM 6223 O O . LEU A 1 812 ? -2.145 29.688 -19.934 1.00 41.12 812 LEU A O 1
ATOM 6227 N N . VAL A 1 813 ? -3.617 30.704 -21.302 1.00 42.25 813 VAL A N 1
ATOM 6228 C CA . VAL A 1 813 ? -3.419 29.796 -22.444 1.00 42.25 813 VAL A CA 1
ATOM 6229 C C . VAL A 1 813 ? -2.788 30.554 -23.608 1.00 42.25 813 VAL A C 1
ATOM 6231 O O . VAL A 1 813 ? -3.238 31.644 -23.969 1.00 42.25 813 VAL A O 1
ATOM 6234 N N . PHE A 1 814 ? -1.761 29.962 -24.212 1.00 44.16 814 PHE A N 1
ATOM 6235 C CA . PHE A 1 814 ? -1.059 30.464 -25.392 1.00 44.16 814 PHE A CA 1
ATOM 6236 C C . PHE A 1 814 ? -1.194 29.457 -26.538 1.00 44.16 814 PHE A C 1
ATOM 6238 O O . PHE A 1 814 ? -0.856 28.287 -26.369 1.00 44.16 814 PHE A O 1
ATOM 6245 N N . ASP A 1 815 ? -1.643 29.893 -27.715 1.00 48.03 815 ASP A N 1
ATOM 6246 C CA . ASP A 1 815 ? -1.602 29.065 -28.926 1.00 48.03 815 ASP A CA 1
ATOM 6247 C C . ASP A 1 815 ? -0.159 29.008 -29.448 1.00 48.03 815 ASP A C 1
ATOM 6249 O O . ASP A 1 815 ? 0.402 30.024 -29.857 1.00 48.03 815 ASP A O 1
ATOM 6253 N N . THR A 1 816 ? 0.457 27.824 -29.442 1.00 47.50 816 THR A N 1
ATOM 6254 C CA . THR A 1 816 ? 1.846 27.650 -29.910 1.00 47.50 816 THR A CA 1
ATOM 6255 C C . THR A 1 816 ? 1.936 27.383 -31.416 1.00 47.50 816 THR A C 1
ATOM 6257 O O . THR A 1 816 ? 3.035 27.309 -31.963 1.00 47.50 816 THR A O 1
ATOM 6260 N N . ALA A 1 817 ? 0.796 27.289 -32.109 1.00 42.06 817 ALA A N 1
ATOM 6261 C CA . ALA A 1 817 ? 0.712 27.352 -33.565 1.00 42.06 817 ALA A CA 1
ATOM 6262 C C . ALA A 1 817 ? 0.433 28.773 -34.097 1.00 42.06 817 ALA A C 1
ATOM 6264 O O . ALA A 1 817 ? 0.495 28.981 -35.313 1.00 42.06 817 ALA A O 1
ATOM 6265 N N . ALA A 1 818 ? 0.157 29.753 -33.230 1.00 44.94 818 ALA A N 1
ATOM 6266 C CA . ALA A 1 818 ? 0.054 31.151 -33.632 1.00 44.94 818 ALA A CA 1
ATOM 6267 C C . ALA A 1 818 ? 1.447 31.728 -33.971 1.00 44.94 818 ALA A C 1
ATOM 6269 O O . ALA A 1 818 ? 2.414 31.490 -33.240 1.00 44.94 818 ALA A O 1
ATOM 6270 N N . PRO A 1 819 ? 1.593 32.508 -35.062 1.00 40.09 819 PRO A N 1
ATOM 6271 C CA . PRO A 1 819 ? 2.840 33.209 -35.335 1.00 40.09 819 PRO A CA 1
ATOM 6272 C C . PRO A 1 819 ? 3.104 34.240 -34.222 1.00 40.09 819 PRO A C 1
ATOM 6274 O O . PRO A 1 819 ? 2.167 34.911 -33.785 1.00 40.09 819 PRO A O 1
ATOM 6277 N N . PRO A 1 820 ? 4.359 34.399 -33.769 1.00 43.09 820 PRO A N 1
ATOM 6278 C CA . PRO A 1 820 ? 4.666 35.256 -32.632 1.00 43.09 820 PRO A CA 1
ATOM 6279 C C . PRO A 1 820 ? 4.312 36.717 -32.913 1.00 43.09 820 PRO A C 1
ATOM 6281 O O . PRO A 1 820 ? 4.663 37.257 -33.966 1.00 43.09 820 PRO A O 1
ATOM 6284 N N . SER A 1 821 ? 3.657 37.369 -31.949 1.00 38.09 821 SER A N 1
ATOM 6285 C CA . SER A 1 821 ? 3.179 38.751 -32.075 1.00 38.09 821 SER A CA 1
ATOM 6286 C C . SER A 1 821 ? 4.330 39.747 -32.250 1.00 38.09 821 SER A C 1
ATOM 6288 O O . SER A 1 821 ? 4.168 40.790 -32.890 1.00 38.09 821 SER A O 1
ATOM 6290 N N . ARG A 1 822 ? 5.530 39.400 -31.760 1.00 37.38 822 ARG A N 1
ATOM 6291 C CA . ARG A 1 822 ? 6.789 40.103 -32.045 1.00 37.38 822 ARG A CA 1
ATOM 6292 C C . ARG A 1 822 ? 8.002 39.188 -31.845 1.00 37.38 822 ARG A C 1
ATOM 6294 O O . ARG A 1 822 ? 7.988 38.298 -31.003 1.00 37.38 822 ARG A O 1
ATOM 6301 N N . LYS A 1 823 ? 9.106 39.465 -32.546 1.00 33.88 823 LYS A N 1
ATOM 6302 C CA . LYS A 1 823 ? 10.453 38.965 -32.209 1.00 33.88 823 LYS A CA 1
ATOM 6303 C C . LYS A 1 823 ? 11.401 40.153 -32.035 1.00 33.88 823 LYS A C 1
ATOM 6305 O O . LYS A 1 823 ? 11.328 41.103 -32.814 1.00 33.88 823 LYS A O 1
ATOM 6310 N N . GLN A 1 824 ? 12.267 40.123 -31.023 1.00 33.47 824 GLN A N 1
ATOM 6311 C CA . GLN A 1 824 ? 13.254 41.178 -30.779 1.00 33.47 824 GLN A CA 1
ATOM 6312 C C . GLN A 1 824 ? 14.539 40.577 -30.198 1.00 33.47 824 GLN A C 1
ATOM 6314 O O . GLN A 1 824 ? 14.556 40.100 -29.068 1.00 33.47 824 GLN A O 1
ATOM 6319 N N . GLY A 1 825 ? 15.611 40.578 -30.997 1.00 40.66 825 GLY A N 1
ATOM 6320 C CA . GLY A 1 825 ? 16.790 39.753 -30.713 1.00 40.66 825 GLY A CA 1
ATOM 6321 C C . GLY A 1 825 ? 16.432 38.265 -30.759 1.00 40.66 825 GLY A C 1
ATOM 6322 O O . GLY A 1 825 ? 15.630 37.844 -31.598 1.00 40.66 825 GLY A O 1
ATOM 6323 N N . ASP A 1 826 ? 16.982 37.491 -29.829 1.00 31.52 826 ASP A N 1
ATOM 6324 C CA . ASP A 1 826 ? 16.709 36.055 -29.699 1.00 31.52 826 ASP A CA 1
ATOM 6325 C C . ASP A 1 826 ? 15.415 35.742 -28.924 1.00 31.52 826 ASP A C 1
ATOM 6327 O O . ASP A 1 826 ? 15.006 34.586 -28.843 1.00 31.52 826 ASP A O 1
ATOM 6331 N N . VAL A 1 827 ? 14.716 36.767 -28.419 1.00 28.52 827 VAL A N 1
ATOM 6332 C CA . VAL A 1 827 ? 13.466 36.628 -27.656 1.00 28.52 827 VAL A CA 1
ATOM 6333 C C . VAL A 1 827 ? 12.241 36.754 -28.566 1.00 28.52 827 VAL A C 1
ATOM 6335 O O . VAL A 1 827 ? 12.155 37.638 -29.427 1.00 28.52 827 VAL A O 1
ATOM 6338 N N . ILE A 1 828 ? 11.277 35.858 -28.357 1.00 36.34 828 ILE A N 1
ATOM 6339 C CA . ILE A 1 828 ? 10.041 35.718 -29.130 1.00 36.34 828 ILE A CA 1
ATOM 6340 C C . ILE A 1 828 ? 8.846 35.944 -28.192 1.00 36.34 828 ILE A C 1
ATOM 6342 O O . ILE A 1 828 ? 8.800 35.368 -27.109 1.00 36.34 828 ILE A O 1
ATOM 6346 N N . TYR A 1 829 ? 7.896 36.781 -28.608 1.00 40.78 829 TYR A N 1
ATOM 6347 C CA . TYR A 1 829 ? 6.704 37.151 -27.844 1.00 40.78 829 TYR A CA 1
ATOM 6348 C C . TYR A 1 829 ? 5.454 36.500 -28.444 1.00 40.78 829 TYR A C 1
ATOM 6350 O O . TYR A 1 829 ? 5.299 36.459 -29.666 1.00 40.78 829 TYR A O 1
ATOM 6358 N N . PHE A 1 830 ? 4.558 36.035 -27.576 1.00 43.19 830 PHE A N 1
ATOM 6359 C CA . PHE A 1 830 ? 3.260 35.461 -27.925 1.00 43.19 830 PHE A CA 1
ATOM 6360 C C . PHE A 1 830 ? 2.179 36.131 -27.078 1.00 43.19 830 PHE A C 1
ATOM 6362 O O . PHE A 1 830 ? 2.386 36.361 -25.884 1.00 43.19 830 PHE A O 1
ATOM 6369 N N . ASP A 1 831 ? 1.030 36.418 -27.682 1.00 40.28 831 ASP A N 1
ATOM 6370 C CA . ASP A 1 831 ? -0.115 36.982 -26.972 1.00 40.28 831 ASP A CA 1
ATOM 6371 C C . ASP A 1 831 ? -0.950 35.837 -26.368 1.00 40.28 831 ASP A C 1
ATOM 6373 O O . ASP A 1 831 ? -1.151 34.801 -27.007 1.00 40.28 831 ASP A O 1
ATOM 6377 N N . ALA A 1 832 ? -1.432 36.001 -25.133 1.00 40.94 832 ALA A N 1
ATOM 6378 C CA . ALA A 1 832 ? -2.300 35.010 -24.493 1.00 40.94 832 ALA A CA 1
ATOM 6379 C C . ALA A 1 832 ? -3.703 35.037 -25.125 1.00 40.94 832 ALA A C 1
ATOM 6381 O O . ALA A 1 832 ? -4.288 36.107 -25.301 1.00 40.94 832 ALA A O 1
ATOM 6382 N N . ILE A 1 833 ? -4.255 33.863 -25.438 1.00 38.22 833 ILE A N 1
ATOM 6383 C CA . ILE A 1 833 ? -5.556 33.723 -26.115 1.00 38.22 833 ILE A CA 1
ATOM 6384 C C . ILE A 1 833 ? -6.741 33.610 -25.145 1.00 38.22 833 ILE A C 1
ATOM 6386 O O . ILE A 1 833 ? -7.872 33.907 -25.528 1.00 38.22 833 ILE A O 1
ATOM 6390 N N . SER A 1 834 ? -6.497 33.241 -23.884 1.00 40.81 834 SER A N 1
ATOM 6391 C CA . SER A 1 834 ? -7.491 33.318 -22.807 1.00 40.81 834 SER A CA 1
ATOM 6392 C C . SER A 1 834 ? -6.839 33.546 -21.445 1.00 40.81 834 SER A C 1
ATOM 6394 O O . SER A 1 834 ? -5.781 32.985 -21.153 1.00 40.81 834 SER A O 1
ATOM 6396 N N . ALA A 1 835 ? -7.516 34.332 -20.607 1.00 35.50 835 ALA A N 1
ATOM 6397 C CA . ALA A 1 835 ? -7.206 34.526 -19.196 1.00 35.50 835 ALA A CA 1
ATOM 6398 C C . ALA A 1 835 ? -8.514 34.446 -18.391 1.00 35.50 835 ALA A C 1
ATOM 6400 O O . ALA A 1 835 ? -9.347 35.348 -18.491 1.00 35.50 835 ALA A O 1
ATOM 6401 N N . GLU A 1 836 ? -8.712 33.377 -17.617 1.00 37.72 836 GLU A N 1
ATOM 6402 C CA . GLU A 1 836 ? -9.895 33.206 -16.756 1.00 37.72 836 GLU A CA 1
ATOM 6403 C C . GLU A 1 836 ? -9.527 33.220 -15.267 1.00 37.72 836 GLU A C 1
ATOM 6405 O O . GLU A 1 836 ? -8.475 32.726 -14.867 1.00 37.72 836 GLU A O 1
ATOM 6410 N N . SER A 1 837 ? -10.422 33.789 -14.452 1.00 35.59 837 SER A N 1
ATOM 6411 C CA . SER A 1 837 ? -10.355 33.812 -12.985 1.00 35.59 837 SER A CA 1
ATOM 6412 C C . SER A 1 837 ? -11.194 32.673 -12.416 1.00 35.59 837 SER A C 1
ATOM 6414 O O . SER A 1 837 ? -12.410 32.642 -12.626 1.00 35.59 837 SER A O 1
ATOM 6416 N N . VAL A 1 838 ? -10.575 31.734 -11.696 1.00 34.09 838 VAL A N 1
ATOM 6417 C CA . VAL A 1 838 ? -11.244 30.483 -11.302 1.00 34.09 838 VAL A CA 1
ATOM 6418 C C . VAL A 1 838 ? -11.740 30.530 -9.853 1.00 34.09 838 VAL A C 1
ATOM 6420 O O . VAL A 1 838 ? -11.154 29.952 -8.936 1.00 34.09 838 VAL A O 1
ATOM 6423 N N . HIS A 1 839 ? -12.905 31.148 -9.646 1.00 30.17 839 HIS A N 1
ATOM 6424 C CA . HIS A 1 839 ? -13.751 30.893 -8.474 1.00 30.17 839 HIS A CA 1
ATOM 6425 C C . HIS A 1 839 ? -15.158 30.450 -8.907 1.00 30.17 839 HIS A C 1
ATOM 6427 O O . HIS A 1 839 ? -15.791 31.032 -9.781 1.00 30.17 839 HIS A O 1
ATOM 6433 N N . SER A 1 840 ? -15.612 29.331 -8.341 1.00 28.09 840 SER A N 1
ATOM 6434 C CA . SER A 1 840 ? -16.501 28.380 -9.020 1.00 28.09 840 SER A CA 1
ATOM 6435 C C . SER A 1 840 ? -18.000 28.719 -9.030 1.00 28.09 840 SER A C 1
ATOM 6437 O O . SER A 1 840 ? -18.593 28.826 -7.955 1.00 28.09 840 SER A O 1
ATOM 6439 N N . THR A 1 841 ? -18.643 28.605 -10.201 1.00 24.33 841 THR A N 1
ATOM 6440 C CA . THR A 1 841 ? -19.896 27.830 -10.385 1.00 24.33 841 THR A CA 1
ATOM 6441 C C . THR A 1 841 ? -20.156 27.477 -11.860 1.00 24.33 841 THR A C 1
ATOM 6443 O O . THR A 1 841 ? -19.682 28.150 -12.766 1.00 24.33 841 THR A O 1
ATOM 6446 N N . LEU A 1 842 ? -20.885 26.379 -12.109 1.00 29.59 842 LEU A N 1
ATOM 6447 C CA . LEU A 1 842 ? -21.082 25.792 -13.444 1.00 29.59 842 LEU A CA 1
ATOM 6448 C C . LEU A 1 842 ? -21.980 26.634 -14.373 1.00 29.59 842 LEU A C 1
ATOM 6450 O O . LEU A 1 842 ? -23.086 26.994 -13.977 1.00 29.59 842 LEU A O 1
ATOM 6454 N N . SER A 1 843 ? -21.630 26.718 -15.662 1.00 23.03 843 SER A N 1
ATOM 6455 C CA . SER A 1 843 ? -22.448 26.157 -16.763 1.00 23.03 843 SER A CA 1
ATOM 6456 C C . SER A 1 843 ? -21.713 26.240 -18.111 1.00 23.03 843 SER A C 1
ATOM 6458 O O . SER A 1 843 ? -20.830 27.071 -18.286 1.00 23.03 843 SER A O 1
ATOM 6460 N N . ALA A 1 844 ? -22.051 25.361 -19.057 1.00 28.47 844 ALA A N 1
ATOM 6461 C CA . ALA A 1 844 ? -21.410 25.300 -20.371 1.00 28.47 844 ALA A CA 1
ATOM 6462 C C . ALA A 1 844 ? -22.272 25.951 -21.464 1.00 28.47 844 ALA A C 1
ATOM 6464 O O . ALA A 1 844 ? -23.441 25.588 -21.583 1.00 28.47 844 ALA A O 1
ATOM 6465 N N . GLN A 1 845 ? -21.674 26.812 -22.301 1.00 22.39 845 GLN A N 1
ATOM 6466 C CA . GLN A 1 845 ? -21.858 26.863 -23.766 1.00 22.39 845 GLN A CA 1
ATOM 6467 C C . GLN A 1 845 ? -21.000 27.974 -24.404 1.00 22.39 845 GLN A C 1
ATOM 6469 O O . GLN A 1 845 ? -20.959 29.100 -23.918 1.00 22.39 845 GLN A O 1
ATOM 6474 N N . LEU A 1 846 ? -20.342 27.664 -25.528 1.00 32.88 846 LEU A N 1
ATOM 6475 C CA . LEU A 1 846 ? -19.540 28.620 -26.299 1.00 32.88 846 LEU A CA 1
ATOM 6476 C C . LEU A 1 846 ? -20.434 29.587 -27.093 1.00 32.88 846 LEU A C 1
ATOM 6478 O O . LEU A 1 846 ? -21.022 29.208 -28.103 1.00 32.88 846 LEU A O 1
ATOM 6482 N N . THR A 1 847 ? -20.480 30.851 -26.669 1.00 20.92 847 THR A N 1
ATOM 6483 C CA . THR A 1 847 ? -20.967 32.001 -27.460 1.00 20.92 847 THR A CA 1
ATOM 6484 C C . THR A 1 847 ? -20.255 33.280 -26.984 1.00 20.92 847 THR A C 1
ATOM 6486 O O . THR A 1 847 ? -19.784 33.307 -25.847 1.00 20.92 847 THR A O 1
ATOM 6489 N N . PRO A 1 848 ? -20.107 34.326 -27.823 1.00 23.14 848 PRO A N 1
ATOM 6490 C CA . PRO A 1 848 ? -19.204 35.443 -27.536 1.00 23.14 848 PRO A CA 1
ATOM 6491 C C . PRO A 1 848 ? -19.699 36.305 -26.368 1.00 23.14 848 PRO A C 1
ATOM 6493 O O . PRO A 1 848 ? -20.872 36.682 -26.321 1.00 23.14 848 PRO A O 1
ATOM 6496 N N . MET A 1 849 ? -18.796 36.642 -25.441 1.00 25.08 849 MET A N 1
ATOM 6497 C CA . MET A 1 849 ? -19.152 37.394 -24.237 1.00 25.08 849 MET A CA 1
ATOM 6498 C C . MET A 1 849 ? -19.589 38.827 -24.551 1.00 25.08 849 MET A C 1
ATOM 6500 O O . MET A 1 849 ? -18.862 39.625 -25.143 1.00 25.08 849 MET A O 1
ATOM 6504 N N . ARG A 1 850 ? -20.781 39.156 -24.058 1.00 24.50 850 ARG A N 1
ATOM 6505 C CA . ARG A 1 850 ? -21.303 40.510 -23.891 1.00 24.50 850 ARG A CA 1
ATOM 6506 C C . ARG A 1 850 ? -21.364 40.754 -22.383 1.00 24.50 850 ARG A C 1
ATOM 6508 O O . ARG A 1 850 ? -21.950 39.941 -21.674 1.00 24.50 850 ARG A O 1
ATOM 6515 N N . PHE A 1 851 ? -20.752 41.824 -21.885 1.00 27.91 851 PHE A N 1
ATOM 6516 C CA . PHE A 1 851 ? -20.764 42.116 -20.450 1.00 27.91 851 PHE A CA 1
ATOM 6517 C C . PHE A 1 851 ? -22.111 42.732 -20.042 1.00 27.91 851 PHE A C 1
ATOM 6519 O O . PHE A 1 851 ? -22.436 43.837 -20.467 1.00 27.91 851 PHE A O 1
ATOM 6526 N N . GLU A 1 852 ? -22.876 42.040 -19.194 1.00 24.17 852 GLU A N 1
ATOM 6527 C CA . GLU A 1 852 ? -24.051 42.594 -18.506 1.00 24.17 852 GLU A CA 1
ATOM 6528 C C . GLU A 1 852 ? -23.828 42.540 -16.987 1.00 24.17 852 GLU A C 1
ATOM 6530 O O . GLU A 1 852 ? -23.758 41.467 -16.387 1.00 24.17 852 GLU A O 1
ATOM 6535 N N . SER A 1 853 ? -23.718 43.712 -16.354 1.00 29.39 853 SER A N 1
ATOM 6536 C CA . SER A 1 853 ? -23.675 43.849 -14.894 1.00 29.39 853 SER A CA 1
ATOM 6537 C C . SER A 1 853 ? -25.091 43.978 -14.340 1.00 29.39 853 SER A C 1
ATOM 6539 O O . SER A 1 853 ? -25.875 44.793 -14.819 1.00 29.39 853 SER A O 1
ATOM 6541 N N . LYS A 1 854 ? -25.428 43.216 -13.293 1.00 28.50 854 LYS A N 1
ATOM 6542 C CA . LYS A 1 854 ? -26.763 43.249 -12.666 1.00 28.50 854 LYS A CA 1
ATOM 6543 C C . LYS A 1 854 ? -26.944 44.310 -11.571 1.00 28.50 854 LYS A C 1
ATOM 6545 O O . LYS A 1 854 ? -27.922 44.241 -10.830 1.00 28.50 854 LYS A O 1
ATOM 6550 N N . THR A 1 855 ? -26.043 45.288 -11.473 1.00 28.81 855 THR A N 1
ATOM 6551 C CA . THR A 1 855 ? -26.103 46.339 -10.435 1.00 28.81 855 THR A CA 1
ATOM 6552 C C . THR A 1 855 ? -25.897 47.777 -10.919 1.00 28.81 855 THR A C 1
ATOM 6554 O O . THR A 1 855 ? -26.070 48.679 -10.106 1.00 28.81 855 THR A O 1
ATOM 6557 N N . LEU A 1 856 ? -25.589 48.028 -12.199 1.00 27.95 856 LEU A N 1
ATOM 6558 C CA . LEU A 1 856 ? -25.402 49.382 -12.753 1.00 27.95 856 LEU A CA 1
ATOM 6559 C C . LEU A 1 856 ? -25.960 49.483 -14.182 1.00 27.95 856 LEU A C 1
ATOM 6561 O O . LEU A 1 856 ? -25.628 48.668 -15.038 1.00 27.95 856 LEU A O 1
ATOM 6565 N N . ASP A 1 857 ? -26.791 50.498 -14.424 1.00 33.97 857 ASP A N 1
ATOM 6566 C CA . ASP A 1 857 ? -27.572 50.685 -15.655 1.00 33.97 857 ASP A CA 1
ATOM 6567 C C . ASP A 1 857 ? -26.927 51.755 -16.562 1.00 33.97 857 ASP A C 1
ATOM 6569 O O . ASP A 1 857 ? -27.325 52.920 -16.560 1.00 33.97 857 ASP A O 1
ATOM 6573 N N . VAL A 1 858 ? -25.866 51.378 -17.294 1.00 27.05 858 VAL A N 1
ATOM 6574 C CA . VAL A 1 858 ? -25.220 52.223 -18.323 1.00 27.05 858 VAL A CA 1
ATOM 6575 C C . VAL A 1 858 ? -24.742 51.355 -19.501 1.00 27.05 858 VAL A C 1
ATOM 6577 O O . VAL A 1 858 ? -23.948 50.439 -19.285 1.00 27.05 858 VAL A O 1
ATOM 6580 N N . PRO A 1 859 ? -25.160 51.628 -20.753 1.00 28.55 859 PRO A N 1
ATOM 6581 C CA . PRO A 1 859 ? -24.688 50.894 -21.923 1.00 28.55 859 PRO A CA 1
ATOM 6582 C C . PRO A 1 859 ? -23.446 51.551 -22.545 1.00 28.55 859 PRO A C 1
ATOM 6584 O O . PRO A 1 859 ? -23.459 52.739 -22.865 1.00 28.55 859 PRO A O 1
ATOM 6587 N N . LEU A 1 860 ? -22.408 50.758 -22.819 1.00 29.58 860 LEU A N 1
ATOM 6588 C CA . LEU A 1 860 ? -21.280 51.152 -23.670 1.00 29.58 860 LEU A CA 1
ATOM 6589 C C . LEU A 1 860 ? -21.059 50.103 -24.763 1.00 29.58 860 LEU A C 1
ATOM 6591 O O . LEU A 1 860 ? -21.027 48.902 -24.502 1.00 29.58 860 LEU A O 1
ATOM 6595 N N . ALA A 1 861 ? -20.941 50.577 -26.002 1.00 34.28 861 ALA A N 1
ATOM 6596 C CA . ALA A 1 861 ? -20.721 49.762 -27.186 1.00 34.28 861 ALA A CA 1
ATOM 6597 C C . ALA A 1 861 ? -19.712 50.475 -28.090 1.00 34.28 861 ALA A C 1
ATOM 6599 O O . ALA A 1 861 ? -20.037 51.505 -28.676 1.00 34.28 861 ALA A O 1
ATOM 6600 N N . GLU A 1 862 ? -18.511 49.918 -28.217 1.00 33.69 862 GLU A N 1
ATOM 6601 C CA . GLU A 1 862 ? -17.468 50.408 -29.122 1.00 33.69 862 GLU A CA 1
ATOM 6602 C C . GLU A 1 862 ? -16.808 49.224 -29.844 1.00 33.69 862 GLU A C 1
ATOM 6604 O O . GLU A 1 862 ? -16.730 48.116 -29.309 1.00 33.69 862 GLU A O 1
ATOM 6609 N N . SER A 1 863 ? -16.371 49.442 -31.086 1.00 31.45 863 SER A N 1
ATOM 6610 C CA . SER A 1 863 ? -15.779 48.418 -31.950 1.00 31.45 863 SER A CA 1
ATOM 6611 C C . SER A 1 863 ? -14.437 48.882 -32.514 1.00 31.45 863 SER A C 1
ATOM 6613 O O . SER A 1 863 ? -14.319 49.962 -33.090 1.00 31.45 863 SER A O 1
ATOM 6615 N N . MET A 1 864 ? -13.410 48.044 -32.369 1.00 31.31 864 MET A N 1
ATOM 6616 C CA . MET A 1 864 ? -12.080 48.287 -32.933 1.00 31.31 864 MET A CA 1
ATOM 6617 C C . MET A 1 864 ? -12.025 47.904 -34.414 1.00 31.31 864 MET A C 1
ATOM 6619 O O . MET A 1 864 ? -12.535 46.855 -34.811 1.00 31.31 864 MET A O 1
ATOM 6623 N N . ILE A 1 865 ? -11.341 48.720 -35.221 1.00 37.09 865 ILE A N 1
ATOM 6624 C CA . ILE A 1 865 ? -11.038 48.412 -36.624 1.00 37.09 865 ILE A CA 1
ATOM 6625 C C . ILE A 1 865 ? -9.522 48.511 -36.833 1.00 37.09 865 ILE A C 1
ATOM 6627 O O . ILE A 1 865 ? -8.898 49.536 -36.552 1.00 37.09 865 ILE A O 1
ATOM 6631 N N . TYR A 1 866 ? -8.930 47.427 -37.334 1.00 34.22 866 TYR A N 1
ATOM 6632 C CA . TYR A 1 866 ? -7.510 47.334 -37.669 1.00 34.22 866 TYR A CA 1
ATOM 6633 C C . TYR A 1 866 ? -7.291 47.627 -39.157 1.00 34.22 866 TYR A C 1
ATOM 6635 O O . TYR A 1 866 ? -7.950 47.022 -40.006 1.00 34.22 866 TYR A O 1
ATOM 6643 N N . ASN A 1 867 ? -6.358 48.525 -39.490 1.00 35.41 867 ASN A N 1
ATOM 6644 C CA . ASN A 1 867 ? -5.985 48.785 -40.881 1.00 35.41 867 ASN A CA 1
ATOM 6645 C C . ASN A 1 867 ? -4.667 48.082 -41.236 1.00 35.41 867 ASN A C 1
ATOM 6647 O O . ASN A 1 867 ? -3.572 48.565 -40.940 1.00 35.41 867 ASN A O 1
ATOM 6651 N N . SER A 1 868 ? -4.784 46.959 -41.942 1.00 28.84 868 SER A N 1
ATOM 6652 C CA . SER A 1 868 ? -3.662 46.108 -42.352 1.00 28.84 868 SER A CA 1
ATOM 6653 C C . SER A 1 868 ? -2.685 46.750 -43.346 1.00 28.84 868 SER A C 1
ATOM 6655 O O . SER A 1 868 ? -1.592 46.224 -43.528 1.00 28.84 868 SER A O 1
ATOM 6657 N N . SER A 1 869 ? -3.031 47.881 -43.974 1.00 27.31 869 SER A N 1
ATOM 6658 C CA . SER A 1 869 ? -2.129 48.590 -44.901 1.00 27.31 869 SER A CA 1
ATOM 6659 C C . SER A 1 869 ? -1.178 49.581 -44.219 1.00 27.31 869 SER A C 1
ATOM 6661 O O . SER A 1 869 ? -0.173 49.967 -44.814 1.00 27.31 869 SER A O 1
ATOM 6663 N N . THR A 1 870 ? -1.468 49.978 -42.976 1.00 33.34 870 THR A N 1
ATOM 6664 C CA . THR A 1 870 ? -0.633 50.903 -42.186 1.00 33.34 870 THR A CA 1
ATOM 6665 C C . THR A 1 870 ? -0.187 50.329 -40.841 1.00 33.34 870 THR A C 1
ATOM 6667 O O . THR A 1 870 ? 0.652 50.934 -40.180 1.00 33.34 870 THR A O 1
ATOM 6670 N N . GLY A 1 871 ? -0.724 49.175 -40.429 1.00 31.86 871 GLY A N 1
ATOM 6671 C CA . GLY A 1 871 ? -0.370 48.497 -39.178 1.00 31.86 871 GLY A CA 1
ATOM 6672 C C . GLY A 1 871 ? -0.930 49.161 -37.915 1.00 31.86 871 GLY A C 1
ATOM 6673 O O . GLY A 1 871 ? -0.533 48.791 -36.814 1.00 31.86 871 GLY A O 1
ATOM 6674 N N . VAL A 1 872 ? -1.839 50.131 -38.057 1.00 32.75 872 VAL A N 1
ATOM 6675 C CA . VAL A 1 872 ? -2.390 50.910 -36.939 1.00 32.75 872 VAL A CA 1
ATOM 6676 C C . VAL A 1 872 ? -3.767 50.383 -36.529 1.00 32.75 872 VAL A C 1
ATOM 6678 O O . VAL A 1 872 ? -4.646 50.143 -37.362 1.00 32.75 872 VAL A O 1
ATOM 6681 N N . LEU A 1 873 ? -3.947 50.245 -35.217 1.00 30.14 873 LEU A N 1
ATOM 6682 C CA . LEU A 1 873 ? -5.219 49.985 -34.554 1.00 30.14 873 LEU A CA 1
ATOM 6683 C C . LEU A 1 873 ? -5.881 51.329 -34.215 1.00 30.14 873 LEU A C 1
ATOM 6685 O O . LEU A 1 873 ? -5.247 52.164 -33.571 1.00 30.14 873 LEU A O 1
ATOM 6689 N N . VAL A 1 874 ? -7.127 51.559 -34.641 1.00 34.81 874 VAL A N 1
ATOM 6690 C CA . VAL A 1 874 ? -7.830 52.826 -34.373 1.00 34.81 874 VAL A CA 1
ATOM 6691 C C . VAL A 1 874 ? -9.027 52.582 -33.458 1.00 34.81 874 VAL A C 1
ATOM 6693 O O . VAL A 1 874 ? -9.929 51.813 -33.790 1.00 34.81 874 VAL A O 1
ATOM 6696 N N . LEU A 1 875 ? -9.032 53.273 -32.317 1.00 32.84 875 LEU A N 1
ATOM 6697 C CA . LEU A 1 875 ? -10.198 53.447 -31.454 1.00 32.84 875 LEU A CA 1
ATOM 6698 C C . LEU A 1 875 ? -10.963 54.693 -31.909 1.00 32.84 875 LEU A C 1
ATOM 6700 O O . LEU A 1 875 ? -10.365 55.749 -32.117 1.00 32.84 875 LEU A O 1
ATOM 6704 N N . ALA A 1 876 ? -12.279 54.566 -32.065 1.00 33.12 876 ALA A N 1
ATOM 6705 C CA . ALA A 1 876 ? -13.159 55.658 -32.458 1.00 33.12 876 ALA A CA 1
ATOM 6706 C C . ALA A 1 876 ? -14.235 55.859 -31.386 1.00 33.12 876 ALA A C 1
ATOM 6708 O O . ALA A 1 876 ? -15.228 55.136 -31.363 1.00 33.12 876 ALA A O 1
ATOM 6709 N N . SER A 1 877 ? -14.040 56.867 -30.533 1.00 32.44 877 SER A N 1
ATOM 6710 C CA . SER A 1 877 ? -15.049 57.332 -29.580 1.00 32.44 877 SER A CA 1
ATOM 6711 C C . SER A 1 877 ? -15.444 58.767 -29.934 1.00 32.44 877 SER A C 1
ATOM 6713 O O . SER A 1 877 ? -14.641 59.699 -29.849 1.00 32.44 877 SER A O 1
ATOM 6715 N N . GLY A 1 878 ? -16.677 58.948 -30.409 1.00 44.97 878 GLY A N 1
ATOM 6716 C CA . GLY A 1 878 ? -17.198 60.256 -30.816 1.00 44.97 878 GLY A CA 1
ATOM 6717 C C . GLY A 1 878 ? -16.435 60.924 -31.973 1.00 44.97 878 GLY A C 1
ATOM 6718 O O . GLY A 1 878 ? -16.001 60.277 -32.923 1.00 44.97 878 GLY A O 1
ATOM 6719 N N . SER A 1 879 ? -16.347 62.257 -31.935 1.00 27.66 879 SER A N 1
ATOM 6720 C CA . SER A 1 879 ? -15.952 63.101 -33.075 1.00 27.66 879 SER A CA 1
ATOM 6721 C C . SER A 1 879 ? -14.534 63.689 -32.988 1.00 27.66 879 SER A C 1
ATOM 6723 O O . SER A 1 879 ? -14.309 64.796 -33.482 1.00 27.66 879 SER A O 1
ATOM 6725 N N . GLN A 1 880 ? -13.580 62.996 -32.356 1.00 28.34 880 GLN A N 1
ATOM 6726 C CA . GLN A 1 880 ? -12.166 63.402 -32.325 1.00 28.34 880 GLN A CA 1
ATOM 6727 C C . GLN A 1 880 ? -11.214 62.248 -32.672 1.00 28.34 880 GLN A C 1
ATOM 6729 O O . GLN A 1 880 ? -11.477 61.087 -32.378 1.00 28.34 880 GLN A O 1
ATOM 6734 N N . LEU A 1 881 ? -10.102 62.599 -33.325 1.00 29.61 881 LEU A N 1
ATOM 6735 C CA . LEU A 1 881 ? -9.028 61.706 -33.766 1.00 29.61 881 LEU A CA 1
ATOM 6736 C C . LEU A 1 881 ? -7.700 62.233 -33.207 1.00 29.61 881 LEU A C 1
ATOM 6738 O O . LEU A 1 881 ? -7.422 63.426 -33.328 1.00 29.61 881 LEU A O 1
ATOM 6742 N N . PHE A 1 882 ? -6.869 61.350 -32.651 1.00 30.64 882 PHE A N 1
ATOM 6743 C CA . PHE A 1 882 ? -5.573 61.690 -32.049 1.00 30.64 882 PHE A CA 1
ATOM 6744 C C . PHE A 1 882 ? -4.446 60.854 -32.680 1.00 30.64 882 PHE A C 1
ATOM 6746 O O . PHE A 1 882 ? -4.656 59.676 -32.968 1.00 30.64 882 PHE A O 1
ATOM 6753 N N . GLY A 1 883 ? -3.247 61.423 -32.894 1.00 25.34 883 GLY A N 1
ATOM 6754 C CA . GLY A 1 883 ? -2.129 60.652 -33.459 1.00 25.34 883 GLY A CA 1
ATOM 6755 C C . GLY A 1 883 ? -0.731 61.302 -33.526 1.00 25.34 883 GLY A C 1
ATOM 6756 O O . GLY A 1 883 ? -0.598 62.476 -33.850 1.00 25.34 883 GLY A O 1
ATOM 6757 N N . ILE A 1 884 ? 0.273 60.426 -33.325 1.00 32.84 884 ILE A N 1
ATOM 6758 C CA . ILE A 1 884 ? 1.672 60.341 -33.840 1.00 32.84 884 ILE A CA 1
ATOM 6759 C C . ILE A 1 884 ? 2.724 61.460 -33.593 1.00 32.84 884 ILE A C 1
ATOM 6761 O O . ILE A 1 884 ? 2.508 62.618 -33.930 1.00 32.84 884 ILE A O 1
ATOM 6765 N N . SER A 1 885 ? 3.961 61.073 -33.204 1.00 23.98 885 SER A N 1
ATOM 6766 C CA . SER A 1 885 ? 5.232 61.371 -33.942 1.00 23.98 885 SER A CA 1
ATOM 6767 C C . SER A 1 885 ? 6.517 60.720 -33.336 1.00 23.98 885 SER A C 1
ATOM 6769 O O . SER A 1 885 ? 6.512 60.267 -32.198 1.00 23.98 885 SER A O 1
ATOM 6771 N N . HIS A 1 886 ? 7.602 60.635 -34.134 1.00 26.38 886 HIS A N 1
ATOM 6772 C CA . HIS A 1 886 ? 8.944 60.010 -33.903 1.00 26.38 886 HIS A CA 1
ATOM 6773 C C . HIS A 1 886 ? 10.075 61.078 -34.022 1.00 26.38 886 HIS A C 1
ATOM 6775 O O . HIS A 1 886 ? 9.795 62.072 -34.701 1.00 26.38 886 HIS A O 1
ATOM 6781 N N . PRO A 1 887 ? 11.327 60.926 -33.474 1.00 31.22 887 PRO A N 1
ATOM 6782 C CA . PRO A 1 887 ? 12.499 60.427 -34.275 1.00 31.22 887 PRO A CA 1
ATOM 6783 C C . PRO A 1 887 ? 13.822 59.903 -33.568 1.00 31.22 887 PRO A C 1
ATOM 6785 O O . PRO A 1 887 ? 14.230 60.429 -32.546 1.00 31.22 887 PRO A O 1
ATOM 6788 N N . VAL A 1 888 ? 14.538 58.951 -34.223 1.00 26.14 888 VAL A N 1
ATOM 6789 C CA . VAL A 1 888 ? 16.029 58.761 -34.472 1.00 26.14 888 VAL A CA 1
ATOM 6790 C C . VAL A 1 888 ? 17.132 58.795 -33.333 1.00 26.14 888 VAL A C 1
ATOM 6792 O O . VAL A 1 888 ? 17.101 59.654 -32.468 1.00 26.14 888 VAL A O 1
ATOM 6795 N N . GLY A 1 889 ? 18.150 57.881 -33.376 1.00 23.72 889 GLY A N 1
ATOM 6796 C CA . GLY A 1 889 ? 19.278 57.628 -32.388 1.00 23.72 889 GLY A CA 1
ATOM 6797 C C . GLY A 1 889 ? 20.543 58.552 -32.444 1.00 23.72 889 GLY A C 1
ATOM 6798 O O . GLY A 1 889 ? 20.337 59.671 -32.911 1.00 23.72 889 GLY A O 1
ATOM 6799 N N . PRO A 1 890 ? 21.829 58.193 -32.066 1.00 28.80 890 PRO A N 1
ATOM 6800 C CA . PRO A 1 890 ? 22.477 56.909 -31.622 1.00 28.80 890 PRO A CA 1
ATOM 6801 C C . PRO A 1 890 ? 23.601 56.935 -30.480 1.00 28.80 890 PRO A C 1
ATOM 6803 O O . PRO A 1 890 ? 24.106 57.991 -30.130 1.00 28.80 890 PRO A O 1
ATOM 6806 N N . PHE A 1 891 ? 24.072 55.748 -30.005 1.00 22.62 891 PHE A N 1
ATOM 6807 C CA . PHE A 1 891 ? 25.380 55.332 -29.350 1.00 22.62 891 PHE A CA 1
ATOM 6808 C C . PHE A 1 891 ? 26.022 55.923 -28.025 1.00 22.62 891 PHE A C 1
ATOM 6810 O O . PHE A 1 891 ? 26.366 57.092 -27.942 1.00 22.62 891 PHE A O 1
ATOM 6817 N N . SER A 1 892 ? 26.381 54.994 -27.094 1.00 21.73 892 SER A N 1
ATOM 6818 C CA . SER A 1 892 ? 27.540 54.871 -26.125 1.00 21.73 892 SER A CA 1
ATOM 6819 C C . SER A 1 892 ? 27.933 55.890 -25.007 1.00 21.73 892 SER A C 1
ATOM 6821 O O . SER A 1 892 ? 28.236 57.035 -25.316 1.00 21.73 892 SER A O 1
ATOM 6823 N N . GLY A 1 893 ? 28.225 55.390 -23.774 1.00 20.53 893 GLY A N 1
ATOM 6824 C CA . GLY A 1 893 ? 29.407 55.827 -22.961 1.00 20.53 893 GLY A CA 1
ATOM 6825 C C . GLY A 1 893 ? 29.295 56.180 -21.441 1.00 20.53 893 GLY A C 1
ATOM 6826 O O . GLY A 1 893 ? 29.078 57.332 -21.106 1.00 20.53 893 GLY A O 1
ATOM 6827 N N . SER A 1 894 ? 29.563 55.211 -20.544 1.00 20.83 894 SER A N 1
ATOM 6828 C CA . SER A 1 894 ? 30.109 55.254 -19.143 1.00 20.83 894 SER A CA 1
ATOM 6829 C C . SER A 1 894 ? 29.926 56.420 -18.108 1.00 20.83 894 SER A C 1
ATOM 6831 O O . SER A 1 894 ? 30.482 57.501 -18.275 1.00 20.83 894 SER A O 1
ATOM 6833 N N . MET A 1 895 ? 29.464 56.023 -16.900 1.00 20.78 895 MET A N 1
ATOM 6834 C CA . MET A 1 895 ? 29.973 56.336 -15.526 1.00 20.78 895 MET A CA 1
ATOM 6835 C C . MET A 1 895 ? 29.576 57.613 -14.714 1.00 20.78 895 MET A C 1
ATOM 6837 O O . MET A 1 895 ? 29.626 58.742 -15.187 1.00 20.78 895 MET A O 1
ATOM 6841 N N . THR A 1 896 ? 29.403 57.379 -13.393 1.00 22.53 896 THR A N 1
ATOM 6842 C CA . THR A 1 896 ? 29.537 58.261 -12.188 1.00 22.53 896 THR A CA 1
ATOM 6843 C C . THR A 1 896 ? 28.386 59.171 -11.675 1.00 22.53 896 THR A C 1
ATOM 6845 O O . THR A 1 896 ? 28.109 60.221 -12.235 1.00 22.53 896 THR A O 1
ATOM 6848 N N . SER A 1 897 ? 27.873 58.792 -10.484 1.00 23.55 897 SER A N 1
ATOM 6849 C CA . SER A 1 897 ? 27.366 59.586 -9.324 1.00 23.55 897 SER A CA 1
ATOM 6850 C C . SER A 1 897 ? 26.199 60.605 -9.418 1.00 23.55 897 SER A C 1
ATOM 6852 O O . SER A 1 897 ? 26.237 61.569 -10.169 1.00 23.55 897 SER A O 1
ATOM 6854 N N . LEU A 1 898 ? 25.239 60.415 -8.493 1.00 31.23 898 LEU A N 1
ATOM 6855 C CA . LEU A 1 898 ? 24.198 61.330 -7.950 1.00 31.23 898 LEU A CA 1
ATOM 6856 C C . LEU A 1 898 ? 24.803 62.486 -7.091 1.00 31.23 898 LEU A C 1
ATOM 6858 O O . LEU A 1 898 ? 26.014 62.414 -6.860 1.00 31.23 898 LEU A O 1
ATOM 6862 N N . PRO A 1 899 ? 24.037 63.439 -6.479 1.00 41.19 899 PRO A N 1
ATOM 6863 C CA . PRO A 1 899 ? 22.594 63.796 -6.551 1.00 41.19 899 PRO A CA 1
ATOM 6864 C C . PRO A 1 899 ? 22.331 65.325 -6.770 1.00 41.19 899 PRO A C 1
ATOM 6866 O O . PRO A 1 899 ? 23.268 66.067 -7.040 1.00 41.19 899 PRO A O 1
ATOM 6869 N N . ASP A 1 900 ? 21.071 65.792 -6.657 1.00 23.66 900 ASP A N 1
ATOM 6870 C CA . ASP A 1 900 ? 20.634 66.894 -5.750 1.00 23.66 900 ASP A CA 1
ATOM 6871 C C . ASP A 1 900 ? 19.098 67.159 -5.854 1.00 23.66 900 ASP A C 1
ATOM 6873 O O . ASP A 1 900 ? 18.518 67.094 -6.936 1.00 23.66 900 ASP A O 1
ATOM 6877 N N . ASP A 1 901 ? 18.443 67.419 -4.713 1.00 26.50 901 ASP A N 1
ATOM 6878 C CA . ASP A 1 901 ? 16.988 67.678 -4.485 1.00 26.50 901 ASP A CA 1
ATOM 6879 C C . ASP A 1 901 ? 16.722 69.226 -4.435 1.00 26.50 901 ASP A C 1
ATOM 6881 O O . ASP A 1 901 ? 17.715 69.958 -4.527 1.00 26.50 901 ASP A O 1
ATOM 6885 N N . PRO A 1 902 ? 15.518 69.829 -4.193 1.00 35.19 902 PRO A N 1
ATOM 6886 C CA . PRO A 1 902 ? 14.113 69.349 -4.148 1.00 35.19 902 PRO A CA 1
ATOM 6887 C C . PRO A 1 902 ? 13.037 70.263 -4.849 1.00 35.19 902 PRO A C 1
ATOM 6889 O O . PRO A 1 902 ? 13.339 71.389 -5.233 1.00 35.19 902 PRO A O 1
ATOM 6892 N N . MET A 1 903 ? 11.748 69.833 -4.857 1.00 23.31 903 MET A N 1
ATOM 6893 C CA . MET A 1 903 ? 10.476 70.628 -5.031 1.00 23.31 903 MET A CA 1
ATOM 6894 C C . MET A 1 903 ? 10.229 71.318 -6.416 1.00 23.31 903 MET A C 1
ATOM 6896 O O . MET A 1 903 ? 11.139 71.878 -7.002 1.00 23.31 903 MET A O 1
ATOM 6900 N N . ASP A 1 904 ? 9.042 71.428 -7.044 1.00 24.50 904 ASP A N 1
ATOM 6901 C CA . ASP A 1 904 ? 7.639 71.365 -6.604 1.00 24.50 904 ASP A CA 1
ATOM 6902 C C . ASP A 1 904 ? 6.636 71.347 -7.813 1.00 24.50 904 ASP A C 1
ATOM 6904 O O . ASP A 1 904 ? 6.956 71.823 -8.901 1.00 24.50 904 ASP A O 1
ATOM 6908 N N . TYR A 1 905 ? 5.400 70.879 -7.565 1.00 23.31 905 TYR A N 1
ATOM 6909 C CA . TYR A 1 905 ? 4.102 71.034 -8.292 1.00 23.31 905 TYR A CA 1
ATOM 6910 C C . TYR A 1 905 ? 3.822 70.634 -9.781 1.00 23.31 905 TYR A C 1
ATOM 6912 O O . TYR A 1 905 ? 3.987 71.411 -10.714 1.00 23.31 905 TYR A O 1
ATOM 6920 N N . ALA A 1 906 ? 3.101 69.500 -9.904 1.00 22.91 906 ALA A N 1
ATOM 6921 C CA . ALA A 1 906 ? 1.717 69.326 -10.433 1.00 22.91 906 ALA A CA 1
ATOM 6922 C C . ALA A 1 906 ? 1.316 69.467 -11.934 1.00 22.91 906 ALA A C 1
ATOM 6924 O O . ALA A 1 906 ? 1.399 70.542 -12.510 1.00 22.91 906 ALA A O 1
ATOM 6925 N N . LEU A 1 907 ? 0.654 68.390 -12.426 1.00 25.72 907 LEU A N 1
ATOM 6926 C CA . LEU A 1 907 ? -0.408 68.280 -13.470 1.00 25.72 907 LEU A CA 1
ATOM 6927 C C . LEU A 1 907 ? -0.136 68.959 -14.837 1.00 25.72 907 LEU A C 1
ATOM 6929 O O . LEU A 1 907 ? -0.020 70.171 -14.931 1.00 25.72 907 LEU A O 1
ATOM 6933 N N . ASP A 1 908 ? -0.122 68.261 -15.977 1.00 23.11 908 ASP A N 1
ATOM 6934 C CA . ASP A 1 908 ? -1.212 67.417 -16.500 1.00 23.11 908 ASP A CA 1
ATOM 6935 C C . ASP A 1 908 ? -0.756 66.627 -17.761 1.00 23.11 908 ASP A C 1
ATOM 6937 O O . ASP A 1 908 ? 0.251 66.965 -18.379 1.00 23.11 908 ASP A O 1
ATOM 6941 N N . THR A 1 909 ? -1.534 65.624 -18.186 1.00 27.72 909 THR A N 1
ATOM 6942 C CA . THR A 1 909 ? -1.487 64.906 -19.485 1.00 27.72 909 THR A CA 1
ATOM 6943 C C . THR A 1 909 ? -0.141 64.352 -19.992 1.00 27.72 909 THR A C 1
ATOM 6945 O O . THR A 1 909 ? 0.699 65.075 -20.522 1.00 27.72 909 THR A O 1
ATOM 6948 N N . GLY A 1 910 ? -0.008 63.019 -20.033 1.00 23.89 910 GLY A N 1
ATOM 6949 C CA . GLY A 1 910 ? 1.004 62.371 -20.878 1.00 23.89 910 GLY A CA 1
ATOM 6950 C C . GLY A 1 910 ? 1.406 60.966 -20.445 1.00 23.89 910 GLY A C 1
ATOM 6951 O O . GLY A 1 910 ? 2.415 60.798 -19.767 1.00 23.89 910 GLY A O 1
ATOM 6952 N N . VAL A 1 911 ? 0.677 59.940 -20.897 1.00 22.98 911 VAL A N 1
ATOM 6953 C CA . VAL A 1 911 ? 1.195 58.562 -20.860 1.00 22.98 911 VAL A CA 1
ATOM 6954 C C . VAL A 1 911 ? 2.253 58.432 -21.955 1.00 22.98 911 VAL A C 1
ATOM 6956 O O . VAL A 1 911 ? 1.925 58.250 -23.128 1.00 22.98 911 VAL A O 1
ATOM 6959 N N . SER A 1 912 ? 3.525 58.557 -21.583 1.00 22.53 912 SER A N 1
ATOM 6960 C CA . SER A 1 912 ? 4.654 58.256 -22.459 1.00 22.53 912 SER A CA 1
ATOM 6961 C C . SER A 1 912 ? 5.077 56.791 -22.316 1.00 22.53 912 SER A C 1
ATOM 6963 O O . SER A 1 912 ? 5.081 56.203 -21.236 1.00 22.53 912 SER A O 1
ATOM 6965 N N . THR A 1 913 ? 5.406 56.179 -23.450 1.00 22.56 913 THR A N 1
ATOM 6966 C CA . THR A 1 913 ? 5.852 54.786 -23.574 1.00 22.56 913 THR A CA 1
ATOM 6967 C C . THR A 1 913 ? 7.114 54.484 -22.768 1.00 22.56 913 THR A C 1
ATOM 6969 O O . THR A 1 913 ? 8.121 55.168 -22.942 1.00 22.56 913 THR A O 1
ATOM 6972 N N . ALA A 1 914 ? 7.117 53.362 -22.043 1.00 21.36 914 ALA A N 1
ATOM 6973 C CA . ALA A 1 914 ? 8.340 52.674 -21.637 1.00 21.36 914 ALA A CA 1
ATOM 6974 C C . ALA A 1 914 ? 8.588 51.472 -22.565 1.00 21.36 914 ALA A C 1
ATOM 6976 O O . ALA A 1 914 ? 7.743 50.587 -22.702 1.00 21.36 914 ALA A O 1
ATOM 6977 N N . VAL A 1 915 ? 9.745 51.456 -23.228 1.00 22.70 915 VAL A N 1
ATOM 6978 C CA . VAL A 1 915 ? 10.207 50.338 -24.062 1.00 22.70 915 VAL A CA 1
ATOM 6979 C C . VAL A 1 915 ? 11.043 49.408 -23.190 1.00 22.70 915 VAL A C 1
ATOM 6981 O O . VAL A 1 915 ? 12.019 49.849 -22.588 1.00 22.70 915 VAL A O 1
ATOM 6984 N N . PHE A 1 916 ? 10.695 48.123 -23.142 1.00 22.80 916 PHE A N 1
ATOM 6985 C CA . PHE A 1 916 ? 11.497 47.130 -22.431 1.00 22.80 916 PHE A CA 1
ATOM 6986 C C . PHE A 1 916 ? 12.788 46.825 -23.201 1.00 22.80 916 PHE A C 1
ATOM 6988 O O . PHE A 1 916 ? 12.752 46.397 -24.356 1.00 22.80 916 PHE A O 1
ATOM 6995 N N . ALA A 1 917 ? 13.923 47.007 -22.531 1.00 21.62 917 ALA A N 1
ATOM 6996 C CA . ALA A 1 917 ? 15.218 46.479 -22.931 1.00 21.62 917 ALA A CA 1
ATOM 6997 C C . ALA A 1 917 ? 15.806 45.734 -21.728 1.00 21.62 917 ALA A C 1
ATOM 6999 O O . ALA A 1 917 ? 15.981 46.319 -20.661 1.00 21.62 917 ALA A O 1
ATOM 7000 N N . LEU A 1 918 ? 16.070 44.438 -21.895 1.00 23.47 918 LEU A N 1
ATOM 7001 C CA . LEU A 1 918 ? 16.761 43.623 -20.902 1.00 23.47 918 LEU A CA 1
ATOM 7002 C C . LEU A 1 918 ? 18.251 43.609 -21.239 1.00 23.47 918 LEU A C 1
ATOM 7004 O O . LEU A 1 918 ? 18.652 43.089 -22.278 1.00 23.47 918 LEU A O 1
ATOM 7008 N N . THR A 1 919 ? 19.064 44.149 -20.339 1.00 22.31 919 THR A N 1
ATOM 7009 C CA . THR A 1 919 ? 20.505 43.890 -20.274 1.00 22.31 919 THR A CA 1
ATOM 7010 C C . THR A 1 919 ? 20.821 43.480 -18.849 1.00 22.31 919 THR A C 1
ATOM 7012 O O . THR A 1 919 ? 20.541 44.237 -17.921 1.00 22.31 919 THR A O 1
ATOM 7015 N N . ALA A 1 920 ? 21.362 42.278 -18.679 1.00 31.70 920 ALA A N 1
ATOM 7016 C CA . ALA A 1 920 ? 21.786 41.798 -17.377 1.00 31.70 920 ALA A CA 1
ATOM 7017 C C . ALA A 1 920 ? 23.064 42.528 -16.950 1.00 31.70 920 ALA A C 1
ATOM 7019 O O . ALA A 1 920 ? 24.076 42.401 -17.631 1.00 31.70 920 ALA A O 1
ATOM 7020 N N . ASP A 1 921 ? 23.007 43.252 -15.831 1.00 27.64 921 ASP A N 1
ATOM 7021 C CA . ASP A 1 921 ? 24.032 43.139 -14.791 1.00 27.64 921 ASP A CA 1
ATOM 7022 C C . ASP A 1 921 ? 23.557 43.732 -13.448 1.00 27.64 921 ASP A C 1
ATOM 7024 O O . ASP A 1 921 ? 22.739 44.651 -13.409 1.00 27.64 921 ASP A O 1
ATOM 7028 N N . THR A 1 922 ? 24.116 43.235 -12.343 1.00 28.84 922 THR A N 1
ATOM 7029 C CA . THR A 1 922 ? 23.987 43.765 -10.964 1.00 28.84 922 THR A CA 1
ATOM 7030 C C . THR A 1 922 ? 22.575 43.891 -10.337 1.00 28.84 922 THR A C 1
ATOM 7032 O O . THR A 1 922 ? 21.937 44.937 -10.374 1.00 28.84 922 THR A O 1
ATOM 7035 N N . GLY A 1 923 ? 22.142 42.851 -9.610 1.00 36.81 923 GLY A N 1
ATOM 7036 C CA . GLY A 1 923 ? 21.527 42.958 -8.265 1.00 36.81 923 GLY A CA 1
ATOM 7037 C C . GLY A 1 923 ? 20.289 43.844 -7.997 1.00 36.81 923 GLY A C 1
ATOM 7038 O O . GLY A 1 923 ? 20.000 44.111 -6.830 1.00 36.81 923 GLY A O 1
ATOM 7039 N N . ALA A 1 924 ? 19.556 44.323 -9.002 1.00 26.47 924 ALA A N 1
ATOM 7040 C CA . ALA A 1 924 ? 18.428 45.237 -8.798 1.00 26.47 924 ALA A CA 1
ATOM 7041 C C . ALA A 1 924 ? 17.118 44.523 -8.399 1.00 26.47 924 ALA A C 1
ATOM 7043 O O . ALA A 1 924 ? 16.706 43.543 -9.016 1.00 26.47 924 ALA A O 1
ATOM 7044 N N . THR A 1 925 ? 16.396 45.074 -7.414 1.00 28.00 925 THR A N 1
ATOM 7045 C CA . THR A 1 925 ? 14.986 44.713 -7.170 1.00 28.00 925 THR A CA 1
ATOM 7046 C C . THR A 1 925 ? 14.099 45.459 -8.166 1.00 28.00 925 THR A C 1
ATOM 7048 O O . THR A 1 925 ? 14.127 46.689 -8.204 1.00 28.00 925 THR A O 1
ATOM 7051 N N . ILE A 1 926 ? 13.292 44.738 -8.949 1.00 29.30 926 ILE A N 1
ATOM 7052 C CA . ILE A 1 926 ? 12.306 45.345 -9.852 1.00 29.30 926 ILE A CA 1
ATOM 7053 C C . ILE A 1 926 ? 10.984 45.506 -9.096 1.00 29.30 926 ILE A C 1
ATOM 7055 O O . ILE A 1 926 ? 10.266 44.538 -8.854 1.00 29.30 926 ILE A O 1
ATOM 7059 N N . THR A 1 927 ? 10.654 46.747 -8.741 1.00 27.41 927 THR A N 1
ATOM 7060 C CA . THR A 1 927 ? 9.351 47.101 -8.164 1.00 27.41 927 THR A CA 1
ATOM 7061 C C . THR A 1 927 ? 8.413 47.568 -9.271 1.00 27.41 927 THR A C 1
ATOM 7063 O O . THR A 1 927 ? 8.657 48.608 -9.888 1.00 27.41 927 THR A O 1
ATOM 7066 N N . TRP A 1 928 ? 7.310 46.853 -9.506 1.00 33.72 928 TRP A N 1
ATOM 7067 C CA . TRP A 1 928 ? 6.251 47.349 -10.383 1.00 33.72 928 TRP A CA 1
ATOM 7068 C C . TRP A 1 928 ? 5.280 48.232 -9.600 1.00 33.72 928 TRP A C 1
ATOM 7070 O O . TRP A 1 928 ? 4.471 47.745 -8.812 1.00 33.72 928 TRP A O 1
ATOM 7080 N N . ASN A 1 929 ? 5.326 49.536 -9.871 1.00 26.23 929 ASN A N 1
ATOM 7081 C CA . ASN A 1 929 ? 4.271 50.466 -9.483 1.00 26.23 929 ASN A CA 1
ATOM 7082 C C . ASN A 1 929 ? 3.267 50.588 -10.630 1.00 26.23 929 ASN A C 1
ATOM 7084 O O . ASN A 1 929 ? 3.455 51.392 -11.546 1.00 26.23 929 ASN A O 1
ATOM 7088 N N . LEU A 1 930 ? 2.182 49.812 -10.578 1.00 31.58 930 LEU A N 1
ATOM 7089 C CA . LEU A 1 930 ? 1.054 50.027 -11.477 1.00 31.58 930 LEU A CA 1
ATOM 7090 C C . LEU A 1 930 ? 0.257 51.233 -10.956 1.00 31.58 930 LEU A C 1
ATOM 7092 O O . LEU A 1 930 ? -0.614 51.106 -10.099 1.00 31.58 930 LEU A O 1
ATOM 7096 N N . ALA A 1 931 ? 0.574 52.430 -11.453 1.00 31.72 931 ALA A N 1
ATOM 7097 C CA . ALA A 1 931 ? -0.060 53.685 -11.037 1.00 31.72 931 ALA A CA 1
ATOM 7098 C C . ALA A 1 931 ? -1.496 53.868 -11.587 1.00 31.72 931 ALA A C 1
ATOM 7100 O O . ALA A 1 931 ? -1.899 54.973 -11.941 1.00 31.72 931 ALA A O 1
ATOM 7101 N N . ALA A 1 932 ? -2.288 52.794 -11.623 1.00 35.97 932 ALA A N 1
ATOM 7102 C CA . ALA A 1 932 ? -3.735 52.849 -11.777 1.00 35.97 932 ALA A CA 1
ATOM 7103 C C . ALA A 1 932 ? -4.356 53.013 -10.381 1.00 35.97 932 ALA A C 1
ATOM 7105 O O . ALA A 1 932 ? -4.689 52.042 -9.705 1.00 35.97 932 ALA A O 1
ATOM 7106 N N . GLY A 1 933 ? -4.443 54.259 -9.910 1.00 33.66 933 GLY A N 1
ATOM 7107 C CA . GLY A 1 933 ? -5.129 54.554 -8.656 1.00 33.66 933 GLY A CA 1
ATOM 7108 C C . GLY A 1 933 ? -6.627 54.317 -8.814 1.00 33.66 933 GLY A C 1
ATOM 7109 O O . GLY A 1 933 ? -7.282 55.062 -9.537 1.00 33.66 933 GLY A O 1
ATOM 7110 N N . PHE A 1 934 ? -7.171 53.317 -8.123 1.00 36.25 934 PHE A N 1
ATOM 7111 C CA . PHE A 1 934 ? -8.617 53.173 -8.005 1.00 36.25 934 PHE A CA 1
ATOM 7112 C C . PHE A 1 934 ? -9.159 54.337 -7.174 1.00 36.25 934 PHE A C 1
ATOM 7114 O O . PHE A 1 934 ? -8.747 54.535 -6.028 1.00 36.25 934 PHE A O 1
ATOM 7121 N N . THR A 1 935 ? -10.071 55.111 -7.752 1.00 35.72 935 THR A N 1
ATOM 7122 C CA . THR A 1 935 ? -10.904 56.069 -7.023 1.00 35.72 935 THR A CA 1
ATOM 7123 C C . THR A 1 935 ? -12.325 55.542 -6.928 1.00 35.72 935 THR A C 1
ATOM 7125 O O . THR A 1 935 ? -12.815 54.905 -7.862 1.00 35.72 935 THR A O 1
ATOM 7128 N N . ASP A 1 936 ? -12.996 55.831 -5.821 1.00 36.62 936 ASP A N 1
ATOM 7129 C CA . ASP A 1 936 ? -14.445 55.675 -5.730 1.00 36.62 936 ASP A CA 1
ATOM 7130 C C . ASP A 1 936 ? -15.184 56.687 -6.650 1.00 36.62 936 ASP A C 1
ATOM 7132 O O . ASP A 1 936 ? -14.551 57.566 -7.253 1.00 36.62 936 ASP A O 1
ATOM 7136 N N . PRO A 1 937 ? -16.522 56.590 -6.796 1.00 31.73 937 PRO A N 1
ATOM 7137 C CA . PRO A 1 937 ? -17.310 57.530 -7.602 1.00 31.73 937 PRO A CA 1
ATOM 7138 C C . PRO A 1 937 ? -17.307 58.985 -7.100 1.00 31.73 937 PRO A C 1
ATOM 7140 O O . PRO A 1 937 ? -17.800 59.866 -7.802 1.00 31.73 937 PRO A O 1
ATOM 7143 N N . GLU A 1 938 ? -16.782 59.240 -5.901 1.00 34.78 938 GLU A N 1
ATOM 7144 C CA . GLU A 1 938 ? -16.699 60.554 -5.253 1.00 34.78 938 GLU A CA 1
ATOM 7145 C C . GLU A 1 938 ? -15.272 61.144 -5.349 1.00 34.78 938 GLU A C 1
ATOM 7147 O O . GLU A 1 938 ? -15.026 62.280 -4.939 1.00 34.78 938 GLU A O 1
ATOM 7152 N N . GLY A 1 939 ? -14.347 60.412 -5.985 1.00 35.12 939 GLY A N 1
ATOM 7153 C CA . GLY A 1 939 ? -12.976 60.825 -6.278 1.00 35.12 939 GLY A CA 1
ATOM 7154 C C . GLY A 1 939 ? -11.959 60.484 -5.188 1.00 35.12 939 GLY A C 1
ATOM 7155 O O . GLY A 1 939 ? -10.799 60.892 -5.301 1.00 35.12 939 GLY A O 1
ATOM 7156 N N . GLN A 1 940 ? -12.339 59.745 -4.140 1.00 36.41 940 GLN A N 1
ATOM 7157 C CA . GLN A 1 940 ? -11.414 59.363 -3.076 1.00 36.41 940 GLN A CA 1
ATOM 7158 C C . GLN A 1 940 ? -10.572 58.149 -3.494 1.00 36.41 940 GLN A C 1
ATOM 7160 O O . GLN A 1 940 ? -11.077 57.146 -3.993 1.00 36.41 940 GLN A O 1
ATOM 7165 N N . ARG A 1 941 ? -9.248 58.254 -3.326 1.00 39.00 941 ARG A N 1
ATOM 7166 C CA . ARG A 1 941 ? -8.274 57.247 -3.773 1.00 39.00 941 ARG A CA 1
ATOM 7167 C C . ARG A 1 941 ? -8.234 56.070 -2.792 1.00 39.00 941 ARG A C 1
ATOM 7169 O O . ARG A 1 941 ? -7.741 56.223 -1.680 1.00 39.00 941 ARG A O 1
ATOM 7176 N N . LEU A 1 942 ? -8.702 54.904 -3.233 1.00 34.69 942 LEU A N 1
ATOM 7177 C CA . LEU A 1 942 ? -8.880 53.698 -2.412 1.00 34.69 942 LEU A CA 1
ATOM 7178 C C . LEU A 1 942 ? -7.597 52.875 -2.203 1.00 34.69 942 LEU A C 1
ATOM 7180 O O . LEU A 1 942 ? -7.588 51.966 -1.380 1.00 34.69 942 LEU A O 1
ATOM 7184 N N . GLY A 1 943 ? -6.512 53.179 -2.920 1.00 33.25 943 GLY A N 1
ATOM 7185 C CA . GLY A 1 943 ? -5.205 52.555 -2.699 1.00 33.25 943 GLY A CA 1
ATOM 7186 C C . GLY A 1 943 ? -4.338 52.453 -3.953 1.00 33.25 943 GLY A C 1
ATOM 7187 O O . GLY A 1 943 ? -4.655 53.005 -5.011 1.00 33.25 943 GLY A O 1
ATOM 7188 N N . ALA A 1 944 ? -3.221 51.743 -3.812 1.00 33.38 944 ALA A N 1
ATOM 7189 C CA . ALA A 1 944 ? -2.360 51.287 -4.898 1.00 33.38 944 ALA A CA 1
ATOM 7190 C C . ALA A 1 944 ? -1.841 49.885 -4.547 1.00 33.38 944 ALA A C 1
ATOM 7192 O O . ALA A 1 944 ? -1.506 49.634 -3.392 1.00 33.38 944 ALA A O 1
ATOM 7193 N N . PHE A 1 945 ? -1.765 48.991 -5.534 1.00 29.06 945 PHE A N 1
ATOM 7194 C CA . PHE A 1 945 ? -1.201 47.654 -5.354 1.00 29.06 945 PHE A CA 1
ATOM 7195 C C . PHE A 1 945 ? 0.262 47.633 -5.799 1.00 29.06 945 PHE A C 1
ATOM 7197 O O . PHE A 1 945 ? 0.587 48.076 -6.902 1.00 29.06 945 PHE A O 1
ATOM 7204 N N . THR A 1 946 ? 1.127 47.074 -4.955 1.00 29.14 946 THR A N 1
ATOM 7205 C CA . THR A 1 946 ? 2.548 46.865 -5.254 1.00 29.14 946 THR A CA 1
ATOM 7206 C C . THR A 1 946 ? 2.785 45.385 -5.508 1.00 29.14 946 THR A C 1
ATOM 7208 O O . THR A 1 946 ? 2.549 44.566 -4.623 1.00 29.14 946 THR A O 1
ATOM 7211 N N . ILE A 1 947 ? 3.297 45.037 -6.689 1.00 29.56 947 ILE A N 1
ATOM 7212 C CA . ILE A 1 947 ? 3.792 43.684 -6.967 1.00 29.56 947 ILE A CA 1
ATOM 7213 C C . ILE A 1 947 ? 5.318 43.747 -6.953 1.00 29.56 947 ILE A C 1
ATOM 7215 O O . ILE A 1 947 ? 5.934 44.401 -7.797 1.00 29.56 947 ILE A O 1
ATOM 7219 N N . ALA A 1 948 ? 5.923 43.076 -5.975 1.00 27.36 948 ALA A N 1
ATOM 7220 C CA . ALA A 1 948 ? 7.368 42.936 -5.854 1.00 27.36 948 ALA A CA 1
ATOM 7221 C C . ALA A 1 948 ? 7.775 41.509 -6.235 1.00 27.36 948 ALA A C 1
ATOM 7223 O O . ALA A 1 948 ? 7.381 40.551 -5.570 1.00 27.36 948 ALA A O 1
ATOM 7224 N N . VAL A 1 949 ? 8.589 41.367 -7.282 1.00 27.39 949 VAL A N 1
ATOM 7225 C CA . VAL A 1 949 ? 9.221 40.092 -7.644 1.00 27.39 949 VAL A CA 1
ATOM 7226 C C . VAL A 1 949 ? 10.705 40.195 -7.330 1.00 27.39 949 VAL A C 1
ATOM 7228 O O . VAL A 1 949 ? 11.418 41.032 -7.882 1.00 27.39 949 VAL A O 1
ATOM 7231 N N . ARG A 1 950 ? 11.168 39.346 -6.411 1.00 26.91 950 ARG A N 1
ATOM 7232 C CA . ARG A 1 950 ? 12.562 39.297 -5.972 1.00 26.91 950 ARG A CA 1
ATOM 7233 C C . ARG A 1 950 ? 13.225 38.053 -6.549 1.00 26.91 950 ARG A C 1
ATOM 7235 O O . ARG A 1 950 ? 12.892 36.941 -6.149 1.00 26.91 950 ARG A O 1
ATOM 7242 N N . LEU A 1 951 ? 14.169 38.252 -7.461 1.00 25.91 951 LEU A N 1
ATOM 7243 C CA . LEU A 1 951 ? 15.140 37.225 -7.830 1.00 25.91 951 LEU A CA 1
ATOM 7244 C C . LEU A 1 951 ? 16.255 37.242 -6.777 1.00 25.91 951 LEU A C 1
ATOM 7246 O O . LEU A 1 951 ? 16.707 38.315 -6.376 1.00 25.91 951 LEU A O 1
ATOM 7250 N N . VAL A 1 952 ? 16.638 36.067 -6.282 1.00 23.98 952 VAL A N 1
ATOM 7251 C CA . VAL A 1 952 ? 17.687 35.897 -5.269 1.00 23.98 952 VAL A CA 1
ATOM 7252 C C . VAL A 1 952 ? 18.645 34.833 -5.776 1.00 23.98 952 VAL A C 1
ATOM 7254 O O . VAL A 1 952 ? 18.219 33.701 -5.995 1.00 23.98 952 VAL A O 1
ATOM 7257 N N . ASP A 1 953 ? 19.912 35.207 -5.924 1.00 26.75 953 ASP A N 1
ATOM 7258 C CA . ASP A 1 953 ? 21.022 34.282 -6.129 1.00 26.75 953 ASP A CA 1
ATOM 7259 C C . ASP A 1 953 ? 21.873 34.189 -4.853 1.00 26.75 953 ASP A C 1
ATOM 7261 O O . ASP A 1 953 ? 22.060 35.178 -4.143 1.00 26.75 953 ASP A O 1
ATOM 7265 N N . ASP A 1 954 ? 22.390 32.980 -4.634 1.00 29.78 954 ASP A N 1
ATOM 7266 C CA . ASP A 1 954 ? 23.250 32.492 -3.543 1.00 29.78 954 ASP A CA 1
ATOM 7267 C C . ASP A 1 954 ? 22.617 32.336 -2.125 1.00 29.78 954 ASP A C 1
ATOM 7269 O O . ASP A 1 954 ? 21.817 33.165 -1.685 1.00 29.78 954 ASP A O 1
ATOM 7273 N N . PRO A 1 955 ? 22.909 31.239 -1.378 1.00 32.84 955 PRO A N 1
ATOM 7274 C CA . PRO A 1 955 ? 22.138 30.844 -0.193 1.00 32.84 955 PRO A CA 1
ATOM 7275 C C . PRO A 1 955 ? 22.762 31.251 1.156 1.00 32.84 955 PRO A C 1
ATOM 7277 O O . PRO A 1 955 ? 22.221 30.865 2.194 1.00 32.84 955 PRO A O 1
ATOM 7280 N N . ASN A 1 956 ? 23.877 31.989 1.155 1.00 33.66 956 ASN A N 1
ATOM 7281 C CA . ASN A 1 956 ? 24.656 32.331 2.349 1.00 33.66 956 ASN A CA 1
ATOM 7282 C C . ASN A 1 956 ? 24.612 33.834 2.679 1.00 33.66 956 ASN A C 1
ATOM 7284 O O . ASN A 1 956 ? 25.614 34.520 2.516 1.00 33.66 956 ASN A O 1
ATOM 7288 N N . ASP A 1 957 ? 23.502 34.327 3.237 1.00 27.70 957 ASP A N 1
ATOM 7289 C CA . ASP A 1 957 ? 23.624 35.182 4.427 1.00 27.70 957 ASP A CA 1
ATOM 7290 C C . ASP A 1 957 ? 22.339 35.225 5.274 1.00 27.70 957 ASP A C 1
ATOM 7292 O O . ASP A 1 957 ? 21.308 34.631 4.944 1.00 27.70 957 ASP A O 1
ATOM 7296 N N . SER A 1 958 ? 22.452 35.858 6.436 1.00 27.70 958 SER A N 1
ATOM 7297 C CA . SER A 1 958 ? 21.761 35.469 7.654 1.00 27.70 958 SER A CA 1
ATOM 7298 C C . SER A 1 958 ? 20.824 36.534 8.241 1.00 27.70 958 SER A C 1
ATOM 7300 O O . SER A 1 958 ? 21.022 37.739 8.122 1.00 27.70 958 SER A O 1
ATOM 7302 N N . CYS A 1 959 ? 19.842 36.021 8.986 1.00 23.62 959 CYS A N 1
ATOM 7303 C CA . CYS A 1 959 ? 19.010 36.703 9.981 1.00 23.62 959 CYS A CA 1
ATOM 7304 C C . CYS A 1 959 ? 17.855 37.630 9.543 1.00 23.62 959 CYS A C 1
ATOM 7306 O O . CYS A 1 959 ? 17.837 38.279 8.501 1.00 23.62 959 CYS A O 1
ATOM 7308 N N . ILE A 1 960 ? 16.857 37.661 10.430 1.00 25.09 960 ILE A N 1
ATOM 7309 C CA . ILE A 1 960 ? 15.689 38.545 10.427 1.00 25.09 960 ILE A CA 1
ATOM 7310 C C . ILE A 1 960 ? 15.935 39.625 11.495 1.00 25.09 960 ILE A C 1
ATOM 7312 O O . ILE A 1 960 ? 16.432 39.311 12.570 1.00 25.09 960 ILE A O 1
ATOM 7316 N N . ALA A 1 961 ? 15.586 40.865 11.147 1.00 24.23 961 ALA A N 1
ATOM 7317 C CA . ALA A 1 961 ? 15.603 42.120 11.913 1.00 24.23 961 ALA A CA 1
ATOM 7318 C C . ALA A 1 961 ? 15.761 42.099 13.454 1.00 24.23 961 ALA A C 1
ATOM 7320 O O . ALA A 1 961 ? 15.049 41.376 14.145 1.00 24.23 961 ALA A O 1
ATOM 7321 N N . ASP A 1 962 ? 16.489 43.100 13.973 1.00 22.42 962 ASP A N 1
ATOM 7322 C CA . ASP A 1 962 ? 15.908 44.018 14.970 1.00 22.42 962 ASP A CA 1
ATOM 7323 C C . ASP A 1 962 ? 16.482 45.449 14.843 1.00 22.42 962 ASP A C 1
ATOM 7325 O O . ASP A 1 962 ? 17.516 45.680 14.212 1.00 22.42 962 ASP A O 1
ATOM 7329 N N . LEU A 1 963 ? 15.761 46.415 15.408 1.00 30.98 963 LEU A N 1
ATOM 7330 C CA . LEU A 1 963 ? 16.013 47.852 15.412 1.00 30.98 963 LEU A CA 1
ATOM 7331 C C . LEU A 1 963 ? 17.083 48.249 16.442 1.00 30.98 963 LEU A C 1
ATOM 7333 O O . LEU A 1 963 ? 16.994 47.870 17.604 1.00 30.98 963 LEU A O 1
ATOM 7337 N N . ASN A 1 964 ? 17.988 49.160 16.072 1.00 23.92 964 ASN A N 1
ATOM 7338 C CA . ASN A 1 964 ? 18.453 50.206 16.990 1.00 23.92 964 ASN A CA 1
ATOM 7339 C C . ASN A 1 964 ? 18.822 51.480 16.220 1.00 23.92 964 ASN A C 1
ATOM 7341 O O . ASN A 1 964 ? 19.269 51.430 15.075 1.00 23.92 964 ASN A O 1
ATOM 7345 N N . ASN A 1 965 ? 18.531 52.627 16.834 1.00 36.78 965 ASN A N 1
ATOM 7346 C CA . ASN A 1 965 ? 18.485 53.936 16.186 1.00 36.78 965 ASN A CA 1
ATOM 7347 C C . ASN A 1 965 ? 19.465 54.914 16.853 1.00 36.78 965 ASN A C 1
ATOM 7349 O O . ASN A 1 965 ? 19.056 55.875 17.507 1.00 36.78 965 ASN A O 1
ATOM 7353 N N . ASP A 1 966 ? 20.759 54.649 16.700 1.00 28.27 966 ASP A N 1
ATOM 7354 C CA . ASP A 1 966 ? 21.851 55.481 17.204 1.00 28.27 966 ASP A CA 1
ATOM 7355 C C . ASP A 1 966 ? 23.083 55.401 16.285 1.00 28.27 966 ASP A C 1
ATOM 7357 O O . ASP A 1 966 ? 24.026 54.640 16.482 1.00 28.27 966 ASP A O 1
ATOM 7361 N N . GLY A 1 967 ? 23.067 56.214 15.226 1.00 35.94 967 GLY A N 1
ATOM 7362 C CA . GLY A 1 967 ? 24.120 56.219 14.214 1.00 35.94 967 GLY A CA 1
ATOM 7363 C C . GLY A 1 967 ? 25.487 56.684 14.733 1.00 35.94 967 GLY A C 1
ATOM 7364 O O . GLY A 1 967 ? 25.646 57.834 15.142 1.00 35.94 967 GLY A O 1
ATOM 7365 N N . ALA A 1 968 ? 26.500 55.824 14.590 1.00 25.92 968 ALA A N 1
ATOM 7366 C CA . ALA A 1 968 ? 27.913 56.198 14.613 1.00 25.92 968 ALA A CA 1
ATOM 7367 C C . ALA A 1 968 ? 28.746 55.267 13.708 1.00 25.92 968 ALA A C 1
ATOM 7369 O O . ALA A 1 968 ? 28.882 54.077 13.980 1.00 25.92 968 ALA A O 1
ATOM 7370 N N . LEU A 1 969 ? 29.340 55.816 12.640 1.00 25.20 969 LEU A N 1
ATOM 7371 C CA . LEU A 1 969 ? 30.432 55.159 11.908 1.00 25.20 969 LEU A CA 1
ATOM 7372 C C . LEU A 1 969 ? 31.737 55.213 12.720 1.00 25.20 969 LEU A C 1
ATOM 7374 O O . LEU A 1 969 ? 31.951 56.173 13.458 1.00 25.20 969 LEU A O 1
ATOM 7378 N N . ASN A 1 970 ? 32.670 54.291 12.444 1.00 24.25 970 ASN A N 1
ATOM 7379 C CA . ASN A 1 970 ? 34.054 54.669 12.112 1.00 24.25 970 ASN A CA 1
ATOM 7380 C C . ASN A 1 970 ? 34.830 53.548 11.388 1.00 24.25 970 ASN A C 1
ATOM 7382 O O . ASN A 1 970 ? 34.696 52.371 11.708 1.00 24.25 970 ASN A O 1
ATOM 7386 N N . PHE A 1 971 ? 35.647 53.953 10.410 1.00 22.86 971 PHE A N 1
ATOM 7387 C CA . PHE A 1 971 ? 36.565 53.128 9.604 1.00 22.86 971 PHE A CA 1
ATOM 7388 C C . PHE A 1 971 ? 37.989 53.098 10.195 1.00 22.86 971 PHE A C 1
ATOM 7390 O O . PHE A 1 971 ? 38.339 54.018 10.931 1.00 22.86 971 PHE A O 1
ATOM 7397 N N . LEU A 1 972 ? 38.796 52.098 9.787 1.00 22.78 972 LEU A N 1
ATOM 7398 C CA . LEU A 1 972 ? 40.274 52.050 9.574 1.00 22.78 972 LEU A CA 1
ATOM 7399 C C . LEU A 1 972 ? 40.717 50.576 9.748 1.00 22.78 972 LEU A C 1
ATOM 7401 O O . LEU A 1 972 ? 40.482 50.005 10.806 1.00 22.78 972 LEU A O 1
ATOM 7405 N N . ASP A 1 973 ? 41.197 49.805 8.768 1.00 22.03 973 ASP A N 1
ATOM 7406 C CA . ASP A 1 973 ? 42.167 49.977 7.663 1.00 22.03 973 ASP A CA 1
ATOM 7407 C C . ASP A 1 973 ? 43.651 49.695 8.032 1.00 22.03 973 ASP A C 1
ATOM 7409 O O . ASP A 1 973 ? 44.363 50.525 8.587 1.00 22.03 973 ASP A O 1
ATOM 7413 N N . VAL A 1 974 ? 44.057 48.461 7.693 1.00 22.11 974 VAL A N 1
ATOM 7414 C CA . VAL A 1 974 ? 45.358 47.958 7.189 1.00 22.11 974 VAL A CA 1
ATOM 7415 C C . VAL A 1 974 ? 46.706 48.186 7.932 1.00 22.11 974 VAL A C 1
ATOM 7417 O O . VAL A 1 974 ? 47.261 49.275 8.029 1.00 22.11 974 VAL A O 1
ATOM 7420 N N . SER A 1 975 ? 47.356 47.029 8.167 1.00 21.95 975 SER A N 1
ATOM 7421 C CA . SER A 1 975 ? 48.806 46.702 8.123 1.00 21.95 975 SER A CA 1
ATOM 7422 C C . SER A 1 975 ? 49.685 46.620 9.393 1.00 21.95 975 SER A C 1
ATOM 7424 O O . SER A 1 975 ? 49.871 47.565 10.146 1.00 21.95 975 SER A O 1
ATOM 7426 N N . HIS A 1 976 ? 50.352 45.454 9.471 1.00 23.52 976 HIS A N 1
ATOM 7427 C CA . HIS A 1 976 ? 51.611 45.102 10.150 1.00 23.52 976 HIS A CA 1
ATOM 7428 C C . HIS A 1 976 ? 51.758 45.217 11.681 1.00 23.52 976 HIS A C 1
ATOM 7430 O O . HIS A 1 976 ? 51.866 46.303 12.234 1.00 23.52 976 HIS A O 1
ATOM 7436 N N . TYR A 1 977 ? 52.102 44.077 12.304 1.00 22.59 977 TYR A N 1
ATOM 7437 C CA . TYR A 1 977 ? 53.485 43.885 12.778 1.00 22.59 977 TYR A CA 1
ATOM 7438 C C . TYR A 1 977 ? 53.917 42.396 12.751 1.00 22.59 977 TYR A C 1
ATOM 7440 O O . TYR A 1 977 ? 53.352 41.546 13.434 1.00 22.59 977 TYR A O 1
ATOM 7448 N N . LEU A 1 978 ? 54.936 42.095 11.936 1.00 23.80 978 LEU A N 1
ATOM 7449 C CA . LEU A 1 978 ? 55.810 40.904 12.018 1.00 23.80 978 LEU A CA 1
ATOM 7450 C C . LEU A 1 978 ? 56.767 41.094 13.231 1.00 23.80 978 LEU A C 1
ATOM 7452 O O . LEU A 1 978 ? 56.819 42.185 13.777 1.00 23.80 978 LEU A O 1
ATOM 7456 N N . GLN A 1 979 ? 57.602 40.188 13.746 1.00 24.67 979 GLN A N 1
ATOM 7457 C CA . GLN A 1 979 ? 58.194 38.913 13.321 1.00 24.67 979 GLN A CA 1
ATOM 7458 C C . GLN A 1 979 ? 58.902 38.319 14.568 1.00 24.67 979 GLN A C 1
ATOM 7460 O O . GLN A 1 979 ? 59.213 39.086 15.478 1.00 24.67 979 GLN A O 1
ATOM 7465 N N . LEU A 1 980 ? 59.277 37.029 14.580 1.00 23.31 980 LEU A N 1
ATOM 7466 C CA . LEU A 1 980 ? 60.693 36.597 14.695 1.00 23.31 980 LEU A CA 1
ATOM 7467 C C . LEU A 1 980 ? 60.875 35.070 14.856 1.00 23.31 980 LEU A C 1
ATOM 7469 O O . LEU A 1 980 ? 60.281 34.457 15.732 1.00 23.31 980 LEU A O 1
ATOM 7473 N N . TYR A 1 981 ? 61.818 34.544 14.059 1.00 25.12 981 TYR A N 1
ATOM 7474 C CA . TYR A 1 981 ? 62.494 33.230 14.095 1.00 25.12 981 TYR A CA 1
ATOM 7475 C C . TYR A 1 981 ? 61.662 31.926 13.966 1.00 25.12 981 TYR A C 1
ATOM 7477 O O . TYR A 1 981 ? 60.696 31.718 14.683 1.00 25.12 981 TYR A O 1
ATOM 7485 N N . GLY A 1 982 ? 62.039 30.951 13.121 1.00 23.94 982 GLY A N 1
ATOM 7486 C CA . GLY A 1 982 ? 63.058 30.958 12.053 1.00 23.94 982 GLY A CA 1
ATOM 7487 C C . GLY A 1 982 ? 63.759 29.608 11.812 1.00 23.94 982 GLY A C 1
ATOM 7488 O O . GLY A 1 982 ? 64.210 28.996 12.771 1.00 23.94 982 GLY A O 1
ATOM 7489 N N . ALA A 1 983 ? 63.946 29.262 10.525 1.00 24.69 983 ALA A N 1
ATOM 7490 C CA . ALA A 1 983 ? 64.767 28.169 9.954 1.00 24.69 983 ALA A CA 1
ATOM 7491 C C . ALA A 1 983 ? 64.370 26.702 10.283 1.00 24.69 983 ALA A C 1
ATOM 7493 O O . ALA A 1 983 ? 63.965 26.398 11.397 1.00 24.69 983 ALA A O 1
ATOM 7494 N N . GLY A 1 984 ? 64.502 25.729 9.368 1.00 24.77 984 GLY A N 1
ATOM 7495 C CA . GLY A 1 984 ? 64.857 25.795 7.936 1.00 24.77 984 GLY A CA 1
ATOM 7496 C C . GLY A 1 984 ? 65.529 24.506 7.415 1.00 24.77 984 GLY A C 1
ATOM 7497 O O . GLY A 1 984 ? 66.343 23.944 8.141 1.00 24.77 984 GLY A O 1
ATOM 7498 N N . CYS A 1 985 ? 65.239 24.132 6.155 1.00 23.00 985 CYS A N 1
ATOM 7499 C CA . CYS A 1 985 ? 65.792 22.999 5.370 1.00 23.00 985 CYS A CA 1
ATOM 7500 C C . CYS A 1 985 ? 65.447 21.573 5.876 1.00 23.00 985 CYS A C 1
ATOM 7502 O O . CYS A 1 985 ? 65.383 21.343 7.081 1.00 23.00 985 CYS A O 1
ATOM 7504 N N . ASP A 1 986 ? 65.227 20.563 5.024 1.00 31.58 986 ASP A N 1
ATOM 7505 C CA . ASP A 1 986 ? 65.149 20.502 3.541 1.00 31.58 986 ASP A CA 1
ATOM 7506 C C . ASP A 1 986 ? 63.720 20.159 3.068 1.00 31.58 986 ASP A C 1
ATOM 7508 O O . ASP A 1 986 ? 63.035 19.392 3.787 1.00 31.58 986 ASP A O 1
#

Secondary structure (DSSP, 8-state):
------TTSTTTHHHHTGGGT--HHHHHHHHHHHT-SS-TTHHHHS-S-HHHHHHHHHHTT-SSHHHHHHHHS-TTTB-SS--S-PPP--HHHHHHHHHHHHTTB-----------EEEEEBTTS-EEEEE--GGGSHHHHGGGSS-S--S--HHHHHHHHHHHHHHHHHHHHHHHHHHHHHHHHHHHHHHHTT-EE-SS--SSEEEEE-SS-HHHHHHHHHHTT---EE-SSSEEEEE--TT--HHHHHHHHHHHT--S---HHHHHTT------GGGS--S----SGGGTS--SHHHHHHHHHHHHHTS--TTTS---BTTT------HHHHGGGGSHHHHS--TTS-GGGBHHHHHHHHHHHHHHHHHHT-SEEE---SSHHHHHHHHHHHHHHHHHHTT-TT--EEEEETTS-SHHHHHHHHTT-EEEEE-B-TTSSB-HHHHHHHHHHHTTTEEEEEEESS-TTS---TTHHHHHHHHHTTT-EEEEEGGGGGGTTTTB-GGGGT-SEEE--TTTTT----TTT------EEE-TTTGGGS---SSS--TT--TT--SSSSTTSSGGGHHHHHHHHHHHHHHHHHHHHHHHHHHHHHHHHHHTTTSEE----TTS---S-EEEE-HHHHHHTS--HHHHHHHHHHTT----EES-SSTTEEEE---SSS-HHHHHHHHHHHHHHHHHHHHHHTTSS-SSSSHHHH-S--HHHHT-S---SSS-HHHHH-SSGGGGT-----SSS-B-HHHHHHSTT--GGGTTTS------------S-S--EEEEEEEEEEEETTTTEEEEEEEEEEEETTSPPSEEETTEEE---SEEEE----------------SS---------EEETTTTEEE---TT--------------------------------PPPPP-----S---EEEE----EE-TTS-EEE--EEEE-----S-------------------------------